Protein 6TT9 (pdb70)

Structure (mmCIF, N/CA/C/O backbone):
data_6TT9
#
_entry.id   6TT9
#
_cell.length_a   57.572
_cell.length_b   64.472
_cell.length_c   67.590
_cell.angle_alpha   96.352
_cell.angle_beta   101.952
_cell.angle_gamma   97.268
#
_symmetry.space_group_name_H-M   'P 1'
#
loop_
_entity.id
_entity.type
_entity.pdbx_description
1 polymer Phytohemagglutinin
2 branched alpha-D-mannopyranose-(1-2)-alpha-D-mannopyranose-(1-6)-[alpha-D-mannopyranose-(1-3)]alpha-D-mannopyranose-(1-6)-[alpha-D-mannopyranose-(1-3)]beta-D-mannopyranose-(1-4)-2-acetamido-2-deoxy-beta-D-glucopyranose-(1-4)-2-acetamido-2-deoxy-beta-D-glucopyranose
3 branched 2-acetamido-2-deoxy-beta-D-glucopyranose-(1-4)-2-acetamido-2-deoxy-beta-D-glucopyranose
4 branched alpha-D-mannopyranose-(1-2)-alpha-D-mannopyranose-(1-6)-alpha-D-mannopyranose-(1-6)-beta-D-mannopyranose-(1-4)-2-acetamido-2-deoxy-beta-D-glucopyranose-(1-4)-2-acetamido-2-deoxy-beta-D-glucopyranose
5 non-polymer 'CALCIUM ION'
6 non-polymer 'MANGANESE (II) ION'
7 non-polymer HEXANE
8 water water
#
loop_
_atom_site.group_PDB
_atom_site.id
_atom_site.type_symbol
_atom_site.label_atom_id
_atom_site.label_alt_id
_atom_site.label_comp_id
_atom_site.label_asym_id
_atom_site.label_entity_id
_atom_site.label_seq_id
_atom_site.pdbx_PDB_ins_code
_atom_site.Cartn_x
_atom_site.Cartn_y
_atom_site.Cartn_z
_atom_site.occupancy
_atom_site.B_iso_or_equiv
_atom_site.auth_seq_id
_atom_site.auth_comp_id
_atom_site.auth_asym_id
_atom_site.auth_atom_id
_atom_site.pdbx_PDB_model_num
ATOM 1 N N . ALA A 1 8 ? 38.409 11.442 46.701 1.000 62.228 3 ALA AAA N 1
ATOM 2 C CA . ALA A 1 8 ? 38.819 10.139 46.051 1.000 64.976 3 ALA AAA CA 1
ATOM 3 C C . ALA A 1 8 ? 39.727 9.307 46.990 1.000 57.844 3 ALA AAA C 1
ATOM 4 O O . ALA A 1 8 ? 40.431 9.846 47.932 1.000 36.380 3 ALA AAA O 1
ATOM 6 N N . ASN A 1 9 ? 39.674 8.001 46.764 1.000 40.906 4 ASN AAA N 1
ATOM 7 C CA . ASN A 1 9 ? 40.367 6.979 47.565 1.000 43.976 4 ASN AAA CA 1
ATOM 8 C C . ASN A 1 9 ? 40.615 5.767 46.631 1.000 62.005 4 ASN AAA C 1
ATOM 9 O O . ASN A 1 9 ? 39.791 4.776 46.689 1.000 57.942 4 ASN AAA O 1
ATOM 14 N N . ASP A 1 10 ? 41.682 5.808 45.799 1.000 42.468 5 ASP AAA N 1
ATOM 15 C CA . ASP A 1 10 ? 41.987 4.703 44.855 1.000 34.711 5 ASP AAA CA 1
ATOM 16 C C . ASP A 1 10 ? 43.132 3.879 45.408 1.000 30.900 5 ASP AAA C 1
ATOM 17 O O . ASP A 1 10 ? 44.016 4.449 46.079 1.000 26.398 5 ASP AAA O 1
ATOM 22 N N . ILE A 1 11 ? 43.136 2.612 45.048 1.000 27.338 6 ILE AAA N 1
ATOM 23 C CA . ILE A 1 11 ? 44.169 1.670 45.513 1.000 29.431 6 ILE AAA CA 1
ATOM 24 C C . ILE A 1 11 ? 44.344 0.661 44.399 1.000 27.213 6 ILE AAA C 1
ATOM 25 O O . ILE A 1 11 ? 43.346 0.283 43.768 1.000 30.689 6 ILE AAA O 1
ATOM 30 N N . SER A 1 12 ? 45.581 0.238 44.192 1.000 23.157 7 SER AAA N 1
ATOM 31 C CA . SER A 1 12 ? 45.940 -0.721 43.132 1.000 25.752 7 SER AAA CA 1
ATOM 32 C C . SER A 1 12 ? 47.084 -1.553 43.704 1.000 25.668 7 SER AAA C 1
ATOM 33 O O . SER A 1 12 ? 47.963 -0.953 44.410 1.000 21.685 7 SER AAA O 1
ATOM 36 N N . PHE A 1 13 ? 47.089 -2.859 43.503 1.000 21.759 8 PHE AAA N 1
ATOM 37 C CA . PHE A 1 13 ? 48.283 -3.660 43.849 1.000 22.320 8 PHE AAA CA 1
ATOM 38 C C . PHE A 1 13 ? 48.395 -4.794 42.877 1.000 23.155 8 PHE AAA C 1
ATOM 39 O O . PHE A 1 13 ? 47.391 -5.198 42.259 1.000 20.575 8 PHE AAA O 1
ATOM 47 N N . ASN A 1 14 ? 49.612 -5.328 42.785 1.000 23.702 9 ASN AAA N 1
ATOM 48 C CA . ASN A 1 14 ? 49.889 -6.423 41.833 1.000 24.338 9 ASN AAA CA 1
ATOM 49 C C . ASN A 1 14 ? 50.893 -7.330 42.533 1.000 23.861 9 ASN AAA C 1
ATOM 50 O O . ASN A 1 14 ? 51.982 -6.826 42.858 1.000 23.975 9 ASN AAA O 1
ATOM 55 N N . PHE A 1 15 ? 50.520 -8.562 42.855 1.000 22.480 10 PHE AAA N 1
ATOM 56 C CA . PHE A 1 15 ? 51.430 -9.552 43.482 1.000 23.794 10 PHE AAA CA 1
ATOM 57 C C . PHE A 1 15 ? 51.677 -10.669 42.485 1.000 25.727 10 PHE AAA C 1
ATOM 58 O O . PHE A 1 15 ? 50.743 -11.398 42.215 1.000 25.569 10 PHE AAA O 1
ATOM 66 N N . GLN A 1 16 ? 52.863 -10.794 41.933 1.000 27.123 11 GLN AAA N 1
ATOM 67 C CA . GLN A 1 16 ? 53.264 -11.972 41.132 1.000 30.139 11 GLN AAA CA 1
ATOM 68 C C . GLN A 1 16 ? 53.834 -13.049 42.068 1.000 32.442 11 GLN AAA C 1
ATOM 69 O O . GLN A 1 16 ? 53.989 -14.207 41.637 1.000 34.437 11 GLN AAA O 1
ATOM 75 N N . ARG A 1 17 ? 54.291 -12.641 43.234 1.000 28.403 12 ARG AAA N 1
ATOM 76 C CA . ARG A 1 17 ? 54.711 -13.547 44.329 1.000 39.316 12 ARG AAA CA 1
ATOM 77 C C . ARG A 1 17 ? 53.990 -13.036 45.581 1.000 31.824 12 ARG AAA C 1
ATOM 78 O O . ARG A 1 17 ? 53.924 -11.822 45.748 1.000 35.295 12 ARG AAA O 1
ATOM 86 N N . PHE A 1 18 ? 53.508 -13.922 46.419 1.000 25.494 13 PHE AAA N 1
ATOM 87 C CA . PHE A 1 18 ? 52.890 -13.549 47.697 1.000 24.575 13 PHE AAA CA 1
ATOM 88 C C . PHE A 1 18 ? 53.939 -13.436 48.790 1.000 26.788 13 PHE AAA C 1
ATOM 89 O O . PHE A 1 18 ? 55.013 -14.128 48.788 1.000 23.431 13 PHE AAA O 1
ATOM 97 N N . ASN A 1 19 ? 53.607 -12.594 49.740 1.000 22.361 14 ASN AAA N 1
ATOM 98 C CA . ASN A 1 19 ? 54.373 -12.486 51.000 1.000 25.332 14 ASN AAA CA 1
ATOM 99 C C . ASN A 1 19 ? 53.372 -12.293 52.123 1.000 25.128 14 ASN AAA C 1
ATOM 100 O O . ASN A 1 19 ? 52.412 -11.522 51.922 1.000 22.561 14 ASN AAA O 1
ATOM 105 N N A GLU A 1 20 ? 53.598 -12.933 53.270 0.500 26.246 15 GLU AAA N 1
ATOM 106 N N B GLU A 1 20 ? 53.573 -12.914 53.284 0.500 26.707 15 GLU AAA N 1
ATOM 107 C CA A GLU A 1 20 ? 52.767 -12.798 54.503 0.500 25.675 15 GLU AAA CA 1
ATOM 108 C CA B GLU A 1 20 ? 52.615 -12.748 54.422 0.500 26.097 15 GLU AAA CA 1
ATOM 109 C C A GLU A 1 20 ? 52.663 -11.344 54.971 0.500 23.797 15 GLU AAA C 1
ATOM 110 C C B GLU A 1 20 ? 52.653 -11.333 54.984 0.500 24.138 15 GLU AAA C 1
ATOM 111 O O A GLU A 1 20 ? 51.642 -10.984 55.641 0.500 24.922 15 GLU AAA O 1
ATOM 112 O O B GLU A 1 20 ? 51.644 -10.965 55.662 0.500 24.706 15 GLU AAA O 1
ATOM 123 N N . THR A 1 21 ? 53.669 -10.519 54.684 1.000 23.219 16 THR AAA N 1
ATOM 124 C CA . THR A 1 21 ? 53.829 -9.176 55.327 1.000 28.647 16 THR AAA CA 1
ATOM 125 C C . THR A 1 21 ? 52.625 -8.287 55.014 1.000 25.150 16 THR AAA C 1
ATOM 126 O O . THR A 1 21 ? 52.294 -7.464 55.868 1.000 23.178 16 THR AAA O 1
ATOM 130 N N . ASN A 1 22 ? 52.008 -8.438 53.841 1.000 23.154 17 ASN AAA N 1
ATOM 131 C CA . ASN A 1 22 ? 50.889 -7.529 53.429 1.000 27.403 17 ASN AAA CA 1
ATOM 132 C C . ASN A 1 22 ? 49.570 -8.332 53.337 1.000 25.861 17 ASN AAA C 1
ATOM 133 O O . ASN A 1 22 ? 48.598 -7.827 52.721 1.000 26.303 17 ASN AAA O 1
ATOM 138 N N . LEU A 1 23 ? 49.471 -9.451 54.054 1.000 23.779 18 LEU AAA N 1
ATOM 139 C CA . LEU A 1 23 ? 48.227 -10.268 54.134 1.000 24.916 18 LEU AAA CA 1
ATOM 140 C C . LEU A 1 23 ? 47.797 -10.475 55.597 1.000 26.853 18 LEU AAA C 1
ATOM 141 O O . LEU A 1 23 ? 48.652 -10.580 56.464 1.000 26.753 18 LEU AAA O 1
ATOM 146 N N . ILE A 1 24 ? 46.487 -10.474 55.837 1.000 23.402 19 ILE AAA N 1
ATOM 147 C CA . ILE A 1 24 ? 45.859 -11.093 57.025 1.000 25.673 19 ILE AAA CA 1
ATOM 148 C C . ILE A 1 24 ? 45.472 -12.523 56.652 1.000 28.056 19 ILE AAA C 1
ATOM 149 O O . ILE A 1 24 ? 44.581 -12.717 55.806 1.000 23.850 19 ILE AAA O 1
ATOM 154 N N . LEU A 1 25 ? 46.148 -13.491 57.249 1.000 25.231 20 LEU AAA N 1
ATOM 155 C CA . LEU A 1 25 ? 45.899 -14.938 57.072 1.000 24.762 20 LEU AAA CA 1
ATOM 156 C C . LEU A 1 25 ? 45.001 -15.406 58.200 1.000 27.413 20 LEU AAA C 1
ATOM 157 O O . LEU A 1 25 ? 45.247 -15.014 59.383 1.000 27.275 20 LEU AAA O 1
ATOM 162 N N . GLN A 1 26 ? 44.016 -16.235 57.878 1.000 24.496 21 GLN AAA N 1
ATOM 163 C CA . GLN A 1 26 ? 43.058 -16.793 58.864 1.000 25.397 21 GLN AAA CA 1
ATOM 164 C C . GLN A 1 26 ? 42.978 -18.295 58.629 1.000 26.668 21 GLN AAA C 1
ATOM 165 O O . GLN A 1 26 ? 43.189 -18.757 57.464 1.000 27.688 21 GLN AAA O 1
ATOM 171 N N . GLY A 1 27 ? 42.709 -19.046 59.711 1.000 27.363 22 GLY AAA N 1
ATOM 172 C CA . GLY A 1 27 ? 42.526 -20.505 59.715 1.000 25.005 22 GLY AAA CA 1
ATOM 173 C C . GLY A 1 27 ? 43.773 -21.182 59.203 1.000 24.732 22 GLY AAA C 1
ATOM 174 O O . GLY A 1 27 ? 44.858 -20.821 59.681 1.000 25.816 22 GLY AAA O 1
ATOM 175 N N . ASP A 1 28 ? 43.658 -21.972 58.140 1.000 24.394 23 ASP AAA N 1
ATOM 176 C CA . ASP A 1 28 ? 44.768 -22.810 57.626 1.000 23.041 23 ASP AAA CA 1
ATOM 177 C C . ASP A 1 28 ? 45.633 -22.063 56.606 1.000 25.593 23 ASP AAA C 1
ATOM 178 O O . ASP A 1 28 ? 46.644 -22.646 56.048 1.000 25.069 23 ASP AAA O 1
ATOM 183 N N . ALA A 1 29 ? 45.312 -20.828 56.258 1.000 26.564 24 ALA AAA N 1
ATOM 184 C CA . ALA A 1 29 ? 46.023 -20.165 55.125 1.000 25.255 24 ALA AAA CA 1
ATOM 185 C C . ALA A 1 29 ? 47.493 -19.925 55.460 1.000 27.087 24 ALA AAA C 1
ATOM 186 O O . ALA A 1 29 ? 47.816 -19.462 56.559 1.000 27.829 24 ALA AAA O 1
ATOM 188 N N . SER A 1 30 ? 48.366 -20.168 54.504 1.000 29.089 25 SER AAA N 1
ATOM 189 C CA . SER A 1 30 ? 49.807 -19.915 54.645 1.000 26.521 25 SER AAA CA 1
ATOM 190 C C . SER A 1 30 ? 50.364 -19.360 53.336 1.000 26.112 25 SER AAA C 1
ATOM 191 O O . SER A 1 30 ? 49.761 -19.561 52.240 1.000 25.275 25 SER AAA O 1
ATOM 194 N N . VAL A 1 31 ? 51.549 -18.759 53.422 1.000 25.677 26 VAL AAA N 1
ATOM 195 C CA . VAL A 1 31 ? 52.347 -18.421 52.230 1.000 27.051 26 VAL AAA CA 1
ATOM 196 C C . VAL A 1 31 ? 53.545 -19.372 52.202 1.000 29.546 26 VAL AAA C 1
ATOM 197 O O . VAL A 1 31 ? 54.224 -19.448 53.199 1.000 27.609 26 VAL AAA O 1
ATOM 201 N N . SER A 1 32 ? 53.729 -20.095 51.100 1.000 29.014 27 SER AAA N 1
ATOM 202 C CA . SER A 1 32 ? 54.821 -21.077 50.914 1.000 28.440 27 SER AAA CA 1
ATOM 203 C C . SER A 1 32 ? 56.136 -20.334 50.702 1.000 28.235 27 SER AAA C 1
ATOM 204 O O . SER A 1 32 ? 56.130 -19.146 50.311 1.000 28.220 27 SER AAA O 1
ATOM 207 N N . SER A 1 33 ? 57.258 -21.039 50.802 1.000 28.395 28 SER AAA N 1
ATOM 208 C CA . SER A 1 33 ? 58.590 -20.416 50.653 1.000 34.937 28 SER AAA CA 1
ATOM 209 C C . SER A 1 33 ? 58.805 -20.059 49.187 1.000 33.056 28 SER AAA C 1
ATOM 210 O O . SER A 1 33 ? 59.645 -19.198 48.925 1.000 33.668 28 SER AAA O 1
ATOM 213 N N . SER A 1 34 ? 58.026 -20.648 48.285 1.000 34.436 29 SER AAA N 1
ATOM 214 C CA . SER A 1 34 ? 58.026 -20.294 46.840 1.000 36.923 29 SER AAA CA 1
ATOM 215 C C . SER A 1 34 ? 57.091 -19.101 46.570 1.000 36.419 29 SER AAA C 1
ATOM 216 O O . SER A 1 34 ? 57.037 -18.686 45.421 1.000 35.984 29 SER AAA O 1
ATOM 219 N N . GLY A 1 35 ? 56.416 -18.536 47.576 1.000 31.031 30 GLY AAA N 1
ATOM 220 C CA . GLY A 1 35 ? 55.525 -17.372 47.390 1.000 31.361 30 GLY AAA CA 1
ATOM 221 C C . GLY A 1 35 ? 54.150 -17.714 46.787 1.000 30.158 30 GLY AAA C 1
ATOM 222 O O . GLY A 1 35 ? 53.511 -16.830 46.163 1.000 29.951 30 GLY AAA O 1
ATOM 223 N N . GLN A 1 36 ? 53.632 -18.906 47.038 1.000 24.790 31 GLN AAA N 1
ATOM 224 C CA . GLN A 1 36 ? 52.235 -19.278 46.708 1.000 22.930 31 GLN AAA CA 1
ATOM 225 C C . GLN A 1 36 ? 51.358 -19.063 47.944 1.000 25.054 31 GLN AAA C 1
ATOM 226 O O . GLN A 1 36 ? 51.818 -19.276 49.068 1.000 23.579 31 GLN AAA O 1
ATOM 232 N N . LEU A 1 37 ? 50.164 -18.552 47.732 1.000 19.084 32 LEU AAA N 1
ATOM 233 C CA . LEU A 1 37 ? 49.173 -18.427 48.809 1.000 19.524 32 LEU AAA CA 1
ATOM 234 C C . LEU A 1 37 ? 48.369 -19.730 48.826 1.000 22.565 32 LEU AAA C 1
ATOM 235 O O . LEU A 1 37 ? 47.506 -19.958 47.939 1.000 24.151 32 LEU AAA O 1
ATOM 240 N N . ARG A 1 38 ? 48.622 -20.575 49.816 1.000 23.594 33 ARG AAA N 1
ATOM 241 C CA A ARG A 1 38 ? 47.943 -21.883 50.004 0.500 24.251 33 ARG AAA CA 1
ATOM 242 C CA B ARG A 1 38 ? 47.945 -21.886 50.007 0.500 23.586 33 ARG AAA CA 1
ATOM 243 C C . ARG A 1 38 ? 46.811 -21.695 51.023 1.000 24.143 33 ARG AAA C 1
ATOM 244 O O . ARG A 1 38 ? 47.115 -21.601 52.241 1.000 22.820 33 ARG AAA O 1
ATOM 259 N N . LEU A 1 39 ? 45.570 -21.603 50.542 1.000 19.770 34 LEU AAA N 1
ATOM 260 C CA . LEU A 1 39 ? 44.468 -21.185 51.422 1.000 22.944 34 LEU AAA CA 1
ATOM 261 C C . LEU A 1 39 ? 44.118 -22.316 52.391 1.000 24.068 34 LEU AAA C 1
ATOM 262 O O . LEU A 1 39 ? 43.678 -22.040 53.527 1.000 28.852 34 LEU AAA O 1
ATOM 267 N N . THR A 1 40 ? 44.316 -23.550 51.989 1.000 25.999 35 THR AAA N 1
ATOM 268 C CA . THR A 1 40 ? 43.901 -24.719 52.783 1.000 24.768 35 THR AAA CA 1
ATOM 269 C C . THR A 1 40 ? 45.131 -25.577 53.027 1.000 25.804 35 THR AAA C 1
ATOM 270 O O . THR A 1 40 ? 46.108 -25.439 52.313 1.000 23.586 35 THR AAA O 1
ATOM 274 N N . ASN A 1 41 ? 45.019 -26.406 54.036 1.000 28.307 36 ASN AAA N 1
ATOM 275 C CA . ASN A 1 41 ? 46.141 -27.145 54.672 1.000 30.723 36 ASN AAA CA 1
ATOM 276 C C . ASN A 1 41 ? 46.666 -28.237 53.728 1.000 26.437 36 ASN AAA C 1
ATOM 277 O O . ASN A 1 41 ? 45.855 -29.033 53.170 1.000 28.379 36 ASN AAA O 1
ATOM 282 N N . LEU A 1 42 ? 47.985 -28.265 53.557 1.000 28.228 37 LEU AAA N 1
ATOM 283 C CA . LEU A 1 42 ? 48.738 -29.402 52.939 1.000 31.425 37 LEU AAA CA 1
ATOM 284 C C . LEU A 1 42 ? 49.527 -30.089 54.065 1.000 35.633 37 LEU AAA C 1
ATOM 285 O O . LEU A 1 42 ? 50.141 -29.324 54.890 1.000 36.531 37 LEU AAA O 1
ATOM 290 N N . ASN A 1 43 ? 49.577 -31.427 54.097 1.000 34.327 38 ASN AAA N 1
ATOM 291 C CA . ASN A 1 43 ? 50.515 -32.175 55.002 1.000 35.841 38 ASN AAA CA 1
ATOM 292 C C . ASN A 1 43 ? 51.925 -31.942 54.439 1.000 33.818 38 ASN AAA C 1
ATOM 293 O O . ASN A 1 43 ? 52.034 -31.263 53.410 1.000 33.512 38 ASN AAA O 1
ATOM 298 N N . ASP A 1 44 ? 52.960 -32.463 55.081 1.000 34.419 39 ASP AAA N 1
ATOM 299 C CA . ASP A 1 44 ? 54.382 -32.196 54.719 1.000 40.934 39 ASP AAA CA 1
ATOM 300 C C . ASP A 1 44 ? 54.671 -32.837 53.352 1.000 38.046 39 ASP AAA C 1
ATOM 301 O O . ASP A 1 44 ? 55.664 -32.419 52.708 1.000 42.068 39 ASP AAA O 1
ATOM 306 N N . ASN A 1 45 ? 53.846 -33.807 52.899 1.000 32.676 40 ASN AAA N 1
ATOM 307 C CA . ASN A 1 45 ? 54.030 -34.417 51.550 1.000 30.748 40 ASN AAA CA 1
ATOM 308 C C . ASN A 1 45 ? 53.266 -33.635 50.476 1.000 31.374 40 ASN AAA C 1
ATOM 309 O O . ASN A 1 45 ? 53.161 -34.126 49.387 1.000 33.051 40 ASN AAA O 1
ATOM 314 N N . GLY A 1 46 ? 52.695 -32.479 50.813 1.000 38.141 41 GLY AAA N 1
ATOM 315 C CA . GLY A 1 46 ? 51.997 -31.613 49.840 1.000 35.678 41 GLY AAA CA 1
ATOM 316 C C . GLY A 1 46 ? 50.615 -32.142 49.502 1.000 33.565 41 GLY AAA C 1
ATOM 317 O O . GLY A 1 46 ? 50.091 -31.728 48.465 1.000 38.608 41 GLY AAA O 1
ATOM 318 N N . GLU A 1 47 ? 50.038 -33.040 50.308 1.000 32.269 42 GLU AAA N 1
ATOM 319 C CA . GLU A 1 47 ? 48.681 -33.588 50.078 1.000 33.058 42 GLU AAA CA 1
ATOM 320 C C . GLU A 1 47 ? 47.669 -32.854 50.945 1.000 30.600 42 GLU AAA C 1
ATOM 321 O O . GLU A 1 47 ? 47.915 -32.566 52.122 1.000 35.270 42 GLU AAA O 1
ATOM 327 N N . PRO A 1 48 ? 46.543 -32.438 50.316 1.000 29.509 43 PRO AAA N 1
ATOM 328 C CA . PRO A 1 48 ? 45.530 -31.651 51.009 1.000 29.457 43 PRO AAA CA 1
ATOM 329 C C . PRO A 1 48 ? 44.810 -32.509 52.050 1.000 33.963 43 PRO AAA C 1
ATOM 330 O O . PRO A 1 48 ? 44.512 -33.646 51.738 1.000 32.174 43 PRO AAA O 1
ATOM 334 N N . THR A 1 49 ? 44.443 -31.907 53.189 1.000 33.358 44 THR AAA N 1
ATOM 335 C CA . THR A 1 49 ? 43.736 -32.573 54.308 1.000 33.380 44 THR AAA CA 1
ATOM 336 C C . THR A 1 49 ? 42.261 -32.166 54.317 1.000 33.846 44 THR AAA C 1
ATOM 337 O O . THR A 1 49 ? 41.899 -31.136 53.733 1.000 28.311 44 THR AAA O 1
ATOM 341 N N . LEU A 1 50 ? 41.447 -33.001 54.950 1.000 29.065 45 LEU AAA N 1
ATOM 342 C CA . LEU A 1 50 ? 39.994 -32.856 55.098 1.000 30.245 45 LEU AAA CA 1
ATOM 343 C C . LEU A 1 50 ? 39.662 -31.756 56.098 1.000 29.773 45 LEU AAA C 1
ATOM 344 O O . LEU A 1 50 ? 40.421 -31.518 57.056 1.000 29.738 45 LEU AAA O 1
ATOM 349 N N . SER A 1 51 ? 38.505 -31.140 55.896 1.000 28.195 46 SER AAA N 1
ATOM 350 C CA . SER A 1 51 ? 37.911 -30.148 56.840 1.000 32.183 46 SER AAA CA 1
ATOM 351 C C . SER A 1 51 ? 38.831 -28.932 57.033 1.000 31.545 46 SER AAA C 1
ATOM 352 O O . SER A 1 51 ? 38.740 -28.290 58.065 1.000 31.558 46 SER AAA O 1
ATOM 355 N N . SER A 1 52 ? 39.664 -28.605 56.047 1.000 26.212 47 SER AAA N 1
ATOM 356 C CA . SER A 1 52 ? 40.486 -27.387 56.061 1.000 25.358 47 SER AAA CA 1
ATOM 357 C C . SER A 1 52 ? 39.651 -26.151 55.695 1.000 27.433 47 SER AAA C 1
ATOM 358 O O . SER A 1 52 ? 38.682 -26.234 54.883 1.000 26.051 47 SER AAA O 1
ATOM 361 N N . LEU A 1 53 ? 40.023 -25.011 56.287 1.000 27.656 48 LEU AAA N 1
ATOM 362 C CA . LEU A 1 53 ? 39.373 -23.691 56.065 1.000 25.805 48 LEU AAA CA 1
ATOM 363 C C . LEU A 1 53 ? 40.483 -22.640 56.245 1.000 27.902 48 LEU AAA C 1
ATOM 364 O O . LEU A 1 53 ? 41.216 -22.660 57.277 1.000 24.741 48 LEU AAA O 1
ATOM 369 N N . GLY A 1 54 ? 40.702 -21.845 55.211 1.000 24.957 49 GLY AAA N 1
ATOM 370 C CA . GLY A 1 54 ? 41.623 -20.709 55.255 1.000 24.904 49 GLY AAA CA 1
ATOM 371 C C . GLY A 1 54 ? 41.031 -19.527 54.521 1.000 20.701 49 GLY AAA C 1
ATOM 372 O O . GLY A 1 54 ? 40.364 -19.716 53.475 1.000 21.678 49 GLY AAA O 1
ATOM 373 N N . ARG A 1 55 ? 41.444 -18.354 54.950 1.000 22.707 50 ARG AAA N 1
ATOM 374 C CA . ARG A 1 55 ? 41.165 -17.088 54.265 1.000 22.719 50 ARG AAA CA 1
ATOM 375 C C . ARG A 1 55 ? 42.410 -16.237 54.300 1.000 21.340 50 ARG AAA C 1
ATOM 376 O O . ARG A 1 55 ? 43.284 -16.395 55.199 1.000 22.580 50 ARG AAA O 1
ATOM 384 N N . ALA A 1 56 ? 42.434 -15.273 53.398 1.000 21.461 51 ALA AAA N 1
ATOM 385 C CA . ALA A 1 56 ? 43.566 -14.341 53.285 1.000 21.949 51 ALA AAA CA 1
ATOM 386 C C . ALA A 1 56 ? 43.081 -13.064 52.665 1.000 22.332 51 ALA AAA C 1
ATOM 387 O O . ALA A 1 56 ? 42.437 -13.155 51.643 1.000 20.276 51 ALA AAA O 1
ATOM 389 N N . PHE A 1 57 ? 43.430 -11.933 53.283 1.000 22.176 52 PHE AAA N 1
ATOM 390 C CA . PHE A 1 57 ? 42.959 -10.612 52.847 1.000 25.543 52 PHE AAA CA 1
ATOM 391 C C . PHE A 1 57 ? 44.144 -9.691 52.720 1.000 24.009 52 PHE AAA C 1
ATOM 392 O O . PHE A 1 57 ? 45.109 -9.771 53.505 1.000 24.889 52 PHE AAA O 1
ATOM 400 N N . TYR A 1 58 ? 44.066 -8.802 51.752 1.000 22.272 53 TYR AAA N 1
ATOM 401 C CA . TYR A 1 58 ? 44.976 -7.631 51.735 1.000 20.713 53 TYR AAA CA 1
ATOM 402 C C . TYR A 1 58 ? 44.859 -6.917 53.096 1.000 23.654 53 TYR AAA C 1
ATOM 403 O O . TYR A 1 58 ? 43.731 -6.661 53.560 1.000 23.381 53 TYR AAA O 1
ATOM 412 N N . SER A 1 59 ? 45.994 -6.529 53.678 1.000 23.341 54 SER AAA N 1
ATOM 413 C CA . SER A 1 59 ? 46.052 -6.090 55.094 1.000 27.324 54 SER AAA CA 1
ATOM 414 C C . SER A 1 59 ? 45.553 -4.665 55.289 1.000 25.787 54 SER AAA C 1
ATOM 415 O O . SER A 1 59 ? 45.321 -4.355 56.436 1.000 27.873 54 SER AAA O 1
ATOM 418 N N . THR A 1 60 ? 45.221 -3.891 54.250 1.000 23.726 55 THR AAA N 1
ATOM 419 C CA . THR A 1 60 ? 44.532 -2.598 54.451 1.000 26.780 55 THR AAA CA 1
ATOM 420 C C . THR A 1 60 ? 43.114 -2.621 53.878 1.000 27.842 55 THR AAA C 1
ATOM 421 O O . THR A 1 60 ? 42.920 -3.044 52.737 1.000 25.538 55 THR AAA O 1
ATOM 425 N N . PRO A 1 61 ? 42.092 -2.129 54.626 1.000 24.003 56 PRO AAA N 1
ATOM 426 C CA . PRO A 1 61 ? 40.735 -2.085 54.117 1.000 22.015 56 PRO AAA CA 1
ATOM 427 C C . PRO A 1 61 ? 40.623 -1.191 52.914 1.000 21.161 56 PRO AAA C 1
ATOM 428 O O . PRO A 1 61 ? 41.357 -0.183 52.793 1.000 24.913 56 PRO AAA O 1
ATOM 432 N N . ILE A 1 62 ? 39.642 -1.524 52.079 1.000 22.222 57 ILE AAA N 1
ATOM 433 C CA . ILE A 1 62 ? 39.304 -0.784 50.839 1.000 23.854 57 ILE AAA CA 1
ATOM 434 C C . ILE A 1 62 ? 37.999 -0.036 51.118 1.000 26.793 57 ILE AAA C 1
ATOM 435 O O . ILE A 1 62 ? 37.057 -0.701 51.597 1.000 27.368 57 ILE AAA O 1
ATOM 440 N N . GLN A 1 63 ? 37.913 1.219 50.732 1.000 23.079 58 GLN AAA N 1
ATOM 441 C CA . GLN A 1 63 ? 36.637 1.960 50.770 1.000 26.852 58 GLN AAA CA 1
ATOM 442 C C . GLN A 1 63 ? 35.797 1.645 49.512 1.000 26.940 58 GLN AAA C 1
ATOM 443 O O . GLN A 1 63 ? 36.212 2.008 48.389 1.000 29.182 58 GLN AAA O 1
ATOM 449 N N . ILE A 1 64 ? 34.665 0.996 49.710 1.000 25.349 59 ILE AAA N 1
ATOM 450 C CA . ILE A 1 64 ? 33.741 0.509 48.655 1.000 27.675 59 ILE AAA CA 1
ATOM 451 C C . ILE A 1 64 ? 32.667 1.576 48.373 1.000 26.522 59 ILE AAA C 1
ATOM 452 O O . ILE A 1 64 ? 32.197 1.645 47.240 1.000 26.069 59 ILE AAA O 1
ATOM 457 N N . TRP A 1 65 ? 32.264 2.351 49.367 1.000 28.093 60 TRP AAA N 1
ATOM 458 C CA . TRP A 1 65 ? 31.265 3.427 49.147 1.000 31.269 60 TRP AAA CA 1
ATOM 459 C C . TRP A 1 65 ? 31.390 4.440 50.285 1.000 31.228 60 TRP AAA C 1
ATOM 460 O O . TRP A 1 65 ? 32.073 4.151 51.251 1.000 34.471 60 TRP AAA O 1
ATOM 471 N N . ASP A 1 66 ? 30.816 5.619 50.103 1.000 33.298 61 ASP AAA N 1
ATOM 472 C CA . ASP A 1 66 ? 30.904 6.752 51.048 1.000 39.014 61 ASP AAA CA 1
ATOM 473 C C . ASP A 1 66 ? 29.474 7.232 51.332 1.000 39.718 61 ASP AAA C 1
ATOM 474 O O . ASP A 1 66 ? 28.732 7.518 50.346 1.000 44.541 61 ASP AAA O 1
ATOM 479 N N . SER A 1 67 ? 29.068 7.222 52.606 1.000 45.033 62 SER AAA N 1
ATOM 480 C CA . SER A 1 67 ? 27.669 7.554 53.006 1.000 53.467 62 SER AAA CA 1
ATOM 481 C C . SER A 1 67 ? 27.439 9.055 52.909 1.000 52.937 62 SER AAA C 1
ATOM 482 O O . SER A 1 67 ? 26.314 9.420 52.535 1.000 61.137 62 SER AAA O 1
ATOM 485 N N . THR A 1 68 ? 28.455 9.882 53.178 1.000 50.082 63 THR AAA N 1
ATOM 486 C CA . THR A 1 68 ? 28.352 11.357 53.009 1.000 56.303 63 THR AAA CA 1
ATOM 487 C C . THR A 1 68 ? 28.020 11.687 51.532 1.000 53.495 63 THR AAA C 1
ATOM 488 O O . THR A 1 68 ? 27.065 12.409 51.302 1.000 53.932 63 THR AAA O 1
ATOM 492 N N . THR A 1 69 ? 28.748 11.133 50.549 1.000 58.724 64 THR AAA N 1
ATOM 493 C CA . THR A 1 69 ? 28.689 11.543 49.112 1.000 48.339 64 THR AAA CA 1
ATOM 494 C C . THR A 1 69 ? 27.756 10.647 48.285 1.000 46.658 64 THR AAA C 1
ATOM 495 O O . THR A 1 69 ? 27.414 11.064 47.182 1.000 52.110 64 THR AAA O 1
ATOM 499 N N . GLY A 1 70 ? 27.432 9.432 48.735 1.000 49.396 65 GLY AAA N 1
ATOM 500 C CA . GLY A 1 70 ? 26.683 8.430 47.946 1.000 50.087 65 GLY AAA CA 1
ATOM 501 C C . GLY A 1 70 ? 27.524 7.722 46.866 1.000 54.726 65 GLY AAA C 1
ATOM 502 O O . GLY A 1 70 ? 26.977 6.805 46.207 1.000 60.513 65 GLY AAA O 1
ATOM 503 N N . ALA A 1 71 ? 28.785 8.115 46.664 1.000 44.829 66 ALA AAA N 1
ATOM 504 C CA . ALA A 1 71 ? 29.722 7.474 45.702 1.000 45.075 66 ALA AAA CA 1
ATOM 505 C C . ALA A 1 71 ? 29.912 5.974 46.022 1.000 37.879 66 ALA AAA C 1
ATOM 506 O O . ALA A 1 71 ? 29.990 5.602 47.199 1.000 34.415 66 ALA AAA O 1
ATOM 508 N N . VAL A 1 72 ? 29.984 5.138 44.987 1.000 34.255 67 VAL AAA N 1
ATOM 509 C CA . VAL A 1 72 ? 30.300 3.691 45.098 1.000 32.787 67 VAL AAA CA 1
ATOM 510 C C . VAL A 1 72 ? 31.567 3.421 44.267 1.000 28.555 67 VAL AAA C 1
ATOM 511 O O . VAL A 1 72 ? 31.739 4.007 43.219 1.000 31.017 67 VAL AAA O 1
ATOM 515 N N . ALA A 1 73 ? 32.444 2.562 44.753 1.000 25.875 68 ALA AAA N 1
ATOM 516 C CA . ALA A 1 73 ? 33.642 2.149 44.006 1.000 25.334 68 ALA AAA CA 1
ATOM 517 C C . ALA A 1 73 ? 33.287 1.265 42.827 1.000 24.596 68 ALA AAA C 1
ATOM 518 O O . ALA A 1 73 ? 32.385 0.442 42.899 1.000 26.134 68 ALA AAA O 1
ATOM 520 N N . SER A 1 74 ? 34.080 1.403 41.776 1.000 28.033 69 SER AAA N 1
ATOM 521 C CA . SER A 1 74 ? 34.240 0.411 40.704 1.000 27.899 69 SER AAA CA 1
ATOM 522 C C . SER A 1 74 ? 35.538 -0.323 41.040 1.000 28.469 69 SER AAA C 1
ATOM 523 O O . SER A 1 74 ? 36.472 0.334 41.585 1.000 25.715 69 SER AAA O 1
ATOM 526 N N . PHE A 1 75 ? 35.633 -1.600 40.709 1.000 23.484 70 PHE AAA N 1
ATOM 527 C CA . PHE A 1 75 ? 36.896 -2.340 40.977 1.000 19.876 70 PHE AAA CA 1
ATOM 528 C C . PHE A 1 75 ? 37.106 -3.393 39.916 1.000 20.438 70 PHE AAA C 1
ATOM 529 O O . PHE A 1 75 ? 36.154 -3.814 39.210 1.000 22.182 70 PHE AAA O 1
ATOM 537 N N . ALA A 1 76 ? 38.346 -3.897 39.881 1.000 21.646 71 ALA AAA N 1
ATOM 538 C CA . ALA A 1 76 ? 38.697 -5.014 38.988 1.000 21.853 71 ALA AAA CA 1
ATOM 539 C C . ALA A 1 76 ? 39.739 -5.838 39.748 1.000 22.469 71 ALA AAA C 1
ATOM 540 O O . ALA A 1 76 ? 40.660 -5.220 40.387 1.000 20.859 71 ALA AAA O 1
ATOM 542 N N . THR A 1 77 ? 39.658 -7.146 39.647 1.000 21.999 72 THR AAA N 1
ATOM 543 C CA . THR A 1 77 ? 40.682 -8.043 40.246 1.000 20.898 72 THR AAA CA 1
ATOM 544 C C . THR A 1 77 ? 40.963 -9.175 39.278 1.000 18.660 72 THR AAA C 1
ATOM 545 O O . THR A 1 77 ? 40.036 -9.704 38.646 1.000 19.199 72 THR AAA O 1
ATOM 549 N N . SER A 1 78 ? 42.227 -9.598 39.217 1.000 20.811 73 SER AAA N 1
ATOM 550 C CA . SER A 1 78 ? 42.599 -10.768 38.440 1.000 22.223 73 SER AAA CA 1
ATOM 551 C C . SER A 1 78 ? 43.474 -11.637 39.346 1.000 22.118 73 SER AAA C 1
ATOM 552 O O . SER A 1 78 ? 44.155 -11.113 40.270 1.000 20.171 73 SER AAA O 1
ATOM 555 N N . PHE A 1 79 ? 43.398 -12.927 39.130 1.000 22.047 74 PHE AAA N 1
ATOM 556 C CA . PHE A 1 79 ? 44.210 -13.894 39.908 1.000 19.205 74 PHE AAA CA 1
ATOM 557 C C . PHE A 1 79 ? 44.319 -15.197 39.167 1.000 23.907 74 PHE AAA C 1
ATOM 558 O O . PHE A 1 79 ? 43.425 -15.485 38.324 1.000 21.112 74 PHE AAA O 1
ATOM 566 N N . THR A 1 80 ? 45.443 -15.877 39.400 1.000 19.592 75 THR AAA N 1
ATOM 567 C CA . THR A 1 80 ? 45.644 -17.231 38.906 1.000 19.405 75 THR AAA CA 1
ATOM 568 C C . THR A 1 80 ? 45.562 -18.190 40.082 1.000 18.643 75 THR AAA C 1
ATOM 569 O O . THR A 1 80 ? 46.218 -17.925 41.158 1.000 19.434 75 THR AAA O 1
ATOM 573 N N . PHE A 1 81 ? 44.723 -19.217 39.957 1.000 17.769 76 PHE AAA N 1
ATOM 574 C CA . PHE A 1 81 ? 44.622 -20.258 41.008 1.000 19.420 76 PHE AAA CA 1
ATOM 575 C C . PHE A 1 81 ? 44.872 -21.632 40.429 1.000 20.114 76 PHE AAA C 1
ATOM 576 O O . PHE A 1 81 ? 44.742 -21.859 39.201 1.000 21.578 76 PHE AAA O 1
ATOM 584 N N . ASN A 1 82 ? 45.262 -22.533 41.341 1.000 24.000 77 ASN AAA N 1
ATOM 585 C CA . ASN A 1 82 ? 45.549 -23.952 41.013 1.000 22.238 77 ASN AAA CA 1
ATOM 586 C C . ASN A 1 82 ? 44.862 -24.809 42.068 1.000 20.840 77 ASN AAA C 1
ATOM 587 O O . ASN A 1 82 ? 45.240 -24.737 43.274 1.000 21.419 77 ASN AAA O 1
ATOM 592 N N . ILE A 1 83 ? 43.805 -25.508 41.639 1.000 24.686 78 ILE AAA N 1
ATOM 593 C CA . ILE A 1 83 ? 43.086 -26.514 42.461 1.000 22.157 78 ILE AAA CA 1
ATOM 594 C C . ILE A 1 83 ? 43.489 -27.890 41.938 1.000 24.181 78 ILE AAA C 1
ATOM 595 O O . ILE A 1 83 ? 43.168 -28.193 40.767 1.000 26.402 78 ILE AAA O 1
ATOM 600 N N . ARG A 1 84 ? 44.181 -28.654 42.775 1.000 24.056 79 ARG AAA N 1
ATOM 601 C CA . ARG A 1 84 ? 44.677 -30.013 42.477 1.000 24.527 79 ARG AAA CA 1
ATOM 602 C C . ARG A 1 84 ? 43.993 -31.027 43.395 1.000 24.756 79 ARG AAA C 1
ATOM 603 O O . ARG A 1 84 ? 43.860 -30.806 44.606 1.000 26.083 79 ARG AAA O 1
ATOM 611 N N . VAL A 1 85 ? 43.488 -32.090 42.783 1.000 27.362 80 VAL AAA N 1
ATOM 612 C CA . VAL A 1 85 ? 42.763 -33.191 43.463 1.000 26.626 80 VAL AAA CA 1
ATOM 613 C C . VAL A 1 85 ? 43.698 -34.405 43.430 1.000 30.319 80 VAL AAA C 1
ATOM 614 O O . VAL A 1 85 ? 44.223 -34.754 42.374 1.000 31.523 80 VAL AAA O 1
ATOM 618 N N . PRO A 1 86 ? 43.980 -35.014 44.588 1.000 31.528 81 PRO AAA N 1
ATOM 619 C CA . PRO A 1 86 ? 44.789 -36.239 44.640 1.000 36.305 81 PRO AAA CA 1
ATOM 620 C C . PRO A 1 86 ? 44.131 -37.379 43.845 1.000 34.718 81 PRO AAA C 1
ATOM 621 O O . PRO A 1 86 ? 42.911 -37.354 43.620 1.000 30.062 81 PRO AAA O 1
ATOM 625 N N . ASN A 1 87 ? 44.912 -38.364 43.421 1.000 42.878 82 ASN AAA N 1
ATOM 626 C CA . ASN A 1 87 ? 44.375 -39.542 42.679 1.000 46.200 82 ASN AAA CA 1
ATOM 627 C C . ASN A 1 87 ? 43.388 -40.280 43.595 1.000 40.647 82 ASN AAA C 1
ATOM 628 O O . ASN A 1 87 ? 43.544 -40.229 44.831 1.000 46.028 82 ASN AAA O 1
ATOM 633 N N . ASN A 1 88 ? 42.317 -40.823 43.011 1.000 47.216 83 ASN AAA N 1
ATOM 634 C CA . ASN A 1 88 ? 41.222 -41.521 43.736 1.000 52.984 83 ASN AAA CA 1
ATOM 635 C C . ASN A 1 88 ? 40.532 -40.563 44.710 1.000 55.322 83 ASN AAA C 1
ATOM 636 O O . ASN A 1 88 ? 40.068 -41.015 45.769 1.000 53.944 83 ASN AAA O 1
ATOM 641 N N . ALA A 1 89 ? 40.432 -39.286 44.345 1.000 51.676 84 ALA AAA N 1
ATOM 642 C CA . ALA A 1 89 ? 39.560 -38.306 45.039 1.000 41.618 84 ALA AAA CA 1
ATOM 643 C C . ALA A 1 89 ? 38.814 -37.543 43.957 1.000 40.122 84 ALA AAA C 1
ATOM 644 O O . ALA A 1 89 ? 39.269 -37.564 42.803 1.000 31.747 84 ALA AAA O 1
ATOM 646 N N . GLY A 1 90 ? 37.689 -36.934 44.327 1.000 35.087 85 GLY AAA N 1
ATOM 647 C CA . GLY A 1 90 ? 37.077 -35.802 43.605 1.000 33.631 85 GLY AAA CA 1
ATOM 648 C C . GLY A 1 90 ? 37.275 -34.507 44.398 1.000 33.170 85 GLY AAA C 1
ATOM 649 O O . GLY A 1 90 ? 37.681 -34.518 45.574 1.000 29.133 85 GLY AAA O 1
ATOM 650 N N . PRO A 1 91 ? 37.077 -33.345 43.742 1.000 30.963 86 PRO AAA N 1
ATOM 651 C CA . PRO A 1 91 ? 37.373 -32.060 44.381 1.000 29.151 86 PRO AAA CA 1
ATOM 652 C C . PRO A 1 91 ? 36.280 -31.700 45.386 1.000 25.184 86 PRO AAA C 1
ATOM 653 O O . PRO A 1 91 ? 35.154 -32.109 45.212 1.000 28.810 86 PRO AAA O 1
ATOM 657 N N . ALA A 1 92 ? 36.658 -30.947 46.401 1.000 26.235 87 ALA AAA N 1
ATOM 658 C CA . ALA A 1 92 ? 35.736 -30.247 47.329 1.000 25.764 87 ALA AAA CA 1
ATOM 659 C C . ALA A 1 92 ? 36.560 -29.293 48.178 1.000 21.286 87 ALA AAA C 1
ATOM 660 O O . ALA A 1 92 ? 37.717 -29.601 48.473 1.000 23.079 87 ALA AAA O 1
ATOM 662 N N . ASP A 1 93 ? 35.974 -28.183 48.646 1.000 18.860 88 ASP AAA N 1
ATOM 663 C CA . ASP A 1 93 ? 34.669 -27.668 48.312 1.000 22.548 88 ASP AAA CA 1
ATOM 664 C C . ASP A 1 93 ? 34.759 -26.499 47.309 1.000 26.111 88 ASP AAA C 1
ATOM 665 O O . ASP A 1 93 ? 33.728 -26.222 46.615 1.000 25.583 88 ASP AAA O 1
ATOM 670 N N . GLY A 1 94 ? 35.918 -25.818 47.213 1.000 24.755 89 GLY AAA N 1
ATOM 671 C CA . GLY A 1 94 ? 36.062 -24.697 46.273 1.000 23.329 89 GLY AAA CA 1
ATOM 672 C C . GLY A 1 94 ? 36.743 -23.496 46.919 1.000 24.576 89 GLY AAA C 1
ATOM 673 O O . GLY A 1 94 ? 37.244 -23.604 48.055 1.000 23.011 89 GLY AAA O 1
ATOM 674 N N . LEU A 1 95 ? 36.847 -22.413 46.154 1.000 23.596 90 LEU AAA N 1
ATOM 675 C CA . LEU A 1 95 ? 37.507 -21.175 46.627 1.000 24.301 90 LEU AAA CA 1
ATOM 676 C C . LEU A 1 95 ? 36.728 -19.984 46.086 1.000 26.682 90 LEU AAA C 1
ATOM 677 O O . LEU A 1 95 ? 35.906 -20.148 45.146 1.000 23.478 90 LEU AAA O 1
ATOM 682 N N . ALA A 1 96 ? 36.895 -18.856 46.756 1.000 24.060 91 ALA AAA N 1
ATOM 683 C CA . ALA A 1 96 ? 36.120 -17.655 46.428 1.000 20.576 91 ALA AAA CA 1
ATOM 684 C C . ALA A 1 96 ? 36.952 -16.420 46.656 1.000 19.905 91 ALA AAA C 1
ATOM 685 O O . ALA A 1 96 ? 37.843 -16.399 47.548 1.000 19.427 91 ALA AAA O 1
ATOM 687 N N . PHE A 1 97 ? 36.687 -15.415 45.820 1.000 18.055 92 PHE AAA N 1
ATOM 688 C CA . PHE A 1 97 ? 37.183 -14.062 46.049 1.000 17.047 92 PHE AAA CA 1
ATOM 689 C C . PHE A 1 97 ? 36.048 -13.393 46.810 1.000 18.249 92 PHE AAA C 1
ATOM 690 O O . PHE A 1 97 ? 34.913 -13.611 46.408 1.000 19.111 92 PHE AAA O 1
ATOM 698 N N . ALA A 1 98 ? 36.350 -12.608 47.812 1.000 21.956 93 ALA AAA N 1
ATOM 699 C CA . ALA A 1 98 ? 35.322 -12.020 48.678 1.000 21.336 93 ALA AAA CA 1
ATOM 700 C C . ALA A 1 98 ? 35.681 -10.592 49.122 1.000 21.853 93 ALA AAA C 1
ATOM 701 O O . ALA A 1 98 ? 36.844 -10.277 49.305 1.000 21.290 93 ALA AAA O 1
ATOM 703 N N . LEU A 1 99 ? 34.629 -9.825 49.386 1.000 21.339 94 LEU AAA N 1
ATOM 704 C CA . LEU A 1 99 ? 34.626 -8.549 50.119 1.000 22.318 94 LEU AAA CA 1
ATOM 705 C C . LEU A 1 99 ? 33.856 -8.796 51.412 1.000 22.213 94 LEU AAA C 1
ATOM 706 O O . LEU A 1 99 ? 32.690 -9.203 51.316 1.000 23.022 94 LEU AAA O 1
ATOM 711 N N . VAL A 1 100 ? 34.507 -8.586 52.549 1.000 22.915 95 VAL AAA N 1
ATOM 712 C CA . VAL A 1 100 ? 33.945 -8.930 53.880 1.000 27.385 95 VAL AAA CA 1
ATOM 713 C C . VAL A 1 100 ? 34.144 -7.736 54.801 1.000 26.898 95 VAL AAA C 1
ATOM 714 O O . VAL A 1 100 ? 35.005 -6.899 54.574 1.000 24.397 95 VAL AAA O 1
ATOM 718 N N . PRO A 1 101 ? 33.358 -7.642 55.887 1.000 28.764 96 PRO AAA N 1
ATOM 719 C CA . PRO A 1 101 ? 33.574 -6.596 56.884 1.000 27.097 96 PRO AAA CA 1
ATOM 720 C C . PRO A 1 101 ? 34.973 -6.669 57.462 1.000 25.493 96 PRO AAA C 1
ATOM 721 O O . PRO A 1 101 ? 35.532 -7.726 57.591 1.000 28.550 96 PRO AAA O 1
ATOM 725 N N . VAL A 1 102 ? 35.539 -5.512 57.762 1.000 26.114 97 VAL AAA N 1
ATOM 726 C CA . VAL A 1 102 ? 36.879 -5.443 58.395 1.000 29.528 97 VAL AAA CA 1
ATOM 727 C C . VAL A 1 102 ? 36.809 -6.181 59.730 1.000 27.160 97 VAL AAA C 1
ATOM 728 O O . VAL A 1 102 ? 35.907 -5.908 60.478 1.000 27.101 97 VAL AAA O 1
ATOM 732 N N . GLY A 1 103 ? 37.721 -7.105 59.985 1.000 29.487 98 GLY AAA N 1
ATOM 733 C CA . GLY A 1 103 ? 37.788 -7.933 61.206 1.000 31.591 98 GLY AAA CA 1
ATOM 734 C C . GLY A 1 103 ? 36.859 -9.134 61.156 1.000 31.120 98 GLY AAA C 1
ATOM 735 O O . GLY A 1 103 ? 36.763 -9.870 62.124 1.000 34.498 98 GLY AAA O 1
ATOM 736 N N . SER A 1 104 ? 36.206 -9.384 60.042 1.000 28.019 99 SER AAA N 1
ATOM 737 C CA . SER A 1 104 ? 35.349 -10.593 59.851 1.000 32.116 99 SER AAA CA 1
ATOM 738 C C . SER A 1 104 ? 36.208 -11.839 60.112 1.000 24.175 99 SER AAA C 1
ATOM 739 O O . SER A 1 104 ? 37.392 -11.847 59.711 1.000 35.550 99 SER AAA O 1
ATOM 742 N N . LYS A 1 105 ? 35.650 -12.841 60.768 1.000 33.044 100 LYS AAA N 1
ATOM 743 C CA . LYS A 1 105 ? 36.323 -14.123 61.094 1.000 33.316 100 LYS AAA CA 1
ATOM 744 C C . LYS A 1 105 ? 35.779 -15.180 60.155 1.000 28.889 100 LYS AAA C 1
ATOM 745 O O . LYS A 1 105 ? 34.694 -15.022 59.607 1.000 28.532 100 LYS AAA O 1
ATOM 751 N N . PRO A 1 106 ? 36.514 -16.280 59.920 1.000 27.269 101 PRO AAA N 1
ATOM 752 C CA . PRO A 1 106 ? 36.014 -17.356 59.076 1.000 29.737 101 PRO AAA CA 1
ATOM 753 C C . PRO A 1 106 ? 34.657 -17.876 59.568 1.000 31.814 101 PRO AAA C 1
ATOM 754 O O . PRO A 1 106 ? 34.431 -17.883 60.749 1.000 30.222 101 PRO AAA O 1
ATOM 758 N N . LYS A 1 107 ? 33.795 -18.292 58.647 1.000 28.832 102 LYS AAA N 1
ATOM 759 C CA . LYS A 1 107 ? 32.456 -18.848 58.949 1.000 31.713 102 LYS AAA CA 1
ATOM 760 C C . LYS A 1 107 ? 32.515 -20.362 58.762 1.000 29.608 102 LYS AAA C 1
ATOM 761 O O . LYS A 1 107 ? 33.531 -20.947 59.175 1.000 26.843 102 LYS AAA O 1
ATOM 767 N N . ASP A 1 108 ? 31.507 -20.988 58.163 1.000 25.360 103 ASP AAA N 1
ATOM 768 C CA . ASP A 1 108 ? 31.362 -22.462 58.229 1.000 29.498 103 ASP AAA CA 1
ATOM 769 C C . ASP A 1 108 ? 32.313 -23.086 57.230 1.000 29.939 103 ASP AAA C 1
ATOM 770 O O . ASP A 1 108 ? 32.561 -22.442 56.135 1.000 26.344 103 ASP AAA O 1
ATOM 775 N N . ARG A 1 109 ? 32.699 -24.326 57.481 1.000 26.552 104 ARG AAA N 1
ATOM 776 C CA . ARG A 1 109 ? 33.633 -25.021 56.556 1.000 28.391 104 ARG AAA CA 1
ATOM 777 C C . ARG A 1 109 ? 32.846 -25.804 55.509 1.000 25.199 104 ARG AAA C 1
ATOM 778 O O . ARG A 1 109 ? 31.707 -25.516 55.303 1.000 28.731 104 ARG AAA O 1
ATOM 786 N N . GLY A 1 110 ? 33.504 -26.677 54.762 1.000 28.374 105 GLY AAA N 1
ATOM 787 C CA . GLY A 1 110 ? 32.853 -27.466 53.697 1.000 30.789 105 GLY AAA CA 1
ATOM 788 C C . GLY A 1 110 ? 32.141 -26.586 52.662 1.000 30.241 105 GLY AAA C 1
ATOM 789 O O . GLY A 1 110 ? 32.758 -25.601 52.195 1.000 24.984 105 GLY AAA O 1
ATOM 790 N N . GLY A 1 111 ? 30.891 -26.892 52.362 1.000 24.741 106 GLY AAA N 1
ATOM 791 C CA . GLY A 1 111 ? 30.142 -26.234 51.287 1.000 28.278 106 GLY AAA CA 1
ATOM 792 C C . GLY A 1 111 ? 29.906 -24.739 51.518 1.000 28.925 106 GLY AAA C 1
ATOM 793 O O . GLY A 1 111 ? 29.428 -24.048 50.571 1.000 26.704 106 GLY AAA O 1
ATOM 794 N N . LEU A 1 112 ? 30.142 -24.231 52.730 1.000 26.792 107 LEU AAA N 1
ATOM 795 C CA . LEU A 1 112 ? 29.864 -22.801 53.014 1.000 27.302 107 LEU AAA CA 1
ATOM 796 C C . LEU A 1 112 ? 31.113 -21.926 52.762 1.000 27.338 107 LEU AAA C 1
ATOM 797 O O . LEU A 1 112 ? 31.014 -20.737 52.920 1.000 25.602 107 LEU AAA O 1
ATOM 802 N N . LEU A 1 113 ? 32.245 -22.549 52.371 1.000 24.896 108 LEU AAA N 1
ATOM 803 C CA . LEU A 1 113 ? 33.430 -21.924 51.753 1.000 25.647 108 LEU AAA CA 1
ATOM 804 C C . LEU A 1 113 ? 34.094 -20.931 52.698 1.000 23.587 108 LEU AAA C 1
ATOM 805 O O . LEU A 1 113 ? 34.907 -20.154 52.222 1.000 24.493 108 LEU AAA O 1
ATOM 810 N N . GLY A 1 114 ? 33.787 -21.008 54.000 1.000 25.864 109 GLY AAA N 1
ATOM 811 C CA . GLY A 1 114 ? 34.355 -20.158 55.034 1.000 24.246 109 GLY AAA CA 1
ATOM 812 C C . GLY A 1 114 ? 33.785 -18.755 54.982 1.000 25.382 109 GLY AAA C 1
ATOM 813 O O . GLY A 1 114 ? 34.279 -17.913 55.749 1.000 28.161 109 GLY AAA O 1
ATOM 814 N N . LEU A 1 115 ? 32.782 -18.517 54.158 1.000 24.623 110 LEU AAA N 1
ATOM 815 C CA . LEU A 1 115 ? 32.188 -17.179 53.941 1.000 26.659 110 LEU AAA CA 1
ATOM 816 C C . LEU A 1 115 ? 30.806 -17.029 54.582 1.000 29.131 110 LEU AAA C 1
ATOM 817 O O . LEU A 1 115 ? 30.411 -15.870 54.818 1.000 28.987 110 LEU AAA O 1
ATOM 822 N N . PHE A 1 116 ? 30.024 -18.097 54.696 1.000 31.234 111 PHE AAA N 1
ATOM 823 C CA . PHE A 1 116 ? 28.613 -17.970 55.151 1.000 32.449 111 PHE AAA CA 1
ATOM 824 C C . PHE A 1 116 ? 28.403 -19.016 56.240 1.000 33.725 111 PHE AAA C 1
ATOM 825 O O . PHE A 1 116 ? 29.231 -19.930 56.389 1.000 27.316 111 PHE AAA O 1
ATOM 833 N N . ASP A 1 117 ? 27.337 -18.898 57.000 1.000 34.445 112 ASP AAA N 1
ATOM 834 C CA . ASP A 1 117 ? 27.056 -19.946 58.011 1.000 38.889 112 ASP AAA CA 1
ATOM 835 C C . ASP A 1 117 ? 25.560 -20.227 58.050 1.000 38.159 112 ASP AAA C 1
ATOM 836 O O . ASP A 1 117 ? 24.835 -19.617 57.256 1.000 40.873 112 ASP AAA O 1
ATOM 841 N N . GLY A 1 118 ? 25.150 -21.151 58.918 1.000 42.305 113 GLY AAA N 1
ATOM 842 C CA . GLY A 1 118 ? 23.742 -21.523 59.117 1.000 53.613 113 GLY AAA CA 1
ATOM 843 C C . GLY A 1 118 ? 23.057 -20.615 60.131 1.000 66.222 113 GLY AAA C 1
ATOM 844 O O . GLY A 1 118 ? 21.956 -20.986 60.595 1.000 67.715 113 GLY AAA O 1
ATOM 845 N N . SER A 1 119 ? 23.674 -19.471 60.471 1.000 64.276 114 SER AAA N 1
ATOM 846 C CA . SER A 1 119 ? 23.119 -18.453 61.410 1.000 50.524 114 SER AAA CA 1
ATOM 847 C C . SER A 1 119 ? 22.060 -17.642 60.662 1.000 51.373 114 SER AAA C 1
ATOM 848 O O . SER A 1 119 ? 22.026 -17.712 59.409 1.000 52.470 114 SER AAA O 1
ATOM 851 N N . ASP A 1 120 ? 21.217 -16.906 61.395 1.000 49.776 115 ASP AAA N 1
ATOM 852 C CA . ASP A 1 120 ? 20.183 -16.028 60.789 1.000 56.644 115 ASP AAA CA 1
ATOM 853 C C . ASP A 1 120 ? 20.741 -14.598 60.630 1.000 56.648 115 ASP AAA C 1
ATOM 854 O O . ASP A 1 120 ? 19.969 -13.737 60.212 1.000 56.452 115 ASP AAA O 1
ATOM 859 N N . SER A 1 121 ? 22.019 -14.361 60.959 1.000 53.064 116 SER AAA N 1
ATOM 860 C CA . SER A 1 121 ? 22.728 -13.064 60.771 1.000 62.596 116 SER AAA CA 1
ATOM 861 C C . SER A 1 121 ? 23.187 -12.915 59.322 1.000 54.578 116 SER AAA C 1
ATOM 862 O O . SER A 1 121 ? 23.591 -13.934 58.734 1.000 64.611 116 SER AAA O 1
ATOM 865 N N . LYS A 1 122 ? 23.091 -11.704 58.775 1.000 57.569 117 LYS AAA N 1
ATOM 866 C CA . LYS A 1 122 ? 23.613 -11.377 57.414 1.000 53.789 117 LYS AAA CA 1
ATOM 867 C C . LYS A 1 122 ? 25.143 -11.216 57.516 1.000 55.294 117 LYS AAA C 1
ATOM 868 O O . LYS A 1 122 ? 25.658 -10.588 58.493 1.000 45.260 117 LYS AAA O 1
ATOM 872 N N . ALA A 1 123 ? 25.879 -11.842 56.587 1.000 45.212 118 ALA AAA N 1
ATOM 873 C CA . ALA A 1 123 ? 27.351 -11.896 56.623 1.000 39.173 118 ALA AAA CA 1
ATOM 874 C C . ALA A 1 123 ? 27.954 -10.561 56.141 1.000 39.681 118 ALA AAA C 1
ATOM 875 O O . ALA A 1 123 ? 29.216 -10.424 56.242 1.000 32.500 118 ALA AAA O 1
ATOM 877 N N . HIS A 1 124 ? 27.127 -9.639 55.618 1.000 30.793 119 HIS AAA N 1
ATOM 878 C CA . HIS A 1 124 ? 27.546 -8.433 54.845 1.000 33.004 119 HIS AAA CA 1
ATOM 879 C C . HIS A 1 124 ? 28.746 -8.777 53.950 1.000 27.704 119 HIS AAA C 1
ATOM 880 O O . HIS A 1 124 ? 29.726 -8.046 54.001 1.000 25.430 119 HIS AAA O 1
ATOM 887 N N . THR A 1 125 ? 28.599 -9.825 53.150 1.000 25.265 120 THR AAA N 1
ATOM 888 C CA . THR A 1 125 ? 29.671 -10.420 52.331 1.000 26.746 120 THR AAA CA 1
ATOM 889 C C . THR A 1 125 ? 29.171 -10.597 50.916 1.000 25.981 120 THR AAA C 1
ATOM 890 O O . THR A 1 125 ? 28.031 -11.088 50.726 1.000 28.148 120 THR AAA O 1
ATOM 894 N N . VAL A 1 126 ? 29.992 -10.154 49.944 1.000 20.925 121 VAL AAA N 1
ATOM 895 C CA . VAL A 1 126 ? 29.773 -10.382 48.508 1.000 19.497 121 VAL AAA CA 1
ATOM 896 C C . VAL A 1 126 ? 30.939 -11.273 48.062 1.000 20.410 121 VAL AAA C 1
ATOM 897 O O . VAL A 1 126 ? 32.052 -10.998 48.528 1.000 20.546 121 VAL AAA O 1
ATOM 901 N N . ALA A 1 127 ? 30.687 -12.332 47.301 1.000 19.793 122 ALA AAA N 1
ATOM 902 C CA . ALA A 1 127 ? 31.807 -13.201 46.861 1.000 18.710 122 ALA AAA CA 1
ATOM 903 C C . ALA A 1 127 ? 31.527 -13.712 45.471 1.000 21.886 122 ALA AAA C 1
ATOM 904 O O . ALA A 1 127 ? 30.374 -13.728 45.019 1.000 22.085 122 ALA AAA O 1
ATOM 906 N N . VAL A 1 128 ? 32.585 -14.187 44.826 1.000 17.921 123 VAL AAA N 1
ATOM 907 C CA . VAL A 1 128 ? 32.508 -14.913 43.565 1.000 21.831 123 VAL AAA CA 1
ATOM 908 C C . VAL A 1 128 ? 33.148 -16.256 43.918 1.000 21.457 123 VAL AAA C 1
ATOM 909 O O . VAL A 1 128 ? 34.303 -16.230 44.306 1.000 17.274 123 VAL AAA O 1
ATOM 913 N N . GLU A 1 129 ? 32.337 -17.328 43.866 1.000 20.750 124 GLU AAA N 1
ATOM 914 C CA . GLU A 1 129 ? 32.767 -18.688 44.235 1.000 21.667 124 GLU AAA CA 1
ATOM 915 C C . GLU A 1 129 ? 33.103 -19.484 42.981 1.000 22.190 124 GLU AAA C 1
ATOM 916 O O . GLU A 1 129 ? 32.451 -19.354 41.950 1.000 21.780 124 GLU AAA O 1
ATOM 922 N N . PHE A 1 130 ? 34.139 -20.276 43.104 1.000 19.569 125 PHE AAA N 1
ATOM 923 C CA . PHE A 1 130 ? 34.478 -21.365 42.195 1.000 17.999 125 PHE AAA CA 1
ATOM 924 C C . PHE A 1 130 ? 34.193 -22.655 42.967 1.000 21.336 125 PHE AAA C 1
ATOM 925 O O . PHE A 1 130 ? 35.032 -23.123 43.772 1.000 21.901 125 PHE AAA O 1
ATOM 933 N N . ASP A 1 131 ? 33.044 -23.229 42.695 1.000 23.401 126 ASP AAA N 1
ATOM 934 C CA . ASP A 1 131 ? 32.330 -24.239 43.535 1.000 22.607 126 ASP AAA CA 1
ATOM 935 C C . ASP A 1 131 ? 32.529 -25.618 42.909 1.000 25.598 126 ASP AAA C 1
ATOM 936 O O . ASP A 1 131 ? 32.055 -25.833 41.794 1.000 22.613 126 ASP AAA O 1
ATOM 941 N N . THR A 1 132 ? 33.347 -26.467 43.551 1.000 24.319 127 THR AAA N 1
ATOM 942 C CA . THR A 1 132 ? 33.753 -27.787 43.012 1.000 24.429 127 THR AAA CA 1
ATOM 943 C C . THR A 1 132 ? 32.874 -28.942 43.549 1.000 23.634 127 THR AAA C 1
ATOM 944 O O . THR A 1 132 ? 33.173 -30.089 43.165 1.000 21.497 127 THR AAA O 1
ATOM 948 N N . LEU A 1 133 ? 31.870 -28.677 44.396 1.000 22.121 128 LEU AAA N 1
ATOM 949 C CA . LEU A 1 133 ? 31.100 -29.791 45.058 1.000 24.812 128 LEU AAA CA 1
ATOM 950 C C . LEU A 1 133 ? 29.631 -29.446 45.159 1.000 22.422 128 LEU AAA C 1
ATOM 951 O O . LEU A 1 133 ? 29.289 -28.410 45.687 1.000 22.972 128 LEU AAA O 1
ATOM 956 N N . TYR A 1 134 ? 28.794 -30.295 44.586 1.000 26.877 129 TYR AAA N 1
ATOM 957 C CA . TYR A 1 134 ? 27.319 -30.151 44.618 1.000 28.145 129 TYR AAA CA 1
ATOM 958 C C . TYR A 1 134 ? 26.793 -30.253 46.043 1.000 29.281 129 TYR AAA C 1
ATOM 959 O O . TYR A 1 134 ? 26.900 -31.289 46.661 1.000 28.431 129 TYR AAA O 1
ATOM 968 N N . ASN A 1 135 ? 26.161 -29.192 46.527 1.000 29.482 130 ASN AAA N 1
ATOM 969 C CA . ASN A 1 135 ? 25.379 -29.186 47.778 1.000 30.165 130 ASN AAA CA 1
ATOM 970 C C . ASN A 1 135 ? 23.914 -29.093 47.359 1.000 35.406 130 ASN AAA C 1
ATOM 971 O O . ASN A 1 135 ? 23.524 -28.009 46.910 1.000 26.303 130 ASN AAA O 1
ATOM 976 N N . ARG A 1 136 ? 23.129 -30.183 47.475 1.000 30.185 131 ARG AAA N 1
ATOM 977 C CA . ARG A 1 136 ? 21.777 -30.258 46.853 1.000 28.535 131 ARG AAA CA 1
ATOM 978 C C . ARG A 1 136 ? 20.829 -29.205 47.457 1.000 24.573 131 ARG AAA C 1
ATOM 979 O O . ARG A 1 136 ? 19.888 -28.810 46.819 1.000 27.190 131 ARG AAA O 1
ATOM 987 N N . ASP A 1 137 ? 21.046 -28.760 48.668 1.000 25.725 132 ASP AAA N 1
ATOM 988 C CA . ASP A 1 137 ? 20.111 -27.800 49.309 1.000 27.728 132 ASP AAA CA 1
ATOM 989 C C . ASP A 1 137 ? 20.199 -26.403 48.650 1.000 33.338 132 ASP AAA C 1
ATOM 990 O O . ASP A 1 137 ? 19.273 -25.602 48.887 1.000 31.090 132 ASP AAA O 1
ATOM 995 N N . TRP A 1 138 ? 21.241 -26.071 47.876 1.000 31.414 133 TRP AAA N 1
ATOM 996 C CA . TRP A 1 138 ? 21.295 -24.692 47.285 1.000 32.289 133 TRP AAA CA 1
ATOM 997 C C . TRP A 1 138 ? 21.992 -24.628 45.922 1.000 27.864 133 TRP AAA C 1
ATOM 998 O O . TRP A 1 138 ? 21.706 -23.715 45.211 1.000 28.385 133 TRP AAA O 1
ATOM 1009 N N . ASP A 1 139 ? 22.843 -25.575 45.568 1.000 24.128 134 ASP AAA N 1
ATOM 1010 C CA . ASP A 1 139 ? 23.674 -25.485 44.346 1.000 25.723 134 ASP AAA CA 1
ATOM 1011 C C . ASP A 1 139 ? 22.923 -25.966 43.116 1.000 27.591 134 ASP AAA C 1
ATOM 1012 O O . ASP A 1 139 ? 22.111 -26.888 43.143 1.000 27.377 134 ASP AAA O 1
ATOM 1017 N N . PRO A 1 140 ? 23.358 -25.505 41.939 1.000 27.232 135 PRO AAA N 1
ATOM 1018 C CA . PRO A 1 140 ? 23.051 -26.206 40.700 1.000 26.503 135 PRO AAA CA 1
ATOM 1019 C C . PRO A 1 140 ? 23.921 -27.459 40.665 1.000 26.508 135 PRO AAA C 1
ATOM 1020 O O . PRO A 1 140 ? 24.921 -27.518 41.413 1.000 28.015 135 PRO AAA O 1
ATOM 1024 N N . ARG A 1 141 ? 23.569 -28.410 39.806 1.000 30.975 136 ARG AAA N 1
ATOM 1025 C CA . ARG A 1 141 ? 24.148 -29.769 39.856 1.000 34.858 136 ARG AAA CA 1
ATOM 1026 C C . ARG A 1 141 ? 25.575 -29.745 39.332 1.000 31.303 136 ARG AAA C 1
ATOM 1027 O O . ARG A 1 141 ? 26.406 -30.386 39.950 1.000 31.593 136 ARG AAA O 1
ATOM 1035 N N . GLU A 1 142 ? 25.872 -29.006 38.277 1.000 29.633 137 GLU AAA N 1
ATOM 1036 C CA . GLU A 1 142 ? 27.259 -28.973 37.756 1.000 33.342 137 GLU AAA CA 1
ATOM 1037 C C . GLU A 1 142 ? 28.138 -28.038 38.597 1.000 26.653 137 GLU AAA C 1
ATOM 1038 O O . GLU A 1 142 ? 27.633 -27.118 39.253 1.000 24.120 137 GLU AAA O 1
ATOM 1044 N N . ARG A 1 143 ? 29.419 -28.293 38.594 1.000 21.430 138 ARG AAA N 1
ATOM 1045 C CA . ARG A 1 143 ? 30.417 -27.330 39.121 1.000 25.178 138 ARG AAA CA 1
ATOM 1046 C C . ARG A 1 143 ? 30.221 -25.983 38.404 1.000 24.568 138 ARG AAA C 1
ATOM 1047 O O . ARG A 1 143 ? 29.787 -25.979 37.251 1.000 26.025 138 ARG AAA O 1
ATOM 1055 N N . HIS A 1 144 ? 30.462 -24.895 39.124 1.000 21.067 139 HIS AAA N 1
ATOM 1056 C CA . HIS A 1 144 ? 29.981 -23.574 38.724 1.000 24.251 139 HIS AAA CA 1
ATOM 1057 C C . HIS A 1 144 ? 30.800 -22.433 39.300 1.000 21.494 139 HIS AAA C 1
ATOM 1058 O O . HIS A 1 144 ? 31.429 -22.573 40.365 1.000 22.262 139 HIS AAA O 1
ATOM 1065 N N . ILE A 1 145 ? 30.695 -21.288 38.613 1.000 19.046 140 ILE AAA N 1
ATOM 1066 C CA . ILE A 1 145 ? 31.122 -19.979 39.115 1.000 18.176 140 ILE AAA CA 1
ATOM 1067 C C . ILE A 1 145 ? 29.823 -19.378 39.617 1.000 18.783 140 ILE AAA C 1
ATOM 1068 O O . ILE A 1 145 ? 28.865 -19.499 38.877 1.000 21.809 140 ILE AAA O 1
ATOM 1073 N N . GLY A 1 146 ? 29.820 -18.837 40.825 1.000 18.386 141 GLY AAA N 1
ATOM 1074 C CA . GLY A 1 146 ? 28.623 -18.189 41.378 1.000 17.115 141 GLY AAA CA 1
ATOM 1075 C C . GLY A 1 146 ? 28.892 -16.795 41.870 1.000 18.689 141 GLY AAA C 1
ATOM 1076 O O . GLY A 1 146 ? 29.946 -16.534 42.407 1.000 21.544 141 GLY AAA O 1
ATOM 1077 N N . ILE A 1 147 ? 27.861 -15.961 41.847 1.000 20.323 142 ILE AAA N 1
ATOM 1078 C CA . ILE A 1 147 ? 27.894 -14.649 42.518 1.000 22.453 142 ILE AAA CA 1
ATOM 1079 C C . ILE A 1 147 ? 27.051 -14.773 43.776 1.000 22.782 142 ILE AAA C 1
ATOM 1080 O O . ILE A 1 147 ? 25.858 -15.062 43.636 1.000 25.696 142 ILE AAA O 1
ATOM 1085 N N . ASP A 1 148 ? 27.651 -14.511 44.935 1.000 21.921 143 ASP AAA N 1
ATOM 1086 C CA . ASP A 1 148 ? 27.115 -14.781 46.290 1.000 23.096 143 ASP AAA CA 1
ATOM 1087 C C . ASP A 1 148 ? 26.928 -13.452 46.984 1.000 24.149 143 ASP AAA C 1
ATOM 1088 O O . ASP A 1 148 ? 27.901 -12.714 47.161 1.000 25.288 143 ASP AAA O 1
ATOM 1093 N N . VAL A 1 149 ? 25.692 -13.134 47.317 1.000 26.831 144 VAL AAA N 1
ATOM 1094 C CA . VAL A 1 149 ? 25.332 -11.867 48.001 1.000 27.011 144 VAL AAA CA 1
ATOM 1095 C C . VAL A 1 149 ? 24.707 -12.283 49.315 1.000 28.351 144 VAL AAA C 1
ATOM 1096 O O . VAL A 1 149 ? 23.565 -12.693 49.281 1.000 30.114 144 VAL AAA O 1
ATOM 1100 N N . ASN A 1 150 ? 25.467 -12.243 50.408 1.000 26.098 145 ASN AAA N 1
ATOM 1101 C CA . ASN A 1 150 ? 24.967 -12.588 51.761 1.000 31.825 145 ASN AAA CA 1
ATOM 1102 C C . ASN A 1 150 ? 24.386 -14.002 51.850 1.000 34.849 145 ASN AAA C 1
ATOM 1103 O O . ASN A 1 150 ? 23.618 -14.212 52.744 1.000 33.158 145 ASN AAA O 1
ATOM 1108 N N . SER A 1 151 ? 24.708 -14.922 50.943 1.000 28.254 146 SER AAA N 1
ATOM 1109 C CA . SER A 1 151 ? 24.177 -16.302 50.990 1.000 26.124 146 SER AAA CA 1
ATOM 1110 C C . SER A 1 151 ? 25.040 -17.195 50.110 1.000 25.795 146 SER AAA C 1
ATOM 1111 O O . SER A 1 151 ? 25.463 -16.744 49.033 1.000 24.909 146 SER AAA O 1
ATOM 1114 N N . ILE A 1 152 ? 25.200 -18.431 50.541 1.000 23.912 147 ILE AAA N 1
ATOM 1115 C CA . ILE A 1 152 ? 25.874 -19.518 49.788 1.000 24.330 147 ILE AAA CA 1
ATOM 1116 C C . ILE A 1 152 ? 24.988 -19.932 48.620 1.000 26.416 147 ILE AAA C 1
ATOM 1117 O O . ILE A 1 152 ? 25.516 -20.599 47.664 1.000 21.650 147 ILE AAA O 1
ATOM 1122 N N . LYS A 1 153 ? 23.719 -19.512 48.614 1.000 25.460 148 LYS AAA N 1
ATOM 1123 C CA . LYS A 1 153 ? 22.812 -19.747 47.472 1.000 25.039 148 LYS AAA CA 1
ATOM 1124 C C . LYS A 1 153 ? 22.984 -18.580 46.511 1.000 22.827 148 LYS AAA C 1
ATOM 1125 O O . LYS A 1 153 ? 22.406 -17.501 46.760 1.000 21.636 148 LYS AAA O 1
ATOM 1131 N N . SER A 1 154 ? 23.784 -18.780 45.473 1.000 24.106 149 SER AAA N 1
ATOM 1132 C CA . SER A 1 154 ? 24.237 -17.743 44.526 1.000 23.882 149 SER AAA CA 1
ATOM 1133 C C . SER A 1 154 ? 23.025 -17.067 43.891 1.000 28.750 149 SER AAA C 1
ATOM 1134 O O . SER A 1 154 ? 22.078 -17.789 43.512 1.000 26.500 149 SER AAA O 1
ATOM 1137 N N . ILE A 1 155 ? 23.087 -15.751 43.698 1.000 23.618 150 ILE AAA N 1
ATOM 1138 C CA . ILE A 1 155 ? 22.033 -15.037 42.940 1.000 27.502 150 ILE AAA CA 1
ATOM 1139 C C . ILE A 1 155 ? 22.142 -15.435 41.472 1.000 27.143 150 ILE AAA C 1
ATOM 1140 O O . ILE A 1 155 ? 21.172 -15.380 40.767 1.000 26.718 150 ILE AAA O 1
ATOM 1145 N N . LYS A 1 156 ? 23.299 -15.919 41.017 1.000 22.801 151 LYS AAA N 1
ATOM 1146 C CA . LYS A 1 156 ? 23.427 -16.360 39.640 1.000 22.230 151 LYS AAA CA 1
ATOM 1147 C C . LYS A 1 156 ? 24.621 -17.307 39.593 1.000 21.327 151 LYS AAA C 1
ATOM 1148 O O . LYS A 1 156 ? 25.641 -16.996 40.298 1.000 21.607 151 LYS AAA O 1
ATOM 1154 N N . THR A 1 157 ? 24.547 -18.309 38.736 1.000 20.886 152 THR AAA N 1
ATOM 1155 C CA . THR A 1 157 ? 25.727 -19.212 38.491 1.000 20.439 152 THR AAA CA 1
ATOM 1156 C C . THR A 1 157 ? 25.916 -19.418 37.014 1.000 21.719 152 THR AAA C 1
ATOM 1157 O O . THR A 1 157 ? 24.958 -19.161 36.279 1.000 24.124 152 THR AAA O 1
ATOM 1161 N N . THR A 1 158 ? 27.054 -19.997 36.604 1.000 21.870 153 THR AAA N 1
ATOM 1162 C CA . THR A 1 158 ? 27.266 -20.470 35.259 1.000 22.476 153 THR AAA CA 1
ATOM 1163 C C . THR A 1 158 ? 28.068 -21.743 35.396 1.000 23.686 153 THR AAA C 1
ATOM 1164 O O . THR A 1 158 ? 28.864 -21.881 36.340 1.000 19.643 153 THR AAA O 1
ATOM 1168 N N . PRO A 1 159 ? 27.810 -22.732 34.519 1.000 25.835 154 PRO AAA N 1
ATOM 1169 C CA . PRO A 1 159 ? 28.576 -23.966 34.602 1.000 27.601 154 PRO AAA CA 1
ATOM 1170 C C . PRO A 1 159 ? 30.079 -23.708 34.411 1.000 25.277 154 PRO AAA C 1
ATOM 1171 O O . PRO A 1 159 ? 30.488 -22.894 33.564 1.000 23.210 154 PRO AAA O 1
ATOM 1175 N N . TRP A 1 160 ? 30.889 -24.521 35.104 1.000 22.601 155 TRP AAA N 1
ATOM 1176 C CA . TRP A 1 160 ? 32.356 -24.484 35.057 1.000 23.352 155 TRP AAA CA 1
ATOM 1177 C C . TRP A 1 160 ? 32.870 -25.906 34.874 1.000 23.412 155 TRP AAA C 1
ATOM 1178 O O . TRP A 1 160 ? 32.645 -26.696 35.780 1.000 25.667 155 TRP AAA O 1
ATOM 1189 N N . ASP A 1 161 ? 33.545 -26.174 33.761 1.000 26.343 156 ASP AAA N 1
ATOM 1190 C CA . ASP A 1 161 ? 34.115 -27.505 33.465 1.000 28.606 156 ASP AAA CA 1
ATOM 1191 C C . ASP A 1 161 ? 35.489 -27.528 34.113 1.000 27.238 156 ASP AAA C 1
ATOM 1192 O O . ASP A 1 161 ? 36.475 -27.091 33.506 1.000 29.370 156 ASP AAA O 1
ATOM 1197 N N . PHE A 1 162 ? 35.482 -27.949 35.359 1.000 27.660 157 PHE AAA N 1
ATOM 1198 C CA . PHE A 1 162 ? 36.668 -28.017 36.221 1.000 27.917 157 PHE AAA CA 1
ATOM 1199 C C . PHE A 1 162 ? 37.755 -28.843 35.514 1.000 29.732 157 PHE AAA C 1
ATOM 1200 O O . PHE A 1 162 ? 37.432 -29.935 34.973 1.000 25.336 157 PHE AAA O 1
ATOM 1208 N N . VAL A 1 163 ? 39.002 -28.399 35.590 1.000 26.923 158 VAL AAA N 1
ATOM 1209 C CA . VAL A 1 163 ? 40.177 -29.158 35.074 1.000 29.287 158 VAL AAA CA 1
ATOM 1210 C C . VAL A 1 163 ? 41.155 -29.319 36.228 1.000 29.417 158 VAL AAA C 1
ATOM 1211 O O . VAL A 1 163 ? 41.678 -28.282 36.791 1.000 25.969 158 VAL AAA O 1
ATOM 1215 N N . ASN A 1 164 ? 41.401 -30.568 36.591 1.000 28.397 159 ASN AAA N 1
ATOM 1216 C CA . ASN A 1 164 ? 42.254 -30.918 37.742 1.000 28.856 159 ASN AAA CA 1
ATOM 1217 C C . ASN A 1 164 ? 43.684 -30.397 37.547 1.000 29.171 159 ASN AAA C 1
ATOM 1218 O O . ASN A 1 164 ? 44.309 -30.753 36.565 1.000 24.030 159 ASN AAA O 1
ATOM 1223 N N . GLY A 1 165 ? 44.189 -29.568 38.473 1.000 27.835 160 GLY AAA N 1
ATOM 1224 C CA . GLY A 1 165 ? 45.632 -29.285 38.548 1.000 27.141 160 GLY AAA CA 1
ATOM 1225 C C . GLY A 1 165 ? 46.118 -28.324 37.483 1.000 26.416 160 GLY AAA C 1
ATOM 1226 O O . GLY A 1 165 ? 47.348 -28.170 37.363 1.000 25.372 160 GLY AAA O 1
ATOM 1227 N N . GLU A 1 166 ? 45.223 -27.685 36.716 1.000 24.810 161 GLU AAA N 1
ATOM 1228 C CA . GLU A 1 166 ? 45.651 -26.717 35.667 1.000 29.065 161 GLU AAA CA 1
ATOM 1229 C C . GLU A 1 166 ? 45.383 -25.286 36.166 1.000 28.234 161 GLU AAA C 1
ATOM 1230 O O . GLU A 1 166 ? 44.341 -25.078 36.768 1.000 23.207 161 GLU AAA O 1
ATOM 1236 N N . ASP A 1 167 ? 46.280 -24.375 35.852 1.000 25.831 162 ASP AAA N 1
ATOM 1237 C CA . ASP A 1 167 ? 46.186 -22.956 36.236 1.000 23.805 162 ASP AAA CA 1
ATOM 1238 C C . ASP A 1 167 ? 44.892 -22.381 35.659 1.000 20.862 162 ASP AAA C 1
ATOM 1239 O O . ASP A 1 167 ? 44.645 -22.538 34.455 1.000 24.349 162 ASP AAA O 1
ATOM 1244 N N . ALA A 1 168 ? 44.087 -21.733 36.481 1.000 22.793 163 ALA AAA N 1
ATOM 1245 C CA . ALA A 1 168 ? 42.890 -20.977 36.044 1.000 21.520 163 ALA AAA CA 1
ATOM 1246 C C . ALA A 1 168 ? 43.160 -19.485 36.189 1.000 21.138 163 ALA AAA C 1
ATOM 1247 O O . ALA A 1 168 ? 43.629 -19.063 37.286 1.000 21.875 163 ALA AAA O 1
ATOM 1249 N N . GLU A 1 169 ? 42.810 -18.686 35.182 1.000 21.704 164 GLU AAA N 1
ATOM 1250 C CA . GLU A 1 169 ? 43.011 -17.219 35.238 1.000 19.574 164 GLU AAA CA 1
ATOM 1251 C C . GLU A 1 169 ? 41.614 -16.597 35.340 1.000 18.669 164 GLU AAA C 1
ATOM 1252 O O . GLU A 1 169 ? 40.763 -16.939 34.535 1.000 19.236 164 GLU AAA O 1
ATOM 1258 N N . VAL A 1 170 ? 41.433 -15.774 36.340 1.000 18.471 165 VAL AAA N 1
ATOM 1259 C CA . VAL A 1 170 ? 40.135 -15.137 36.670 1.000 16.373 165 VAL AAA CA 1
ATOM 1260 C C . VAL A 1 170 ? 40.254 -13.642 36.448 1.000 17.859 165 VAL AAA C 1
ATOM 1261 O O . VAL A 1 170 ? 41.260 -13.020 36.905 1.000 18.877 165 VAL AAA O 1
ATOM 1265 N N . LEU A 1 171 ? 39.127 -13.045 36.016 1.000 18.203 166 LEU AAA N 1
ATOM 1266 C CA . LEU A 1 171 ? 38.980 -11.595 36.039 1.000 19.475 166 LEU AAA CA 1
ATOM 1267 C C . LEU A 1 171 ? 37.590 -11.321 36.597 1.000 17.371 166 LEU AAA C 1
ATOM 1268 O O . LEU A 1 171 ? 36.653 -11.969 36.162 1.000 19.305 166 LEU AAA O 1
ATOM 1273 N N . ILE A 1 172 ? 37.500 -10.467 37.581 1.000 17.867 167 ILE AAA N 1
ATOM 1274 C CA . ILE A 1 172 ? 36.212 -10.018 38.174 1.000 18.649 167 ILE AAA CA 1
ATOM 1275 C C . ILE A 1 172 ? 36.183 -8.499 38.074 1.000 20.212 167 ILE AAA C 1
ATOM 1276 O O . ILE A 1 172 ? 37.189 -7.835 38.536 1.000 22.655 167 ILE AAA O 1
ATOM 1281 N N . THR A 1 173 ? 35.091 -7.936 37.547 1.000 20.271 168 THR AAA N 1
ATOM 1282 C CA . THR A 1 173 ? 34.970 -6.476 37.438 1.000 21.064 168 THR AAA CA 1
ATOM 1283 C C . THR A 1 173 ? 33.629 -6.068 38.038 1.000 20.509 168 THR AAA C 1
ATOM 1284 O O . THR A 1 173 ? 32.681 -6.857 37.962 1.000 21.281 168 THR AAA O 1
ATOM 1288 N N . TYR A 1 174 ? 33.604 -4.879 38.604 1.000 18.634 169 TYR AAA N 1
ATOM 1289 C CA . TYR A 1 174 ? 32.387 -4.274 39.199 1.000 18.518 169 TYR AAA CA 1
ATOM 1290 C C . TYR A 1 174 ? 32.357 -2.831 38.714 1.000 20.178 169 TYR AAA C 1
ATOM 1291 O O . TYR A 1 174 ? 33.257 -2.056 39.037 1.000 20.684 169 TYR AAA O 1
ATOM 1300 N N . ASP A 1 175 ? 31.299 -2.510 37.987 1.000 25.157 170 ASP AAA N 1
ATOM 1301 C CA . ASP A 1 175 ? 31.068 -1.171 37.398 1.000 27.989 170 ASP AAA CA 1
ATOM 1302 C C . ASP A 1 175 ? 29.982 -0.494 38.233 1.000 28.327 170 ASP AAA C 1
ATOM 1303 O O . ASP A 1 175 ? 28.851 -0.989 38.237 1.000 26.128 170 ASP AAA O 1
ATOM 1308 N N . SER A 1 176 ? 30.313 0.524 39.012 1.000 26.875 171 SER AAA N 1
ATOM 1309 C CA . SER A 1 176 ? 29.319 1.125 39.939 1.000 28.253 171 SER AAA CA 1
ATOM 1310 C C . SER A 1 176 ? 28.270 1.922 39.144 1.000 27.764 171 SER AAA C 1
ATOM 1311 O O . SER A 1 176 ? 27.207 2.152 39.738 1.000 34.310 171 SER AAA O 1
ATOM 1314 N N . SER A 1 177 ? 28.495 2.264 37.874 1.000 32.318 172 SER AAA N 1
ATOM 1315 C CA . SER A 1 177 ? 27.487 3.005 37.071 1.000 34.414 172 SER AAA CA 1
ATOM 1316 C C . SER A 1 177 ? 26.372 2.050 36.589 1.000 36.444 172 SER AAA C 1
ATOM 1317 O O . SER A 1 177 ? 25.221 2.439 36.604 1.000 35.700 172 SER AAA O 1
ATOM 1320 N N . THR A 1 178 ? 26.656 0.783 36.297 1.000 31.747 173 THR AAA N 1
ATOM 1321 C CA . THR A 1 178 ? 25.632 -0.223 35.877 1.000 30.131 173 THR AAA CA 1
ATOM 1322 C C . THR A 1 178 ? 25.287 -1.168 37.023 1.000 28.643 173 THR AAA C 1
ATOM 1323 O O . THR A 1 178 ? 24.334 -1.915 36.891 1.000 29.789 173 THR AAA O 1
ATOM 1327 N N . LYS A 1 179 ? 26.097 -1.171 38.078 1.000 25.573 174 LYS AAA N 1
ATOM 1328 C CA . LYS A 1 179 ? 26.033 -2.124 39.199 1.000 25.309 174 LYS AAA CA 1
ATOM 1329 C C . LYS A 1 179 ? 26.253 -3.543 38.706 1.000 27.538 174 LYS AAA C 1
ATOM 1330 O O . LYS A 1 179 ? 25.906 -4.503 39.472 1.000 26.249 174 LYS AAA O 1
ATOM 1336 N N . LEU A 1 180 ? 26.911 -3.703 37.560 1.000 24.402 175 LEU AAA N 1
ATOM 1337 C CA . LEU A 1 180 ? 27.137 -5.054 37.000 1.000 25.912 175 LEU AAA CA 1
ATOM 1338 C C . LEU A 1 180 ? 28.454 -5.616 37.552 1.000 24.954 175 LEU AAA C 1
ATOM 1339 O O . LEU A 1 180 ? 29.533 -4.958 37.447 1.000 22.287 175 LEU AAA O 1
ATOM 1344 N N . LEU A 1 181 ? 28.360 -6.784 38.149 1.000 25.279 176 LEU AAA N 1
ATOM 1345 C CA . LEU A 1 181 ? 29.510 -7.622 38.566 1.000 21.183 176 LEU AAA CA 1
ATOM 1346 C C . LEU A 1 181 ? 29.673 -8.703 37.513 1.000 27.699 176 LEU AAA C 1
ATOM 1347 O O . LEU A 1 181 ? 28.684 -9.453 37.255 1.000 25.047 176 LEU AAA O 1
ATOM 1352 N N . VAL A 1 182 ? 30.891 -8.828 36.965 1.000 22.054 177 VAL AAA N 1
ATOM 1353 C CA . VAL A 1 182 ? 31.146 -9.820 35.904 1.000 22.520 177 VAL AAA CA 1
ATOM 1354 C C . VAL A 1 182 ? 32.341 -10.656 36.343 1.000 22.226 177 VAL AAA C 1
ATOM 1355 O O . VAL A 1 182 ? 33.291 -10.049 36.779 1.000 20.277 177 VAL AAA O 1
ATOM 1359 N N . ALA A 1 183 ? 32.235 -11.976 36.300 1.000 19.973 178 ALA AAA N 1
ATOM 1360 C CA . ALA A 1 183 ? 33.364 -12.881 36.611 1.000 19.255 178 ALA AAA CA 1
ATOM 1361 C C . ALA A 1 183 ? 33.621 -13.750 35.410 1.000 18.382 178 ALA AAA C 1
ATOM 1362 O O . ALA A 1 183 ? 32.649 -14.441 34.965 1.000 22.978 178 ALA AAA O 1
ATOM 1364 N N . SER A 1 184 ? 34.886 -13.909 35.038 1.000 21.283 179 SER AAA N 1
ATOM 1365 C CA . SER A 1 184 ? 35.280 -14.798 33.934 1.000 19.024 179 SER AAA CA 1
ATOM 1366 C C . SER A 1 184 ? 36.446 -15.640 34.413 1.000 18.301 179 SER AAA C 1
ATOM 1367 O O . SER A 1 184 ? 37.195 -15.192 35.290 1.000 18.368 179 SER AAA O 1
ATOM 1370 N N . LEU A 1 185 ? 36.561 -16.839 33.878 1.000 19.897 180 LEU AAA N 1
ATOM 1371 C CA . LEU A 1 185 ? 37.683 -17.777 34.110 1.000 18.892 180 LEU AAA CA 1
ATOM 1372 C C . LEU A 1 185 ? 38.082 -18.356 32.783 1.000 18.473 180 LEU AAA C 1
ATOM 1373 O O . LEU A 1 185 ? 37.175 -18.771 31.982 1.000 19.980 180 LEU AAA O 1
ATOM 1378 N N A VAL A 1 186 ? 39.386 -18.498 32.580 0.500 21.368 181 VAL AAA N 1
ATOM 1379 N N B VAL A 1 186 ? 39.384 -18.506 32.580 0.500 22.452 181 VAL AAA N 1
ATOM 1380 C CA A VAL A 1 186 ? 39.957 -19.187 31.398 0.500 20.628 181 VAL AAA CA 1
ATOM 1381 C CA B VAL A 1 186 ? 39.950 -19.189 31.391 0.500 22.200 181 VAL AAA CA 1
ATOM 1382 C C A VAL A 1 186 ? 41.019 -20.164 31.906 0.500 22.904 181 VAL AAA C 1
ATOM 1383 C C B VAL A 1 186 ? 41.019 -20.160 31.899 0.500 23.932 181 VAL AAA C 1
ATOM 1384 O O A VAL A 1 186 ? 41.712 -19.842 32.892 0.500 21.610 181 VAL AAA O 1
ATOM 1385 O O B VAL A 1 186 ? 41.711 -19.839 32.888 0.500 22.527 181 VAL AAA O 1
ATOM 1392 N N . TYR A 1 187 ? 41.128 -21.300 31.231 1.000 23.803 182 TYR AAA N 1
ATOM 1393 C CA . TYR A 1 187 ? 42.225 -22.271 31.389 1.000 24.723 182 TYR AAA CA 1
ATOM 1394 C C . TYR A 1 187 ? 43.118 -22.088 30.172 1.000 25.757 182 TYR AAA C 1
ATOM 1395 O O . TYR A 1 187 ? 42.714 -22.490 29.086 1.000 24.307 182 TYR AAA O 1
ATOM 1404 N N . PRO A 1 188 ? 44.287 -21.431 30.309 1.000 26.247 183 PRO AAA N 1
ATOM 1405 C CA . PRO A 1 188 ? 45.182 -21.226 29.172 1.000 32.473 183 PRO AAA CA 1
ATOM 1406 C C . PRO A 1 188 ? 45.604 -22.540 28.487 1.000 29.572 183 PRO AAA C 1
ATOM 1407 O O . PRO A 1 188 ? 45.743 -22.546 27.299 1.000 30.011 183 PRO AAA O 1
ATOM 1411 N N . SER A 1 189 ? 45.708 -23.617 29.248 1.000 28.134 184 SER AAA N 1
ATOM 1412 C CA . SER A 1 189 ? 46.124 -24.982 28.787 1.000 33.601 184 SER AAA CA 1
ATOM 1413 C C . SER A 1 189 ? 45.011 -25.592 27.923 1.000 33.150 184 SER AAA C 1
ATOM 1414 O O . SER A 1 189 ? 45.348 -26.160 26.894 1.000 38.104 184 SER AAA O 1
ATOM 1417 N N . GLN A 1 190 ? 43.732 -25.424 28.290 1.000 30.609 185 GLN AAA N 1
ATOM 1418 C CA . GLN A 1 190 ? 42.577 -26.064 27.605 1.000 30.276 185 GLN AAA CA 1
ATOM 1419 C C . GLN A 1 190 ? 41.903 -25.104 26.634 1.000 31.085 185 GLN AAA C 1
ATOM 1420 O O . GLN A 1 190 ? 41.116 -25.587 25.824 1.000 24.563 185 GLN AAA O 1
ATOM 1426 N N . LYS A 1 191 ? 42.188 -23.789 26.757 1.000 29.342 186 LYS AAA N 1
ATOM 1427 C CA . LYS A 1 191 ? 41.618 -22.710 25.934 1.000 26.649 186 LYS AAA CA 1
ATOM 1428 C C . LYS A 1 191 ? 40.097 -22.632 26.159 1.000 25.902 186 LYS AAA C 1
ATOM 1429 O O . LYS A 1 191 ? 39.407 -22.173 25.291 1.000 25.525 186 LYS AAA O 1
ATOM 1435 N N . THR A 1 192 ? 39.599 -23.056 27.300 1.000 22.335 187 THR AAA N 1
ATOM 1436 C CA . THR A 1 192 ? 38.148 -22.975 27.679 1.000 21.750 187 THR AAA CA 1
ATOM 1437 C C . THR A 1 192 ? 37.893 -21.732 28.488 1.000 21.776 187 THR AAA C 1
ATOM 1438 O O . THR A 1 192 ? 38.802 -21.311 29.235 1.000 22.324 187 THR AAA O 1
ATOM 1442 N N . SER A 1 193 ? 36.642 -21.243 28.493 1.000 22.083 188 SER AAA N 1
ATOM 1443 C CA . SER A 1 193 ? 36.368 -19.997 29.207 1.000 22.061 188 SER AAA CA 1
ATOM 1444 C C . SER A 1 193 ? 34.899 -19.998 29.630 1.000 21.048 188 SER AAA C 1
ATOM 1445 O O . SER A 1 193 ? 34.091 -20.663 28.996 1.000 18.742 188 SER AAA O 1
ATOM 1448 N N . PHE A 1 194 ? 34.604 -19.304 30.711 1.000 20.833 189 PHE AAA N 1
ATOM 1449 C CA . PHE A 1 194 ? 33.297 -19.249 31.377 1.000 20.692 189 PHE AAA CA 1
ATOM 1450 C C . PHE A 1 194 ? 33.063 -17.836 31.848 1.000 18.053 189 PHE AAA C 1
ATOM 1451 O O . PHE A 1 194 ? 34.026 -17.177 32.279 1.000 19.824 189 PHE AAA O 1
ATOM 1459 N N . ILE A 1 195 ? 31.808 -17.431 31.923 1.000 19.126 190 ILE AAA N 1
ATOM 1460 C CA . ILE A 1 195 ? 31.537 -16.046 32.394 1.000 19.111 190 ILE AAA CA 1
ATOM 1461 C C . ILE A 1 195 ? 30.156 -16.041 33.017 1.000 19.135 190 ILE AAA C 1
ATOM 1462 O O . ILE A 1 195 ? 29.321 -16.839 32.606 1.000 20.176 190 ILE AAA O 1
ATOM 1467 N N . VAL A 1 196 ? 29.996 -15.196 34.022 1.000 20.375 191 VAL AAA N 1
ATOM 1468 C CA . VAL A 1 196 ? 28.682 -14.959 34.682 1.000 21.709 191 VAL AAA CA 1
ATOM 1469 C C . VAL A 1 196 ? 28.605 -13.483 35.043 1.000 18.740 191 VAL AAA C 1
ATOM 1470 O O . VAL A 1 196 ? 29.610 -12.905 35.409 1.000 18.048 191 VAL AAA O 1
ATOM 1474 N N . SER A 1 197 ? 27.396 -12.912 35.030 1.000 20.136 192 SER AAA N 1
ATOM 1475 C CA . SER A 1 197 ? 27.188 -11.494 35.263 1.000 20.130 192 SER AAA CA 1
ATOM 1476 C C . SER A 1 197 ? 25.866 -11.302 35.977 1.000 20.877 192 SER AAA C 1
ATOM 1477 O O . SER A 1 197 ? 24.925 -11.956 35.599 1.000 21.419 192 SER AAA O 1
ATOM 1480 N N . ASP A 1 198 ? 25.833 -10.412 36.954 1.000 21.328 193 ASP AAA N 1
ATOM 1481 C CA . ASP A 1 198 ? 24.565 -9.985 37.568 1.000 26.036 193 ASP AAA CA 1
ATOM 1482 C C . ASP A 1 198 ? 24.752 -8.599 38.165 1.000 27.508 193 ASP AAA C 1
ATOM 1483 O O . ASP A 1 198 ? 25.906 -8.206 38.443 1.000 27.667 193 ASP AAA O 1
ATOM 1488 N N . THR A 1 199 ? 23.651 -7.901 38.452 1.000 30.730 194 THR AAA N 1
ATOM 1489 C CA . THR A 1 199 ? 23.735 -6.610 39.155 1.000 31.985 194 THR AAA CA 1
ATOM 1490 C C . THR A 1 199 ? 23.740 -6.878 40.656 1.000 32.919 194 THR AAA C 1
ATOM 1491 O O . THR A 1 199 ? 23.115 -7.834 41.144 1.000 31.895 194 THR AAA O 1
ATOM 1495 N N . VAL A 1 200 ? 24.538 -6.100 41.351 1.000 26.843 195 VAL AAA N 1
ATOM 1496 C CA . VAL A 1 200 ? 24.689 -6.130 42.826 1.000 31.668 195 VAL AAA CA 1
ATOM 1497 C C . VAL A 1 200 ? 24.739 -4.689 43.314 1.000 31.377 195 VAL AAA C 1
ATOM 1498 O O . VAL A 1 200 ? 25.558 -3.906 42.800 1.000 28.880 195 VAL AAA O 1
ATOM 1502 N N . ASP A 1 201 ? 23.898 -4.340 44.256 1.000 36.053 196 ASP AAA N 1
ATOM 1503 C CA . ASP A 1 201 ? 23.862 -2.982 44.859 1.000 40.860 196 ASP AAA CA 1
ATOM 1504 C C . ASP A 1 201 ? 24.809 -3.006 46.063 1.000 33.807 196 ASP AAA C 1
ATOM 1505 O O . ASP A 1 201 ? 24.355 -3.458 47.143 1.000 32.784 196 ASP AAA O 1
ATOM 1510 N N . LEU A 1 202 ? 26.096 -2.682 45.872 1.000 32.345 197 LEU AAA N 1
ATOM 1511 C CA . LEU A 1 202 ? 27.108 -2.829 46.960 1.000 36.630 197 LEU AAA CA 1
ATOM 1512 C C . LEU A 1 202 ? 26.707 -2.010 48.198 1.000 40.581 197 LEU AAA C 1
ATOM 1513 O O . LEU A 1 202 ? 26.859 -2.535 49.283 1.000 31.229 197 LEU AAA O 1
ATOM 1518 N N . LYS A 1 203 ? 26.187 -0.798 48.033 1.000 41.160 198 LYS AAA N 1
ATOM 1519 C CA . LYS A 1 203 ? 25.793 0.109 49.148 1.000 47.929 198 LYS AAA CA 1
ATOM 1520 C C . LYS A 1 203 ? 24.857 -0.583 50.129 1.000 46.352 198 LYS AAA C 1
ATOM 1521 O O . LYS A 1 203 ? 24.978 -0.340 51.346 1.000 47.748 198 LYS AAA O 1
ATOM 1527 N N . SER A 1 204 ? 23.930 -1.385 49.621 1.000 41.363 199 SER AAA N 1
ATOM 1528 C CA . SER A 1 204 ? 22.860 -1.994 50.441 1.000 39.675 199 SER AAA CA 1
ATOM 1529 C C . SER A 1 204 ? 23.322 -3.283 51.111 1.000 38.933 199 SER AAA C 1
ATOM 1530 O O . SER A 1 204 ? 22.591 -3.775 51.931 1.000 40.197 199 SER AAA O 1
ATOM 1533 N N . VAL A 1 205 ? 24.499 -3.821 50.787 1.000 34.236 200 VAL AAA N 1
ATOM 1534 C CA . VAL A 1 205 ? 24.954 -5.159 51.269 1.000 34.638 200 VAL AAA CA 1
ATOM 1535 C C . VAL A 1 205 ? 26.257 -5.026 52.060 1.000 37.415 200 VAL AAA C 1
ATOM 1536 O O . VAL A 1 205 ? 26.419 -5.734 53.053 1.000 34.377 200 VAL AAA O 1
ATOM 1540 N N . LEU A 1 206 ? 27.217 -4.205 51.606 1.000 34.504 201 LEU AAA N 1
ATOM 1541 C CA . LEU A 1 206 ? 28.545 -4.151 52.267 1.000 32.565 201 LEU AAA CA 1
ATOM 1542 C C . LEU A 1 206 ? 28.613 -2.935 53.167 1.000 30.575 201 LEU AAA C 1
ATOM 1543 O O . LEU A 1 206 ? 27.999 -1.917 52.894 1.000 28.380 201 LEU AAA O 1
ATOM 1548 N N . PRO A 1 207 ? 29.466 -2.968 54.187 1.000 29.536 202 PRO AAA N 1
ATOM 1549 C CA . PRO A 1 207 ? 29.805 -1.740 54.887 1.000 30.120 202 PRO AAA CA 1
ATOM 1550 C C . PRO A 1 207 ? 30.631 -0.826 53.959 1.000 30.155 202 PRO AAA C 1
ATOM 1551 O O . PRO A 1 207 ? 31.061 -1.205 52.824 1.000 25.452 202 PRO AAA O 1
ATOM 1555 N N . GLU A 1 208 ? 30.890 0.371 54.440 1.000 25.156 203 GLU AAA N 1
ATOM 1556 C CA . GLU A 1 208 ? 31.634 1.396 53.646 1.000 31.036 203 GLU AAA CA 1
ATOM 1557 C C . GLU A 1 208 ? 33.080 0.929 53.351 1.000 28.423 203 GLU AAA C 1
ATOM 1558 O O . GLU A 1 208 ? 33.561 1.190 52.250 1.000 25.977 203 GLU AAA O 1
ATOM 1564 N N . TRP A 1 209 ? 33.692 0.247 54.308 1.000 25.194 204 TRP AAA N 1
ATOM 1565 C CA . TRP A 1 209 ? 35.073 -0.263 54.194 1.000 26.175 204 TRP AAA CA 1
ATOM 1566 C C . TRP A 1 209 ? 35.000 -1.784 54.264 1.000 26.299 204 TRP AAA C 1
ATOM 1567 O O . TRP A 1 209 ? 34.277 -2.286 55.094 1.000 26.051 204 TRP AAA O 1
ATOM 1578 N N . VAL A 1 210 ? 35.806 -2.487 53.450 1.000 22.916 205 VAL AAA N 1
ATOM 1579 C CA . VAL A 1 210 ? 35.808 -3.967 53.410 1.000 23.749 205 VAL AAA CA 1
ATOM 1580 C C . VAL A 1 210 ? 37.263 -4.406 53.344 1.000 22.051 205 VAL AAA C 1
ATOM 1581 O O . VAL A 1 210 ? 38.116 -3.597 52.959 1.000 26.281 205 VAL AAA O 1
ATOM 1585 N N . SER A 1 211 ? 37.491 -5.643 53.718 1.000 19.364 206 SER AAA N 1
ATOM 1586 C CA . SER A 1 211 ? 38.718 -6.388 53.399 1.000 19.668 206 SER AAA CA 1
ATOM 1587 C C . SER A 1 211 ? 38.470 -7.188 52.122 1.000 19.772 206 SER AAA C 1
ATOM 1588 O O . SER A 1 211 ? 37.342 -7.757 51.971 1.000 21.305 206 SER AAA O 1
ATOM 1591 N N . VAL A 1 212 ? 39.435 -7.230 51.213 1.000 19.735 207 VAL AAA N 1
ATOM 1592 C CA . VAL A 1 212 ? 39.306 -7.983 49.940 1.000 20.007 207 VAL AAA CA 1
ATOM 1593 C C . VAL A 1 212 ? 40.347 -9.095 50.003 1.000 21.707 207 VAL AAA C 1
ATOM 1594 O O . VAL A 1 212 ? 41.416 -8.858 50.575 1.000 18.592 207 VAL AAA O 1
ATOM 1598 N N . GLY A 1 213 ? 40.013 -10.243 49.458 1.000 19.694 208 GLY AAA N 1
ATOM 1599 C CA . GLY A 1 213 ? 40.867 -11.442 49.485 1.000 19.611 208 GLY AAA CA 1
ATOM 1600 C C . GLY A 1 213 ? 40.078 -12.698 49.134 1.000 19.965 208 GLY AAA C 1
ATOM 1601 O O . GLY A 1 213 ? 39.154 -12.653 48.272 1.000 21.886 208 GLY AAA O 1
ATOM 1602 N N . PHE A 1 214 ? 40.415 -13.792 49.786 1.000 20.621 209 PHE AAA N 1
ATOM 1603 C CA . PHE A 1 214 ? 39.995 -15.134 49.371 1.000 21.230 209 PHE AAA CA 1
ATOM 1604 C C . PHE A 1 214 ? 39.581 -15.959 50.572 1.000 20.254 209 PHE AAA C 1
ATOM 1605 O O . PHE A 1 214 ? 40.079 -15.764 51.682 1.000 20.732 209 PHE AAA O 1
ATOM 1613 N N . SER A 1 215 ? 38.762 -16.946 50.291 1.000 21.168 210 SER AAA N 1
ATOM 1614 C CA . SER A 1 215 ? 38.332 -17.986 51.247 1.000 24.381 210 SER AAA CA 1
ATOM 1615 C C . SER A 1 215 ? 38.273 -19.311 50.509 1.000 22.098 210 SER AAA C 1
ATOM 1616 O O . SER A 1 215 ? 37.861 -19.332 49.340 1.000 22.233 210 SER AAA O 1
ATOM 1619 N N . ALA A 1 216 ? 38.672 -20.408 51.162 1.000 22.220 211 ALA AAA N 1
ATOM 1620 C CA . ALA A 1 216 ? 38.577 -21.739 50.553 1.000 19.059 211 ALA AAA CA 1
ATOM 1621 C C . ALA A 1 216 ? 38.340 -22.762 51.663 1.000 22.726 211 ALA AAA C 1
ATOM 1622 O O . ALA A 1 216 ? 38.755 -22.534 52.824 1.000 22.908 211 ALA AAA O 1
ATOM 1624 N N . THR A 1 217 ? 37.772 -23.884 51.275 1.000 23.898 212 THR AAA N 1
ATOM 1625 C CA . THR A 1 217 ? 37.590 -25.072 52.142 1.000 25.687 212 THR AAA CA 1
ATOM 1626 C C . THR A 1 217 ? 37.882 -26.341 51.354 1.000 26.258 212 THR AAA C 1
ATOM 1627 O O . THR A 1 217 ? 37.670 -26.375 50.107 1.000 21.040 212 THR AAA O 1
ATOM 1631 N N . SER A 1 218 ? 38.415 -27.339 52.061 1.000 25.516 213 SER AAA N 1
ATOM 1632 C CA . SER A 1 218 ? 38.545 -28.718 51.534 1.000 28.406 213 SER AAA CA 1
ATOM 1633 C C . SER A 1 218 ? 37.320 -29.516 52.011 1.000 28.471 213 SER AAA C 1
ATOM 1634 O O . SER A 1 218 ? 36.580 -29.038 52.959 1.000 31.193 213 SER AAA O 1
ATOM 1637 N N . GLY A 1 219 ? 37.038 -30.656 51.390 1.000 28.785 214 GLY AAA N 1
ATOM 1638 C CA . GLY A 1 219 ? 35.839 -31.453 51.726 1.000 30.447 214 GLY AAA CA 1
ATOM 1639 C C . GLY A 1 219 ? 35.944 -32.030 53.136 1.000 31.251 214 GLY AAA C 1
ATOM 1640 O O . GLY A 1 219 ? 37.091 -32.151 53.654 1.000 33.849 214 GLY AAA O 1
ATOM 1641 N N . ILE A 1 220 ? 34.809 -32.350 53.753 1.000 37.246 215 ILE AAA N 1
ATOM 1642 C CA . ILE A 1 220 ? 34.756 -32.902 55.149 1.000 40.671 215 ILE AAA CA 1
ATOM 1643 C C . ILE A 1 220 ? 34.826 -34.446 55.132 1.000 45.717 215 ILE AAA C 1
ATOM 1644 O O . ILE A 1 220 ? 35.140 -35.017 56.192 1.000 58.328 215 ILE AAA O 1
ATOM 1649 N N . SER A 1 221 ? 34.607 -35.102 53.981 1.000 45.698 216 SER AAA N 1
ATOM 1650 C CA . SER A 1 221 ? 34.494 -36.587 53.849 1.000 44.508 216 SER AAA CA 1
ATOM 1651 C C . SER A 1 221 ? 35.605 -37.150 52.967 1.000 44.076 216 SER AAA C 1
ATOM 1652 O O . SER A 1 221 ? 35.977 -36.509 51.963 1.000 42.615 216 SER AAA O 1
ATOM 1655 N N . LYS A 1 222 ? 36.122 -38.315 53.344 1.000 45.543 217 LYS AAA N 1
ATOM 1656 C CA . LYS A 1 222 ? 37.238 -38.995 52.636 1.000 46.471 217 LYS AAA CA 1
ATOM 1657 C C . LYS A 1 222 ? 36.971 -38.955 51.117 1.000 42.209 217 LYS AAA C 1
ATOM 1658 O O . LYS A 1 222 ? 35.813 -39.136 50.701 1.000 43.867 217 LYS AAA O 1
ATOM 1660 N N . GLY A 1 223 ? 37.994 -38.746 50.296 1.000 35.343 218 GLY AAA N 1
ATOM 1661 C CA . GLY A 1 223 ? 37.843 -38.784 48.832 1.000 38.825 218 GLY AAA CA 1
ATOM 1662 C C . GLY A 1 223 ? 37.193 -37.536 48.241 1.000 40.723 218 GLY AAA C 1
ATOM 1663 O O . GLY A 1 223 ? 36.918 -37.554 47.000 1.000 42.896 218 GLY AAA O 1
ATOM 1664 N N . ASN A 1 224 ? 36.913 -36.514 49.057 1.000 37.302 219 ASN AAA N 1
ATOM 1665 C CA . ASN A 1 224 ? 36.431 -35.188 48.592 1.000 35.412 219 ASN AAA CA 1
ATOM 1666 C C . ASN A 1 224 ? 37.407 -34.134 49.129 1.000 33.072 219 ASN AAA C 1
ATOM 1667 O O . ASN A 1 224 ? 37.253 -33.638 50.249 1.000 31.902 219 ASN AAA O 1
ATOM 1672 N N . VAL A 1 225 ? 38.422 -33.800 48.342 1.000 33.273 220 VAL AAA N 1
ATOM 1673 C CA . VAL A 1 225 ? 39.500 -32.913 48.846 1.000 30.842 220 VAL AAA CA 1
ATOM 1674 C C . VAL A 1 225 ? 40.196 -32.252 47.663 1.000 28.064 220 VAL AAA C 1
ATOM 1675 O O . VAL A 1 225 ? 40.190 -32.859 46.573 1.000 27.229 220 VAL AAA O 1
ATOM 1679 N N . GLU A 1 226 ? 40.844 -31.106 47.899 1.000 25.618 221 GLU AAA N 1
ATOM 1680 C CA . GLU A 1 226 ? 41.614 -30.395 46.868 1.000 23.293 221 GLU AAA CA 1
ATOM 1681 C C . GLU A 1 226 ? 42.549 -29.414 47.554 1.000 22.400 221 GLU AAA C 1
ATOM 1682 O O . GLU A 1 226 ? 42.255 -28.971 48.683 1.000 23.803 221 GLU AAA O 1
ATOM 1688 N N . THR A 1 227 ? 43.622 -29.042 46.864 1.000 21.739 222 THR AAA N 1
ATOM 1689 C CA . THR A 1 227 ? 44.417 -27.834 47.193 1.000 23.640 222 THR AAA CA 1
ATOM 1690 C C . THR A 1 227 ? 43.659 -26.609 46.697 1.000 24.731 222 THR AAA C 1
ATOM 1691 O O . THR A 1 227 ? 42.821 -26.764 45.777 1.000 24.465 222 THR AAA O 1
ATOM 1695 N N . ASN A 1 228 ? 43.981 -25.446 47.259 1.000 24.055 223 ASN AAA N 1
ATOM 1696 C CA . ASN A 1 228 ? 43.328 -24.147 46.918 1.000 20.029 223 ASN AAA CA 1
ATOM 1697 C C . ASN A 1 228 ? 44.418 -23.091 46.908 1.000 21.119 223 ASN AAA C 1
ATOM 1698 O O . ASN A 1 228 ? 44.529 -22.357 47.911 1.000 24.180 223 ASN AAA O 1
ATOM 1703 N N . ASP A 1 229 ? 45.256 -23.108 45.866 1.000 23.042 224 ASP AAA N 1
ATOM 1704 C CA . ASP A 1 229 ? 46.477 -22.287 45.763 1.000 22.937 224 ASP AAA CA 1
ATOM 1705 C C . ASP A 1 229 ? 46.225 -21.069 44.874 1.000 22.177 224 ASP AAA C 1
ATOM 1706 O O . ASP A 1 229 ? 45.732 -21.233 43.768 1.000 23.837 224 ASP AAA O 1
ATOM 1711 N N . LEU A 1 230 ? 46.583 -19.893 45.359 1.000 21.743 225 LEU AAA N 1
ATOM 1712 C CA . LEU A 1 230 ? 46.708 -18.659 44.538 1.000 24.347 225 LEU AAA CA 1
ATOM 1713 C C . LEU A 1 230 ? 48.168 -18.405 44.172 1.000 23.110 225 LEU AAA C 1
ATOM 1714 O O . LEU A 1 230 ? 49.036 -18.428 45.033 1.000 23.904 225 LEU AAA O 1
ATOM 1719 N N . LEU A 1 231 ? 48.410 -18.111 42.914 1.000 22.226 226 LEU AAA N 1
ATOM 1720 C CA . LEU A 1 231 ? 49.754 -17.899 42.341 1.000 23.707 226 LEU AAA CA 1
ATOM 1721 C C . LEU A 1 231 ? 50.002 -16.426 42.084 1.000 22.381 226 LEU AAA C 1
ATOM 1722 O O . LEU A 1 231 ? 51.184 -16.021 42.130 1.000 22.218 226 LEU AAA O 1
ATOM 1727 N N . SER A 1 232 ? 48.955 -15.605 41.830 1.000 18.223 227 SER AAA N 1
ATOM 1728 C CA . SER A 1 232 ? 49.184 -14.185 41.573 1.000 19.082 227 SER AAA CA 1
ATOM 1729 C C . SER A 1 232 ? 47.828 -13.508 41.744 1.000 17.295 227 SER AAA C 1
ATOM 1730 O O . SER A 1 232 ? 46.788 -14.246 41.734 1.000 17.488 227 SER AAA O 1
ATOM 1733 N N . TRP A 1 233 ? 47.883 -12.245 42.061 1.000 18.084 228 TRP AAA N 1
ATOM 1734 C CA . TRP A 1 233 ? 46.671 -11.447 42.412 1.000 17.413 228 TRP AAA CA 1
ATOM 1735 C C . TRP A 1 233 ? 46.952 -9.980 42.113 1.000 21.042 228 TRP AAA C 1
ATOM 1736 O O . TRP A 1 233 ? 47.952 -9.457 42.616 1.000 20.718 228 TRP AAA O 1
ATOM 1747 N N A SER A 1 234 ? 46.064 -9.346 41.337 0.350 18.651 229 SER AAA N 1
ATOM 1748 N N B SER A 1 234 ? 46.069 -9.345 41.328 0.350 19.069 229 SER AAA N 1
ATOM 1749 N N C SER A 1 234 ? 46.074 -9.348 41.319 0.300 18.607 229 SER AAA N 1
ATOM 1750 C CA A SER A 1 234 ? 46.078 -7.909 41.011 0.350 19.102 229 SER AAA CA 1
ATOM 1751 C CA B SER A 1 234 ? 46.080 -7.903 41.005 0.350 19.835 229 SER AAA CA 1
ATOM 1752 C CA C SER A 1 234 ? 46.082 -7.899 41.015 0.300 18.822 229 SER AAA CA 1
ATOM 1753 C C A SER A 1 234 ? 44.704 -7.359 41.396 0.350 18.909 229 SER AAA C 1
ATOM 1754 C C B SER A 1 234 ? 44.705 -7.359 41.396 0.350 19.291 229 SER AAA C 1
ATOM 1755 C C C SER A 1 234 ? 44.703 -7.358 41.392 0.300 18.705 229 SER AAA C 1
ATOM 1756 O O A SER A 1 234 ? 43.707 -8.080 41.193 0.350 20.351 229 SER AAA O 1
ATOM 1757 O O B SER A 1 234 ? 43.707 -8.081 41.193 0.350 20.696 229 SER AAA O 1
ATOM 1758 O O C SER A 1 234 ? 43.708 -8.081 41.193 0.300 19.931 229 SER AAA O 1
ATOM 1765 N N . PHE A 1 235 ? 44.656 -6.169 41.966 1.000 18.166 230 PHE AAA N 1
ATOM 1766 C CA . PHE A 1 235 ? 43.379 -5.559 42.429 1.000 18.046 230 PHE AAA CA 1
ATOM 1767 C C . PHE A 1 235 ? 43.487 -4.076 42.141 1.000 21.462 230 PHE AAA C 1
ATOM 1768 O O . PHE A 1 235 ? 44.537 -3.496 42.444 1.000 23.694 230 PHE AAA O 1
ATOM 1776 N N . ALA A 1 236 ? 42.393 -3.433 41.758 1.000 23.350 231 ALA AAA N 1
ATOM 1777 C CA . ALA A 1 236 ? 42.367 -1.981 41.631 1.000 23.105 231 ALA AAA CA 1
ATOM 1778 C C . ALA A 1 236 ? 40.951 -1.539 41.973 1.000 20.513 231 ALA AAA C 1
ATOM 1779 O O . ALA A 1 236 ? 39.988 -2.179 41.540 1.000 21.749 231 ALA AAA O 1
ATOM 1781 N N . SER A 1 237 ? 40.849 -0.473 42.721 1.000 20.449 232 SER AAA N 1
ATOM 1782 C CA . SER A 1 237 ? 39.541 0.104 43.092 1.000 21.945 232 SER AAA CA 1
ATOM 1783 C C . SER A 1 237 ? 39.588 1.607 42.873 1.000 22.211 232 SER AAA C 1
ATOM 1784 O O . SER A 1 237 ? 40.622 2.227 43.221 1.000 22.269 232 SER AAA O 1
ATOM 1787 N N . LYS A 1 238 ? 38.457 2.208 42.521 1.000 24.199 233 LYS AAA N 1
ATOM 1788 C CA . LYS A 1 238 ? 38.428 3.677 42.275 1.000 27.701 233 LYS AAA CA 1
ATOM 1789 C C . LYS A 1 238 ? 37.097 4.199 42.782 1.000 26.742 233 LYS AAA C 1
ATOM 1790 O O . LYS A 1 238 ? 36.044 3.726 42.303 1.000 25.466 233 LYS AAA O 1
ATOM 1792 N N . LEU A 1 239 ? 37.137 5.046 43.792 1.000 27.350 234 LEU AAA N 1
ATOM 1793 C CA . LEU A 1 239 ? 35.901 5.543 44.431 1.000 34.186 234 LEU AAA CA 1
ATOM 1794 C C . LEU A 1 239 ? 35.546 6.877 43.794 1.000 43.588 234 LEU AAA C 1
ATOM 1795 O O . LEU A 1 239 ? 36.262 7.824 44.102 1.000 52.102 234 LEU AAA O 1
ATOM 1800 N N . SER A 1 240 ? 34.561 6.852 42.892 1.000 57.674 235 SER AAA N 1
ATOM 1801 C CA . SER A 1 240 ? 34.000 8.009 42.118 1.000 75.528 235 SER AAA CA 1
ATOM 1802 C C . SER A 1 240 ? 33.718 9.272 42.960 1.000 65.183 235 SER AAA C 1
ATOM 1803 O O . SER A 1 240 ? 34.427 9.733 43.890 1.000 62.056 235 SER AAA O 1
ATOM 1806 N N . SER B 1 7 ? 57.863 -12.190 39.930 1.000 77.964 2 SER BBB N 1
ATOM 1807 C CA . SER B 1 7 ? 57.779 -11.513 41.285 1.000 77.013 2 SER BBB CA 1
ATOM 1808 C C . SER B 1 7 ? 57.683 -9.985 41.170 1.000 78.008 2 SER BBB C 1
ATOM 1809 O O . SER B 1 7 ? 58.034 -9.293 42.153 1.000 71.347 2 SER BBB O 1
ATOM 1812 N N . ALA B 1 8 ? 57.225 -9.478 40.022 1.000 83.074 3 ALA BBB N 1
ATOM 1813 C CA . ALA B 1 8 ? 57.169 -8.035 39.722 1.000 81.122 3 ALA BBB CA 1
ATOM 1814 C C . ALA B 1 8 ? 55.936 -7.512 40.447 1.000 67.914 3 ALA BBB C 1
ATOM 1815 O O . ALA B 1 8 ? 54.825 -7.642 39.899 1.000 68.765 3 ALA BBB O 1
ATOM 1817 N N . AS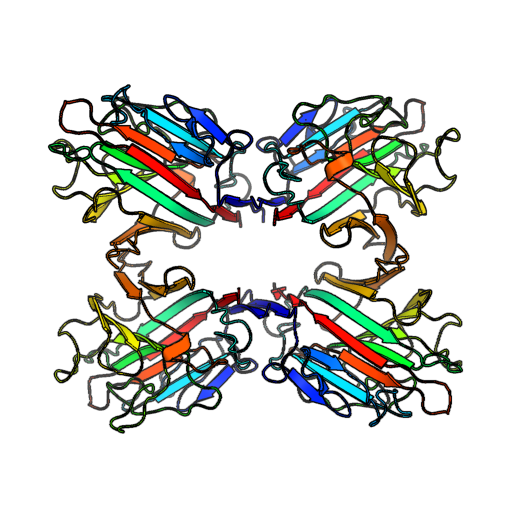N B 1 9 ? 56.153 -6.981 41.653 1.000 63.825 4 ASN BBB N 1
ATOM 1818 C CA . ASN B 1 9 ? 55.097 -6.474 42.561 1.000 48.069 4 ASN BBB CA 1
ATOM 1819 C C . ASN B 1 9 ? 54.931 -4.951 42.449 1.000 53.795 4 ASN BBB C 1
ATOM 1820 O O . ASN B 1 9 ? 55.899 -4.253 42.089 1.000 37.066 4 ASN BBB O 1
ATOM 1825 N N . ASP B 1 10 ? 53.707 -4.461 42.705 1.000 50.162 5 ASP BBB N 1
ATOM 1826 C CA . ASP B 1 10 ? 53.401 -3.023 42.644 1.000 35.944 5 ASP BBB CA 1
ATOM 1827 C C . ASP B 1 10 ? 52.345 -2.715 43.706 1.000 31.183 5 ASP BBB C 1
ATOM 1828 O O . ASP B 1 10 ? 51.532 -3.566 44.053 1.000 22.388 5 ASP BBB O 1
ATOM 1833 N N . ILE B 1 11 ? 52.361 -1.481 44.159 1.000 25.347 6 ILE BBB N 1
ATOM 1834 C CA . ILE B 1 11 ? 51.313 -0.893 45.023 1.000 25.643 6 ILE BBB CA 1
ATOM 1835 C C . ILE B 1 11 ? 51.221 0.561 44.634 1.000 27.162 6 ILE BBB C 1
ATOM 1836 O O . ILE B 1 11 ? 52.239 1.185 44.374 1.000 27.757 6 ILE BBB O 1
ATOM 1841 N N . SER B 1 12 ? 49.999 1.056 44.571 1.000 25.647 7 SER BBB N 1
ATOM 1842 C CA . SER B 1 12 ? 49.678 2.434 44.189 1.000 25.138 7 SER BBB CA 1
ATOM 1843 C C . SER B 1 12 ? 48.479 2.803 45.075 1.000 25.038 7 SER BBB C 1
ATOM 1844 O O . SER B 1 12 ? 47.545 1.972 45.201 1.000 27.041 7 SER BBB O 1
ATOM 1847 N N . PHE B 1 13 ? 48.436 4.002 45.603 1.000 21.825 8 PHE BBB N 1
ATOM 1848 C CA . PHE B 1 13 ? 47.198 4.532 46.229 1.000 19.017 8 PHE BBB CA 1
ATOM 1849 C C . PHE B 1 13 ? 47.143 6.020 46.002 1.000 22.805 8 PHE BBB C 1
ATOM 1850 O O . PHE B 1 13 ? 48.169 6.658 45.728 1.000 24.409 8 PHE BBB O 1
ATOM 1858 N N . ASN B 1 14 ? 45.941 6.554 46.106 1.000 25.993 9 ASN BBB N 1
ATOM 1859 C CA . ASN B 1 14 ? 45.682 7.971 45.875 1.000 23.835 9 ASN BBB CA 1
ATOM 1860 C C . ASN B 1 14 ? 44.603 8.373 46.890 1.000 30.778 9 ASN BBB C 1
ATOM 1861 O O . ASN B 1 14 ? 43.50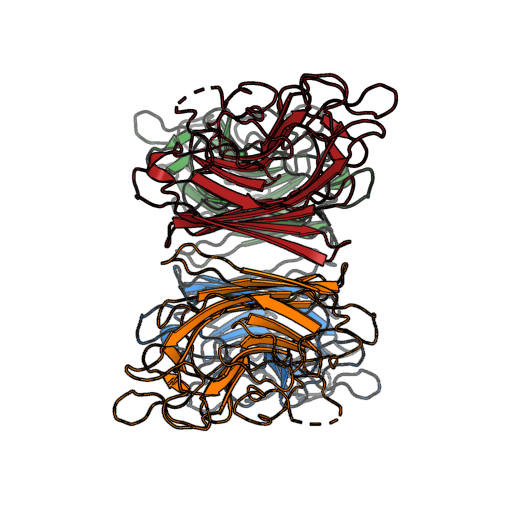2 7.817 46.808 1.000 27.301 9 ASN BBB O 1
ATOM 1866 N N . PHE B 1 15 ? 44.915 9.267 47.835 1.000 25.620 10 PHE BBB N 1
ATOM 1867 C CA . PHE B 1 15 ? 43.941 9.803 48.805 1.000 26.148 10 PHE BBB CA 1
ATOM 1868 C C . PHE B 1 15 ? 43.752 11.293 48.520 1.000 28.133 10 PHE BBB C 1
ATOM 1869 O O . PHE B 1 15 ? 44.718 12.056 48.654 1.000 28.528 10 PHE BBB O 1
ATOM 1877 N N . GLN B 1 16 ? 42.572 11.711 48.122 1.000 29.432 11 GLN BBB N 1
ATOM 1878 C CA . GLN B 1 16 ? 42.238 13.151 48.032 1.000 37.484 11 GLN BBB CA 1
ATOM 1879 C C . GLN B 1 16 ? 41.658 13.614 49.367 1.000 38.605 11 GLN BBB C 1
ATOM 1880 O O . GLN B 1 16 ? 41.574 14.835 49.600 1.000 42.178 11 GLN BBB O 1
ATOM 1886 N N . ARG B 1 17 ? 41.146 12.681 50.139 1.000 38.341 12 ARG BBB N 1
ATOM 1887 C CA . ARG B 1 17 ? 40.671 12.917 51.535 1.000 48.652 12 ARG BBB CA 1
ATOM 1888 C C . ARG B 1 17 ? 41.273 11.798 52.389 1.000 39.635 12 ARG BBB C 1
ATOM 1889 O O . ARG B 1 17 ? 41.430 10.704 51.887 1.000 43.309 12 ARG BBB O 1
ATOM 1897 N N . PHE B 1 18 ? 41.663 12.066 53.615 1.000 32.618 13 PHE BBB N 1
ATOM 1898 C CA . PHE B 1 18 ? 42.186 11.021 54.524 1.000 27.035 13 PHE BBB CA 1
ATOM 1899 C C . PHE B 1 18 ? 41.043 10.393 55.315 1.000 32.476 13 PHE BBB C 1
ATOM 1900 O O . PHE B 1 18 ? 40.023 11.035 55.650 1.000 29.773 13 PHE BBB O 1
ATOM 1908 N N . ASN B 1 19 ? 41.265 9.148 55.678 1.000 30.941 14 ASN BBB N 1
ATOM 1909 C CA . ASN B 1 19 ? 40.429 8.434 56.667 1.000 28.697 14 ASN BBB CA 1
ATOM 1910 C C . ASN B 1 19 ? 41.362 7.637 57.559 1.000 28.699 14 ASN BBB C 1
ATOM 1911 O O . ASN B 1 19 ? 42.326 7.056 57.018 1.000 26.376 14 ASN BBB O 1
ATOM 1916 N N . GLU B 1 20 ? 41.070 7.544 58.847 1.000 25.574 15 GLU BBB N 1
ATOM 1917 C CA . GLU B 1 20 ? 41.857 6.735 59.825 1.000 29.398 15 GLU BBB CA 1
ATOM 1918 C C . GLU B 1 20 ? 41.954 5.257 59.432 1.000 23.973 15 GLU BBB C 1
ATOM 1919 O O . GLU B 1 20 ? 42.957 4.599 59.849 1.000 26.616 15 GLU BBB O 1
ATOM 1925 N N . THR B 1 21 ? 40.980 4.712 58.716 1.000 26.820 16 THR BBB N 1
ATOM 1926 C CA . THR B 1 21 ? 40.841 3.226 58.525 1.000 28.199 16 THR BBB CA 1
ATOM 1927 C C . THR B 1 21 ? 42.090 2.653 57.840 1.000 26.868 16 THR BBB C 1
ATOM 1928 O O . THR B 1 21 ? 42.434 1.511 58.147 1.000 27.775 16 THR BBB O 1
ATOM 1932 N N . ASN B 1 22 ? 42.742 3.395 56.954 1.000 22.037 17 ASN BBB N 1
ATOM 1933 C CA . ASN B 1 22 ? 43.921 2.843 56.204 1.000 26.578 17 ASN BBB CA 1
ATOM 1934 C C . ASN B 1 22 ? 45.223 3.542 56.648 1.000 27.407 17 ASN BBB C 1
ATOM 1935 O O . ASN B 1 22 ? 46.240 3.438 55.917 1.000 24.246 17 ASN BBB O 1
ATOM 1940 N N . LEU B 1 23 ? 45.249 4.135 57.861 1.000 21.613 18 LEU BBB N 1
ATOM 1941 C CA . LEU B 1 23 ? 46.472 4.738 58.443 1.000 25.648 18 LEU BBB CA 1
ATOM 1942 C C . LEU B 1 23 ? 46.804 4.143 59.823 1.000 29.045 18 LEU BBB C 1
ATOM 1943 O O . LEU B 1 23 ? 45.891 3.806 60.571 1.000 26.717 18 LEU BBB O 1
ATOM 1948 N N . ILE B 1 24 ? 48.086 4.062 60.127 1.000 27.569 19 ILE BBB N 1
ATOM 1949 C CA . ILE B 1 24 ? 48.646 3.941 61.482 1.000 27.643 19 ILE BBB CA 1
ATOM 1950 C C . ILE B 1 24 ? 49.021 5.339 61.964 1.000 29.881 19 ILE BBB C 1
ATOM 1951 O O . ILE B 1 24 ? 49.955 5.927 61.427 1.000 27.457 19 ILE BBB O 1
ATOM 1956 N N . LEU B 1 25 ? 48.266 5.853 62.932 1.000 25.770 20 LEU BBB N 1
ATOM 1957 C CA . LEU B 1 25 ? 48.463 7.181 63.570 1.000 24.588 20 LEU BBB CA 1
ATOM 1958 C C . LEU B 1 25 ? 49.255 7.020 64.838 1.000 24.348 20 LEU BBB C 1
ATOM 1959 O O . LEU B 1 25 ? 48.921 6.109 65.629 1.000 28.314 20 LEU BBB O 1
ATOM 1964 N N . GLN B 1 26 ? 50.241 7.873 65.058 1.000 24.088 21 GLN BBB N 1
ATOM 1965 C CA . GLN B 1 26 ? 51.128 7.805 66.248 1.000 25.590 21 GLN BBB CA 1
ATOM 1966 C C . GLN B 1 26 ? 51.251 9.212 66.822 1.000 29.478 21 GLN BBB C 1
ATOM 1967 O O . GLN B 1 26 ? 51.170 10.220 66.059 1.000 24.865 21 GLN BBB O 1
ATOM 1973 N N . GLY B 1 27 ? 51.367 9.268 68.152 1.000 26.810 22 GLY BBB N 1
ATOM 1974 C CA . GLY B 1 27 ? 51.568 10.500 68.931 1.000 24.849 22 GLY BBB CA 1
ATOM 1975 C C . GLY B 1 27 ? 50.390 11.405 68.765 1.000 21.931 22 GLY BBB C 1
ATOM 1976 O O . GLY B 1 27 ? 49.301 10.903 68.868 1.000 24.069 22 GLY BBB O 1
ATOM 1977 N N . ASP B 1 28 ? 50.590 12.630 68.276 1.000 27.717 23 ASP BBB N 1
ATOM 1978 C CA . ASP B 1 28 ? 49.502 13.650 68.189 1.000 27.246 23 ASP BBB CA 1
ATOM 1979 C C . ASP B 1 28 ? 48.678 13.528 66.920 1.000 27.337 23 ASP BBB C 1
ATOM 1980 O O . ASP B 1 28 ? 47.629 14.253 66.770 1.000 23.799 23 ASP BBB O 1
ATOM 1985 N N . ALA B 1 29 ? 49.066 12.674 65.981 1.000 25.629 24 ALA BBB N 1
ATOM 1986 C CA . ALA B 1 29 ? 48.387 12.644 64.658 1.000 29.224 24 ALA BBB CA 1
ATOM 1987 C C . ALA B 1 29 ? 46.905 12.270 64.787 1.000 32.319 24 ALA BBB C 1
ATOM 1988 O O . ALA B 1 29 ? 46.554 11.282 65.467 1.000 35.412 24 ALA BBB O 1
ATOM 1990 N N . SER B 1 30 ? 46.074 12.967 64.031 1.000 29.594 25 SER BBB N 1
ATOM 1991 C CA . SER B 1 30 ? 44.634 12.700 63.921 1.000 29.702 25 SER BBB CA 1
ATOM 1992 C C . SER B 1 30 ? 44.155 12.966 62.497 1.000 28.736 25 SER BBB C 1
ATOM 1993 O O . SER B 1 30 ? 44.850 13.712 61.728 1.000 28.707 25 SER BBB O 1
ATOM 1996 N N . VAL B 1 31 ? 42.967 12.481 62.157 1.000 26.484 26 VAL BBB N 1
ATOM 1997 C CA . VAL B 1 31 ? 42.270 12.878 60.914 1.000 26.477 26 VAL BBB CA 1
ATOM 1998 C C . VAL B 1 31 ? 41.067 13.739 61.308 1.000 32.312 26 VAL BBB C 1
ATOM 1999 O O . VAL B 1 31 ? 40.294 13.294 62.122 1.000 25.032 26 VAL BBB O 1
ATOM 2003 N N . SER B 1 32 ? 40.941 14.946 60.738 1.000 33.121 27 SER BBB N 1
ATOM 2004 C CA . SER B 1 32 ? 39.826 15.894 60.999 1.000 33.720 27 SER BBB CA 1
ATOM 2005 C C . SER B 1 32 ? 38.545 15.388 60.356 1.000 33.513 27 SER BBB C 1
ATOM 2006 O O . SER B 1 32 ? 38.604 14.573 59.418 1.000 34.301 27 SER BBB O 1
ATOM 2009 N N . SER B 1 33 ? 37.393 15.938 60.740 1.000 36.914 28 SER BBB N 1
ATOM 2010 C CA . SER B 1 33 ? 36.093 15.531 60.151 1.000 38.557 28 SER BBB CA 1
ATOM 2011 C C . SER B 1 33 ? 36.026 15.974 58.693 1.000 32.024 28 SER BBB C 1
ATOM 2012 O O . SER B 1 33 ? 35.208 15.439 57.955 1.000 39.690 28 SER BBB O 1
ATOM 2015 N N . SER B 1 34 ? 36.848 16.928 58.296 1.000 30.465 29 SER BBB N 1
ATOM 2016 C CA . SER B 1 34 ? 36.967 17.395 56.892 1.000 35.969 29 SER BBB CA 1
ATOM 2017 C C . SER B 1 34 ? 37.967 16.504 56.115 1.000 33.606 29 SER BBB C 1
ATOM 2018 O O . SER B 1 34 ? 38.132 16.738 54.938 1.000 37.579 29 SER BBB O 1
ATOM 2021 N N . GLY B 1 35 ? 38.573 15.492 56.738 1.000 33.494 30 GLY BBB N 1
ATOM 2022 C CA . GLY B 1 35 ? 39.460 14.551 56.042 1.000 28.792 30 GLY BBB CA 1
ATOM 2023 C C . GLY B 1 35 ? 40.888 15.082 55.853 1.000 31.011 30 GLY BBB C 1
ATOM 2024 O O . GLY B 1 35 ? 41.599 14.659 54.892 1.000 34.152 30 GLY BBB O 1
ATOM 2025 N N . GLN B 1 36 ? 41.367 15.952 56.729 1.000 26.269 31 GLN BBB N 1
ATOM 2026 C CA . GLN B 1 36 ? 42.767 16.450 56.707 1.000 31.432 31 GLN BBB CA 1
ATOM 2027 C C . GLN B 1 36 ? 43.573 15.631 57.696 1.000 29.982 31 GLN BBB C 1
ATOM 2028 O O . GLN B 1 36 ? 43.040 15.282 58.765 1.000 29.049 31 GLN BBB O 1
ATOM 2034 N N . LEU B 1 37 ? 44.773 15.244 57.307 1.000 24.624 32 LEU BBB N 1
ATOM 2035 C CA . LEU B 1 37 ? 45.681 14.538 58.225 1.000 25.411 32 LEU BBB CA 1
ATOM 2036 C C . LEU B 1 37 ? 46.456 15.617 58.981 1.000 26.974 32 LEU BBB C 1
ATOM 2037 O O . LEU B 1 37 ? 47.388 16.235 58.390 1.000 27.213 32 LEU BBB O 1
ATOM 2042 N N . ARG B 1 38 ? 46.107 15.842 60.258 1.000 23.536 33 ARG BBB N 1
ATOM 2043 C CA . ARG B 1 38 ? 46.776 16.835 61.124 1.000 24.015 33 ARG BBB CA 1
ATOM 2044 C C . ARG B 1 38 ? 47.832 16.126 61.970 1.000 24.561 33 ARG BBB C 1
ATOM 2045 O O . ARG B 1 38 ? 47.478 15.378 62.945 1.000 26.536 33 ARG BBB O 1
ATOM 2053 N N . LEU B 1 39 ? 49.098 16.279 61.602 1.000 23.918 34 LEU BBB N 1
ATOM 2054 C CA . LEU B 1 39 ? 50.151 15.464 62.218 1.000 26.265 34 LEU BBB CA 1
ATOM 2055 C C . LEU B 1 39 ? 50.411 15.985 63.628 1.000 28.530 34 LEU BBB C 1
ATOM 2056 O O . LEU B 1 39 ? 50.801 15.152 64.490 1.000 29.799 34 LEU BBB O 1
ATOM 2061 N N . THR B 1 40 ? 50.213 17.283 63.862 1.000 27.117 35 THR BBB N 1
ATOM 2062 C CA . THR B 1 40 ? 50.557 17.877 65.165 1.000 28.671 35 THR BBB CA 1
ATOM 2063 C C . THR B 1 40 ? 49.304 18.496 65.778 1.000 28.023 35 THR BBB C 1
ATOM 2064 O O . THR B 1 40 ? 48.300 18.632 65.108 1.000 25.065 35 THR BBB O 1
ATOM 2068 N N . ASN B 1 41 ? 49.380 18.709 67.085 1.000 32.225 36 ASN BBB N 1
ATOM 2069 C CA . ASN B 1 41 ? 48.215 18.885 67.997 1.000 34.723 36 ASN BBB CA 1
ATOM 2070 C C . ASN B 1 41 ? 47.684 20.308 67.869 1.000 29.788 36 ASN BBB C 1
ATOM 2071 O O . ASN B 1 41 ? 48.515 21.262 67.829 1.000 30.753 36 ASN BBB O 1
ATOM 2076 N N . LEU B 1 42 ? 46.357 20.459 67.814 1.000 36.147 37 LEU BBB N 1
ATOM 2077 C CA . LEU B 1 42 ? 45.658 21.775 67.961 1.000 41.333 37 LEU BBB CA 1
ATOM 2078 C C . LEU B 1 42 ? 44.961 21.817 69.327 1.000 51.636 37 LEU BBB C 1
ATOM 2079 O O . LEU B 1 42 ? 44.355 20.797 69.694 1.000 54.907 37 LEU BBB O 1
ATOM 2084 N N . ASN B 1 43 ? 45.004 22.954 70.027 1.000 58.016 38 ASN BBB N 1
ATOM 2085 C CA . ASN B 1 43 ? 44.256 23.168 71.309 1.000 54.798 38 ASN BBB CA 1
ATOM 2086 C C . ASN B 1 43 ? 42.782 23.399 70.961 1.000 58.037 38 ASN BBB C 1
ATOM 2087 O O . ASN B 1 43 ? 42.458 23.396 69.753 1.000 53.848 38 ASN BBB O 1
ATOM 2092 N N . ASP B 1 44 ? 41.928 23.618 71.973 1.000 72.336 39 ASP BBB N 1
ATOM 2093 C CA . ASP B 1 44 ? 40.455 23.816 71.817 1.000 67.439 39 ASP BBB CA 1
ATOM 2094 C C . ASP B 1 44 ? 40.178 25.113 71.030 1.000 60.166 39 ASP BBB C 1
ATOM 2095 O O . ASP B 1 44 ? 39.080 25.239 70.467 1.000 64.765 39 ASP BBB O 1
ATOM 2097 N N . ASN B 1 45 ? 41.129 26.051 70.967 1.000 68.628 40 ASN BBB N 1
ATOM 2098 C CA . ASN B 1 45 ? 40.984 27.311 70.185 1.000 63.116 40 ASN BBB CA 1
ATOM 2099 C C . ASN B 1 45 ? 41.474 27.129 68.745 1.000 60.276 40 ASN BBB C 1
ATOM 2100 O O . ASN B 1 45 ? 41.548 28.141 68.046 1.000 67.980 40 ASN BBB O 1
ATOM 2105 N N . GLY B 1 46 ? 41.816 25.907 68.325 1.000 58.691 41 GLY BBB N 1
ATOM 2106 C CA . GLY B 1 46 ? 42.273 25.606 66.950 1.000 55.809 41 GLY BBB CA 1
ATOM 2107 C C . GLY B 1 46 ? 43.681 26.117 66.669 1.000 46.696 41 GLY BBB C 1
ATOM 2108 O O . GLY B 1 46 ? 44.015 26.323 65.495 1.000 53.213 41 GLY BBB O 1
ATOM 2109 N N . GLU B 1 47 ? 44.487 26.372 67.698 1.000 50.707 42 GLU BBB N 1
ATOM 2110 C CA . GLU B 1 47 ? 45.879 26.879 67.531 1.000 47.089 42 GLU BBB CA 1
ATOM 2111 C C . GLU B 1 47 ? 46.849 25.743 67.845 1.000 39.534 42 GLU BBB C 1
ATOM 2112 O O . GLU B 1 47 ? 46.572 24.895 68.697 1.000 34.751 42 GLU BBB O 1
ATOM 2118 N N . PRO B 1 48 ? 47.988 25.675 67.116 1.000 37.704 43 PRO BBB N 1
ATOM 2119 C CA . PRO B 1 48 ? 48.959 24.606 67.327 1.000 30.893 43 PRO BBB CA 1
ATOM 2120 C C . PRO B 1 48 ? 49.652 24.757 68.683 1.000 40.649 43 PRO BBB C 1
ATOM 2121 O O . PRO B 1 48 ? 49.995 25.874 69.009 1.000 33.211 43 PRO BBB O 1
ATOM 2125 N N . THR B 1 49 ? 49.991 23.633 69.325 1.000 34.530 44 THR BBB N 1
ATOM 2126 C CA . THR B 1 49 ? 50.639 23.542 70.650 1.000 35.659 44 THR BBB CA 1
ATOM 2127 C C . THR B 1 49 ? 52.130 23.227 70.528 1.000 33.773 44 THR BBB C 1
ATOM 2128 O O . THR B 1 49 ? 52.572 22.682 69.486 1.000 37.220 44 THR BBB O 1
ATOM 2132 N N . LEU B 1 50 ? 52.882 23.543 71.583 1.000 27.393 45 LEU BBB N 1
ATOM 2133 C CA . LEU B 1 50 ? 54.336 23.286 71.681 1.000 30.132 45 LEU BBB CA 1
ATOM 2134 C C . LEU B 1 50 ? 54.635 21.809 71.937 1.000 29.440 45 LEU BBB C 1
ATOM 2135 O O . LEU B 1 50 ? 53.818 21.111 72.533 1.000 30.455 45 LEU BBB O 1
ATOM 2140 N N . SER B 1 51 ? 55.832 21.388 71.540 1.000 34.921 46 SER BBB N 1
ATOM 2141 C CA . SER B 1 51 ? 56.377 20.025 71.798 1.000 37.156 46 SER BBB CA 1
ATOM 2142 C C . SER B 1 51 ? 55.471 18.937 71.231 1.000 33.691 46 SER BBB C 1
ATOM 2143 O O . SER B 1 51 ? 55.412 17.824 71.829 1.000 39.393 46 SER BBB O 1
ATOM 2146 N N . SER B 1 52 ? 54.724 19.229 70.164 1.000 28.148 47 SER BBB N 1
ATOM 2147 C CA . SER B 1 52 ? 53.878 18.235 69.485 1.000 31.285 47 SER BBB CA 1
ATOM 2148 C C . SER B 1 52 ? 54.754 17.331 68.594 1.000 28.627 47 SER BBB C 1
ATOM 2149 O O . SER B 1 52 ? 55.749 17.790 68.038 1.000 25.844 47 SER BBB O 1
ATOM 2152 N N . LEU B 1 53 ? 54.322 16.076 68.454 1.000 32.411 48 LEU BBB N 1
ATOM 2153 C CA . LEU B 1 53 ? 54.982 15.019 67.633 1.000 26.109 48 LEU BBB CA 1
ATOM 2154 C C . LEU B 1 53 ? 53.866 14.086 67.192 1.000 29.330 48 LEU BBB C 1
ATOM 2155 O O . LEU B 1 53 ? 53.075 13.583 68.040 1.000 30.134 48 LEU BBB O 1
ATOM 2160 N N . GLY B 1 54 ? 53.688 13.996 65.868 1.000 25.556 49 GLY BBB N 1
ATOM 2161 C CA . GLY B 1 54 ? 52.771 13.046 65.256 1.000 24.079 49 GLY BBB CA 1
ATOM 2162 C C . GLY B 1 54 ? 53.445 12.374 64.054 1.000 25.117 49 GLY BBB C 1
ATOM 2163 O O . GLY B 1 54 ? 54.223 13.037 63.348 1.000 21.579 49 GLY BBB O 1
ATOM 2164 N N . ARG B 1 55 ? 53.004 11.154 63.786 1.000 22.152 50 ARG BBB N 1
ATOM 2165 C CA . ARG B 1 55 ? 53.365 10.417 62.570 1.000 25.764 50 ARG BBB CA 1
ATOM 2166 C C . ARG B 1 55 ? 52.152 9.664 62.089 1.000 21.215 50 ARG BBB C 1
ATOM 2167 O O . ARG B 1 55 ? 51.182 9.360 62.897 1.000 23.536 50 ARG BBB O 1
ATOM 2175 N N . ALA B 1 56 ? 52.182 9.340 60.796 1.000 17.649 51 ALA BBB N 1
ATOM 2176 C CA . ALA B 1 56 ? 51.091 8.616 60.154 1.000 17.646 51 ALA BBB CA 1
ATOM 2177 C C . ALA B 1 56 ? 51.639 7.837 58.972 1.000 21.978 51 ALA BBB C 1
ATOM 2178 O O . ALA B 1 56 ? 52.371 8.417 58.164 1.000 21.874 51 ALA BBB O 1
ATOM 2180 N N . PHE B 1 57 ? 51.272 6.570 58.902 1.000 22.506 52 PHE BBB N 1
ATOM 2181 C CA . PHE B 1 57 ? 51.808 5.665 57.857 1.000 24.799 52 PHE BBB CA 1
ATOM 2182 C C . PHE B 1 57 ? 50.648 4.971 57.190 1.000 23.370 52 PHE BBB C 1
ATOM 2183 O O . PHE B 1 57 ? 49.614 4.659 57.842 1.000 25.225 52 PHE BBB O 1
ATOM 2191 N N . TYR B 1 58 ? 50.823 4.713 55.913 1.000 20.806 53 TYR BBB N 1
ATOM 2192 C CA . TYR B 1 58 ? 49.919 3.769 55.231 1.000 20.252 53 TYR BBB CA 1
ATOM 2193 C C . TYR B 1 58 ? 49.947 2.426 56.004 1.000 20.805 53 TYR BBB C 1
ATOM 2194 O O . TYR B 1 58 ? 51.042 1.922 56.384 1.000 22.652 53 TYR BBB O 1
ATOM 2203 N N . SER B 1 59 ? 48.800 1.795 56.169 1.000 21.095 54 SER BBB N 1
ATOM 2204 C CA . SER B 1 59 ? 48.656 0.676 57.157 1.000 22.383 54 SER BBB CA 1
ATOM 2205 C C . SER B 1 59 ? 49.185 -0.652 56.609 1.000 24.917 54 SER BBB C 1
ATOM 2206 O O . SER B 1 59 ? 49.375 -1.513 57.446 1.000 27.432 54 SER BBB O 1
ATOM 2209 N N . THR B 1 60 ? 49.611 -0.748 55.346 1.000 22.409 55 THR BBB N 1
ATOM 2210 C CA . THR B 1 60 ? 50.299 -1.953 54.842 1.000 24.753 55 THR BBB CA 1
ATOM 2211 C C . THR B 1 60 ? 51.753 -1.647 54.475 1.000 23.675 55 THR BBB C 1
ATOM 2212 O O . THR B 1 60 ? 52.026 -0.678 53.771 1.000 25.527 55 THR BBB O 1
ATOM 2216 N N . PRO B 1 61 ? 52.726 -2.485 54.906 1.000 21.423 56 PRO BBB N 1
ATOM 2217 C CA . PRO B 1 61 ? 54.113 -2.274 54.555 1.000 21.395 56 PRO BBB CA 1
ATOM 2218 C C . PRO B 1 61 ? 54.332 -2.378 53.058 1.000 20.989 56 PRO BBB C 1
ATOM 2219 O O . PRO B 1 61 ? 53.646 -3.128 52.384 1.000 24.193 56 PRO BBB O 1
ATOM 2223 N N . ILE B 1 62 ? 55.378 -1.677 52.604 1.000 23.166 57 ILE BBB N 1
ATOM 2224 C CA . ILE B 1 62 ? 55.821 -1.629 51.201 1.000 19.991 57 ILE BBB CA 1
ATOM 2225 C C . ILE B 1 62 ? 57.111 -2.436 51.111 1.000 21.113 57 ILE BBB C 1
ATOM 2226 O O . ILE B 1 62 ? 58.005 -2.191 51.928 1.000 21.994 57 ILE BBB O 1
ATOM 2231 N N . GLN B 1 63 ? 57.234 -3.273 50.087 1.000 19.754 58 GLN BBB N 1
ATOM 2232 C CA . GLN B 1 63 ? 58.498 -4.016 49.852 1.000 23.117 58 GLN BBB CA 1
ATOM 2233 C C . GLN B 1 63 ? 59.447 -3.139 49.024 1.000 23.707 58 GLN BBB C 1
ATOM 2234 O O . GLN B 1 63 ? 59.105 -2.756 47.899 1.000 27.825 58 GLN BBB O 1
ATOM 2240 N N . ILE B 1 64 ? 60.573 -2.776 49.624 1.000 24.282 59 ILE BBB N 1
ATOM 2241 C CA . ILE B 1 64 ? 61.578 -1.817 49.060 1.000 30.911 59 ILE BBB CA 1
ATOM 2242 C C . ILE B 1 64 ? 62.655 -2.631 48.322 1.000 28.386 59 ILE BBB C 1
ATOM 2243 O O . ILE B 1 64 ? 63.212 -2.143 47.334 1.000 27.622 59 ILE BBB O 1
ATOM 2248 N N . TRP B 1 65 ? 62.942 -3.844 48.777 1.000 31.504 60 TRP BBB N 1
ATOM 2249 C CA . TRP B 1 65 ? 63.932 -4.710 48.085 1.000 32.653 60 TRP BBB CA 1
ATOM 2250 C C . TRP B 1 65 ? 63.679 -6.150 48.473 1.000 37.689 60 TRP BBB C 1
ATOM 2251 O O . TRP B 1 65 ? 62.934 -6.388 49.443 1.000 31.694 60 TRP BBB O 1
ATOM 2262 N N . ASP B 1 66 ? 64.243 -7.074 47.696 1.000 35.740 61 ASP BBB N 1
ATOM 2263 C CA . ASP B 1 66 ? 64.036 -8.530 47.831 1.000 44.375 61 ASP BBB CA 1
ATOM 2264 C C . ASP B 1 66 ? 65.422 -9.179 47.921 1.000 50.432 61 ASP BBB C 1
ATOM 2265 O O . ASP B 1 66 ? 66.265 -8.925 47.018 1.000 47.347 61 ASP BBB O 1
ATOM 2270 N N . SER B 1 67 ? 65.664 -9.893 49.024 1.000 54.363 62 SER BBB N 1
ATOM 2271 C CA . SER B 1 67 ? 66.973 -10.505 49.380 1.000 64.686 62 SER BBB CA 1
ATOM 2272 C C . SER B 1 67 ? 67.263 -11.676 48.436 1.000 55.336 62 SER BBB C 1
ATOM 2273 O O . SER B 1 67 ? 68.434 -11.775 48.009 1.000 62.089 62 SER BBB O 1
ATOM 2276 N N . THR B 1 68 ? 66.250 -12.471 48.085 1.000 61.538 63 THR BBB N 1
ATOM 2277 C CA . THR B 1 68 ? 66.392 -13.598 47.119 1.000 74.262 63 THR BBB CA 1
ATOM 2278 C C . THR B 1 68 ? 66.889 -13.064 45.759 1.000 75.899 63 THR BBB C 1
ATOM 2279 O O . THR B 1 68 ? 67.906 -13.587 45.285 1.000 73.068 63 THR BBB O 1
ATOM 2283 N N . THR B 1 69 ? 66.255 -12.035 45.178 1.000 74.976 64 THR BBB N 1
ATOM 2284 C CA . THR B 1 69 ? 66.468 -11.608 43.759 1.000 61.343 64 THR BBB CA 1
ATOM 2285 C C . THR B 1 69 ? 67.464 -10.447 43.652 1.000 61.744 64 THR BBB C 1
ATOM 2286 O O . THR B 1 69 ? 67.944 -10.243 42.540 1.000 80.861 64 THR BBB O 1
ATOM 2290 N N . GLY B 1 70 ? 67.715 -9.680 44.717 1.000 54.694 65 GLY BBB N 1
ATOM 2291 C CA . GLY B 1 70 ? 68.527 -8.445 44.670 1.000 63.714 65 GLY BBB CA 1
ATOM 2292 C C . GLY B 1 70 ? 67.814 -7.235 44.037 1.000 51.596 65 GLY BBB C 1
ATOM 2293 O O . GLY B 1 70 ? 68.438 -6.149 43.989 1.000 48.446 65 GLY BBB O 1
ATOM 2294 N N . ALA B 1 71 ? 66.574 -7.396 43.574 1.000 42.644 66 ALA BBB N 1
ATOM 2295 C CA . ALA B 1 71 ? 65.657 -6.311 43.131 1.000 48.019 66 ALA BBB CA 1
ATOM 2296 C C . ALA B 1 71 ? 65.530 -5.184 44.172 1.000 46.742 66 ALA BBB C 1
ATOM 2297 O O . ALA B 1 71 ? 65.432 -5.499 45.394 1.000 41.910 66 ALA BBB O 1
ATOM 2299 N N . VAL B 1 72 ? 65.504 -3.926 43.699 1.000 39.966 67 VAL BBB N 1
ATOM 2300 C CA . VAL B 1 72 ? 65.177 -2.733 44.524 1.000 32.198 67 VAL BBB CA 1
ATOM 2301 C C . VAL B 1 72 ? 63.945 -2.039 43.918 1.000 34.676 67 VAL BBB C 1
ATOM 2302 O O . VAL B 1 72 ? 63.788 -2.002 42.681 1.000 36.816 67 VAL BBB O 1
ATOM 2306 N N . ALA B 1 73 ? 63.023 -1.560 44.744 1.000 24.554 68 ALA BBB N 1
ATOM 2307 C CA . ALA B 1 73 ? 61.868 -0.800 44.263 1.000 24.166 68 ALA BBB CA 1
ATOM 2308 C C . ALA B 1 73 ? 62.278 0.572 43.743 1.000 20.835 68 ALA BBB C 1
ATOM 2309 O O . ALA B 1 73 ? 63.160 1.226 44.305 1.000 22.831 68 ALA BBB O 1
ATOM 2311 N N . SER B 1 74 ? 61.548 1.034 42.731 1.000 20.665 69 SER BBB N 1
ATOM 2312 C CA . SER B 1 74 ? 61.466 2.452 42.340 1.000 21.933 69 SER BBB CA 1
ATOM 2313 C C . SER B 1 74 ? 60.140 2.942 42.954 1.000 21.304 69 SER BBB C 1
ATOM 2314 O O . SER B 1 74 ? 59.210 2.124 43.002 1.000 23.323 69 SER BBB O 1
ATOM 2317 N N . PHE B 1 75 ? 60.073 4.191 43.378 1.000 19.836 70 PHE BBB N 1
ATOM 2318 C CA . PHE B 1 75 ? 58.779 4.751 43.842 1.000 17.817 70 PHE BBB CA 1
ATOM 2319 C C . PHE B 1 75 ? 58.622 6.183 43.426 1.000 19.742 70 PHE BBB C 1
ATOM 2320 O O . PHE B 1 75 ? 59.618 6.885 43.136 1.000 21.945 70 PHE BBB O 1
ATOM 2328 N N . ALA B 1 76 ? 57.383 6.662 43.550 1.000 18.879 71 ALA BBB N 1
ATOM 2329 C CA . ALA B 1 76 ? 57.084 8.089 43.400 1.000 20.891 71 ALA BBB CA 1
ATOM 2330 C C . ALA B 1 76 ? 55.971 8.381 44.411 1.000 18.648 71 ALA BBB C 1
ATOM 2331 O O . ALA B 1 76 ? 55.069 7.504 44.568 1.000 17.123 71 ALA BBB O 1
ATOM 2333 N N . THR B 1 77 ? 56.021 9.543 45.027 1.000 18.169 72 THR BBB N 1
ATOM 2334 C CA . THR B 1 77 ? 54.946 9.997 45.931 1.000 19.320 72 THR BBB CA 1
ATOM 2335 C C . THR B 1 77 ? 54.706 11.472 45.690 1.000 19.512 72 THR BBB C 1
ATOM 2336 O O . THR B 1 77 ? 55.671 12.271 45.504 1.000 19.108 72 THR BBB O 1
ATOM 2340 N N . SER B 1 78 ? 53.444 11.888 45.814 1.000 20.510 73 SER BBB N 1
ATOM 2341 C CA . SER B 1 78 ? 53.111 13.306 45.766 1.000 20.180 73 SER BBB CA 1
ATOM 2342 C C . SER B 1 78 ? 52.164 13.581 46.933 1.000 20.809 73 SER BBB C 1
ATOM 2343 O O . SER B 1 78 ? 51.454 12.660 47.377 1.000 16.284 73 SER BBB O 1
ATOM 2346 N N . PHE B 1 79 ? 52.240 14.798 47.425 1.000 18.214 74 PHE BBB N 1
ATOM 2347 C CA . PHE B 1 79 ? 51.371 15.215 48.546 1.000 18.104 74 PHE BBB CA 1
ATOM 2348 C C . PHE B 1 79 ? 51.285 16.711 48.586 1.000 21.526 74 PHE BBB C 1
ATOM 2349 O O . PHE B 1 79 ? 52.205 17.394 48.080 1.000 20.880 74 PHE BBB O 1
ATOM 2357 N N . THR B 1 80 ? 50.164 17.173 49.160 1.000 20.413 75 THR BBB N 1
ATOM 2358 C CA . THR B 1 80 ? 49.930 18.582 49.387 1.000 21.129 75 THR BBB CA 1
ATOM 2359 C C . THR B 1 80 ? 49.963 18.775 50.894 1.000 20.664 75 THR BBB C 1
ATOM 2360 O O . THR B 1 80 ? 49.232 18.010 51.624 1.000 22.030 75 THR BBB O 1
ATOM 2364 N N . PHE B 1 81 ? 50.781 19.708 51.357 1.000 20.148 76 PHE BBB N 1
ATOM 2365 C CA . PHE B 1 81 ? 50.817 20.037 52.800 1.000 20.948 76 PHE BBB CA 1
ATOM 2366 C C . PHE B 1 81 ? 50.535 21.523 53.004 1.000 23.273 76 PHE BBB C 1
ATOM 2367 O O . PHE B 1 81 ? 50.773 22.377 52.099 1.000 22.046 76 PHE BBB O 1
ATOM 2375 N N . ASN B 1 82 ? 50.085 21.794 54.231 1.000 20.745 77 ASN BBB N 1
ATOM 2376 C CA . ASN B 1 82 ? 49.808 23.167 54.700 1.000 21.064 77 ASN BBB CA 1
ATOM 2377 C C . ASN B 1 82 ? 50.430 23.334 56.089 1.000 20.086 77 ASN BBB C 1
ATOM 2378 O O . ASN B 1 82 ? 49.987 22.656 57.035 1.000 23.058 77 ASN BBB O 1
ATOM 2383 N N . ILE B 1 83 ? 51.450 24.165 56.166 1.000 19.185 78 ILE BBB N 1
ATOM 2384 C CA . ILE B 1 83 ? 52.122 24.574 57.427 1.000 22.822 78 ILE BBB CA 1
ATOM 2385 C C . ILE B 1 83 ? 51.723 26.021 57.690 1.000 25.107 78 ILE BBB C 1
ATOM 2386 O O . ILE B 1 83 ? 52.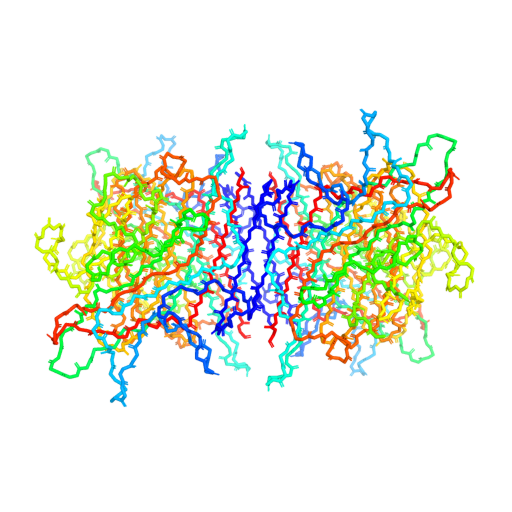085 26.866 56.877 1.000 23.973 78 ILE BBB O 1
ATOM 2391 N N . ARG B 1 84 ? 50.951 26.232 58.757 1.000 23.874 79 ARG BBB N 1
ATOM 2392 C CA . ARG B 1 84 ? 50.480 27.577 59.199 1.000 24.450 79 ARG BBB CA 1
ATOM 2393 C C . ARG B 1 84 ? 51.108 27.942 60.554 1.000 23.006 79 ARG BBB C 1
ATOM 2394 O O . ARG B 1 84 ? 51.114 27.129 61.486 1.000 22.071 79 ARG BBB O 1
ATOM 2402 N N . VAL B 1 85 ? 51.646 29.147 60.609 1.000 24.665 80 VAL BBB N 1
ATOM 2403 C CA . VAL B 1 85 ? 52.277 29.738 61.815 1.000 26.143 80 VAL BBB CA 1
ATOM 2404 C C . VAL B 1 85 ? 51.323 30.813 62.353 1.000 31.546 80 VAL BBB C 1
ATOM 2405 O O . VAL B 1 85 ? 50.889 31.659 61.609 1.000 28.715 80 VAL BBB O 1
ATOM 2409 N N . PRO B 1 86 ? 50.918 30.736 63.636 1.000 31.692 81 PRO BBB N 1
ATOM 2410 C CA . PRO B 1 86 ? 50.054 31.767 64.215 1.000 32.510 81 PRO BBB CA 1
ATOM 2411 C C . PRO B 1 86 ? 50.738 33.145 64.228 1.000 30.486 81 PRO BBB C 1
ATOM 2412 O O . PRO B 1 86 ? 51.957 33.245 64.096 1.000 26.399 81 PRO BBB O 1
ATOM 2416 N N . ASN B 1 87 ? 49.957 34.218 64.343 1.000 32.825 82 ASN BBB N 1
ATOM 2417 C CA . ASN B 1 87 ? 50.481 35.602 64.498 1.000 39.383 82 ASN BBB CA 1
ATOM 2418 C C . ASN B 1 87 ? 51.430 35.668 65.715 1.000 32.367 82 ASN BBB C 1
ATOM 2419 O O . ASN B 1 87 ? 51.225 34.932 66.682 1.000 38.667 82 ASN BBB O 1
ATOM 2424 N N . ASN B 1 88 ? 52.489 36.453 65.603 1.000 37.616 83 ASN BBB N 1
ATOM 2425 C CA . ASN B 1 88 ? 53.511 36.666 66.668 1.000 48.945 83 ASN BBB CA 1
ATOM 2426 C C . ASN B 1 88 ? 54.240 35.351 66.965 1.000 46.220 83 ASN BBB C 1
ATOM 2427 O O . ASN B 1 88 ? 54.617 35.156 68.127 1.000 50.427 83 ASN BBB O 1
ATOM 2432 N N . ALA B 1 89 ? 54.372 34.450 65.977 1.000 37.162 84 ALA BBB N 1
ATOM 2433 C CA . ALA B 1 89 ? 55.129 33.187 66.113 1.000 29.167 84 ALA BBB CA 1
ATOM 2434 C C . ALA B 1 89 ? 55.986 33.047 64.861 1.000 28.426 84 ALA BBB C 1
ATOM 2435 O O . ALA B 1 89 ? 55.709 33.731 63.886 1.000 29.038 84 ALA BBB O 1
ATOM 2437 N N . GLY B 1 90 ? 57.015 32.237 64.931 1.000 30.051 85 GLY BBB N 1
ATOM 2438 C CA . GLY B 1 90 ? 57.841 31.737 63.810 1.000 31.541 85 GLY BBB CA 1
ATOM 2439 C C . GLY B 1 90 ? 57.641 30.219 63.707 1.000 30.123 85 GLY BBB C 1
ATOM 2440 O O . GLY B 1 90 ? 57.167 29.559 64.667 1.000 24.957 85 GLY BBB O 1
ATOM 2441 N N . PRO B 1 91 ? 57.939 29.613 62.533 1.000 26.840 86 PRO BBB N 1
ATOM 2442 C CA . PRO B 1 91 ? 57.658 28.205 62.338 1.000 26.042 86 PRO BBB CA 1
ATOM 2443 C C . PRO B 1 91 ? 58.711 27.344 63.058 1.000 25.840 86 PRO BBB C 1
ATOM 2444 O O . PRO B 1 91 ? 59.785 27.731 63.191 1.000 28.156 86 PRO BBB O 1
ATOM 2448 N N . ALA B 1 92 ? 58.283 26.159 63.478 1.000 25.269 87 ALA BBB N 1
ATOM 2449 C CA . ALA B 1 92 ? 59.160 25.080 63.933 1.000 22.593 87 ALA BBB CA 1
ATOM 2450 C C . ALA B 1 92 ? 58.291 23.851 64.092 1.000 19.970 87 ALA BBB C 1
ATOM 2451 O O . ALA B 1 92 ? 57.123 23.989 64.446 1.000 23.526 87 ALA BBB O 1
ATOM 2453 N N . ASP B 1 93 ? 58.861 22.654 63.916 1.000 19.838 88 ASP BBB N 1
ATOM 2454 C CA . ASP B 1 93 ? 60.178 22.368 63.440 1.000 23.878 88 ASP BBB CA 1
ATOM 2455 C C . ASP B 1 93 ? 60.145 21.901 61.964 1.000 25.491 88 ASP BBB C 1
ATOM 2456 O O . ASP B 1 93 ? 61.195 21.950 61.308 1.000 25.962 88 ASP BBB O 1
ATOM 2461 N N . GLY B 1 94 ? 59.020 21.384 61.484 1.000 26.690 89 GLY BBB N 1
ATOM 2462 C CA . GLY B 1 94 ? 58.928 20.923 60.088 1.000 25.162 89 GLY BBB CA 1
ATOM 2463 C C . GLY B 1 94 ? 58.220 19.598 59.968 1.000 24.345 89 GLY BBB C 1
ATOM 2464 O O . GLY B 1 94 ? 57.669 19.091 60.984 1.000 27.184 89 GLY BBB O 1
ATOM 2465 N N . LEU B 1 95 ? 58.183 19.076 58.746 1.000 25.679 90 LEU BBB N 1
ATOM 2466 C CA . LEU B 1 95 ? 57.532 17.786 58.446 1.000 22.865 90 LEU BBB CA 1
ATOM 2467 C C . LEU B 1 95 ? 58.369 17.022 57.436 1.000 22.199 90 LEU BBB C 1
ATOM 2468 O O . LEU B 1 95 ? 59.257 17.630 56.785 1.000 20.018 90 LEU BBB O 1
ATOM 2473 N N . ALA B 1 96 ? 58.192 15.716 57.427 1.000 19.516 91 ALA BBB N 1
ATOM 2474 C CA . ALA B 1 96 ? 59.005 14.846 56.576 1.000 21.431 91 ALA BBB CA 1
ATOM 2475 C C . ALA B 1 96 ? 58.141 13.718 56.029 1.000 22.647 91 ALA BBB C 1
ATOM 2476 O O . ALA B 1 96 ? 57.158 13.271 56.697 1.000 19.453 91 ALA BBB O 1
ATOM 2478 N N . PHE B 1 97 ? 58.515 13.276 54.839 1.000 19.145 92 PHE BBB N 1
ATOM 2479 C CA . PHE B 1 97 ? 58.019 12.025 54.283 1.000 17.949 92 PHE BBB CA 1
ATOM 2480 C C . PHE B 1 97 ? 59.090 11.026 54.638 1.000 18.788 92 PHE BBB C 1
ATOM 2481 O O . PHE B 1 97 ? 60.255 11.364 54.448 1.000 20.849 92 PHE BBB O 1
ATOM 2489 N N . ALA B 1 98 ? 58.714 9.849 55.061 1.000 23.329 93 ALA BBB N 1
ATOM 2490 C CA . ALA B 1 98 ? 59.692 8.862 55.577 1.000 23.867 93 ALA BBB CA 1
ATOM 2491 C C . ALA B 1 98 ? 59.325 7.426 55.204 1.000 20.658 93 ALA BBB C 1
ATOM 2492 O O . ALA B 1 98 ? 58.171 7.110 55.090 1.000 19.738 93 ALA BBB O 1
ATOM 2494 N N . LEU B 1 99 ? 60.366 6.613 55.059 1.000 21.612 94 LEU BBB N 1
ATOM 2495 C CA . LEU B 1 99 ? 60.368 5.155 55.014 1.000 20.588 94 LEU BBB CA 1
ATOM 2496 C C . LEU B 1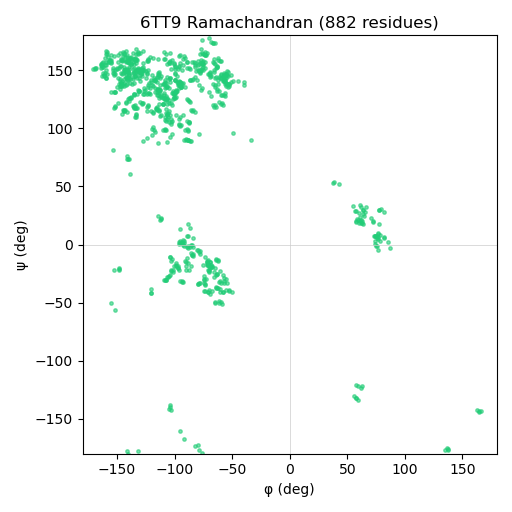 99 ? 61.044 4.699 56.320 1.000 19.987 94 LEU BBB C 1
ATOM 2497 O O . LEU B 1 99 ? 62.197 5.083 56.553 1.000 23.133 94 LEU BBB O 1
ATOM 2502 N N . VAL B 1 100 ? 60.331 3.923 57.117 1.000 20.681 95 VAL BBB N 1
ATOM 2503 C CA . VAL B 1 100 ? 60.790 3.529 58.473 1.000 22.480 95 VAL BBB CA 1
ATOM 2504 C C . VAL B 1 100 ? 60.527 2.040 58.630 1.000 21.286 95 VAL BBB C 1
ATOM 2505 O O . VAL B 1 100 ? 59.712 1.458 57.927 1.000 23.625 95 VAL BBB O 1
ATOM 2509 N N . PRO B 1 101 ? 61.219 1.378 59.577 1.000 23.779 96 PRO BBB N 1
ATOM 2510 C CA . PRO B 1 101 ? 60.956 -0.025 59.871 1.000 22.670 96 PRO BBB CA 1
ATOM 2511 C C . PRO B 1 101 ? 59.511 -0.245 60.271 1.000 25.887 96 PRO BBB C 1
ATOM 2512 O O . PRO B 1 101 ? 58.910 0.624 60.935 1.000 27.351 96 PRO BBB O 1
ATOM 2516 N N . VAL B 1 102 ? 58.948 -1.368 59.810 1.000 23.655 97 VAL BBB N 1
ATOM 2517 C CA . VAL B 1 102 ? 57.581 -1.745 60.226 1.000 26.734 97 VAL BBB CA 1
ATOM 2518 C C . VAL B 1 102 ? 57.530 -1.826 61.760 1.000 27.965 97 VAL BBB C 1
ATOM 2519 O O . VAL B 1 102 ? 58.370 -2.442 62.290 1.000 23.719 97 VAL BBB O 1
ATOM 2523 N N . GLY B 1 103 ? 56.540 -1.191 62.388 1.000 25.739 98 GLY BBB N 1
ATOM 2524 C CA . GLY B 1 103 ? 56.330 -1.197 63.850 1.000 31.725 98 GLY BBB CA 1
ATOM 2525 C C . GLY B 1 103 ? 57.115 -0.099 64.551 1.000 28.047 98 GLY BBB C 1
ATOM 2526 O O . GLY B 1 103 ? 57.002 -0.004 65.776 1.000 27.558 98 GLY BBB O 1
ATOM 2527 N N . SER B 1 104 ? 57.916 0.687 63.848 1.000 27.981 99 SER BBB N 1
ATOM 2528 C CA . SER B 1 104 ? 58.752 1.678 64.558 1.000 29.510 99 SER BBB CA 1
ATOM 2529 C C . SER B 1 104 ? 57.835 2.729 65.203 1.000 24.265 99 SER BBB C 1
ATOM 2530 O O . SER B 1 104 ? 56.694 2.987 64.717 1.000 27.081 99 SER BBB O 1
ATOM 2533 N N . LYS B 1 105 ? 58.290 3.269 66.302 1.000 27.646 100 LYS BBB N 1
ATOM 2534 C CA . LYS B 1 105 ? 57.551 4.252 67.157 1.000 29.710 100 LYS BBB CA 1
ATOM 2535 C C . LYS B 1 105 ? 58.226 5.593 66.956 1.000 26.349 100 LYS BBB C 1
ATOM 2536 O O . LYS B 1 105 ? 59.396 5.656 66.546 1.000 23.827 100 LYS BBB O 1
ATOM 2542 N N . PRO B 1 106 ? 57.536 6.702 67.256 1.000 22.789 101 PRO BBB N 1
ATOM 2543 C CA . PRO B 1 106 ? 58.140 8.020 67.139 1.000 28.518 101 PRO BBB CA 1
ATOM 2544 C C . PRO B 1 106 ? 59.422 8.146 67.966 1.000 31.086 101 PRO BBB C 1
ATOM 2545 O O . PRO B 1 106 ? 59.491 7.545 69.018 1.000 31.349 101 PRO BBB O 1
ATOM 2549 N N . LYS B 1 107 ? 60.382 8.925 67.479 1.000 28.561 102 LYS BBB N 1
ATOM 2550 C CA . LYS B 1 107 ? 61.681 9.177 68.119 1.000 29.520 102 LYS BBB CA 1
ATOM 2551 C C . LYS B 1 107 ? 61.662 10.558 68.759 1.000 25.949 102 LYS BBB C 1
ATOM 2552 O O . LYS B 1 107 ? 60.602 10.963 69.215 1.000 28.293 102 LYS BBB O 1
ATOM 2558 N N . ASP B 1 108 ? 62.752 11.292 68.721 1.000 32.129 103 ASP BBB N 1
ATOM 2559 C CA . ASP B 1 108 ? 62.879 12.574 69.484 1.000 33.221 103 ASP BBB CA 1
ATOM 2560 C C . ASP B 1 108 ? 62.074 13.675 68.792 1.000 35.908 103 ASP BBB C 1
ATOM 2561 O O . ASP B 1 108 ? 61.900 13.636 67.530 1.000 31.900 103 ASP BBB O 1
ATOM 2566 N N . ARG B 1 109 ? 61.574 14.631 69.563 1.000 31.514 104 ARG BBB N 1
ATOM 2567 C CA . ARG B 1 109 ? 60.719 15.675 68.961 1.000 37.365 104 ARG BBB CA 1
ATOM 2568 C C . ARG B 1 109 ? 61.532 16.901 68.618 1.000 29.568 104 ARG BBB C 1
ATOM 2569 O O . ARG B 1 109 ? 62.720 16.765 68.407 1.000 27.616 104 ARG BBB O 1
ATOM 2577 N N . GLY B 1 110 ? 60.894 18.053 68.437 1.000 25.020 105 GLY BBB N 1
ATOM 2578 C CA . GLY B 1 110 ? 61.632 19.285 68.048 1.000 24.670 105 GLY BBB CA 1
ATOM 2579 C C . GLY B 1 110 ? 62.402 19.073 66.747 1.000 25.779 105 GLY BBB C 1
ATOM 2580 O O . GLY B 1 110 ? 61.809 18.473 65.799 1.000 24.671 105 GLY BBB O 1
ATOM 2581 N N . GLY B 1 111 ? 63.670 19.467 66.725 1.000 23.282 106 GLY BBB N 1
ATOM 2582 C CA . GLY B 1 111 ? 64.501 19.436 65.516 1.000 27.898 106 GLY BBB CA 1
ATOM 2583 C C . GLY B 1 111 ? 64.725 18.043 64.945 1.000 28.897 106 GLY BBB C 1
ATOM 2584 O O . GLY B 1 111 ? 65.331 17.943 63.839 1.000 28.206 106 GLY BBB O 1
ATOM 2585 N N . LEU B 1 112 ? 64.432 16.980 65.688 1.000 28.203 107 LEU BBB N 1
ATOM 2586 C CA . LEU B 1 112 ? 64.727 15.609 65.186 1.000 27.147 107 LEU BBB CA 1
ATOM 2587 C C . LEU B 1 112 ? 63.490 15.030 64.488 1.000 24.300 107 LEU BBB C 1
ATOM 2588 O O . LEU B 1 112 ? 63.569 13.926 64.031 1.000 24.777 107 LEU BBB O 1
ATOM 2593 N N . LEU B 1 113 ? 62.388 15.783 64.398 1.000 22.377 108 LEU BBB N 1
ATOM 2594 C CA . LEU B 1 113 ? 61.239 15.602 63.477 1.000 25.466 108 LEU BBB CA 1
ATOM 2595 C C . LEU B 1 113 ? 60.535 14.269 63.734 1.000 25.088 108 LEU BBB C 1
ATOM 2596 O O . LEU B 1 113 ? 59.759 13.845 62.859 1.000 25.399 108 LEU BBB O 1
ATOM 2601 N N . GLY B 1 114 ? 60.725 13.667 64.927 1.000 25.187 109 GLY BBB N 1
ATOM 2602 C CA . GLY B 1 114 ? 60.084 12.416 65.304 1.000 25.362 109 GLY BBB CA 1
ATOM 2603 C C . GLY B 1 114 ? 60.680 11.223 64.590 1.000 25.938 109 GLY BBB C 1
ATOM 2604 O O . GLY B 1 114 ? 60.122 10.101 64.766 1.000 27.003 109 GLY BBB O 1
ATOM 2605 N N . LEU B 1 115 ? 61.773 11.431 63.865 1.000 26.265 110 LEU BBB N 1
ATOM 2606 C CA . LEU B 1 115 ? 62.416 10.390 63.040 1.000 27.803 110 LEU BBB CA 1
ATOM 2607 C C . LEU B 1 115 ? 63.753 9.911 63.623 1.000 30.885 110 LEU BBB C 1
ATOM 2608 O O . LEU B 1 115 ? 64.176 8.780 63.257 1.000 28.823 110 LEU BBB O 1
ATOM 2613 N N . PHE B 1 116 ? 64.496 10.738 64.332 1.000 27.991 111 PHE BBB N 1
ATOM 2614 C CA . PHE B 1 116 ? 65.895 10.375 64.718 1.000 33.938 111 PHE BBB CA 1
ATOM 2615 C C . PHE B 1 116 ? 66.098 10.612 66.222 1.000 34.831 111 PHE BBB C 1
ATOM 2616 O O . PHE B 1 116 ? 65.214 11.184 66.823 1.000 27.473 111 PHE BBB O 1
ATOM 2624 N N . ASP B 1 117 ? 67.165 10.076 66.840 1.000 43.683 112 ASP BBB N 1
ATOM 2625 C CA . ASP B 1 117 ? 67.463 10.366 68.285 1.000 53.337 112 ASP BBB CA 1
ATOM 2626 C C . ASP B 1 117 ? 68.955 10.277 68.572 1.000 48.944 112 ASP BBB C 1
ATOM 2627 O O . ASP B 1 117 ? 69.670 10.147 67.580 1.000 63.930 112 ASP BBB O 1
ATOM 2632 N N . LYS B 1 122 ? 71.211 2.019 65.930 1.000 67.240 117 LYS BBB N 1
ATOM 2633 C CA . LYS B 1 122 ? 71.245 1.671 64.477 1.000 63.375 117 LYS BBB CA 1
ATOM 2634 C C . LYS B 1 122 ? 69.941 2.135 63.825 1.000 57.979 117 LYS BBB C 1
ATOM 2635 O O . LYS B 1 122 ? 68.919 1.415 63.928 1.000 58.410 117 LYS BBB O 1
ATOM 2641 N N . ALA B 1 123 ? 69.932 3.322 63.220 1.000 52.708 118 ALA BBB N 1
ATOM 2642 C CA . ALA B 1 123 ? 68.705 3.829 62.556 1.000 45.389 118 ALA BBB CA 1
ATOM 2643 C C . ALA B 1 123 ? 68.598 3.121 61.181 1.000 52.921 118 ALA BBB C 1
ATOM 2644 O O . ALA B 1 123 ? 69.682 2.623 60.594 1.000 44.716 118 ALA BBB O 1
ATOM 2646 N N . HIS B 1 124 ? 67.367 2.939 60.718 1.000 32.556 119 HIS BBB N 1
ATOM 2647 C CA . HIS B 1 124 ? 67.105 2.391 59.367 1.000 36.543 119 HIS BBB CA 1
ATOM 2648 C C . HIS B 1 124 ? 65.941 3.194 58.778 1.000 28.289 119 HIS BBB C 1
ATOM 2649 O O . HIS B 1 124 ? 64.949 2.573 58.403 1.000 27.682 119 HIS BBB O 1
ATOM 2656 N N . THR B 1 125 ? 66.145 4.497 58.628 1.000 27.373 120 THR BBB N 1
ATOM 2657 C CA . THR B 1 125 ? 65.131 5.472 58.191 1.000 27.759 120 THR BBB CA 1
ATOM 2658 C C . THR B 1 125 ? 65.728 6.320 57.087 1.000 26.275 120 THR BBB C 1
ATOM 2659 O O . THR B 1 125 ? 66.890 6.819 57.275 1.000 26.268 120 THR BBB O 1
ATOM 2663 N N . VAL B 1 126 ? 64.979 6.485 55.989 1.000 23.530 121 VAL BBB N 1
ATOM 2664 C CA . VAL B 1 126 ? 65.281 7.457 54.916 1.000 23.215 121 VAL BBB CA 1
ATOM 2665 C C . VAL B 1 126 ? 64.124 8.474 54.938 1.000 22.908 121 VAL BBB C 1
ATOM 2666 O O . VAL B 1 126 ? 62.989 8.038 55.033 1.000 21.993 121 VAL BBB O 1
ATOM 2670 N N . ALA B 1 127 ? 64.403 9.771 54.893 1.000 21.059 122 ALA BBB N 1
ATOM 2671 C CA . ALA B 1 127 ? 63.317 10.760 54.856 1.000 18.945 122 ALA BBB CA 1
ATOM 2672 C C . ALA B 1 127 ? 63.682 11.925 53.955 1.000 20.285 122 ALA BBB C 1
ATOM 2673 O O . ALA B 1 127 ? 64.876 12.121 53.633 1.000 22.011 122 ALA BBB O 1
ATOM 2675 N N . VAL B 1 128 ? 62.657 12.664 53.557 1.000 17.470 123 VAL BBB N 1
ATOM 2676 C CA . VAL B 1 128 ? 62.792 13.962 52.911 1.000 18.493 123 VAL BBB CA 1
ATOM 2677 C C . VAL B 1 128 ? 62.139 14.933 53.883 1.000 18.641 123 VAL BBB C 1
ATOM 2678 O O . VAL B 1 128 ? 60.956 14.763 54.121 1.000 16.008 123 VAL BBB O 1
ATOM 2682 N N . GLU B 1 129 ? 62.944 15.858 54.422 1.000 19.097 124 GLU BBB N 1
ATOM 2683 C CA . GLU B 1 129 ? 62.465 16.838 55.420 1.000 22.284 124 GLU BBB CA 1
ATOM 2684 C C . GLU B 1 129 ? 62.181 18.175 54.749 1.000 19.672 124 GLU BBB C 1
ATOM 2685 O O . GLU B 1 129 ? 62.873 18.583 53.823 1.000 19.331 124 GLU BBB O 1
ATOM 2691 N N . PHE B 1 130 ? 61.121 18.788 55.221 1.000 19.818 125 PHE BBB N 1
ATOM 2692 C CA . PHE B 1 130 ? 60.809 20.197 55.008 1.000 20.454 125 PHE BBB CA 1
ATOM 2693 C C . PHE B 1 130 ? 61.041 20.884 56.364 1.000 20.647 125 PHE BBB C 1
ATOM 2694 O O . PHE B 1 130 ? 60.147 20.876 57.216 1.000 19.518 125 PHE BBB O 1
ATOM 2702 N N . ASP B 1 131 ? 62.203 21.497 56.485 1.000 20.403 126 ASP BBB N 1
ATOM 2703 C CA . ASP B 1 131 ? 62.863 21.896 57.761 1.000 19.886 126 ASP BBB CA 1
ATOM 2704 C C . ASP B 1 131 ? 62.683 23.398 57.965 1.000 22.474 126 ASP BBB C 1
ATOM 2705 O O . ASP B 1 131 ? 63.223 24.142 57.170 1.000 20.870 126 ASP BBB O 1
ATOM 2710 N N . THR B 1 132 ? 61.765 23.782 58.862 1.000 22.299 127 THR BBB N 1
ATOM 2711 C CA . THR B 1 132 ? 61.373 25.199 59.073 1.000 23.572 127 THR BBB CA 1
ATOM 2712 C C . THR B 1 132 ? 62.137 25.875 60.236 1.000 26.685 127 THR BBB C 1
ATOM 2713 O O . THR B 1 132 ? 61.840 27.070 60.479 1.000 22.045 127 THR BBB O 1
ATOM 2717 N N . LEU B 1 133 ? 63.094 25.196 60.897 1.000 27.224 128 LEU BBB N 1
ATOM 2718 C CA . LEU B 1 133 ? 63.834 25.812 62.034 1.000 26.585 128 LEU BBB CA 1
ATOM 2719 C C . LEU B 1 133 ? 65.301 25.463 61.957 1.000 28.954 128 LEU BBB C 1
ATOM 2720 O O . LEU B 1 133 ? 65.661 24.273 61.907 1.000 27.731 128 LEU BBB O 1
ATOM 2725 N N . TYR B 1 134 ? 66.147 26.488 61.989 1.000 29.539 129 TYR BBB N 1
ATOM 2726 C CA . TYR B 1 134 ? 67.624 26.301 62.013 1.000 29.466 129 TYR BBB CA 1
ATOM 2727 C C . TYR B 1 134 ? 68.025 25.661 63.332 1.000 28.245 129 TYR BBB C 1
ATOM 2728 O O . TYR B 1 134 ? 67.821 26.246 64.386 1.000 36.339 129 TYR BBB O 1
ATOM 2737 N N . ASN B 1 135 ? 68.640 24.495 63.263 1.000 31.324 130 ASN BBB N 1
ATOM 2738 C CA . ASN B 1 135 ? 69.315 23.839 64.402 1.000 31.438 130 ASN BBB CA 1
ATOM 2739 C C . ASN B 1 135 ? 70.805 23.983 64.121 1.000 32.357 130 ASN BBB C 1
ATOM 2740 O O . ASN B 1 135 ? 71.288 23.309 63.192 1.000 27.792 130 ASN BBB O 1
ATOM 2745 N N . ARG B 1 136 ? 71.518 24.842 64.877 1.000 33.994 131 ARG BBB N 1
ATOM 2746 C CA . ARG B 1 136 ? 72.898 25.270 64.549 1.000 29.991 131 ARG BBB CA 1
ATOM 2747 C C . ARG B 1 136 ? 73.843 24.069 64.593 1.000 28.854 131 ARG BBB C 1
ATOM 2748 O O . ARG B 1 136 ? 74.859 24.089 63.857 1.000 31.997 131 ARG BBB O 1
ATOM 2750 N N . ASP B 1 137 ? 73.537 23.025 65.357 1.000 31.630 132 ASP BBB N 1
ATOM 2751 C CA . ASP B 1 137 ? 74.463 21.867 65.443 1.000 37.147 132 ASP BBB CA 1
ATOM 2752 C C . ASP B 1 137 ? 74.508 21.052 64.140 1.000 38.701 132 ASP BBB C 1
ATOM 2753 O O . ASP B 1 137 ? 75.459 20.279 64.010 1.000 39.243 132 ASP BBB O 1
ATOM 2758 N N . TRP B 1 138 ? 73.536 21.144 63.221 1.000 32.440 133 TRP BBB N 1
ATOM 2759 C CA . TRP B 1 138 ? 73.618 20.269 61.998 1.000 32.256 133 TRP BBB CA 1
ATOM 2760 C C . TRP B 1 138 ? 73.007 20.925 60.739 1.000 31.821 133 TRP BBB C 1
ATOM 2761 O O . TRP B 1 138 ? 73.406 20.525 59.639 1.000 30.808 133 TRP BBB O 1
ATOM 2772 N N . ASP B 1 139 ? 72.149 21.923 60.862 1.000 22.566 134 ASP BBB N 1
ATOM 2773 C CA . ASP B 1 139 ? 71.422 22.492 59.693 1.000 26.885 134 ASP BBB CA 1
ATOM 2774 C C . ASP B 1 139 ? 72.233 23.508 58.905 1.000 34.726 134 ASP BBB C 1
ATOM 2775 O O . ASP B 1 139 ? 73.094 24.239 59.409 1.000 32.119 134 ASP BBB O 1
ATOM 2780 N N . PRO B 1 140 ? 71.877 23.696 57.622 1.000 30.320 135 PRO BBB N 1
ATOM 2781 C CA . PRO B 1 140 ? 72.268 24.924 56.912 1.000 28.917 135 PRO BBB CA 1
ATOM 2782 C C . PRO B 1 140 ? 71.391 26.051 57.481 1.000 28.715 135 PRO BBB C 1
ATOM 2783 O O . PRO B 1 140 ? 70.335 25.747 58.083 1.000 28.578 135 PRO BBB O 1
ATOM 2787 N N . ARG B 1 141 ? 71.805 27.295 57.235 1.000 30.028 136 ARG BBB N 1
ATOM 2788 C CA . ARG B 1 141 ? 71.239 28.520 57.835 1.000 32.177 136 ARG BBB CA 1
ATOM 2789 C C . ARG B 1 141 ? 69.797 28.713 57.391 1.000 28.097 136 ARG BBB C 1
ATOM 2790 O O . ARG B 1 141 ? 68.952 28.987 58.226 1.000 31.450 136 ARG BBB O 1
ATOM 2798 N N . GLU B 1 142 ? 69.533 28.649 56.100 1.000 29.093 137 GLU BBB N 1
ATOM 2799 C CA . GLU B 1 142 ? 68.158 28.940 55.604 1.000 27.776 137 GLU BBB CA 1
ATOM 2800 C C . GLU B 1 142 ? 67.294 27.689 55.761 1.000 24.572 137 GLU BBB C 1
ATOM 2801 O O . GLU B 1 142 ? 67.816 26.549 55.751 1.000 24.130 137 GLU BBB O 1
ATOM 2807 N N . ARG B 1 143 ? 65.997 27.892 55.873 1.000 23.640 138 ARG BBB N 1
ATOM 2808 C CA . ARG B 1 143 ? 65.017 26.793 55.775 1.000 23.822 138 ARG BBB CA 1
ATOM 2809 C C . ARG B 1 143 ? 65.266 26.027 54.459 1.000 26.457 138 ARG BBB C 1
ATOM 2810 O O . ARG B 1 143 ? 65.764 26.614 53.497 1.000 24.673 138 ARG BBB O 1
ATOM 2818 N N . HIS B 1 144 ? 64.989 24.724 54.479 1.000 22.869 139 HIS BBB N 1
ATOM 2819 C CA . HIS B 1 144 ? 65.514 23.798 53.483 1.000 22.248 139 HIS BBB CA 1
ATOM 2820 C C . HIS B 1 144 ? 64.679 22.530 53.315 1.000 21.460 139 HIS BBB C 1
ATOM 2821 O O . HIS B 1 144 ? 63.957 22.131 54.230 1.000 20.140 139 HIS BBB O 1
ATOM 2828 N N . ILE B 1 145 ? 64.871 21.904 52.147 1.000 19.519 140 ILE BBB N 1
ATOM 2829 C CA . ILE B 1 145 ? 64.414 20.552 51.837 1.000 22.203 140 ILE BBB CA 1
ATOM 2830 C C . ILE B 1 145 ? 65.684 19.742 52.012 1.000 24.474 140 ILE BBB C 1
ATOM 2831 O O . ILE B 1 145 ? 66.709 20.206 51.477 1.000 21.780 140 ILE BBB O 1
ATOM 2836 N N . GLY B 1 146 ? 65.604 18.652 52.785 1.000 20.772 141 GLY BBB N 1
ATOM 2837 C CA . GLY B 1 146 ? 66.797 17.833 53.029 1.000 21.609 141 GLY BBB CA 1
ATOM 2838 C C . GLY B 1 146 ? 66.539 16.378 52.728 1.000 20.470 141 GLY BBB C 1
ATOM 2839 O O . GLY B 1 146 ? 65.423 15.855 52.972 1.000 23.096 141 GLY BBB O 1
ATOM 2840 N N . ILE B 1 147 ? 67.581 15.675 52.306 1.000 22.827 142 ILE BBB N 1
ATOM 2841 C CA . ILE B 1 147 ? 67.519 14.207 52.185 1.000 22.269 142 ILE BBB CA 1
ATOM 2842 C C . ILE B 1 147 ? 68.273 13.628 53.385 1.000 24.294 142 ILE BBB C 1
ATOM 2843 O O . ILE B 1 147 ? 69.469 13.925 53.515 1.000 25.712 142 ILE BBB O 1
ATOM 2848 N N . ASP B 1 148 ? 67.588 12.815 54.192 1.000 22.418 143 ASP BBB N 1
ATOM 2849 C CA . ASP B 1 148 ? 68.033 12.310 55.515 1.000 21.498 143 ASP BBB CA 1
ATOM 2850 C C . ASP B 1 148 ? 68.197 10.808 55.408 1.000 24.465 143 ASP BBB C 1
ATOM 2851 O O . ASP B 1 148 ? 67.211 10.106 55.094 1.000 26.035 143 ASP BBB O 1
ATOM 2856 N N . VAL B 1 149 ? 69.424 10.319 55.578 1.000 25.242 144 VAL BBB N 1
ATOM 2857 C CA . VAL B 1 149 ? 69.711 8.870 55.535 1.000 26.444 144 VAL BBB CA 1
ATOM 2858 C C . VAL B 1 149 ? 70.249 8.527 56.927 1.000 27.996 144 VAL BBB C 1
ATOM 2859 O O . VAL B 1 149 ? 71.415 8.842 57.186 1.000 27.682 144 VAL BBB O 1
ATOM 2863 N N . ASN B 1 150 ? 69.402 7.999 57.804 1.000 27.366 145 ASN BBB N 1
ATOM 2864 C CA . ASN B 1 150 ? 69.784 7.538 59.153 1.000 32.286 145 ASN BBB CA 1
ATOM 2865 C C . ASN B 1 150 ? 70.326 8.692 60.005 1.000 39.684 145 ASN BBB C 1
ATOM 2866 O O . ASN B 1 150 ? 71.021 8.395 60.951 1.000 34.825 145 ASN BBB O 1
ATOM 2871 N N . SER B 1 151 ? 70.088 9.966 59.677 1.000 30.816 146 SER BBB N 1
ATOM 2872 C CA . SER B 1 151 ? 70.601 11.093 60.476 1.000 32.148 146 SER BBB CA 1
ATOM 2873 C C . SER B 1 151 ? 69.778 12.344 60.159 1.000 30.464 146 SER BBB C 1
ATOM 2874 O O . SER B 1 151 ? 69.446 12.533 58.986 1.000 24.159 146 SER BBB O 1
ATOM 2877 N N . ILE B 1 152 ? 69.609 13.198 61.143 1.000 25.945 147 ILE BBB N 1
ATOM 2878 C CA . ILE B 1 152 ? 68.964 14.529 61.018 1.000 27.487 147 ILE BBB CA 1
ATOM 2879 C C . ILE B 1 152 ? 69.907 15.464 60.259 1.000 29.309 147 ILE BBB C 1
ATOM 2880 O O . ILE B 1 152 ? 69.446 16.550 59.784 1.000 24.481 147 ILE BBB O 1
ATOM 2885 N N . LYS B 1 153 ? 71.178 15.086 60.124 1.000 30.398 148 LYS BBB N 1
ATOM 2886 C CA . LYS B 1 153 ? 72.153 15.915 59.380 1.000 28.861 148 LYS BBB CA 1
ATOM 2887 C C . LYS B 1 153 ? 72.113 15.442 57.929 1.000 27.551 148 LYS BBB C 1
ATOM 2888 O O . LYS B 1 153 ? 72.729 14.372 57.616 1.000 24.322 148 LYS BBB O 1
ATOM 2892 N N . SER B 1 154 ? 71.373 16.158 57.092 1.000 26.465 149 SER BBB N 1
ATOM 2893 C CA . SER B 1 154 ? 71.011 15.759 55.710 1.000 24.721 149 SER BBB CA 1
ATOM 2894 C C . SER B 1 154 ? 72.265 15.472 54.914 1.000 25.835 149 SER BBB C 1
ATOM 2895 O O . SER B 1 154 ? 73.210 16.286 55.001 1.000 31.857 149 SER BBB O 1
ATOM 2898 N N . ILE B 1 155 ? 72.220 14.472 54.056 1.000 23.353 150 ILE BBB N 1
ATOM 2899 C CA . ILE B 1 155 ? 73.320 14.222 53.084 1.000 26.996 150 ILE BBB CA 1
ATOM 2900 C C . ILE B 1 155 ? 73.305 15.324 52.041 1.000 31.385 150 ILE BBB C 1
ATOM 2901 O O . ILE B 1 155 ? 74.344 15.594 51.452 1.000 27.057 150 ILE BBB O 1
ATOM 2906 N N . LYS B 1 156 ? 72.155 15.975 51.834 1.000 26.973 151 LYS BBB N 1
ATOM 2907 C CA . LYS B 1 156 ? 72.115 17.088 50.864 1.000 26.943 151 LYS BBB CA 1
ATOM 2908 C C . LYS B 1 156 ? 70.895 17.921 51.205 1.000 24.367 151 LYS BBB C 1
ATOM 2909 O O . LYS B 1 156 ? 69.881 17.317 51.635 1.000 24.426 151 LYS BBB O 1
ATOM 2915 N N . THR B 1 157 ? 71.006 19.217 51.056 1.000 24.334 152 THR BBB N 1
ATOM 2916 C CA . THR B 1 157 ? 69.863 20.149 51.264 1.000 21.763 152 THR BBB CA 1
ATOM 2917 C C . THR B 1 157 ? 69.779 21.102 50.088 1.000 24.413 152 THR BBB C 1
ATOM 2918 O O . THR B 1 157 ? 70.777 21.254 49.358 1.000 20.861 152 THR BBB O 1
ATOM 2922 N N . THR B 1 158 ? 68.646 21.807 49.979 1.000 21.410 153 THR BBB N 1
ATOM 2923 C CA . THR B 1 158 ? 68.488 22.922 49.056 1.000 22.429 153 THR BBB CA 1
ATOM 2924 C C . THR B 1 158 ? 67.670 23.928 49.815 1.000 21.525 153 THR BBB C 1
ATOM 2925 O O . THR B 1 158 ? 66.838 23.568 50.645 1.000 20.982 153 THR BBB O 1
ATOM 2929 N N . PRO B 1 159 ? 67.967 25.225 49.626 1.000 26.207 154 PRO BBB N 1
ATOM 2930 C CA . PRO B 1 159 ? 67.159 26.252 50.270 1.000 22.762 154 PRO BBB CA 1
ATOM 2931 C C . PRO B 1 159 ? 65.677 26.143 49.893 1.000 24.211 154 PRO BBB C 1
ATOM 2932 O O . PRO B 1 159 ? 65.324 25.886 48.749 1.000 23.273 154 PRO BBB O 1
ATOM 2936 N N . TRP B 1 160 ? 64.824 26.520 50.846 1.000 23.019 155 TRP BBB N 1
ATOM 2937 C CA . TRP B 1 160 ? 63.368 26.520 50.712 1.000 22.931 155 TRP BBB CA 1
ATOM 2938 C C . TRP B 1 160 ? 62.858 27.829 51.277 1.000 24.844 155 TRP BBB C 1
ATOM 2939 O O . TRP B 1 160 ? 63.007 28.011 52.482 1.000 28.820 155 TRP BBB O 1
ATOM 2950 N N . ASP B 1 161 ? 62.232 28.655 50.432 1.000 23.862 156 ASP BBB N 1
ATOM 2951 C CA . ASP B 1 161 ? 61.687 29.955 50.865 1.000 27.429 156 ASP BBB CA 1
ATOM 2952 C C . ASP B 1 161 ? 60.272 29.638 51.331 1.000 24.363 156 ASP BBB C 1
ATOM 2953 O O . ASP B 1 161 ? 59.329 29.621 50.512 1.000 21.955 156 ASP BBB O 1
ATOM 2958 N N . PHE B 1 162 ? 60.184 29.316 52.613 1.000 24.739 157 PHE BBB N 1
ATOM 2959 C CA . PHE B 1 162 ? 58.942 28.973 53.314 1.000 24.124 157 PHE BBB CA 1
ATOM 2960 C C . PHE B 1 162 ? 57.921 30.083 53.088 1.000 24.501 157 PHE BBB C 1
ATOM 2961 O O . PHE B 1 162 ? 58.276 31.237 53.231 1.000 23.099 157 PHE BBB O 1
ATOM 2969 N N . VAL B 1 163 ? 56.661 29.715 52.847 1.000 24.948 158 VAL BBB N 1
ATOM 2970 C CA . VAL B 1 163 ? 55.512 30.661 52.774 1.000 23.051 158 VAL BBB CA 1
ATOM 2971 C C . VAL B 1 163 ? 54.495 30.203 53.790 1.000 25.426 158 VAL BBB C 1
ATOM 2972 O O . VAL B 1 163 ? 53.956 29.077 53.691 1.000 24.699 158 VAL BBB O 1
ATOM 2976 N N . ASN B 1 164 ? 54.198 31.086 54.728 1.000 24.588 159 ASN BBB N 1
ATOM 2977 C CA . ASN B 1 164 ? 53.249 30.814 55.818 1.000 27.628 159 ASN BBB CA 1
ATOM 2978 C C . ASN B 1 164 ? 51.859 30.455 55.265 1.000 25.045 159 ASN BBB C 1
ATOM 2979 O O . ASN B 1 164 ? 51.265 31.300 54.619 1.000 24.352 159 ASN BBB O 1
ATOM 2984 N N . GLY B 1 165 ? 51.322 29.279 55.581 1.000 23.521 160 GLY BBB N 1
ATOM 2985 C CA . GLY B 1 165 ? 49.876 29.000 55.431 1.000 25.042 160 GLY BBB CA 1
ATOM 2986 C C . GLY B 1 165 ? 49.432 28.735 54.009 1.000 26.014 160 GLY BBB C 1
ATOM 2987 O O . GLY B 1 165 ? 48.202 28.647 53.786 1.000 25.221 160 GLY BBB O 1
ATOM 2988 N N . GLU B 1 166 ? 50.362 28.641 53.041 1.000 22.154 161 GLU BBB N 1
ATOM 2989 C CA . GLU B 1 166 ? 49.952 28.396 51.625 1.000 26.463 161 GLU BBB CA 1
ATOM 2990 C C . GLU B 1 166 ? 50.245 26.927 51.304 1.000 22.551 161 GLU BBB C 1
ATOM 2991 O O . GLU B 1 166 ? 51.310 26.435 51.752 1.000 23.457 161 GLU BBB O 1
ATOM 2997 N N . ASP B 1 167 ? 49.392 26.305 50.528 1.000 22.783 162 ASP BBB N 1
ATOM 2998 C CA . ASP B 1 167 ? 49.533 24.875 50.167 1.000 23.702 162 ASP BBB CA 1
ATOM 2999 C C . ASP B 1 167 ? 50.848 24.726 49.403 1.000 20.372 162 ASP BBB C 1
ATOM 3000 O O . ASP B 1 167 ? 51.132 25.517 48.468 1.000 23.297 162 ASP BBB O 1
ATOM 3005 N N . ALA B 1 168 ? 51.625 23.729 49.801 1.000 23.091 163 ALA BBB N 1
ATOM 3006 C CA . ALA B 1 168 ? 52.831 23.297 49.064 1.000 21.360 163 ALA BBB CA 1
ATOM 3007 C C . ALA B 1 168 ? 52.549 21.950 48.409 1.000 22.745 163 ALA BBB C 1
ATOM 3008 O O . ALA B 1 168 ? 51.983 21.018 49.097 1.000 19.460 163 ALA BBB O 1
ATOM 3010 N N . GLU B 1 169 ? 53.030 21.773 47.179 1.000 19.726 164 GLU BBB N 1
ATOM 3011 C CA . GLU B 1 169 ? 52.813 20.500 46.469 1.000 20.287 164 GLU BBB CA 1
ATOM 3012 C C . GLU B 1 169 ? 54.204 19.905 46.304 1.000 18.483 164 GLU BBB C 1
ATOM 3013 O O . GLU B 1 169 ? 55.091 20.604 45.811 1.000 19.215 164 GLU BBB O 1
ATOM 3019 N N . VAL B 1 170 ? 54.339 18.672 46.697 1.000 18.804 165 VAL BBB N 1
ATOM 3020 C CA . VAL B 1 170 ? 55.622 17.934 46.704 1.000 16.738 165 VAL BBB CA 1
ATOM 3021 C C . VAL B 1 170 ? 55.528 16.802 45.698 1.000 17.029 165 VAL BBB C 1
ATOM 3022 O O . VAL B 1 170 ? 54.501 16.073 45.691 1.000 18.715 165 VAL BBB O 1
ATOM 3026 N N . LEU B 1 171 ? 56.690 16.490 45.091 1.000 18.754 166 LEU BBB N 1
ATOM 3027 C CA . LEU B 1 171 ? 56.874 15.236 44.374 1.000 20.944 166 LEU BBB CA 1
ATOM 3028 C C . LEU B 1 171 ? 58.235 14.673 44.792 1.000 20.631 166 LEU BBB C 1
ATOM 3029 O O . LEU B 1 171 ? 59.209 15.433 44.835 1.000 20.474 166 LEU BBB O 1
ATOM 3034 N N . ILE B 1 172 ? 58.265 13.436 45.209 1.000 17.775 167 ILE BBB N 1
ATOM 3035 C CA . ILE B 1 172 ? 59.519 12.696 45.548 1.000 19.141 167 ILE BBB CA 1
ATOM 3036 C C . ILE B 1 172 ? 59.566 11.476 44.659 1.000 19.994 167 ILE BBB C 1
ATOM 3037 O O . ILE B 1 172 ? 58.556 10.686 44.649 1.000 22.234 167 ILE BBB O 1
ATOM 3042 N N . THR B 1 173 ? 60.703 11.250 43.982 1.000 20.631 168 THR BBB N 1
ATOM 3043 C CA . THR B 1 173 ? 60.850 10.033 43.171 1.000 20.564 168 THR BBB CA 1
ATOM 3044 C C . THR B 1 173 ? 62.165 9.354 43.569 1.000 21.079 168 THR BBB C 1
ATOM 3045 O O . THR B 1 173 ? 63.119 10.041 43.975 1.000 20.158 168 THR BBB O 1
ATOM 3049 N N . TYR B 1 174 ? 62.193 8.050 43.419 1.000 19.003 169 TYR BBB N 1
ATOM 3050 C CA . TYR B 1 174 ? 63.363 7.193 43.633 1.000 19.135 169 TYR BBB CA 1
ATOM 3051 C C . TYR B 1 174 ? 63.439 6.249 42.468 1.000 20.998 169 TYR BBB C 1
ATOM 3052 O O . TYR B 1 174 ? 62.505 5.435 42.269 1.000 23.063 169 TYR BBB O 1
ATOM 3061 N N . ASP B 1 175 ? 64.550 6.303 41.743 1.000 23.865 170 ASP BBB N 1
ATOM 3062 C CA . ASP B 1 175 ? 64.814 5.439 40.567 1.000 26.337 170 ASP BBB CA 1
ATOM 3063 C C . ASP B 1 175 ? 65.864 4.414 40.996 1.000 26.731 170 ASP BBB C 1
ATOM 3064 O O . ASP B 1 175 ? 66.966 4.818 41.316 1.000 27.189 170 ASP BBB O 1
ATOM 3069 N N . SER B 1 176 ? 65.498 3.137 41.104 1.000 27.623 171 SER BBB N 1
ATOM 3070 C CA . SER B 1 176 ? 66.414 2.117 41.667 1.000 29.093 171 SER BBB CA 1
ATOM 3071 C C . SER B 1 176 ? 67.561 1.816 40.694 1.000 25.690 171 SER BBB C 1
ATOM 3072 O O . SER B 1 176 ? 68.564 1.298 41.180 1.000 32.341 171 SER BBB O 1
ATOM 3075 N N . SER B 1 177 ? 67.455 2.155 39.425 1.000 32.195 172 SER BBB N 1
ATOM 3076 C CA . SER B 1 177 ? 68.534 1.870 38.428 1.000 37.472 172 SER BBB CA 1
ATOM 3077 C C . SER B 1 177 ? 69.649 2.936 38.5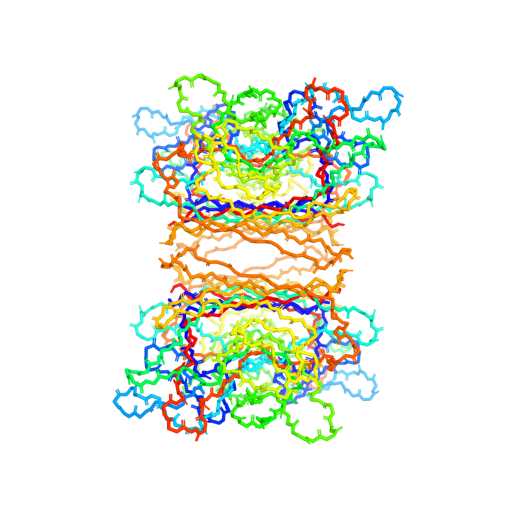73 1.000 38.368 172 SER BBB C 1
ATOM 3078 O O . SER B 1 177 ? 70.799 2.575 38.480 1.000 48.126 172 SER BBB O 1
ATOM 3081 N N . THR B 1 178 ? 69.336 4.192 38.907 1.000 37.323 173 THR BBB N 1
ATOM 3082 C CA . THR B 1 178 ? 70.339 5.283 39.080 1.000 34.505 173 THR BBB CA 1
ATOM 3083 C C . THR B 1 178 ? 70.575 5.573 40.564 1.000 36.253 173 THR BBB C 1
ATOM 3084 O O . THR B 1 178 ? 71.514 6.315 40.876 1.000 32.803 173 THR BBB O 1
ATOM 3088 N N . LYS B 1 179 ? 69.738 5.008 41.439 1.000 30.568 174 LYS BBB N 1
ATOM 3089 C CA . LYS B 1 179 ? 69.747 5.241 42.893 1.000 32.465 174 LYS BBB CA 1
ATOM 3090 C C . LYS B 1 179 ? 69.526 6.713 43.196 1.000 24.410 174 LYS BBB C 1
ATOM 3091 O O . LYS B 1 179 ? 69.800 7.134 44.343 1.000 29.667 174 LYS BBB O 1
ATOM 3097 N N . LEU B 1 180 ? 68.953 7.459 42.259 1.000 23.374 175 LEU BBB N 1
ATOM 3098 C CA . LEU B 1 180 ? 68.716 8.902 42.467 1.000 23.670 175 LEU BBB CA 1
ATOM 3099 C C . LEU B 1 180 ? 67.361 9.123 43.153 1.000 21.023 175 LEU BBB C 1
ATOM 3100 O O . LEU B 1 180 ? 66.316 8.640 42.645 1.000 23.898 175 LEU BBB O 1
ATOM 3105 N N . LEU B 1 181 ? 67.403 9.793 44.280 1.000 22.806 176 LEU BBB N 1
ATOM 3106 C CA . LEU B 1 181 ? 66.215 10.312 45.018 1.000 18.276 176 LEU BBB CA 1
ATOM 3107 C C . LEU B 1 181 ? 66.109 11.794 44.699 1.000 20.119 176 LEU BBB C 1
ATOM 3108 O O . LEU B 1 181 ? 67.095 12.571 44.956 1.000 21.784 176 LEU BBB O 1
ATOM 3113 N N . VAL B 1 182 ? 64.923 12.224 44.226 1.000 18.331 177 VAL BBB N 1
ATOM 3114 C CA . VAL B 1 182 ? 64.724 13.629 43.821 1.000 20.433 177 VAL BBB CA 1
ATOM 3115 C C . VAL B 1 182 ? 63.495 14.139 44.559 1.000 17.281 177 VAL BBB C 1
ATOM 3116 O O . VAL B 1 182 ? 62.532 13.423 44.522 1.000 17.401 177 VAL BBB O 1
ATOM 3120 N N . ALA B 1 183 ? 63.596 15.276 45.217 1.000 17.108 178 ALA BBB N 1
ATOM 3121 C CA . ALA B 1 183 ? 62.427 15.907 45.899 1.000 18.427 178 ALA BBB CA 1
ATOM 3122 C C . ALA B 1 183 ? 62.227 17.307 45.354 1.000 19.944 178 ALA BBB C 1
ATOM 3123 O O . ALA B 1 183 ? 63.182 18.075 45.307 1.000 20.531 178 ALA BBB O 1
ATOM 3125 N N . SER B 1 184 ? 60.968 17.657 45.062 1.000 21.334 179 SER BBB N 1
ATOM 3126 C CA . SER B 1 184 ? 60.626 18.982 44.511 1.000 21.189 179 SER BBB CA 1
ATOM 3127 C C . SER B 1 184 ? 59.407 19.465 45.267 1.000 18.378 179 SER BBB C 1
ATOM 3128 O O . SER B 1 184 ? 58.656 18.621 45.787 1.000 18.444 179 SER BBB O 1
ATOM 3131 N N . LEU B 1 185 ? 59.301 20.751 45.439 1.000 18.955 180 LEU BBB N 1
ATOM 3132 C CA . LEU B 1 185 ? 58.162 21.453 46.092 1.000 16.777 180 LEU BBB CA 1
ATOM 3133 C C . LEU B 1 185 ? 57.850 22.666 45.251 1.000 18.915 180 LEU BBB C 1
ATOM 3134 O O . LEU B 1 185 ? 58.801 23.417 44.833 1.000 20.872 180 LEU BBB O 1
ATOM 3139 N N A VAL B 1 186 ? 56.554 22.925 45.052 0.500 20.840 181 VAL BBB N 1
ATOM 3140 N N B VAL B 1 186 ? 56.552 22.925 45.053 0.500 19.766 181 VAL BBB N 1
ATOM 3141 C CA A VAL B 1 186 ? 56.080 24.140 44.351 0.500 20.572 181 VAL BBB CA 1
ATOM 3142 C CA B VAL B 1 186 ? 56.079 24.133 44.343 0.500 18.764 181 VAL BBB CA 1
ATOM 3143 C C A VAL B 1 186 ? 54.967 24.729 45.211 0.500 20.297 181 VAL BBB C 1
ATOM 3144 C C B VAL B 1 186 ? 54.970 24.730 45.205 0.500 19.251 181 VAL BBB C 1
ATOM 3145 O O A VAL B 1 186 ? 54.215 23.953 45.866 0.500 20.081 181 VAL BBB O 1
ATOM 3146 O O B VAL B 1 186 ? 54.222 23.955 45.859 0.500 19.125 181 VAL BBB O 1
ATOM 3153 N N . TYR B 1 187 ? 54.908 26.055 45.237 1.000 19.099 182 TYR BBB N 1
ATOM 3154 C CA . TYR B 1 187 ? 53.787 26.829 45.817 1.000 19.406 182 TYR BBB CA 1
ATOM 3155 C C . TYR B 1 187 ? 52.978 27.322 44.642 1.000 20.704 182 TYR BBB C 1
ATOM 3156 O O . TYR B 1 187 ? 53.410 28.252 43.954 1.000 24.542 182 TYR BBB O 1
ATOM 3165 N N . PRO B 1 188 ? 51.803 26.727 44.364 1.000 27.497 183 PRO BBB N 1
ATOM 3166 C CA . PRO B 1 188 ? 50.978 27.169 43.240 1.000 30.285 183 PRO BBB CA 1
ATOM 3167 C C . PRO B 1 188 ? 50.611 28.665 43.324 1.000 31.198 183 PRO BBB C 1
ATOM 3168 O O . PRO B 1 188 ? 50.535 29.277 42.307 1.000 29.461 183 PRO BBB O 1
ATOM 3172 N N . SER B 1 189 ? 50.432 29.197 44.527 1.000 34.173 184 SER BBB N 1
ATOM 3173 C CA . SER B 1 189 ? 50.060 30.613 44.818 1.000 34.216 184 SER BBB CA 1
ATOM 3174 C C . SER B 1 189 ? 51.226 31.553 44.474 1.000 36.280 184 SER BBB C 1
ATOM 3175 O O . SER B 1 189 ? 50.967 32.568 43.845 1.000 37.871 184 SER BBB O 1
ATOM 3178 N N . GLN B 1 190 ? 52.473 31.201 44.803 1.000 30.549 185 GLN BBB N 1
ATOM 3179 C CA . GLN B 1 190 ? 53.661 32.083 44.646 1.000 27.348 185 GLN BBB CA 1
ATOM 3180 C C . GLN B 1 190 ? 54.417 31.750 43.366 1.000 28.874 185 GLN BBB C 1
ATOM 3181 O O . GLN B 1 190 ? 55.211 32.564 42.974 1.000 28.719 185 GLN BBB O 1
ATOM 3187 N N . LYS B 1 191 ? 54.175 30.553 42.795 1.000 29.514 186 LYS BBB N 1
ATOM 3188 C CA . LYS B 1 191 ? 54.786 30.049 41.549 1.000 27.721 186 LYS BBB CA 1
ATOM 3189 C C . LYS B 1 191 ? 56.284 29.878 41.793 1.000 28.247 186 LYS BBB C 1
ATOM 3190 O O . LYS B 1 191 ? 57.035 29.901 40.845 1.000 32.739 186 LYS BBB O 1
ATOM 3196 N N . THR B 1 192 ? 56.691 29.622 43.039 1.000 25.494 187 THR BBB N 1
ATOM 3197 C CA . THR B 1 192 ? 58.099 29.345 43.404 1.000 22.197 187 THR BBB CA 1
ATOM 3198 C C . THR B 1 192 ? 58.304 27.846 43.447 1.000 19.729 187 THR BBB C 1
ATOM 3199 O O . THR B 1 192 ? 57.351 27.089 43.750 1.000 20.180 187 THR BBB O 1
ATOM 3203 N N . SER B 1 193 ? 59.540 27.400 43.219 1.000 19.838 188 SER BBB N 1
ATOM 3204 C CA . SER B 1 193 ? 59.755 25.950 43.183 1.000 18.620 188 SER BBB CA 1
ATOM 3205 C C . SER B 1 193 ? 61.211 25.656 43.583 1.000 20.564 188 SER BBB C 1
ATOM 3206 O O . SER B 1 193 ? 62.080 26.506 43.416 1.000 19.135 188 SER BBB O 1
ATOM 3209 N N . PHE B 1 194 ? 61.429 24.510 44.170 1.000 18.139 189 PHE BBB N 1
ATOM 3210 C CA . PHE B 1 194 ? 62.689 24.068 44.805 1.000 19.703 189 PHE BBB CA 1
ATOM 3211 C C . PHE B 1 194 ? 62.917 22.607 44.503 1.000 18.645 189 PHE BBB C 1
ATOM 3212 O O . PHE B 1 194 ? 61.912 21.862 44.395 1.000 18.853 189 PHE BBB O 1
ATOM 3220 N N . ILE B 1 195 ? 64.177 22.209 44.394 1.000 20.128 190 ILE BBB N 1
ATOM 3221 C CA . ILE B 1 195 ? 64.418 20.788 44.055 1.000 20.208 190 ILE BBB CA 1
ATOM 3222 C C . ILE B 1 195 ? 65.773 20.401 44.632 1.000 20.434 190 ILE BBB C 1
ATOM 3223 O O . ILE B 1 195 ? 66.675 21.290 44.701 1.000 19.933 190 ILE BBB O 1
ATOM 3228 N N . VAL B 1 196 ? 65.882 19.149 45.058 1.000 19.189 191 VAL BBB N 1
ATOM 3229 C CA . VAL B 1 196 ? 67.149 18.586 45.562 1.000 19.728 191 VAL BBB CA 1
ATOM 3230 C C . VAL B 1 196 ? 67.264 17.154 45.108 1.000 21.832 191 VAL BBB C 1
ATOM 3231 O O . VAL B 1 196 ? 66.247 16.446 45.090 1.000 22.752 191 VAL BBB O 1
ATOM 3235 N N . SER B 1 197 ? 68.496 16.685 44.844 1.000 21.200 192 SER BBB N 1
ATOM 3236 C CA . SER B 1 197 ? 68.688 15.339 44.302 1.000 24.189 192 SER BBB CA 1
ATOM 3237 C C . SER B 1 197 ? 69.996 14.765 44.832 1.000 24.904 192 SER BBB C 1
ATOM 3238 O O . SER B 1 197 ? 70.961 15.513 44.913 1.000 22.632 192 SER BBB O 1
ATOM 3241 N N . ASP B 1 198 ? 69.960 13.514 45.282 1.000 24.279 193 ASP BBB N 1
ATOM 3242 C CA . ASP B 1 198 ? 71.195 12.803 45.668 1.000 24.687 193 ASP BBB CA 1
ATOM 3243 C C . ASP B 1 198 ? 70.988 11.312 45.483 1.000 26.166 193 ASP BBB C 1
ATOM 3244 O O . ASP B 1 198 ? 69.820 10.849 45.419 1.000 23.764 193 ASP BBB O 1
ATOM 3249 N N . THR B 1 199 ? 72.088 10.539 45.421 1.000 30.733 194 THR BBB N 1
ATOM 3250 C CA . THR B 1 199 ? 71.964 9.070 45.314 1.000 26.635 194 THR BBB CA 1
ATOM 3251 C C . THR B 1 199 ? 71.850 8.515 46.732 1.000 29.354 194 THR BBB C 1
ATOM 3252 O O . THR B 1 199 ? 72.429 9.088 47.685 1.000 31.984 194 THR BBB O 1
ATOM 3256 N N . VAL B 1 200 ? 71.017 7.512 46.880 1.000 25.496 195 VAL BBB N 1
ATOM 3257 C CA . VAL B 1 200 ? 70.725 6.814 48.164 1.000 28.642 195 VAL BBB CA 1
ATOM 3258 C C . VAL B 1 200 ? 70.620 5.324 47.835 1.000 31.566 195 VAL BBB C 1
ATOM 3259 O O . VAL B 1 200 ? 69.841 4.949 46.934 1.000 31.333 195 VAL BBB O 1
ATOM 3263 N N . ASP B 1 201 ? 71.405 4.513 48.519 1.000 34.633 196 ASP BBB N 1
ATOM 3264 C CA . ASP B 1 201 ? 71.411 3.056 48.264 1.000 39.946 196 ASP BBB CA 1
ATOM 3265 C C . ASP B 1 201 ? 70.383 2.428 49.217 1.000 35.449 196 ASP BBB C 1
ATOM 3266 O O . ASP B 1 201 ? 70.751 2.203 50.348 1.000 32.576 196 ASP BBB O 1
ATOM 3271 N N . LEU B 1 202 ? 69.114 2.299 48.828 1.000 35.016 197 LEU BBB N 1
ATOM 3272 C CA . LEU B 1 202 ? 68.038 1.899 49.783 1.000 34.651 197 LEU BBB CA 1
ATOM 3273 C C . LEU B 1 202 ? 68.347 0.509 50.357 1.000 32.694 197 LEU BBB C 1
ATOM 3274 O O . LEU B 1 202 ? 68.154 0.336 51.554 1.000 31.546 197 LEU BBB O 1
ATOM 3279 N N . LYS B 1 203 ? 68.831 -0.442 49.542 1.000 38.592 198 LYS BBB N 1
ATOM 3280 C CA . LYS B 1 203 ? 69.176 -1.831 49.966 1.000 43.381 198 LYS BBB CA 1
ATOM 3281 C C . LYS B 1 203 ? 70.069 -1.823 51.207 1.000 45.568 198 LYS BBB C 1
ATOM 3282 O O . LYS B 1 203 ? 69.912 -2.688 52.065 1.000 50.199 198 LYS BBB O 1
ATOM 3288 N N . SER B 1 204 ? 71.034 -0.909 51.253 1.000 42.380 199 SER BBB N 1
ATOM 3289 C CA . SER B 1 204 ? 72.082 -0.893 52.286 1.000 40.779 199 SER BBB CA 1
ATOM 3290 C C . SER B 1 204 ? 71.609 -0.171 53.541 1.000 35.479 199 SER BBB C 1
ATOM 3291 O O . SER B 1 204 ? 72.329 -0.243 54.513 1.000 45.999 199 SER BBB O 1
ATOM 3294 N N . VAL B 1 205 ? 70.461 0.509 53.545 1.000 33.899 200 VAL BBB N 1
ATOM 3295 C CA A VAL B 1 205 ? 70.020 1.372 54.685 0.500 34.161 200 VAL BBB CA 1
ATOM 3296 C CA B VAL B 1 205 ? 70.039 1.353 54.711 0.500 34.239 200 VAL BBB CA 1
ATOM 3297 C C . VAL B 1 205 ? 68.677 0.897 55.265 1.000 33.936 200 VAL BBB C 1
ATOM 3298 O O . VAL B 1 205 ? 68.496 0.991 56.492 1.000 34.255 200 VAL BBB O 1
ATOM 3305 N N . LEU B 1 206 ? 67.726 0.476 54.421 1.000 28.648 201 LEU BBB N 1
ATOM 3306 C CA . LEU B 1 206 ? 66.375 0.117 54.902 1.000 28.997 201 LEU BBB CA 1
ATOM 3307 C C . LEU B 1 206 ? 66.243 -1.396 55.011 1.000 26.940 201 LEU BBB C 1
ATOM 3308 O O . LEU B 1 206 ? 66.856 -2.135 54.239 1.000 28.043 201 LEU BBB O 1
ATOM 3313 N N . PRO B 1 207 ? 65.327 -1.875 55.864 1.000 25.941 202 PRO BBB N 1
ATOM 3314 C CA . PRO B 1 207 ? 64.933 -3.273 55.790 1.000 24.880 202 PRO BBB CA 1
ATOM 3315 C C . PRO B 1 207 ? 64.178 -3.555 54.478 1.000 24.263 202 PRO BBB C 1
ATOM 3316 O O . PRO B 1 207 ? 63.812 -2.580 53.672 1.000 22.785 202 PRO BBB O 1
ATOM 3320 N N . GLU B 1 208 ? 63.889 -4.822 54.241 1.000 22.568 203 GLU BBB N 1
ATOM 3321 C CA . GLU B 1 208 ? 63.218 -5.276 52.993 1.000 26.911 203 GLU BBB CA 1
ATOM 3322 C C . GLU B 1 208 ? 61.828 -4.669 52.868 1.000 24.249 203 GLU BBB C 1
ATOM 3323 O O . GLU B 1 208 ? 61.449 -4.307 51.753 1.000 24.026 203 GLU BBB O 1
ATOM 3329 N N . TRP B 1 209 ? 61.138 -4.549 53.991 1.000 21.479 204 TRP BBB N 1
ATOM 3330 C CA . TRP B 1 209 ? 59.775 -4.012 54.046 1.000 21.796 204 TRP BBB CA 1
ATOM 3331 C C . TRP B 1 209 ? 59.814 -2.759 54.908 1.000 19.731 204 TRP BBB C 1
ATOM 3332 O O . TRP B 1 209 ? 60.450 -2.797 55.950 1.000 22.320 204 TRP BBB O 1
ATOM 3343 N N . VAL B 1 210 ? 59.034 -1.722 54.566 1.000 18.314 205 VAL BBB N 1
ATOM 3344 C CA . VAL B 1 210 ? 59.025 -0.452 55.334 1.000 19.545 205 VAL BBB CA 1
ATOM 3345 C C . VAL B 1 210 ? 57.576 -0.002 55.401 1.000 18.614 205 VAL BBB C 1
ATOM 3346 O O . VAL B 1 210 ? 56.768 -0.441 54.586 1.000 20.468 205 VAL BBB O 1
ATOM 3350 N N . SER B 1 211 ? 57.302 0.834 56.389 1.000 20.175 206 SER BBB N 1
ATOM 3351 C CA . SER B 1 211 ? 56.100 1.709 56.432 1.000 18.682 206 SER BBB CA 1
ATOM 3352 C C . SER B 1 211 ? 56.440 3.067 55.781 1.000 19.110 206 SER BBB C 1
ATOM 3353 O O . SER B 1 211 ? 57.544 3.591 56.006 1.000 20.765 206 SER BBB O 1
ATOM 3356 N N . VAL B 1 212 ? 55.541 3.582 54.940 1.000 18.091 207 VAL BBB N 1
ATOM 3357 C CA . VAL B 1 212 ? 55.697 4.879 54.268 1.000 19.263 207 VAL BBB CA 1
ATOM 3358 C C . VAL B 1 212 ? 54.652 5.795 54.864 1.000 19.356 207 VAL BBB C 1
ATOM 3359 O O . VAL B 1 212 ? 53.567 5.330 55.127 1.000 16.963 207 VAL BBB O 1
ATOM 3363 N N . GLY B 1 213 ? 55.019 7.065 54.995 1.000 20.212 208 GLY BBB N 1
ATOM 3364 C CA . GLY B 1 213 ? 54.138 8.091 55.563 1.000 21.768 208 GLY BBB CA 1
ATOM 3365 C C . GLY B 1 213 ? 54.914 9.324 55.979 1.000 22.125 208 GLY BBB C 1
ATOM 3366 O O . GLY B 1 213 ? 55.892 9.705 55.301 1.000 19.888 208 GLY BBB O 1
ATOM 3367 N N . PHE B 1 214 ? 54.506 9.918 57.095 1.000 20.512 209 PHE BBB N 1
ATOM 3368 C CA . PHE B 1 214 ? 54.935 11.273 57.469 1.000 20.020 209 PHE BBB CA 1
ATOM 3369 C C . PHE B 1 214 ? 55.249 11.322 58.946 1.000 20.177 209 PHE BBB C 1
ATOM 3370 O O . PHE B 1 214 ? 54.626 10.613 59.744 1.000 21.846 209 PHE BBB O 1
ATOM 3378 N N . SER B 1 215 ? 56.115 12.258 59.281 1.000 21.514 210 SER BBB N 1
ATOM 3379 C CA . SER B 1 215 ? 56.446 12.635 60.678 1.000 23.626 210 SER BBB CA 1
ATOM 3380 C C . SER B 1 215 ? 56.566 14.162 60.751 1.000 24.988 210 SER BBB C 1
ATOM 3381 O O . SER B 1 215 ? 57.053 14.769 59.794 1.000 19.862 210 SER BBB O 1
ATOM 3384 N N . ALA B 1 216 ? 56.056 14.785 61.812 1.000 22.193 211 ALA BBB N 1
ATOM 3385 C CA . ALA B 1 216 ? 56.129 16.242 61.977 1.000 23.135 211 ALA BBB CA 1
ATOM 3386 C C . ALA B 1 216 ? 56.218 16.596 63.459 1.000 23.699 211 ALA BBB C 1
ATOM 3387 O O . ALA B 1 216 ? 55.656 15.871 64.299 1.000 23.984 211 ALA BBB O 1
ATOM 3389 N N . THR B 1 217 ? 56.851 17.722 63.737 1.000 23.127 212 THR BBB N 1
ATOM 3390 C CA . THR B 1 217 ? 56.955 18.262 65.120 1.000 28.851 212 THR BBB CA 1
ATOM 3391 C C . THR B 1 217 ? 56.698 19.771 65.106 1.000 30.831 212 THR BBB C 1
ATOM 3392 O O . THR B 1 217 ? 57.018 20.431 64.078 1.000 23.554 212 THR BBB O 1
ATOM 3396 N N . SER B 1 218 ? 56.116 20.269 66.195 1.000 30.256 213 SER BBB N 1
ATOM 3397 C CA . SER B 1 218 ? 56.103 21.709 66.540 1.000 32.313 213 SER BBB CA 1
ATOM 3398 C C . SER B 1 218 ? 57.314 22.020 67.430 1.000 35.020 213 SER BBB C 1
ATOM 3399 O O . SER B 1 218 ? 57.938 21.092 67.983 1.000 34.736 213 SER BBB O 1
ATOM 3402 N N . GLY B 1 219 ? 57.683 23.290 67.542 1.000 29.974 214 GLY BBB N 1
ATOM 3403 C CA . GLY B 1 219 ? 58.843 23.720 68.352 1.000 33.345 214 GLY BBB CA 1
ATOM 3404 C C . GLY B 1 219 ? 58.594 23.456 69.854 1.000 32.985 214 GLY BBB C 1
ATOM 3405 O O . GLY B 1 219 ? 57.422 23.334 70.290 1.000 31.448 214 GLY BBB O 1
ATOM 3406 N N . ILE B 1 220 ? 59.664 23.392 70.618 1.000 41.620 215 ILE BBB N 1
ATOM 3407 C CA . ILE B 1 220 ? 59.669 23.129 72.092 1.000 42.959 215 ILE BBB CA 1
ATOM 3408 C C . ILE B 1 220 ? 59.564 24.430 72.910 1.000 46.140 215 ILE BBB C 1
ATOM 3409 O O . ILE B 1 220 ? 59.293 24.320 74.116 1.000 49.411 215 ILE BBB O 1
ATOM 3414 N N . SER B 1 221 ? 59.719 25.614 72.314 1.000 43.108 216 SER BBB N 1
ATOM 3415 C CA . SER B 1 221 ? 59.754 26.948 73.000 1.000 38.798 216 SER BBB CA 1
ATOM 3416 C C . SER B 1 221 ? 58.621 27.850 72.500 1.000 38.745 216 SER BBB C 1
ATOM 3417 O O . SER B 1 221 ? 58.282 27.819 71.289 1.000 33.324 216 SER BBB O 1
ATOM 3420 N N . LYS B 1 222 ? 58.090 28.681 73.383 1.000 32.171 217 LYS BBB N 1
ATOM 3421 C CA . LYS B 1 222 ? 56.967 29.583 73.057 1.000 35.638 217 LYS BBB CA 1
ATOM 3422 C C . LYS B 1 222 ? 57.276 30.348 71.753 1.000 29.719 217 LYS BBB C 1
ATOM 3423 O O . LYS B 1 222 ? 58.417 30.747 71.532 1.000 29.673 217 LYS BBB O 1
ATOM 3429 N N . GLY B 1 223 ? 56.267 30.541 70.894 1.000 33.662 218 GLY BBB N 1
ATOM 3430 C CA . GLY B 1 223 ? 56.413 31.313 69.659 1.000 33.011 218 GLY BBB CA 1
ATOM 3431 C C . GLY B 1 223 ? 57.180 30.603 68.550 1.000 36.349 218 GLY BBB C 1
ATOM 3432 O O . GLY B 1 223 ? 57.444 31.264 67.544 1.000 36.157 218 GLY BBB O 1
ATOM 3433 N N . ASN B 1 224 ? 57.602 29.344 68.736 1.000 26.607 219 ASN BBB N 1
ATOM 3434 C CA . ASN B 1 224 ? 58.198 28.497 67.679 1.000 30.590 219 ASN BBB CA 1
ATOM 3435 C C . ASN B 1 224 ? 57.226 27.325 67.440 1.000 31.619 219 ASN BBB C 1
ATOM 3436 O O . ASN B 1 224 ? 57.305 26.306 68.139 1.000 31.204 219 ASN BBB O 1
ATOM 3441 N N . VAL B 1 225 ? 56.253 27.524 66.553 1.000 30.382 220 VAL BBB N 1
ATOM 3442 C CA . VAL B 1 225 ? 55.136 26.569 66.432 1.000 27.571 220 VAL BBB CA 1
ATOM 3443 C C . VAL B 1 225 ? 54.535 26.649 65.023 1.000 23.753 220 VAL BBB C 1
ATOM 3444 O O . VAL B 1 225 ? 54.586 27.706 64.410 1.000 26.539 220 VAL BBB O 1
ATOM 3448 N N . GLU B 1 226 ? 53.872 25.583 64.598 1.000 23.807 221 GLU BBB N 1
ATOM 3449 C CA . GLU B 1 226 ? 53.183 25.509 63.302 1.000 24.368 221 GLU BBB CA 1
ATOM 3450 C C . GLU B 1 226 ? 52.211 24.344 63.337 1.000 23.971 221 GLU BBB C 1
ATOM 3451 O O . GLU B 1 226 ? 52.414 23.408 64.080 1.000 27.241 221 GLU BBB O 1
ATOM 3457 N N . THR B 1 227 ? 51.200 24.408 62.494 1.000 21.570 222 THR BBB N 1
ATOM 3458 C CA . THR B 1 227 ? 50.408 23.239 62.049 1.000 25.463 222 THR BBB CA 1
ATOM 3459 C C . THR B 1 227 ? 51.267 22.454 61.039 1.000 28.450 222 THR BBB C 1
ATOM 3460 O O . THR B 1 227 ? 52.178 23.058 60.400 1.000 22.969 222 THR BBB O 1
ATOM 3464 N N . ASN B 1 228 ? 50.930 21.176 60.877 1.000 26.893 223 ASN BBB N 1
ATOM 3465 C CA . ASN B 1 228 ? 51.614 20.232 59.959 1.000 23.928 223 ASN BBB CA 1
ATOM 3466 C C . ASN B 1 228 ? 50.530 19.361 59.343 1.000 24.654 223 ASN BBB C 1
ATOM 3467 O O . ASN B 1 228 ? 50.350 18.233 59.804 1.000 24.789 223 ASN BBB O 1
ATOM 3472 N N . ASP B 1 229 ? 49.792 19.928 58.384 1.000 21.794 224 ASP BBB N 1
ATOM 3473 C CA . ASP B 1 229 ? 48.587 19.311 57.800 1.000 21.954 224 ASP BBB CA 1
ATOM 3474 C C . ASP B 1 229 ? 48.930 18.707 56.430 1.000 24.124 224 ASP BBB C 1
ATOM 3475 O O . ASP B 1 229 ? 49.519 19.411 55.588 1.000 22.356 224 ASP BBB O 1
ATOM 3480 N N . LEU B 1 230 ? 48.543 17.455 56.220 1.000 23.403 225 LEU BBB N 1
ATOM 3481 C CA . LEU B 1 230 ? 48.478 16.837 54.870 1.000 23.947 225 LEU BBB CA 1
ATOM 3482 C C . LEU B 1 230 ? 47.060 16.861 54.322 1.000 23.860 225 LEU BBB C 1
ATOM 3483 O O . LEU B 1 230 ? 46.111 16.447 55.009 1.000 25.444 225 LEU BBB O 1
ATOM 3488 N N . LEU B 1 231 ? 46.925 17.316 53.086 1.000 20.926 226 LEU BBB N 1
ATOM 3489 C CA . LEU B 1 231 ? 45.628 17.464 52.408 1.000 24.186 226 LEU BBB CA 1
ATOM 3490 C C . LEU B 1 231 ? 45.432 16.355 51.381 1.000 24.403 226 LEU BBB C 1
ATOM 3491 O O . LEU B 1 231 ? 44.275 16.058 51.084 1.000 24.270 226 LEU BBB O 1
ATOM 3496 N N . SER B 1 232 ? 46.509 15.761 50.800 1.000 18.559 227 SER BBB N 1
ATOM 3497 C CA . SER B 1 232 ? 46.293 14.738 49.774 1.000 19.517 227 SER BBB CA 1
ATOM 3498 C C . SER B 1 232 ? 47.637 14.002 49.631 1.000 18.505 227 SER BBB C 1
ATOM 3499 O O . SER B 1 232 ? 48.656 14.564 50.115 1.000 15.774 227 SER BBB O 1
ATOM 3502 N N . TRP B 1 233 ? 47.563 12.743 49.239 1.000 18.473 228 TRP BBB N 1
ATOM 3503 C CA . TRP B 1 233 ? 48.752 11.870 49.198 1.000 19.197 228 TRP BBB CA 1
ATOM 3504 C C . TRP B 1 233 ? 48.527 10.793 48.154 1.000 23.165 228 TRP BBB C 1
ATOM 3505 O O . TRP B 1 233 ? 47.486 10.072 48.242 1.000 24.803 228 TRP BBB O 1
ATOM 3516 N N A SER B 1 234 ? 49.495 10.633 47.229 0.500 20.974 229 SER BBB N 1
ATOM 3517 N N B SER B 1 234 ? 49.473 10.652 47.211 0.250 19.408 229 SER BBB N 1
ATOM 3518 N N C SER B 1 234 ? 49.484 10.644 47.226 0.250 20.154 229 SER BBB N 1
ATOM 3519 C CA A SER B 1 234 ? 49.521 9.567 46.209 0.500 21.173 229 SER BBB CA 1
ATOM 3520 C CA B SER B 1 234 ? 49.504 9.530 46.244 0.250 17.868 229 SER BBB CA 1
ATOM 3521 C CA C SER B 1 234 ? 49.526 9.574 46.203 0.250 19.103 229 SER BBB CA 1
ATOM 3522 C C A SER B 1 234 ? 50.873 8.883 46.343 0.500 21.061 229 SER BBB C 1
ATOM 3523 C C B SER B 1 234 ? 50.878 8.881 46.344 0.250 18.661 229 SER BBB C 1
ATOM 3524 C C C SER B 1 234 ? 50.877 8.882 46.347 0.250 19.356 229 SER BBB C 1
ATOM 3525 O O A SER B 1 234 ? 51.867 9.589 46.611 0.500 20.892 229 SER BBB O 1
ATOM 3526 O O B SER B 1 234 ? 51.866 9.589 46.615 0.250 18.552 229 SER BBB O 1
ATOM 3527 O O C SER B 1 234 ? 51.869 9.586 46.619 0.250 19.288 229 SER BBB O 1
ATOM 3534 N N . PHE B 1 235 ? 50.926 7.562 46.183 1.000 18.559 230 PHE BBB N 1
ATOM 3535 C CA . PHE B 1 235 ? 52.169 6.789 46.339 1.000 17.684 230 PHE BBB CA 1
ATOM 3536 C C . PHE B 1 235 ? 52.117 5.697 45.293 1.000 19.925 230 PHE BBB C 1
ATOM 3537 O O . PHE B 1 235 ? 51.053 5.066 45.201 1.000 19.690 230 PHE BBB O 1
ATOM 3545 N N . ALA B 1 236 ? 53.267 5.316 44.728 1.000 19.322 231 ALA BBB N 1
ATOM 3546 C CA . ALA B 1 236 ? 53.314 4.190 43.801 1.000 17.148 231 ALA BBB CA 1
ATOM 3547 C C . ALA B 1 236 ? 54.703 3.601 43.938 1.000 19.032 231 ALA BBB C 1
ATOM 3548 O O . ALA B 1 236 ? 55.679 4.346 43.943 1.000 19.292 231 ALA BBB O 1
ATOM 3550 N N A SER B 1 237 ? 54.785 2.283 44.012 0.500 18.301 232 SER BBB N 1
ATOM 3551 N N B SER B 1 237 ? 54.780 2.281 44.023 0.500 17.823 232 SER BBB N 1
ATOM 3552 C CA A SER B 1 237 ? 56.059 1.564 44.115 0.500 20.707 232 SER BBB CA 1
ATOM 3553 C CA B SER B 1 237 ? 56.056 1.565 44.107 0.500 19.785 232 SER BBB CA 1
ATOM 3554 C C A SER B 1 237 ? 56.038 0.400 43.121 0.500 23.769 232 SER BBB C 1
ATOM 3555 C C B SER B 1 237 ? 56.035 0.397 43.117 0.500 23.182 232 SER BBB C 1
ATOM 3556 O O A SER B 1 237 ? 54.959 -0.227 42.916 0.500 23.174 232 SER BBB O 1
ATOM 3557 O O B SER B 1 237 ? 54.950 -0.221 42.894 0.500 22.744 232 SER BBB O 1
ATOM 3562 N N . LYS B 1 238 ? 57.216 0.047 42.595 1.000 23.436 233 LYS BBB N 1
ATOM 3563 C CA . LYS B 1 238 ? 57.303 -1.017 41.592 1.000 30.067 233 LYS BBB CA 1
ATOM 3564 C C . LYS B 1 238 ? 58.572 -1.791 41.882 1.000 28.309 233 LYS BBB C 1
ATOM 3565 O O . LYS B 1 238 ? 59.633 -1.199 41.818 1.000 27.569 233 LYS BBB O 1
ATOM 3571 N N . LEU B 1 239 ? 58.432 -3.053 42.221 1.000 28.301 234 LEU BBB N 1
ATOM 3572 C CA . LEU B 1 239 ? 59.567 -3.876 42.680 1.000 37.584 234 LEU BBB CA 1
ATOM 3573 C C . LEU B 1 239 ? 59.843 -4.799 41.515 1.000 49.501 234 LEU BBB C 1
ATOM 3574 O O . LEU B 1 239 ? 59.146 -5.828 41.408 1.000 50.981 234 LEU BBB O 1
ATOM 3579 N N . SER B 1 240 ? 60.699 -4.260 40.635 1.000 54.835 235 SER BBB N 1
ATOM 3580 C CA . SER B 1 240 ? 61.393 -4.787 39.424 1.000 70.760 235 SER BBB CA 1
ATOM 3581 C C . SER B 1 240 ? 61.685 -6.295 39.487 1.000 66.732 235 SER BBB C 1
ATOM 3582 O O . SER B 1 240 ? 62.196 -6.851 40.453 1.000 62.552 235 SER BBB O 1
ATOM 3585 N N A ALA C 1 8 ? 60.727 -1.591 27.609 0.600 64.690 3 ALA CCC N 1
ATOM 3586 N N B ALA C 1 8 ? 61.035 -0.673 24.785 0.400 35.733 3 ALA CCC N 1
ATOM 3587 C CA A ALA C 1 8 ? 59.286 -1.867 27.232 0.600 53.830 3 ALA CCC CA 1
ATOM 3588 C CA B ALA C 1 8 ? 59.616 -0.579 25.233 0.400 35.827 3 ALA CCC CA 1
ATOM 3589 C C A ALA C 1 8 ? 58.581 -0.566 26.838 0.600 50.549 3 ALA CCC C 1
ATOM 3590 C C B ALA C 1 8 ? 58.839 0.414 24.355 0.400 33.278 3 ALA CCC C 1
ATOM 3591 O O A ALA C 1 8 ? 58.726 0.438 27.576 0.600 56.190 3 ALA CCC O 1
ATOM 3592 O O B ALA C 1 8 ? 59.429 1.438 23.960 0.400 28.029 3 ALA CCC O 1
ATOM 3595 N N A ASN C 1 9 ? 57.822 -0.606 25.736 0.500 39.998 4 ASN CCC N 1
ATOM 3596 N N B ASN C 1 9 ? 57.573 0.109 24.036 0.500 31.631 4 ASN CCC N 1
ATOM 3597 C CA A ASN C 1 9 ? 57.021 0.529 25.223 0.500 34.030 4 ASN CCC CA 1
ATOM 3598 C CA B ASN C 1 9 ? 56.712 0.948 23.149 0.500 33.281 4 ASN CCC CA 1
ATOM 3599 C C A ASN C 1 9 ? 55.543 0.315 25.579 0.500 33.135 4 ASN CCC C 1
ATOM 3600 C C B ASN C 1 9 ? 55.248 0.684 23.533 0.500 37.868 4 ASN CCC C 1
ATOM 3601 O O A ASN C 1 9 ? 55.124 -0.868 25.659 0.500 33.742 4 ASN CCC O 1
ATOM 3602 O O B ASN C 1 9 ? 54.647 -0.300 23.007 0.500 35.622 4 ASN CCC O 1
ATOM 3611 N N A ASP C 1 10 ? 54.754 1.388 25.758 0.500 32.440 5 ASP CCC N 1
ATOM 3612 N N B ASP C 1 10 ? 54.732 1.476 24.481 0.500 32.411 5 ASP CCC N 1
ATOM 3613 C CA A ASP C 1 10 ? 53.287 1.210 25.887 0.500 28.828 5 ASP CCC CA 1
ATOM 3614 C CA B ASP C 1 10 ? 53.478 1.169 25.227 0.500 31.313 5 ASP CCC CA 1
ATOM 3615 C C A ASP C 1 10 ? 52.512 2.342 25.198 0.500 28.481 5 ASP CCC C 1
ATOM 3616 C C B ASP C 1 10 ? 52.534 2.342 24.990 0.500 29.035 5 ASP CCC C 1
ATOM 3617 O O A ASP C 1 10 ? 53.066 3.405 24.924 0.500 23.258 5 ASP CCC O 1
ATOM 3618 O O B ASP C 1 10 ? 53.018 3.486 24.840 0.500 23.619 5 ASP CCC O 1
ATOM 3627 N N . ILE C 1 11 ? 51.240 2.061 24.945 1.000 26.034 6 ILE CCC N 1
ATOM 3628 C CA . ILE C 1 11 ? 50.266 3.059 24.489 1.000 26.745 6 ILE CCC CA 1
ATOM 3629 C C . ILE C 1 11 ? 48.965 2.715 25.162 1.000 27.047 6 ILE CCC C 1
ATOM 3630 O O . ILE C 1 11 ? 48.670 1.531 25.322 1.000 29.568 6 ILE CCC O 1
ATOM 3635 N N . SER C 1 12 ? 48.233 3.740 25.560 1.000 26.362 7 SER CCC N 1
ATOM 3636 C CA . SER C 1 12 ? 46.942 3.612 26.253 1.000 25.387 7 SER CCC CA 1
ATOM 3637 C C . SER C 1 12 ? 46.102 4.781 25.738 1.000 24.188 7 SER CCC C 1
ATOM 3638 O O . SER C 1 12 ? 46.642 5.900 25.614 1.000 24.147 7 SER CCC O 1
ATOM 3641 N N . PHE C 1 13 ? 44.837 4.565 25.448 1.000 23.058 8 PHE CCC N 1
ATOM 3642 C CA . PHE C 1 13 ? 43.906 5.683 25.208 1.000 21.636 8 PHE CCC CA 1
ATOM 3643 C C . PHE C 1 13 ? 42.553 5.288 25.737 1.000 24.995 8 PHE CCC C 1
ATOM 3644 O O . PHE C 1 13 ? 42.228 4.104 25.852 1.000 23.215 8 PHE CCC O 1
ATOM 3652 N N . ASN C 1 14 ? 41.747 6.301 26.005 1.000 27.892 9 ASN CCC N 1
ATOM 3653 C CA . ASN C 1 14 ? 40.402 6.099 26.560 1.000 25.720 9 ASN CCC CA 1
ATOM 3654 C C . ASN C 1 14 ? 39.529 7.182 25.934 1.000 26.689 9 ASN CCC C 1
ATOM 3655 O O . ASN C 1 14 ? 39.846 8.367 26.142 1.000 23.525 9 ASN CCC O 1
ATOM 3660 N N . PHE C 1 15 ? 38.537 6.801 25.137 1.000 26.709 10 PHE CCC N 1
ATOM 3661 C CA . PHE C 1 15 ? 37.570 7.736 24.526 1.000 28.038 10 PHE CCC CA 1
ATOM 3662 C C . PHE C 1 15 ? 36.206 7.432 25.135 1.000 29.028 10 PHE CCC C 1
ATOM 3663 O O . PHE C 1 15 ? 35.660 6.373 24.837 1.000 24.335 10 PHE CCC O 1
ATOM 3671 N N . GLN C 1 16 ? 35.628 8.348 25.878 1.000 26.560 11 GLN CCC N 1
ATOM 3672 C CA . GLN C 1 16 ? 34.210 8.227 26.294 1.000 32.729 11 GLN CCC CA 1
ATOM 3673 C C . GLN C 1 16 ? 33.287 8.795 25.217 1.000 31.439 11 GLN CCC C 1
ATOM 3674 O O . GLN C 1 16 ? 32.105 8.515 25.258 1.000 34.982 11 GLN CCC O 1
ATOM 3680 N N . ARG C 1 17 ? 33.812 9.611 24.328 1.000 32.135 12 ARG CCC N 1
ATOM 3681 C CA . ARG C 1 17 ? 33.111 10.183 23.147 1.000 39.098 12 ARG CCC CA 1
ATOM 3682 C C . ARG C 1 17 ? 34.136 10.158 22.008 1.000 28.791 12 ARG CCC C 1
ATOM 3683 O O . ARG C 1 17 ? 35.305 10.227 22.287 1.000 29.451 12 ARG CCC O 1
ATOM 3691 N N . PHE C 1 18 ? 33.726 10.019 20.767 1.000 25.675 13 PHE CCC N 1
ATOM 3692 C CA . PHE C 1 18 ? 34.652 9.975 19.616 1.000 25.988 13 PHE CCC CA 1
ATOM 3693 C C . PHE C 1 18 ? 34.807 11.376 19.040 1.000 27.748 13 PHE CCC C 1
ATOM 3694 O O . PHE C 1 18 ? 33.890 12.229 19.054 1.000 26.584 13 PHE CCC O 1
ATOM 3702 N N . ASN C 1 19 ? 35.974 11.596 18.486 1.000 25.983 14 ASN CCC N 1
ATOM 3703 C CA . ASN C 1 19 ? 36.250 12.779 17.635 1.000 27.481 14 ASN CCC CA 1
ATOM 3704 C C . ASN C 1 19 ? 37.027 12.291 16.404 1.000 25.399 14 ASN CCC C 1
ATOM 3705 O O . ASN C 1 19 ? 37.906 11.460 16.571 1.000 27.135 14 ASN CCC O 1
ATOM 3710 N N . GLU C 1 20 ? 36.714 12.803 15.238 1.000 24.667 15 GLU CCC N 1
ATOM 3711 C CA . GLU C 1 20 ? 37.407 12.469 13.957 1.000 28.222 15 GLU CCC CA 1
ATOM 3712 C C . GLU C 1 20 ? 38.924 12.766 14.008 1.000 26.271 15 GLU CCC C 1
ATOM 3713 O O . GLU C 1 20 ? 39.708 12.125 13.227 1.000 22.693 15 GLU CCC O 1
ATOM 3719 N N . THR C 1 21 ? 39.368 13.698 14.848 1.000 24.217 16 THR CCC N 1
ATOM 3720 C CA . THR C 1 21 ? 40.762 14.225 14.805 1.000 30.028 16 THR CCC CA 1
ATOM 3721 C C . THR C 1 21 ? 41.786 13.099 15.061 1.000 29.388 16 THR CCC C 1
ATOM 3722 O O . THR C 1 21 ? 42.905 13.177 14.493 1.000 26.997 16 THR CCC O 1
ATOM 3726 N N . ASN C 1 22 ? 41.446 12.103 15.861 1.000 23.351 17 ASN CCC N 1
ATOM 3727 C CA . ASN C 1 22 ? 42.416 11.014 16.222 1.000 27.467 17 ASN CCC CA 1
ATOM 3728 C C . ASN C 1 22 ? 41.965 9.678 15.594 1.000 27.170 17 ASN CCC C 1
ATOM 3729 O O . ASN C 1 22 ? 42.472 8.606 16.018 1.000 27.356 17 ASN CCC O 1
ATOM 3734 N N . LEU C 1 23 ? 41.140 9.726 14.518 1.000 24.270 18 LEU CCC N 1
ATOM 3735 C CA . LEU C 1 23 ? 40.738 8.497 13.781 1.000 27.207 18 LEU CCC CA 1
ATOM 3736 C C . LEU C 1 23 ? 41.068 8.587 12.295 1.000 25.627 18 LEU CCC C 1
ATOM 3737 O O . LEU C 1 23 ? 41.014 9.702 11.715 1.000 25.405 18 LEU CCC O 1
ATOM 3742 N N . ILE C 1 24 ? 41.353 7.441 11.710 1.000 25.130 19 ILE CCC N 1
ATOM 3743 C CA . ILE C 1 24 ? 41.303 7.225 10.245 1.000 26.457 19 ILE CCC CA 1
ATOM 3744 C C . ILE C 1 24 ? 39.974 6.559 9.934 1.000 27.099 19 ILE CCC C 1
ATOM 3745 O O . ILE C 1 24 ? 39.774 5.386 10.360 1.000 26.022 19 ILE CCC O 1
ATOM 3750 N N . LEU C 1 25 ? 39.090 7.290 9.254 1.000 25.058 20 LEU CCC N 1
ATOM 3751 C CA . LEU C 1 25 ? 37.759 6.806 8.821 1.000 25.070 20 LEU CCC CA 1
ATOM 3752 C C . LEU C 1 25 ? 37.851 6.275 7.391 1.000 30.627 20 LEU CCC C 1
ATOM 3753 O O . LEU C 1 25 ? 38.424 6.965 6.532 1.000 29.203 20 LEU CCC O 1
ATOM 3758 N N . GLN C 1 26 ? 37.243 5.127 7.121 1.000 25.194 21 GLN CCC N 1
ATOM 3759 C CA . GLN C 1 26 ? 37.187 4.516 5.775 1.000 26.470 21 GLN CCC CA 1
ATOM 3760 C C . GLN C 1 26 ? 35.737 4.166 5.442 1.000 26.644 21 GLN CCC C 1
ATOM 3761 O O . GLN C 1 26 ? 34.941 3.849 6.360 1.000 25.590 21 GLN CCC O 1
ATOM 3767 N N . GLY C 1 27 ? 35.410 4.224 4.153 1.000 26.854 22 GLY CCC N 1
ATOM 3768 C CA . GLY C 1 27 ? 34.113 3.835 3.589 1.000 27.117 22 GLY CCC CA 1
ATOM 3769 C C . GLY C 1 27 ? 33.035 4.712 4.156 1.000 24.741 22 GLY CCC C 1
ATOM 3770 O O . GLY C 1 27 ? 33.218 5.929 4.187 1.000 23.717 22 GLY CCC O 1
ATOM 3771 N N . ASP C 1 28 ? 32.034 4.123 4.773 1.000 22.431 23 ASP CCC N 1
ATOM 3772 C CA . ASP C 1 28 ? 30.851 4.876 5.269 1.000 22.931 23 ASP CCC CA 1
ATOM 3773 C C . ASP C 1 28 ? 31.053 5.408 6.692 1.000 21.558 23 ASP CCC C 1
ATOM 3774 O O . ASP C 1 28 ? 30.155 6.096 7.220 1.000 24.777 23 ASP CCC O 1
ATOM 3779 N N . ALA C 1 29 ? 32.178 5.154 7.342 1.000 24.052 24 ALA CCC N 1
ATOM 3780 C CA . ALA C 1 29 ? 32.343 5.521 8.773 1.000 21.817 24 ALA CCC CA 1
ATOM 3781 C C . ALA C 1 29 ? 32.295 7.044 8.955 1.000 27.912 24 ALA CCC C 1
ATOM 3782 O O . ALA C 1 29 ? 32.976 7.822 8.209 1.000 26.884 24 ALA CCC O 1
ATOM 3784 N N . SER C 1 30 ? 31.559 7.484 9.972 1.000 21.751 25 SER CCC N 1
ATOM 3785 C CA . SER C 1 30 ? 31.508 8.909 10.320 1.000 27.903 25 SER CCC CA 1
ATOM 3786 C C . SER C 1 30 ? 31.503 9.025 11.832 1.000 23.352 25 SER CCC C 1
ATOM 3787 O O . SER C 1 30 ? 31.101 8.082 12.553 1.000 24.889 25 SER CCC O 1
ATOM 3790 N N . VAL C 1 31 ? 31.878 10.178 12.317 1.000 22.356 26 VAL CCC N 1
ATOM 3791 C CA . VAL C 1 31 ? 31.644 10.556 13.737 1.000 23.273 26 VAL CCC CA 1
ATOM 3792 C C . VAL C 1 31 ? 30.491 11.569 13.773 1.000 25.564 26 VAL CCC C 1
ATOM 3793 O O . VAL C 1 31 ? 30.580 12.519 13.066 1.000 25.894 26 VAL CCC O 1
ATOM 3797 N N . SER C 1 32 ? 29.441 11.287 14.532 1.000 26.493 27 SER CCC N 1
ATOM 3798 C CA . SER C 1 32 ? 28.268 12.180 14.672 1.000 31.104 27 SER CCC CA 1
ATOM 3799 C C . SER C 1 32 ? 28.620 13.391 15.547 1.000 34.233 27 SER CCC C 1
ATOM 3800 O O . SER C 1 32 ? 29.563 13.341 16.319 1.000 27.595 27 SER CCC O 1
ATOM 3803 N N . SER C 1 33 ? 27.800 14.439 15.492 1.000 33.848 28 SER CCC N 1
ATOM 3804 C CA . SER C 1 33 ? 27.983 15.662 16.312 1.000 36.635 28 SER CCC CA 1
ATOM 3805 C C . SER C 1 33 ? 27.696 15.333 17.783 1.000 33.041 28 SER CCC C 1
ATOM 3806 O O . SER C 1 33 ? 28.021 16.118 18.651 1.000 36.299 28 SER CCC O 1
ATOM 3809 N N . SER C 1 34 ? 27.067 14.209 18.071 1.000 32.257 29 SER CCC N 1
ATOM 3810 C CA . SER C 1 34 ? 26.892 13.691 19.451 1.000 35.520 29 SER CCC CA 1
ATOM 3811 C C . SER C 1 34 ? 28.113 12.854 19.870 1.000 32.623 29 SER CCC C 1
ATOM 3812 O O . SER C 1 34 ? 28.121 12.401 20.987 1.000 33.870 29 SER CCC O 1
ATOM 3815 N N . GLY C 1 35 ? 29.114 12.658 19.005 1.000 33.692 30 GLY CCC N 1
ATOM 3816 C CA . GLY C 1 35 ? 30.340 11.890 19.353 1.000 30.611 30 GLY CCC CA 1
ATOM 3817 C C . GLY C 1 35 ? 30.162 10.371 19.342 1.000 28.556 30 GLY CCC C 1
ATOM 3818 O O . GLY C 1 35 ? 30.979 9.685 19.968 1.000 29.400 30 GLY CCC O 1
ATOM 3819 N N . GLN C 1 36 ? 29.267 9.838 18.506 1.000 27.034 31 GLN CCC N 1
ATOM 3820 C CA . GLN C 1 36 ? 29.181 8.382 18.237 1.000 25.915 31 GLN CCC CA 1
ATOM 3821 C C . GLN C 1 36 ? 29.975 8.066 16.985 1.000 25.865 31 GLN CCC C 1
ATOM 3822 O O . GLN C 1 36 ? 29.978 8.874 16.044 1.000 27.004 31 GLN CCC O 1
ATOM 3828 N N . LEU C 1 37 ? 30.681 6.954 17.006 1.000 21.827 32 LEU CCC N 1
ATOM 3829 C CA . LEU C 1 37 ? 31.323 6.421 15.791 1.000 21.568 32 LEU CCC CA 1
ATOM 3830 C C . LEU C 1 37 ? 30.285 5.526 15.096 1.000 23.125 32 LEU CCC C 1
ATOM 3831 O O . LEU C 1 37 ? 30.017 4.412 15.561 1.000 22.385 32 LEU CCC O 1
ATOM 3836 N N . ARG C 1 38 ? 29.700 6.035 14.008 1.000 21.178 33 ARG CCC N 1
ATOM 3837 C CA . ARG C 1 38 ? 28.707 5.316 13.168 1.000 21.971 33 ARG CCC CA 1
ATOM 3838 C C . ARG C 1 38 ? 29.410 4.641 12.006 1.000 22.125 33 ARG CCC C 1
ATOM 3839 O O . ARG C 1 38 ? 29.800 5.366 11.064 1.000 23.196 33 ARG CCC O 1
ATOM 3847 N N . LEU C 1 39 ? 29.619 3.322 12.078 1.000 22.275 34 LEU CCC N 1
ATOM 3848 C CA . LEU C 1 39 ? 30.486 2.683 11.057 1.000 24.033 34 LEU CCC CA 1
ATOM 3849 C C . LEU C 1 39 ? 29.752 2.580 9.718 1.000 25.627 34 LEU CCC C 1
ATOM 3850 O O . LEU C 1 39 ? 30.425 2.521 8.690 1.000 25.541 34 LEU CCC O 1
ATOM 3855 N N . THR C 1 40 ? 28.446 2.508 9.717 1.000 24.166 35 THR CCC N 1
ATOM 3856 C CA . THR C 1 40 ? 27.658 2.213 8.497 1.000 26.981 35 THR CCC CA 1
ATOM 3857 C C . THR C 1 40 ? 26.605 3.310 8.378 1.000 24.909 35 THR CCC C 1
ATOM 3858 O O . THR C 1 40 ? 26.406 4.030 9.358 1.000 27.387 35 THR CCC O 1
ATOM 3862 N N . ASN C 1 41 ? 25.975 3.394 7.200 1.000 27.373 36 ASN CCC N 1
ATOM 3863 C CA . ASN C 1 41 ? 25.143 4.544 6.768 1.000 28.078 36 ASN CCC CA 1
ATOM 3864 C C . ASN C 1 41 ? 23.686 4.381 7.182 1.000 27.545 36 ASN CCC C 1
ATOM 3865 O O . ASN C 1 41 ? 23.248 3.244 7.288 1.000 27.009 36 ASN CCC O 1
ATOM 3870 N N . LEU C 1 42 ? 22.970 5.495 7.282 1.000 28.617 37 LEU CCC N 1
ATOM 3871 C CA . LEU C 1 42 ? 21.486 5.591 7.407 1.000 36.403 37 LEU CCC CA 1
ATOM 3872 C C . LEU C 1 42 ? 20.872 6.142 6.102 1.000 34.979 37 LEU CCC C 1
ATOM 3873 O O . LEU C 1 42 ? 21.422 7.049 5.584 1.000 38.512 37 LEU CCC O 1
ATOM 3878 N N . ASN C 1 43 ? 19.745 5.589 5.623 1.000 38.377 38 ASN CCC N 1
ATOM 3879 C CA . ASN C 1 43 ? 18.942 6.126 4.485 1.000 36.458 38 ASN CCC CA 1
ATOM 3880 C C . ASN C 1 43 ? 18.161 7.332 5.017 1.000 41.614 38 ASN CCC C 1
ATOM 3881 O O . ASN C 1 43 ? 18.248 7.638 6.214 1.000 42.099 38 ASN CCC O 1
ATOM 3886 N N . ASP C 1 44 ? 17.436 8.015 4.125 1.000 52.500 39 ASP CCC N 1
ATOM 3887 C CA . ASP C 1 44 ? 16.703 9.269 4.440 1.000 52.300 39 ASP CCC CA 1
ATOM 3888 C C . ASP C 1 44 ? 15.529 8.976 5.399 1.000 51.579 39 ASP CCC C 1
ATOM 3889 O O . ASP C 1 44 ? 15.064 9.931 6.041 1.000 54.124 39 ASP CCC O 1
ATOM 3894 N N . ASN C 1 45 ? 15.095 7.724 5.527 1.000 46.080 40 ASN CCC N 1
ATOM 3895 C CA . ASN C 1 45 ? 14.068 7.291 6.514 1.000 47.045 40 ASN CCC CA 1
ATOM 3896 C C . ASN C 1 45 ? 14.682 7.009 7.896 1.000 46.735 40 ASN CCC C 1
ATOM 3897 O O . ASN C 1 45 ? 13.924 6.544 8.758 1.000 54.236 40 ASN CCC O 1
ATOM 3902 N N . GLY C 1 46 ? 15.977 7.274 8.112 1.000 45.761 41 GLY CCC N 1
ATOM 3903 C CA . GLY C 1 46 ? 16.658 7.097 9.413 1.000 41.619 41 GLY CCC CA 1
ATOM 3904 C C . GLY C 1 46 ? 16.835 5.614 9.780 1.000 45.322 41 GLY CCC C 1
ATOM 3905 O O . GLY C 1 46 ? 16.988 5.293 10.980 1.000 39.912 41 GLY CCC O 1
ATOM 3906 N N . GLU C 1 47 ? 16.815 4.731 8.764 1.000 37.236 42 GLU CCC N 1
ATOM 3907 C CA . GLU C 1 47 ? 17.030 3.277 8.892 1.000 39.446 42 GLU CCC CA 1
ATOM 3908 C C . GLU C 1 47 ? 18.415 3.022 8.325 1.000 35.673 42 GLU CCC C 1
ATOM 3909 O O . GLU C 1 47 ? 18.804 3.705 7.391 1.000 33.041 42 GLU CCC O 1
ATOM 3915 N N . PRO C 1 48 ? 19.119 1.942 8.709 1.000 31.138 43 PRO CCC N 1
ATOM 3916 C CA . PRO C 1 48 ? 20.369 1.562 8.062 1.000 28.879 43 PRO CCC CA 1
ATOM 3917 C C . PRO C 1 48 ? 20.167 1.151 6.608 1.000 32.103 43 PRO CCC C 1
ATOM 3918 O O . PRO C 1 48 ? 19.193 0.433 6.369 1.000 34.376 43 PRO CCC O 1
ATOM 3922 N N . THR C 1 49 ? 21.114 1.503 5.738 1.000 29.369 44 THR CCC N 1
ATOM 3923 C CA . THR C 1 49 ? 21.065 1.232 4.293 1.000 32.608 44 THR CCC CA 1
ATOM 3924 C C . THR C 1 49 ? 21.738 -0.111 4.052 1.000 33.455 44 THR CCC C 1
ATOM 3925 O O . THR C 1 49 ? 22.589 -0.529 4.884 1.000 28.587 44 THR CCC O 1
ATOM 3929 N N . LEU C 1 50 ? 21.429 -0.700 2.900 1.000 28.938 45 LEU CCC N 1
ATOM 3930 C CA . LEU C 1 50 ? 21.995 -1.988 2.464 1.000 29.457 45 LEU CCC CA 1
ATOM 3931 C C . LEU C 1 50 ? 23.407 -1.790 1.975 1.000 28.290 45 LEU CCC C 1
ATOM 3932 O O . LEU C 1 50 ? 23.717 -0.695 1.428 1.000 27.306 45 LEU CCC O 1
ATOM 3937 N N . SER C 1 51 ? 24.189 -2.868 2.046 1.000 26.170 46 SER CCC N 1
ATOM 3938 C CA . SER C 1 51 ? 25.546 -2.935 1.450 1.000 26.898 46 SER CCC CA 1
ATOM 3939 C C . SER C 1 51 ? 26.467 -1.821 1.968 1.000 29.169 46 SER CCC C 1
ATOM 3940 O O . SER C 1 51 ? 27.393 -1.440 1.249 1.000 29.344 46 SER CCC O 1
ATOM 3943 N N . SER C 1 52 ? 26.253 -1.336 3.196 1.000 25.562 47 SER CCC N 1
ATOM 3944 C CA . SER C 1 52 ? 27.127 -0.319 3.811 1.000 24.432 47 SER CCC CA 1
ATOM 3945 C C . SER C 1 52 ? 28.366 -0.991 4.409 1.000 22.097 47 SER CCC C 1
ATOM 3946 O O . SER C 1 52 ? 28.299 -2.158 4.835 1.000 23.388 47 SER CCC O 1
ATOM 3949 N N . LEU C 1 53 ? 29.474 -0.272 4.427 1.000 23.927 48 LEU CCC N 1
ATOM 3950 C CA . LEU C 1 53 ? 30.831 -0.762 4.826 1.000 23.865 48 LEU CCC CA 1
ATOM 3951 C C . LEU C 1 53 ? 31.595 0.449 5.368 1.000 28.651 48 LEU CCC C 1
ATOM 3952 O O . LEU C 1 53 ? 31.697 1.485 4.676 1.000 25.184 48 LEU CCC O 1
ATOM 3957 N N . GLY C 1 54 ? 31.996 0.370 6.632 1.000 25.994 49 GLY CCC N 1
ATOM 3958 C CA . GLY C 1 54 ? 32.832 1.406 7.269 1.000 24.901 49 GLY CCC CA 1
ATOM 3959 C C . GLY C 1 54 ? 33.884 0.760 8.141 1.000 25.638 49 GLY CCC C 1
ATOM 3960 O O . GLY C 1 54 ? 33.592 -0.297 8.780 1.000 21.941 49 GLY CCC O 1
ATOM 3961 N N . ARG C 1 55 ? 35.005 1.446 8.271 1.000 23.254 50 ARG CCC N 1
ATOM 3962 C CA . ARG C 1 55 ? 36.083 1.101 9.215 1.000 22.003 50 ARG CCC CA 1
ATOM 3963 C C . ARG C 1 55 ? 36.622 2.369 9.830 1.000 23.736 50 ARG CCC C 1
ATOM 3964 O O . ARG C 1 55 ? 36.480 3.517 9.242 1.000 22.047 50 ARG CCC O 1
ATOM 3972 N N . ALA C 1 56 ? 37.199 2.202 11.005 1.000 19.844 51 ALA CCC N 1
ATOM 3973 C CA . ALA C 1 56 ? 37.787 3.330 11.751 1.000 21.293 51 ALA CCC CA 1
ATOM 3974 C C . ALA C 1 56 ? 38.914 2.809 12.622 1.000 22.193 51 ALA CCC C 1
ATOM 3975 O O . ALA C 1 56 ? 38.711 1.801 13.341 1.000 20.723 51 ALA CCC O 1
ATOM 3977 N N . PHE C 1 57 ? 40.049 3.477 12.545 1.000 21.311 52 PHE CCC N 1
ATOM 3978 C CA . PHE C 1 57 ? 41.254 3.063 13.282 1.000 22.266 52 PHE CCC CA 1
ATOM 3979 C C . PHE C 1 57 ? 41.786 4.245 14.057 1.000 25.031 52 PHE CCC C 1
ATOM 3980 O O . PHE C 1 57 ? 41.705 5.403 13.603 1.000 25.858 52 PHE CCC O 1
ATOM 3988 N N . TYR C 1 58 ? 42.362 3.938 15.197 1.000 22.637 53 TYR CCC N 1
ATOM 3989 C CA . TYR C 1 58 ? 43.229 4.902 15.885 1.000 22.261 53 TYR CCC CA 1
ATOM 3990 C C . TYR C 1 58 ? 44.295 5.382 14.895 1.000 22.755 53 TYR CCC C 1
ATOM 3991 O O . TYR C 1 58 ? 44.947 4.546 14.207 1.000 23.559 53 TYR CCC O 1
ATOM 4000 N N . SER C 1 59 ? 44.566 6.693 14.872 1.000 23.336 54 SER CCC N 1
ATOM 4001 C CA . SER C 1 59 ? 45.367 7.288 13.755 1.000 27.299 54 SER CCC CA 1
ATOM 4002 C C . SER C 1 59 ? 46.860 7.061 13.929 1.000 28.973 54 SER CCC C 1
ATOM 4003 O O . SER C 1 59 ? 47.547 7.336 12.979 1.000 27.396 54 SER CCC O 1
ATOM 4006 N N . THR C 1 60 ? 47.343 6.475 15.033 1.000 27.923 55 THR CCC N 1
ATOM 4007 C CA . THR C 1 60 ? 48.776 6.069 15.135 1.000 28.635 55 THR CCC CA 1
ATOM 4008 C C . THR C 1 60 ? 48.918 4.550 15.216 1.000 27.386 55 THR CCC C 1
ATOM 4009 O O . THR C 1 60 ? 48.239 3.914 16.001 1.000 23.903 55 THR CCC O 1
ATOM 4013 N N . PRO C 1 61 ? 49.821 3.920 14.424 1.000 22.976 56 PRO CCC N 1
ATOM 4014 C CA . PRO C 1 61 ? 50.017 2.488 14.486 1.000 25.137 56 PRO CCC CA 1
ATOM 4015 C C . PRO C 1 61 ? 50.552 2.055 15.841 1.000 25.929 56 PRO CCC C 1
ATOM 4016 O O . PRO C 1 61 ? 51.291 2.809 16.484 1.000 28.519 56 PRO CCC O 1
ATOM 4020 N N . ILE C 1 62 ? 50.202 0.822 16.178 1.000 25.594 57 ILE CCC N 1
ATOM 4021 C CA . ILE C 1 62 ? 50.593 0.128 17.430 1.000 26.791 57 ILE CCC CA 1
ATOM 4022 C C . ILE C 1 62 ? 51.683 -0.892 17.063 1.000 27.630 57 ILE CCC C 1
ATOM 4023 O O . ILE C 1 62 ? 51.477 -1.651 16.116 1.000 27.145 57 ILE CCC O 1
ATOM 4028 N N . GLN C 1 63 ? 52.744 -0.958 17.833 1.000 26.059 58 GLN CCC N 1
ATOM 4029 C CA . GLN C 1 63 ? 53.766 -2.021 17.675 1.000 27.265 58 GLN CCC CA 1
ATOM 4030 C C . GLN C 1 63 ? 53.313 -3.290 18.431 1.000 28.171 58 GLN CCC C 1
ATOM 4031 O O . GLN C 1 63 ? 53.141 -3.269 19.647 1.000 30.661 58 GLN CCC O 1
ATOM 4037 N N . ILE C 1 64 ? 53.074 -4.359 17.693 1.000 27.815 59 ILE CCC N 1
ATOM 4038 C CA . ILE C 1 64 ? 52.543 -5.660 18.186 1.000 30.620 59 ILE CCC CA 1
ATOM 4039 C C . ILE C 1 64 ? 53.715 -6.599 18.509 1.000 28.708 59 ILE CCC C 1
ATOM 4040 O O . ILE C 1 64 ? 53.597 -7.417 19.418 1.000 31.201 59 ILE CCC O 1
ATOM 4045 N N . TRP C 1 65 ? 54.813 -6.500 17.780 1.000 30.632 60 TRP CCC N 1
ATOM 4046 C CA . TRP C 1 65 ? 56.011 -7.330 18.068 1.000 35.102 60 TRP CCC CA 1
ATOM 4047 C C . TRP C 1 65 ? 57.239 -6.660 17.469 1.000 34.397 60 TRP CCC C 1
ATOM 4048 O O . TRP C 1 65 ? 57.060 -5.712 16.715 1.000 30.572 60 TRP CCC O 1
ATOM 4059 N N . ASP C 1 66 ? 58.433 -7.100 17.876 1.000 35.853 61 ASP CCC N 1
ATOM 4060 C CA . ASP C 1 66 ? 59.737 -6.520 17.476 1.000 42.334 61 ASP CCC CA 1
ATOM 4061 C C . ASP C 1 66 ? 60.618 -7.667 16.968 1.000 46.735 61 ASP CCC C 1
ATOM 4062 O O . ASP C 1 66 ? 60.781 -8.655 17.732 1.000 44.180 61 ASP CCC O 1
ATOM 4067 N N . SER C 1 67 ? 61.087 -7.603 15.715 1.000 44.280 62 SER CCC N 1
ATOM 4068 C CA . SER C 1 67 ? 61.880 -8.705 15.085 1.000 51.638 62 SER CCC CA 1
ATOM 4069 C C . SER C 1 67 ? 63.292 -8.748 15.670 1.000 49.405 62 SER CCC C 1
ATOM 4070 O O . SER C 1 67 ? 63.801 -9.855 15.827 1.000 55.548 62 SER CCC O 1
ATOM 4073 N N . THR C 1 68 ? 63.882 -7.599 16.014 1.000 58.294 63 THR CCC N 1
ATOM 4074 C CA . THR C 1 68 ? 65.228 -7.536 16.661 1.000 64.409 63 THR CCC CA 1
ATOM 4075 C C . THR C 1 68 ? 65.168 -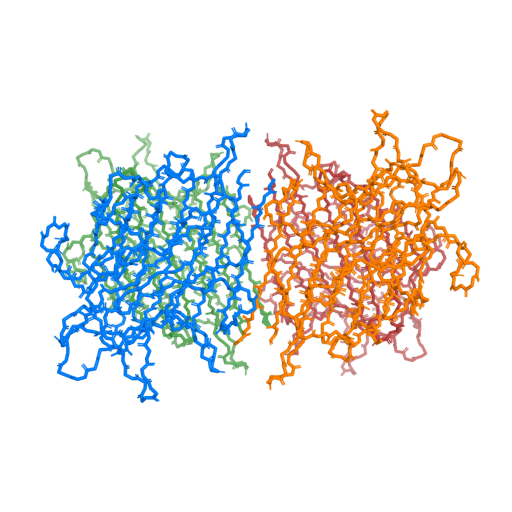8.280 18.014 1.000 67.812 63 THR CCC C 1
ATOM 4076 O O . THR C 1 68 ? 66.019 -9.151 18.228 1.000 69.562 63 THR CCC O 1
ATOM 4080 N N . THR C 1 69 ? 64.166 -8.009 18.868 1.000 69.676 64 THR CCC N 1
ATOM 4081 C CA . THR C 1 69 ? 64.111 -8.483 20.280 1.000 57.113 64 THR CCC CA 1
ATOM 4082 C C . THR C 1 69 ? 63.292 -9.772 20.442 1.000 57.044 64 THR CCC C 1
ATOM 4083 O O . THR C 1 69 ? 63.480 -10.424 21.453 1.000 65.791 64 THR CCC O 1
ATOM 4087 N N . GLY C 1 70 ? 62.382 -10.107 19.525 1.000 59.617 65 GLY CCC N 1
ATOM 4088 C CA . GLY C 1 70 ? 61.421 -11.228 19.667 1.000 58.453 65 GLY CCC CA 1
ATOM 4089 C C . GLY C 1 70 ? 60.269 -10.940 20.650 1.000 50.001 65 GLY CCC C 1
ATOM 4090 O O . GLY C 1 70 ? 59.412 -11.844 20.879 1.000 45.000 65 GLY CCC O 1
ATOM 4091 N N . ALA C 1 71 ? 60.231 -9.758 21.262 1.000 40.246 66 ALA CCC N 1
ATOM 4092 C CA . ALA C 1 71 ? 59.107 -9.272 22.109 1.000 47.863 66 ALA CCC CA 1
ATOM 4093 C C . ALA C 1 71 ? 57.765 -9.336 21.355 1.000 50.595 66 ALA CCC C 1
ATOM 4094 O O . ALA C 1 71 ? 57.752 -8.974 20.148 1.000 43.569 66 ALA CCC O 1
ATOM 4096 N N . VAL C 1 72 ? 56.685 -9.775 22.034 1.000 41.248 67 VAL CCC N 1
ATOM 4097 C CA . VAL C 1 72 ? 55.299 -9.676 21.515 1.000 37.765 67 VAL CCC CA 1
ATOM 4098 C C . VAL C 1 72 ? 54.494 -8.820 22.510 1.000 35.115 67 VAL CCC C 1
ATOM 4099 O O . VAL C 1 72 ? 54.695 -8.938 23.713 1.000 35.396 67 VAL CCC O 1
ATOM 4103 N N . ALA C 1 73 ? 53.661 -7.909 22.011 1.000 27.175 68 ALA CCC N 1
ATOM 4104 C CA . ALA C 1 73 ? 52.799 -7.089 22.882 1.000 25.147 68 ALA CCC CA 1
ATOM 4105 C C . ALA C 1 73 ? 51.709 -7.940 23.534 1.000 25.330 68 ALA CCC C 1
ATOM 4106 O O . ALA C 1 73 ? 51.171 -8.873 22.899 1.000 25.046 68 ALA CCC O 1
ATOM 4108 N N . SER C 1 74 ? 51.330 -7.543 24.748 1.000 25.422 69 SER CCC N 1
ATOM 4109 C CA . SER C 1 74 ? 50.052 -7.889 25.375 1.000 23.254 69 SER CCC CA 1
ATOM 4110 C C . SER C 1 74 ? 49.145 -6.683 25.176 1.000 26.123 69 SER CCC C 1
ATOM 4111 O O . SER C 1 74 ? 49.682 -5.539 25.149 1.000 26.166 69 SER CCC O 1
ATOM 4114 N N . PHE C 1 75 ? 47.832 -6.881 25.089 1.000 21.747 70 PHE CCC N 1
ATOM 4115 C CA . PHE C 1 75 ? 46.913 -5.712 24.946 1.000 19.502 70 PHE CCC CA 1
ATOM 4116 C C . PHE C 1 75 ? 45.601 -6.038 25.593 1.000 19.902 70 PHE CCC C 1
ATOM 4117 O O . PHE C 1 75 ? 45.231 -7.233 25.792 1.000 23.364 70 PHE CCC O 1
ATOM 4125 N N . ALA C 1 76 ? 44.839 -4.989 25.848 1.000 21.301 71 ALA CCC N 1
ATOM 4126 C CA . ALA C 1 76 ? 43.462 -5.097 26.363 1.000 19.309 71 ALA CCC CA 1
ATOM 4127 C C . ALA C 1 76 ? 42.671 -3.964 25.704 1.000 20.269 71 ALA CCC C 1
ATOM 4128 O O . ALA C 1 76 ? 43.228 -2.815 25.605 1.000 20.920 71 ALA CCC O 1
ATOM 4130 N N . THR C 1 77 ? 41.468 -4.248 25.238 1.000 21.227 72 THR CCC N 1
ATOM 4131 C CA . THR C 1 77 ? 40.568 -3.183 24.703 1.000 19.831 72 THR CCC CA 1
ATOM 4132 C C . THR C 1 77 ? 39.159 -3.397 25.222 1.000 18.640 72 THR CCC C 1
ATOM 4133 O O . THR C 1 77 ? 38.675 -4.537 25.310 1.000 19.555 72 THR CCC O 1
ATOM 4137 N N . SER C 1 78 ? 38.466 -2.309 25.491 1.000 20.120 73 SER CCC N 1
ATOM 4138 C CA . SER C 1 78 ? 37.058 -2.365 25.859 1.000 21.115 73 SER CCC CA 1
ATOM 4139 C C . SER C 1 78 ? 36.304 -1.363 24.989 1.000 19.462 73 SER CCC C 1
ATOM 4140 O O . SER C 1 78 ? 36.896 -0.342 24.576 1.000 20.754 73 SER CCC O 1
ATOM 4143 N N . PHE C 1 79 ? 35.038 -1.673 24.731 1.000 22.155 74 PHE CCC N 1
ATOM 4144 C CA . PHE C 1 79 ? 34.186 -0.752 23.933 1.000 21.212 74 PHE CCC CA 1
ATOM 4145 C C . PHE C 1 79 ? 32.728 -1.088 24.130 1.000 23.648 74 PHE CCC C 1
ATOM 4146 O O . PHE C 1 79 ? 32.417 -2.256 24.530 1.000 21.551 74 PHE CCC O 1
ATOM 4154 N N . THR C 1 80 ? 31.897 -0.059 23.955 1.000 21.629 75 THR CCC N 1
ATOM 4155 C CA . THR C 1 80 ? 30.451 -0.209 24.001 1.000 19.288 75 THR CCC CA 1
ATOM 4156 C C . THR C 1 80 ? 29.929 -0.026 22.588 1.000 20.465 75 THR CCC C 1
ATOM 4157 O O . THR C 1 80 ? 30.373 0.968 21.890 1.000 22.286 75 THR CCC O 1
ATOM 4161 N N . PHE C 1 81 ? 29.097 -0.943 22.137 1.000 19.696 76 PHE CCC N 1
ATOM 4162 C CA . PHE C 1 81 ? 28.477 -0.847 20.798 1.000 22.719 76 PHE CCC CA 1
ATOM 4163 C C . PHE C 1 81 ? 26.969 -0.993 20.892 1.000 22.134 76 PHE CCC C 1
ATOM 4164 O O . PHE C 1 81 ? 26.445 -1.588 21.849 1.000 24.113 76 PHE CCC O 1
ATOM 4172 N N . ASN C 1 82 ? 26.320 -0.422 19.861 1.000 21.929 77 ASN CCC N 1
ATOM 4173 C CA . ASN C 1 82 ? 24.853 -0.443 19.715 1.000 24.285 77 ASN CCC CA 1
ATOM 4174 C C . ASN C 1 82 ? 24.529 -0.826 18.273 1.000 24.423 77 ASN CCC C 1
ATOM 4175 O O . ASN C 1 82 ? 24.860 -0.081 17.354 1.000 24.093 77 ASN CCC O 1
ATOM 4180 N N . ILE C 1 83 ? 23.962 -2.016 18.105 1.000 21.777 78 ILE CCC N 1
ATOM 4181 C CA . ILE C 1 83 ? 23.451 -2.542 16.816 1.000 21.191 78 ILE CCC CA 1
ATOM 4182 C C . ILE C 1 83 ? 21.930 -2.520 16.886 1.000 24.874 78 ILE CCC C 1
ATOM 4183 O O . ILE C 1 83 ? 21.383 -3.188 17.788 1.000 25.071 78 ILE CCC O 1
ATOM 4188 N N . ARG C 1 84 ? 21.310 -1.720 16.009 1.000 24.370 79 ARG CCC N 1
ATOM 4189 C CA . ARG C 1 84 ? 19.830 -1.554 15.930 1.000 24.695 79 ARG CCC CA 1
ATOM 4190 C C . ARG C 1 84 ? 19.315 -2.031 14.574 1.000 24.959 79 ARG CCC C 1
ATOM 4191 O O . ARG C 1 84 ? 19.901 -1.711 13.500 1.000 29.893 79 ARG CCC O 1
ATOM 4199 N N . VAL C 1 85 ? 18.278 -2.855 14.631 1.000 25.098 80 VAL CCC N 1
ATOM 4200 C CA . VAL C 1 85 ? 17.606 -3.481 13.463 1.000 26.297 80 VAL CCC CA 1
ATOM 4201 C C . VAL C 1 85 ? 16.231 -2.839 13.296 1.000 26.435 80 VAL CCC C 1
ATOM 4202 O O . VAL C 1 85 ? 15.498 -2.700 14.269 1.000 27.694 80 VAL CCC O 1
ATOM 4206 N N . PRO C 1 86 ? 15.872 -2.353 12.095 1.000 29.321 81 PRO CCC N 1
ATOM 4207 C CA . PRO C 1 86 ? 14.512 -1.868 11.840 1.000 34.406 81 PRO CCC CA 1
ATOM 4208 C C . PRO C 1 86 ? 13.446 -2.972 12.056 1.000 34.661 81 PRO CCC C 1
ATOM 4209 O O . PRO C 1 86 ? 13.743 -4.138 12.012 1.000 28.222 81 PRO CCC O 1
ATOM 4213 N N . ASN C 1 87 ? 12.202 -2.578 12.303 1.000 35.862 82 ASN CCC N 1
ATOM 4214 C CA . ASN C 1 87 ? 11.057 -3.519 12.423 1.000 43.728 82 ASN CCC CA 1
ATOM 4215 C C . ASN C 1 87 ? 10.905 -4.312 11.110 1.000 42.172 82 ASN CCC C 1
ATOM 4216 O O . ASN C 1 87 ? 11.275 -3.821 10.044 1.000 40.673 82 ASN CCC O 1
ATOM 4221 N N . ASN C 1 88 ? 10.532 -5.580 11.237 1.000 40.837 83 ASN CCC N 1
ATOM 4222 C CA . ASN C 1 88 ? 10.348 -6.539 10.104 1.000 48.652 83 ASN CCC CA 1
ATOM 4223 C C . ASN C 1 88 ? 11.674 -6.736 9.365 1.000 47.677 83 ASN CCC C 1
ATOM 4224 O O . ASN C 1 88 ? 11.672 -6.916 8.108 1.000 45.387 83 ASN CCC O 1
ATOM 4229 N N . ALA C 1 89 ? 12.791 -6.650 10.096 1.000 45.033 84 ALA CCC N 1
ATOM 4230 C CA . ALA C 1 89 ? 14.128 -6.982 9.559 1.000 38.856 84 ALA CCC CA 1
ATOM 4231 C C . ALA C 1 89 ? 14.796 -7.853 10.605 1.000 33.898 84 ALA CCC C 1
ATOM 4232 O O . ALA C 1 89 ? 14.386 -7.791 11.750 1.000 40.175 84 ALA CCC O 1
ATOM 4234 N N . GLY C 1 90 ? 15.751 -8.653 10.176 1.000 30.148 85 GLY CCC N 1
ATOM 4235 C CA . GLY C 1 90 ? 16.792 -9.249 11.022 1.000 29.399 85 GLY CCC CA 1
ATOM 4236 C C . GLY C 1 90 ? 18.128 -8.518 10.810 1.000 30.130 85 GLY CCC C 1
ATOM 4237 O O . GLY C 1 90 ? 18.273 -7.662 9.914 1.000 28.615 85 GLY CCC O 1
ATOM 4238 N N . PRO C 1 91 ? 19.082 -8.737 11.737 1.000 26.846 86 PRO CCC N 1
ATOM 4239 C CA . PRO C 1 91 ? 20.348 -8.033 11.698 1.000 27.667 86 PRO CCC CA 1
ATOM 4240 C C . PRO C 1 91 ? 21.247 -8.627 10.627 1.000 28.242 86 PRO CCC C 1
ATOM 4241 O O . PRO C 1 91 ? 21.101 -9.782 10.343 1.000 27.805 86 PRO CCC O 1
ATOM 4245 N N . ALA C 1 92 ? 22.117 -7.801 10.055 1.000 24.491 87 ALA CCC N 1
ATOM 4246 C CA . ALA C 1 92 ? 23.243 -8.243 9.223 1.000 22.844 87 ALA CCC CA 1
ATOM 4247 C C . ALA C 1 92 ? 24.159 -7.041 9.009 1.000 23.187 87 ALA CCC C 1
ATOM 4248 O O . ALA C 1 92 ? 23.661 -5.933 8.954 1.000 21.307 87 ALA CCC O 1
ATOM 4250 N N . ASP C 1 93 ? 25.465 -7.250 8.804 1.000 20.579 88 ASP CCC N 1
ATOM 4251 C CA . ASP C 1 93 ? 26.167 -8.505 8.909 1.000 22.890 88 ASP CCC CA 1
ATOM 4252 C C . ASP C 1 93 ? 26.933 -8.625 10.226 1.000 26.079 88 ASP CCC C 1
ATOM 4253 O O . ASP C 1 93 ? 27.218 -9.776 10.636 1.000 24.550 88 ASP CCC O 1
ATOM 4258 N N . GLY C 1 94 ? 27.278 -7.493 10.859 1.000 27.301 89 GLY CCC N 1
ATOM 4259 C CA . GLY C 1 94 ? 27.990 -7.508 12.132 1.000 24.354 89 GLY CCC CA 1
ATOM 4260 C C . GLY C 1 94 ? 29.095 -6.479 12.187 1.000 26.094 89 GLY CCC C 1
ATOM 4261 O O . GLY C 1 94 ? 29.243 -5.650 11.232 1.000 23.389 89 GLY CCC O 1
ATOM 4262 N N . LEU C 1 95 ? 29.838 -6.499 13.299 1.000 22.777 90 LEU CCC N 1
ATOM 4263 C CA . LEU C 1 95 ? 30.966 -5.581 13.504 1.000 23.169 90 LEU CCC CA 1
ATOM 4264 C C . LEU C 1 95 ? 32.102 -6.321 14.171 1.000 21.381 90 LEU CCC C 1
ATOM 4265 O O . LEU C 1 95 ? 31.867 -7.435 14.751 1.000 22.925 90 LEU CCC O 1
ATOM 4270 N N . ALA C 1 96 ? 33.292 -5.798 13.991 1.000 18.185 91 ALA CCC N 1
ATOM 4271 C CA . ALA C 1 96 ? 34.494 -6.474 14.490 1.000 20.946 91 ALA CCC CA 1
ATOM 4272 C C . ALA C 1 96 ? 35.491 -5.449 15.002 1.000 21.466 91 ALA CCC C 1
ATOM 4273 O O . ALA C 1 96 ? 35.574 -4.293 14.463 1.000 20.296 91 ALA CCC O 1
ATOM 4275 N N . PHE C 1 97 ? 36.259 -5.897 15.980 1.000 17.537 92 PHE CCC N 1
ATOM 4276 C CA . PHE C 1 97 ? 37.467 -5.169 16.398 1.000 18.958 92 PHE CCC CA 1
ATOM 4277 C C . PHE C 1 97 ? 38.577 -5.860 15.629 1.000 18.964 92 PHE CCC C 1
ATOM 4278 O O . PHE C 1 97 ? 38.519 -7.080 15.591 1.000 20.600 92 PHE CCC O 1
ATOM 4286 N N . ALA C 1 98 ? 39.517 -5.122 15.116 1.000 21.247 93 ALA CCC N 1
ATOM 4287 C CA . ALA C 1 98 ? 40.562 -5.692 14.239 1.000 22.354 93 ALA CCC CA 1
ATOM 4288 C C . ALA C 1 98 ? 41.913 -5.019 14.451 1.000 22.811 93 ALA CCC C 1
ATOM 4289 O O . ALA C 1 98 ? 41.977 -3.824 14.756 1.000 23.885 93 ALA CCC O 1
ATOM 4291 N N . LEU C 1 99 ? 42.963 -5.801 14.232 1.000 22.203 94 LEU CCC N 1
ATOM 4292 C CA . LEU C 1 99 ? 44.344 -5.395 14.013 1.000 22.759 94 LEU CCC CA 1
ATOM 4293 C C . LEU C 1 99 ? 44.671 -5.690 12.552 1.000 23.181 94 LEU CCC C 1
ATOM 4294 O O . LEU C 1 99 ? 44.479 -6.861 12.124 1.000 23.748 94 LEU CCC O 1
ATOM 4299 N N . VAL C 1 100 ? 45.056 -4.660 11.810 1.000 24.396 95 VAL CCC N 1
ATOM 4300 C CA . VAL C 1 100 ? 45.226 -4.759 10.329 1.000 27.461 95 VAL CCC CA 1
ATOM 4301 C C . VAL C 1 100 ? 46.545 -4.108 9.969 1.000 24.538 95 VAL CCC C 1
ATOM 4302 O O . VAL C 1 100 ? 47.075 -3.296 10.733 1.000 24.600 95 VAL CCC O 1
ATOM 4306 N N . PRO C 1 101 ? 47.112 -4.436 8.792 1.000 27.783 96 PRO CCC N 1
ATOM 4307 C CA . PRO C 1 101 ? 48.335 -3.766 8.349 1.000 25.051 96 PRO CCC CA 1
ATOM 4308 C C . PRO C 1 101 ? 48.109 -2.258 8.206 1.000 25.336 96 PRO CCC C 1
ATOM 4309 O O . PRO C 1 101 ? 47.039 -1.839 7.832 1.000 29.915 96 PRO CCC O 1
ATOM 4313 N N . VAL C 1 102 ? 49.115 -1.481 8.560 1.000 24.572 97 VAL CCC N 1
ATOM 4314 C CA . VAL C 1 102 ? 49.070 -0.010 8.387 1.000 31.027 97 VAL CCC CA 1
ATOM 4315 C C . VAL C 1 102 ? 48.789 0.305 6.910 1.000 31.758 97 VAL CCC C 1
ATOM 4316 O O . VAL C 1 102 ? 49.461 -0.238 6.090 1.000 27.352 97 VAL CCC O 1
ATOM 4320 N N . GLY C 1 103 ? 47.783 1.141 6.646 1.000 30.078 98 GLY CCC N 1
ATOM 4321 C CA . GLY C 1 103 ? 47.381 1.586 5.308 1.000 34.319 98 GLY CCC CA 1
ATOM 4322 C C . GLY C 1 103 ? 46.429 0.608 4.649 1.000 31.335 98 GLY CCC C 1
ATOM 4323 O O . GLY C 1 103 ? 46.044 0.868 3.512 1.000 30.806 98 GLY CCC O 1
ATOM 4324 N N . SER C 1 104 ? 46.026 -0.475 5.304 1.000 28.752 99 SER CCC N 1
ATOM 4325 C CA . SER C 1 104 ? 45.114 -1.419 4.611 1.000 33.290 99 SER CCC CA 1
ATOM 4326 C C . SER C 1 104 ? 43.771 -0.703 4.377 1.000 29.882 99 SER CCC C 1
ATOM 4327 O O . SER C 1 104 ? 43.358 0.186 5.150 1.000 35.033 99 SER CCC O 1
ATOM 4330 N N . LYS C 1 105 ? 43.139 -1.082 3.295 1.000 30.238 100 LYS CCC N 1
ATOM 4331 C CA . LYS C 1 105 ? 41.872 -0.531 2.781 1.000 33.281 100 LYS CCC CA 1
ATOM 4332 C C . LYS C 1 105 ? 40.781 -1.549 3.092 1.000 30.629 100 LYS CCC C 1
ATOM 4333 O O . LYS C 1 105 ? 41.053 -2.738 3.280 1.000 27.565 100 LYS CCC O 1
ATOM 4335 N N . PRO C 1 106 ? 39.520 -1.096 3.166 1.000 24.377 101 PRO CCC N 1
ATOM 4336 C CA . PRO C 1 106 ? 38.404 -2.004 3.372 1.000 30.007 101 PRO CCC CA 1
ATOM 4337 C C . PRO C 1 106 ? 38.382 -3.137 2.339 1.000 29.004 101 PRO CCC C 1
ATOM 4338 O O . PRO C 1 106 ? 38.782 -2.933 1.220 1.000 27.387 101 PRO CCC O 1
ATOM 4342 N N . LYS C 1 107 ? 37.952 -4.322 2.772 1.000 29.431 102 LYS CCC N 1
ATOM 4343 C CA . LYS C 1 107 ? 37.852 -5.528 1.909 1.000 32.645 102 LYS CCC CA 1
ATOM 4344 C C . LYS C 1 107 ? 36.377 -5.731 1.595 1.000 30.286 102 LYS CCC C 1
ATOM 4345 O O . LYS C 1 107 ? 35.658 -4.725 1.475 1.000 31.706 102 LYS CCC O 1
ATOM 4351 N N . ASP C 1 108 ? 35.894 -6.972 1.564 1.000 30.265 103 ASP CCC N 1
ATOM 4352 C CA . ASP C 1 108 ? 34.566 -7.268 0.966 1.000 28.189 103 ASP CCC CA 1
ATOM 4353 C C . ASP C 1 108 ? 33.453 -6.826 1.907 1.000 32.160 103 ASP CCC C 1
ATOM 4354 O O . ASP C 1 108 ? 33.670 -6.856 3.174 1.000 30.937 103 ASP CCC O 1
ATOM 4359 N N . ARG C 1 109 ? 32.285 -6.557 1.328 1.000 26.069 104 ARG CCC N 1
ATOM 4360 C CA . ARG C 1 109 ? 31.064 -6.110 2.043 1.000 29.624 104 ARG CCC CA 1
ATOM 4361 C C . ARG C 1 109 ? 30.325 -7.311 2.628 1.000 26.164 104 ARG CCC C 1
ATOM 4362 O O . ARG C 1 109 ? 30.832 -8.410 2.580 1.000 25.668 104 ARG CCC O 1
ATOM 4370 N N . GLY C 1 110 ? 29.145 -7.088 3.181 1.000 23.178 105 GLY CCC N 1
ATOM 4371 C CA . GLY C 1 110 ? 28.299 -8.208 3.642 1.000 29.190 105 GLY CCC CA 1
ATOM 4372 C C . GLY C 1 110 ? 29.004 -9.100 4.667 1.000 31.043 105 GLY CCC C 1
ATOM 4373 O O . GLY C 1 110 ? 29.640 -8.558 5.610 1.000 22.853 105 GLY CCC O 1
ATOM 4374 N N . GLY C 1 111 ? 28.932 -10.410 4.451 1.000 27.758 106 GLY CCC N 1
ATOM 4375 C CA . GLY C 1 111 ? 29.401 -11.413 5.414 1.000 34.031 106 GLY CCC CA 1
ATOM 4376 C C . GLY C 1 111 ? 30.901 -11.361 5.655 1.000 29.353 106 GLY CCC C 1
ATOM 4377 O O . GLY C 1 111 ? 31.372 -12.034 6.627 1.000 30.701 106 GLY CCC O 1
ATOM 4378 N N . LEU C 1 112 ? 31.670 -10.640 4.836 1.000 29.305 107 LEU CCC N 1
ATOM 4379 C CA . LEU C 1 112 ? 33.141 -10.600 5.035 1.000 28.451 107 LEU CCC CA 1
ATOM 4380 C C . LEU C 1 112 ? 33.568 -9.412 5.930 1.000 26.168 107 LEU CCC C 1
ATOM 4381 O O . LEU C 1 112 ? 34.749 -9.300 6.195 1.000 24.623 107 LEU CCC O 1
ATOM 4386 N N . LEU C 1 113 ? 32.620 -8.624 6.414 1.000 22.556 108 LEU CCC N 1
ATOM 4387 C CA . LEU C 1 113 ? 32.727 -7.632 7.521 1.000 25.264 108 LEU CCC CA 1
ATOM 4388 C C . LEU C 1 113 ? 33.767 -6.547 7.204 1.000 24.973 108 LEU CCC C 1
ATOM 4389 O O . LEU C 1 113 ? 34.171 -5.836 8.134 1.000 22.401 108 LEU CCC O 1
ATOM 4394 N N . GLY C 1 114 ? 34.129 -6.384 5.926 1.000 23.496 109 GLY CCC N 1
ATOM 4395 C CA . GLY C 1 114 ? 35.080 -5.371 5.484 1.000 24.668 109 GLY CCC CA 1
ATOM 4396 C C . GLY C 1 114 ? 36.507 -5.741 5.847 1.000 27.467 109 GLY CCC C 1
ATOM 4397 O O . GLY C 1 114 ? 37.387 -4.895 5.629 1.000 28.163 109 GLY CCC O 1
ATOM 4398 N N . LEU C 1 115 ? 36.725 -6.962 6.358 1.000 27.804 110 LEU CCC N 1
ATOM 4399 C CA . LEU C 1 115 ? 38.056 -7.396 6.839 1.000 29.742 110 LEU CCC CA 1
ATOM 4400 C C . LEU C 1 115 ? 38.737 -8.414 5.916 1.000 27.696 110 LEU CCC C 1
ATOM 4401 O O . LEU C 1 115 ? 39.971 -8.556 5.986 1.000 27.726 110 LEU CCC O 1
ATOM 4406 N N . PHE C 1 116 ? 37.983 -9.235 5.219 1.000 27.389 111 PHE CCC N 1
ATOM 4407 C CA . PHE C 1 116 ? 38.574 -10.355 4.433 1.000 28.553 111 PHE CCC CA 1
ATOM 4408 C C . PHE C 1 116 ? 37.936 -10.274 3.061 1.000 29.161 111 PHE CCC C 1
ATOM 4409 O O . PHE C 1 116 ? 36.937 -9.557 2.883 1.000 23.622 111 PHE CCC O 1
ATOM 4417 N N . ASP C 1 117 ? 38.527 -10.952 2.104 1.000 32.656 112 ASP CCC N 1
ATOM 4418 C CA . ASP C 1 117 ? 37.911 -10.991 0.755 1.000 38.576 112 ASP CCC CA 1
ATOM 4419 C C . ASP C 1 117 ? 38.082 -12.389 0.184 1.000 36.385 112 ASP CCC C 1
ATOM 4420 O O . ASP C 1 117 ? 38.624 -13.210 0.878 1.000 35.996 112 ASP CCC O 1
ATOM 4425 N N . GLY C 1 118 ? 37.633 -12.616 -1.046 1.000 45.903 113 GLY CCC N 1
ATOM 4426 C CA . GLY C 1 118 ? 37.775 -13.920 -1.721 1.000 52.896 113 GLY CCC CA 1
ATOM 4427 C C . GLY C 1 118 ? 39.090 -14.037 -2.482 1.000 66.473 113 GLY CCC C 1
ATOM 4428 O O . GLY C 1 118 ? 39.174 -14.939 -3.361 1.000 74.432 113 GLY CCC O 1
ATOM 4429 N N . SER C 1 119 ? 40.083 -13.180 -2.176 1.000 61.441 114 SER CCC N 1
ATOM 4430 C CA . SER C 1 119 ? 41.437 -13.210 -2.799 1.000 53.575 114 SER CCC CA 1
ATOM 4431 C C . SER C 1 119 ? 42.239 -14.369 -2.191 1.000 53.574 114 SER CCC C 1
ATOM 4432 O O . SER C 1 119 ? 41.830 -14.862 -1.101 1.000 53.143 114 SER CCC O 1
ATOM 4435 N N . ASP C 1 120 ? 43.353 -14.751 -2.840 1.000 47.857 115 ASP CCC N 1
ATOM 4436 C CA . ASP C 1 120 ? 44.241 -15.842 -2.378 1.000 46.812 115 ASP CCC CA 1
ATOM 4437 C C . ASP C 1 120 ? 45.373 -15.249 -1.513 1.000 50.660 115 ASP CCC C 1
ATOM 4438 O O . ASP C 1 120 ? 46.269 -16.011 -1.108 1.000 48.071 115 ASP CCC O 1
ATOM 4443 N N . SER C 1 121 ? 45.365 -13.935 -1.272 1.000 53.877 116 SER CCC N 1
ATOM 4444 C CA . SER C 1 121 ? 46.352 -13.222 -0.415 1.000 60.223 116 SER CCC CA 1
ATOM 4445 C C . SER C 1 121 ? 45.914 -13.372 1.042 1.000 61.198 116 SER CCC C 1
ATOM 4446 O O . SER C 1 121 ? 44.666 -13.365 1.308 1.000 55.871 116 SER CCC O 1
ATOM 4449 N N . LYS C 1 122 ? 46.888 -13.495 1.950 1.000 62.717 117 LYS CCC N 1
ATOM 4450 C CA . LYS C 1 122 ? 46.710 -13.353 3.425 1.000 54.992 117 LYS CCC CA 1
ATOM 4451 C C . LYS C 1 122 ? 46.390 -11.886 3.728 1.000 48.546 117 LYS CCC C 1
ATOM 4452 O O . LYS C 1 122 ? 47.145 -11.012 3.252 1.000 45.834 117 LYS CCC O 1
ATOM 4454 N N . ALA C 1 123 ? 45.313 -11.619 4.469 1.000 45.879 118 ALA CCC N 1
ATOM 4455 C CA . ALA C 1 123 ? 44.911 -10.257 4.877 1.000 39.872 118 ALA CCC CA 1
ATOM 4456 C C . ALA C 1 123 ? 45.845 -9.723 5.968 1.000 37.296 118 ALA CCC C 1
ATOM 4457 O O . ALA C 1 123 ? 45.721 -8.526 6.280 1.000 36.278 118 ALA CCC O 1
ATOM 4459 N N . HIS C 1 124 ? 46.696 -10.581 6.544 1.000 31.228 119 HIS CCC N 1
ATOM 4460 C CA . HIS C 1 124 ? 47.546 -10.319 7.743 1.000 34.287 119 HIS CCC CA 1
ATOM 4461 C C . HIS C 1 124 ? 46.701 -9.560 8.789 1.000 28.111 119 HIS CCC C 1
ATOM 4462 O O . HIS C 1 124 ? 47.160 -8.531 9.276 1.000 25.757 119 HIS CCC O 1
ATOM 4469 N N . THR C 1 125 ? 45.532 -10.096 9.100 1.000 27.322 120 THR CCC N 1
ATOM 4470 C CA . THR C 1 125 ? 44.475 -9.457 9.917 1.000 26.158 120 THR CCC CA 1
ATOM 4471 C C . THR C 1 125 ? 44.010 -10.446 10.966 1.000 26.470 120 THR CCC C 1
ATOM 4472 O O . THR C 1 125 ? 43.782 -11.649 10.623 1.000 27.333 120 THR CCC O 1
ATOM 4476 N N . VAL C 1 126 ? 43.909 -9.976 12.221 1.000 23.829 121 VAL CCC N 1
ATOM 4477 C CA . VAL C 1 126 ? 43.314 -10.726 13.351 1.000 21.935 121 VAL CCC CA 1
ATOM 4478 C C . VAL C 1 126 ? 42.092 -9.899 13.766 1.000 21.895 121 VAL CCC C 1
ATOM 4479 O O . VAL C 1 126 ? 42.224 -8.675 13.797 1.000 20.753 121 VAL CCC O 1
ATOM 4483 N N . ALA C 1 127 ? 40.936 -10.516 13.991 1.000 21.936 122 ALA CCC N 1
ATOM 4484 C CA . ALA C 1 127 ? 39.753 -9.750 14.444 1.000 22.104 122 ALA CCC CA 1
ATOM 4485 C C . ALA C 1 127 ? 38.944 -10.581 15.404 1.000 24.566 122 ALA CCC C 1
ATOM 4486 O O . ALA C 1 127 ? 39.106 -11.821 15.468 1.000 25.135 122 ALA CCC O 1
ATOM 4488 N N . VAL C 1 128 ? 38.073 -9.885 16.115 1.000 20.688 123 VAL CCC N 1
ATOM 4489 C CA . VAL C 1 128 ? 37.034 -10.475 16.949 1.000 22.035 123 VAL CCC CA 1
ATOM 4490 C C . VAL C 1 128 ? 35.757 -9.943 16.327 1.000 21.744 123 VAL CCC C 1
ATOM 4491 O O . VAL C 1 128 ? 35.597 -8.746 16.331 1.000 20.620 123 VAL CCC O 1
ATOM 4495 N N . GLU C 1 129 ? 34.945 -10.846 15.743 1.000 21.062 124 GLU CCC N 1
ATOM 4496 C CA . GLU C 1 129 ? 33.687 -10.503 15.086 1.000 19.697 124 GLU CCC CA 1
ATOM 4497 C C . GLU C 1 129 ? 32.518 -10.746 16.017 1.000 20.043 124 GLU CCC C 1
ATOM 4498 O O . GLU C 1 129 ? 32.489 -11.730 16.833 1.000 19.496 124 GLU CCC O 1
ATOM 4504 N N . PHE C 1 130 ? 31.591 -9.816 15.940 1.000 16.533 125 PHE CCC N 1
ATOM 4505 C CA . PHE C 1 130 ? 30.248 -9.968 16.500 1.000 17.528 125 PHE CCC CA 1
ATOM 4506 C C . PHE C 1 130 ? 29.339 -10.144 15.268 1.000 21.203 125 PHE CCC C 1
ATOM 4507 O O . PHE C 1 130 ? 28.927 -9.125 14.618 1.000 19.385 125 PHE CCC O 1
ATOM 4515 N N . ASP C 1 131 ? 29.018 -11.403 14.988 1.000 19.357 126 ASP CCC N 1
ATOM 4516 C CA . ASP C 1 131 ? 28.484 -11.894 13.685 1.000 19.867 126 ASP CCC CA 1
ATOM 4517 C C . ASP C 1 131 ? 26.978 -12.107 13.820 1.000 22.807 126 ASP CCC C 1
ATOM 4518 O O . ASP C 1 131 ? 26.568 -13.007 14.573 1.000 23.424 126 ASP CCC O 1
ATOM 4523 N N . THR C 1 132 ? 26.181 -11.221 13.226 1.000 19.527 127 THR CCC N 1
ATOM 4524 C CA . THR C 1 132 ? 24.709 -11.191 13.352 1.000 22.917 127 THR CCC CA 1
ATOM 4525 C C . THR C 1 132 ? 23.987 -11.905 12.199 1.000 21.998 127 THR CCC C 1
ATOM 4526 O O . THR C 1 132 ? 22.781 -11.957 12.269 1.000 20.712 127 THR CCC O 1
ATOM 4530 N N . LEU C 1 133 ? 24.696 -12.509 11.244 1.000 19.971 128 LEU CCC N 1
ATOM 4531 C CA . LEU C 1 133 ? 24.046 -13.091 10.034 1.000 21.235 128 LEU CCC CA 1
ATOM 4532 C C . LEU C 1 133 ? 24.750 -14.382 9.661 1.000 20.732 128 LEU CCC C 1
ATOM 4533 O O . LEU C 1 133 ? 25.978 -14.377 9.420 1.000 24.470 128 LEU CCC O 1
ATOM 4538 N N . TYR C 1 134 ? 23.968 -15.455 9.628 1.000 25.098 129 TYR CCC N 1
ATOM 4539 C CA . TYR C 1 134 ? 24.452 -16.786 9.235 1.000 27.768 129 TYR CCC CA 1
ATOM 4540 C C . TYR C 1 134 ? 24.873 -16.788 7.769 1.000 24.284 129 TYR CCC C 1
ATOM 4541 O O . TYR C 1 134 ? 24.055 -16.583 6.906 1.000 26.627 129 TYR CCC O 1
ATOM 4550 N N . ASN C 1 135 ? 26.130 -17.103 7.516 1.000 29.214 130 ASN CCC N 1
ATOM 4551 C CA . ASN C 1 135 ? 26.680 -17.372 6.187 1.000 29.927 130 ASN CCC CA 1
ATOM 4552 C C . ASN C 1 135 ? 26.913 -18.872 6.080 1.000 32.484 130 ASN CCC C 1
ATOM 4553 O O . ASN C 1 135 ? 27.834 -19.369 6.711 1.000 29.462 130 ASN CCC O 1
ATOM 4558 N N . ARG C 1 136 ? 26.125 -19.530 5.209 1.000 31.472 131 ARG CCC N 1
ATOM 4559 C CA . ARG C 1 136 ? 26.069 -21.007 5.115 1.000 33.121 131 ARG CCC CA 1
ATOM 4560 C C . ARG C 1 136 ? 27.445 -21.561 4.689 1.000 30.779 131 ARG CCC C 1
ATOM 4561 O O . ARG C 1 136 ? 27.726 -22.704 4.950 1.000 37.393 131 ARG CCC O 1
ATOM 4569 N N . ASP C 1 137 ? 28.277 -20.803 3.998 1.000 30.488 132 ASP CCC N 1
ATOM 4570 C CA . ASP C 1 137 ? 29.553 -21.370 3.504 1.000 36.338 132 ASP CCC CA 1
ATOM 4571 C C . ASP C 1 137 ? 30.567 -21.515 4.649 1.000 36.354 132 ASP CCC C 1
ATOM 4572 O O . ASP C 1 137 ? 31.572 -22.171 4.413 1.000 35.063 132 ASP CCC O 1
ATOM 4577 N N . TRP C 1 138 ? 30.426 -20.858 5.824 1.000 32.369 133 TRP CCC N 1
ATOM 4578 C CA . TRP C 1 138 ? 31.520 -20.910 6.839 1.000 28.637 133 TRP CCC CA 1
ATOM 4579 C C . TRP C 1 138 ? 31.043 -20.728 8.297 1.000 31.001 133 TRP CCC C 1
ATOM 4580 O O . TRP C 1 138 ? 31.802 -21.139 9.201 1.000 31.309 133 TRP CCC O 1
ATOM 4591 N N . ASP C 1 139 ? 29.882 -20.136 8.576 1.000 25.386 134 ASP CCC N 1
ATOM 4592 C CA . ASP C 1 139 ? 29.473 -19.811 9.958 1.000 26.451 134 ASP CCC CA 1
ATOM 4593 C C . ASP C 1 139 ? 28.912 -21.007 10.714 1.000 27.688 134 ASP CCC C 1
ATOM 4594 O O . ASP C 1 139 ? 28.251 -21.896 10.161 1.000 24.714 134 ASP CCC O 1
ATOM 4599 N N . PRO C 1 140 ? 28.950 -20.944 12.048 1.000 27.662 135 PRO CCC N 1
ATOM 4600 C CA . PRO C 1 140 ? 28.107 -21.820 12.868 1.000 28.042 135 PRO CCC CA 1
ATOM 4601 C C . PRO C 1 140 ? 26.701 -21.250 12.771 1.000 27.702 135 PRO CCC C 1
ATOM 4602 O O . PRO C 1 140 ? 26.590 -20.047 12.410 1.000 30.645 135 PRO CCC O 1
ATOM 4606 N N . ARG C 1 141 ? 25.702 -22.061 13.166 1.000 25.664 136 ARG CCC N 1
ATOM 4607 C CA . ARG C 1 141 ? 24.280 -21.813 12.930 1.000 29.677 136 ARG CCC CA 1
ATOM 4608 C C . ARG C 1 141 ? 23.858 -20.563 13.703 1.000 31.717 136 ARG CCC C 1
ATOM 4609 O O . ARG C 1 141 ? 23.125 -19.750 13.119 1.000 27.005 136 ARG CCC O 1
ATOM 4617 N N . GLU C 1 142 ? 24.184 -20.462 14.997 1.000 26.780 137 GLU CCC N 1
ATOM 4618 C CA . GLU C 1 142 ? 23.630 -19.314 15.759 1.000 26.889 137 GLU CCC CA 1
ATOM 4619 C C . GLU C 1 142 ? 24.595 -18.133 15.632 1.000 24.055 137 GLU CCC C 1
ATOM 4620 O O . GLU C 1 142 ? 25.801 -18.301 15.340 1.000 22.887 137 GLU CCC O 1
ATOM 4626 N N . ARG C 1 143 ? 24.057 -16.950 15.829 1.000 21.583 138 ARG CCC N 1
ATOM 4627 C CA . ARG C 1 143 ? 24.873 -15.712 15.930 1.000 26.830 138 ARG CCC CA 1
ATOM 4628 C C . ARG C 1 143 ? 25.940 -15.937 17.024 1.000 26.846 138 ARG CCC C 1
ATOM 4629 O O . ARG C 1 143 ? 25.696 -16.753 17.962 1.000 22.435 138 ARG CCC O 1
ATOM 4637 N N . HIS C 1 144 ? 27.087 -15.300 16.857 1.000 20.926 139 HIS CCC N 1
ATOM 4638 C CA . HIS C 1 144 ? 28.310 -15.693 17.544 1.000 22.640 139 HIS CCC CA 1
ATOM 4639 C C . HIS C 1 144 ? 29.341 -14.576 17.666 1.000 25.643 139 HIS CCC C 1
ATOM 4640 O O . HIS C 1 144 ? 29.354 -13.618 16.852 1.000 22.553 139 HIS CCC O 1
ATOM 4647 N N . ILE C 1 145 ? 30.234 -14.770 18.643 1.000 20.991 140 ILE CCC N 1
ATOM 4648 C CA . ILE C 1 145 ? 31.497 -14.036 18.790 1.000 17.772 140 ILE CCC CA 1
ATOM 4649 C C . ILE C 1 145 ? 32.516 -14.977 18.203 1.000 20.008 140 ILE CCC C 1
ATOM 4650 O O . ILE C 1 145 ? 32.444 -16.171 18.525 1.000 18.947 140 ILE CCC O 1
ATOM 4655 N N . GLY C 1 146 ? 33.312 -14.488 17.264 1.000 20.076 141 GLY CCC N 1
ATOM 4656 C CA . GLY C 1 146 ? 34.320 -15.290 16.583 1.000 20.561 141 GLY CCC CA 1
ATOM 4657 C C . GLY C 1 146 ? 35.687 -14.682 16.747 1.000 19.140 141 GLY CCC C 1
ATOM 4658 O O . GLY C 1 146 ? 35.840 -13.456 16.679 1.000 20.548 141 GLY CCC O 1
ATOM 4659 N N . ILE C 1 147 ? 36.710 -15.533 16.750 1.000 21.764 142 ILE CCC N 1
ATOM 4660 C CA . ILE C 1 147 ? 38.107 -15.104 16.639 1.000 22.240 142 ILE CCC CA 1
ATOM 4661 C C . ILE C 1 147 ? 38.544 -15.480 15.220 1.000 24.457 142 ILE CCC C 1
ATOM 4662 O O . ILE C 1 147 ? 38.528 -16.679 14.896 1.000 26.804 142 ILE CCC O 1
ATOM 4667 N N . ASP C 1 148 ? 38.955 -14.484 14.443 1.000 23.672 143 ASP CCC N 1
ATOM 4668 C CA . ASP C 1 148 ? 39.228 -14.561 12.983 1.000 24.528 143 ASP CCC CA 1
ATOM 4669 C C . ASP C 1 148 ? 40.717 -14.292 12.791 1.000 24.119 143 ASP CCC C 1
ATOM 4670 O O . ASP C 1 148 ? 41.218 -13.228 13.190 1.000 24.873 143 ASP CCC O 1
ATOM 4675 N N . VAL C 1 149 ? 41.420 -15.273 12.249 1.000 24.859 144 VAL CCC N 1
ATOM 4676 C CA . VAL C 1 149 ? 42.861 -15.178 11.966 1.000 26.931 144 VAL CCC CA 1
ATOM 4677 C C . VAL C 1 149 ? 42.990 -15.354 10.468 1.000 31.360 144 VAL CCC C 1
ATOM 4678 O O . VAL C 1 149 ? 42.877 -16.509 10.011 1.000 27.786 144 VAL CCC O 1
ATOM 4682 N N . ASN C 1 150 ? 43.165 -14.259 9.733 1.000 29.145 145 ASN CCC N 1
ATOM 4683 C CA . ASN C 1 150 ? 43.353 -14.291 8.255 1.000 33.619 145 ASN CCC CA 1
ATOM 4684 C C . ASN C 1 150 ? 42.196 -14.969 7.511 1.000 32.842 145 ASN CCC C 1
ATOM 4685 O O . ASN C 1 150 ? 42.409 -15.356 6.403 1.000 36.815 145 ASN CCC O 1
ATOM 4690 N N . SER C 1 151 ? 41.017 -15.120 8.082 1.000 31.286 146 SER CCC N 1
ATOM 4691 C CA . SER C 1 151 ? 39.874 -15.754 7.380 1.000 31.164 146 SER CCC CA 1
ATOM 4692 C C . SER C 1 151 ? 38.586 -15.378 8.116 1.000 29.164 146 SER CCC C 1
ATOM 4693 O O . SER C 1 151 ? 38.598 -15.319 9.364 1.000 28.091 146 SER CCC O 1
ATOM 4696 N N . ILE C 1 152 ? 37.517 -15.255 7.360 1.000 25.511 147 ILE CCC N 1
ATOM 4697 C CA . ILE C 1 152 ? 36.140 -15.029 7.870 1.000 24.221 147 ILE CCC CA 1
ATOM 4698 C C . ILE C 1 152 ? 35.629 -16.322 8.524 1.000 28.410 147 ILE CCC C 1
ATOM 4699 O O . ILE C 1 152 ? 34.592 -16.286 9.271 1.000 23.269 147 ILE CCC O 1
ATOM 4704 N N . LYS C 1 153 ? 36.306 -17.429 8.287 1.000 25.952 148 LYS CCC N 1
ATOM 4705 C CA . LYS C 1 153 ? 35.972 -18.714 8.959 1.000 30.565 148 LYS CCC CA 1
ATOM 4706 C C . LYS C 1 153 ? 36.754 -18.767 10.271 1.000 24.636 148 LYS CCC C 1
ATOM 4707 O O . LYS C 1 153 ? 37.965 -19.069 10.253 1.000 25.870 148 LYS CCC O 1
ATOM 4713 N N . SER C 1 154 ? 36.083 -18.403 11.362 1.000 27.972 149 SER CCC N 1
ATOM 4714 C CA . SER C 1 154 ? 36.679 -18.190 12.696 1.000 24.156 149 SER CCC CA 1
ATOM 4715 C C . SER C 1 154 ? 37.416 -19.461 13.127 1.000 24.503 149 SER CCC C 1
ATOM 4716 O O . SER C 1 154 ? 36.857 -20.547 12.945 1.000 25.088 149 SER CCC O 1
ATOM 4719 N N . ILE C 1 155 ? 38.557 -19.316 13.760 1.000 27.232 150 ILE CCC N 1
ATOM 4720 C CA . ILE C 1 155 ? 39.272 -20.470 14.388 1.000 27.901 150 ILE CCC CA 1
ATOM 4721 C C . ILE C 1 155 ? 38.466 -20.924 15.591 1.000 27.419 150 ILE CCC C 1
ATOM 4722 O O . ILE C 1 155 ? 38.576 -22.053 15.972 1.000 24.490 150 ILE CCC O 1
ATOM 4727 N N . LYS C 1 156 ? 37.622 -20.062 16.172 1.000 25.245 151 LYS CCC N 1
ATOM 4728 C CA . LYS C 1 156 ? 36.801 -20.453 17.311 1.000 23.514 151 LYS CCC CA 1
ATOM 4729 C C . LYS C 1 156 ? 35.636 -19.476 17.414 1.000 25.091 151 LYS CCC C 1
ATOM 4730 O O . LYS C 1 156 ? 35.849 -18.290 17.127 1.000 23.316 151 LYS CCC O 1
ATOM 4736 N N . THR C 1 157 ? 34.474 -19.982 17.784 1.000 23.331 152 THR CCC N 1
ATOM 4737 C CA . THR C 1 157 ? 33.267 -19.156 17.999 1.000 22.032 152 THR CCC CA 1
ATOM 4738 C C . THR C 1 157 ? 32.594 -19.551 19.293 1.000 21.624 152 THR CCC C 1
ATOM 4739 O O . THR C 1 157 ? 32.856 -20.638 19.762 1.000 21.964 152 THR CCC O 1
ATOM 4743 N N . THR C 1 158 ? 31.693 -18.695 19.800 1.000 21.590 153 THR CCC N 1
ATOM 4744 C CA . THR C 1 158 ? 30.810 -19.012 20.907 1.000 20.603 153 THR CCC CA 1
ATOM 4745 C C . THR C 1 158 ? 29.481 -18.387 20.547 1.000 23.135 153 THR CCC C 1
ATOM 4746 O O . THR C 1 158 ? 29.448 -17.342 19.907 1.000 20.836 153 THR CCC O 1
ATOM 4750 N N . PRO C 1 159 ? 28.374 -19.065 20.857 1.000 24.509 154 PRO CCC N 1
ATOM 4751 C CA . PRO C 1 159 ? 27.063 -18.483 20.613 1.000 24.569 154 PRO CCC CA 1
ATOM 4752 C C . PRO C 1 159 ? 26.883 -17.134 21.330 1.000 24.069 154 PRO CCC C 1
ATOM 4753 O O . PRO C 1 159 ? 27.301 -16.950 22.513 1.000 23.569 154 PRO CCC O 1
ATOM 4757 N N . TRP C 1 160 ? 26.141 -16.244 20.667 1.000 22.363 155 TRP CCC N 1
ATOM 4758 C CA . TRP C 1 160 ? 25.838 -14.880 21.145 1.000 22.563 155 TRP CCC CA 1
ATOM 4759 C C . TRP C 1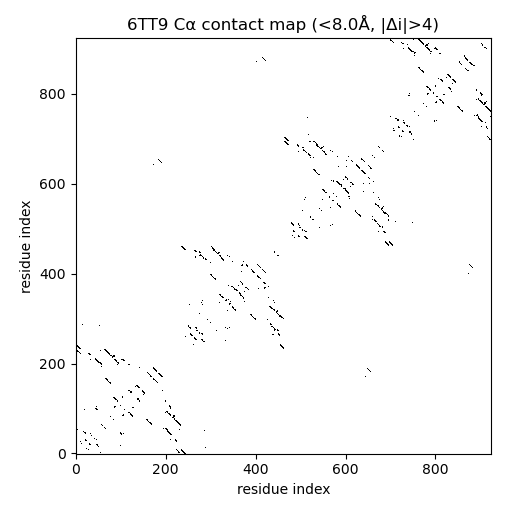 160 ? 24.362 -14.653 20.931 1.000 23.991 155 TRP CCC C 1
ATOM 4760 O O . TRP C 1 160 ? 23.951 -14.634 19.742 1.000 24.415 155 TRP CCC O 1
ATOM 4771 N N . ASP C 1 161 ? 23.614 -14.436 22.007 1.000 25.367 156 ASP CCC N 1
ATOM 4772 C CA . ASP C 1 161 ? 22.155 -14.183 21.923 1.000 26.308 156 ASP CCC CA 1
ATOM 4773 C C . ASP C 1 161 ? 22.019 -12.676 21.746 1.000 28.157 156 ASP CCC C 1
ATOM 4774 O O . ASP C 1 161 ? 21.985 -11.922 22.737 1.000 27.052 156 ASP CCC O 1
ATOM 4779 N N . PHE C 1 162 ? 22.013 -12.270 20.494 1.000 25.043 157 PHE CCC N 1
ATOM 4780 C CA . PHE C 1 162 ? 21.864 -10.865 20.069 1.000 25.787 157 PHE CCC CA 1
ATOM 4781 C C . PHE C 1 162 ? 20.616 -10.250 20.714 1.000 25.673 157 PHE CCC C 1
ATOM 4782 O O . PHE C 1 162 ? 19.581 -10.873 20.696 1.000 25.478 157 PHE CCC O 1
ATOM 4790 N N . VAL C 1 163 ? 20.711 -9.021 21.172 1.000 22.985 158 VAL CCC N 1
ATOM 4791 C CA . VAL C 1 163 ? 19.569 -8.200 21.671 1.000 25.934 158 VAL CCC CA 1
ATOM 4792 C C . VAL C 1 163 ? 19.508 -6.904 20.861 1.000 26.265 158 VAL CCC C 1
ATOM 4793 O O . VAL C 1 163 ? 20.467 -6.121 20.873 1.000 25.363 158 VAL CCC O 1
ATOM 4797 N N . ASN C 1 164 ? 18.395 -6.698 20.167 1.000 27.716 159 ASN CCC N 1
ATOM 4798 C CA . ASN C 1 164 ? 18.182 -5.548 19.262 1.000 27.088 159 ASN CCC CA 1
ATOM 4799 C C . ASN C 1 164 ? 18.291 -4.239 20.015 1.000 25.508 159 ASN CCC C 1
ATOM 4800 O O . ASN C 1 164 ? 17.525 -4.053 20.950 1.000 29.234 159 ASN CCC O 1
ATOM 4805 N N . GLY C 1 165 ? 19.207 -3.352 19.633 1.000 29.127 160 GLY CCC N 1
ATOM 4806 C CA . GLY C 1 165 ? 19.168 -1.949 20.103 1.000 27.187 160 GLY CCC CA 1
ATOM 4807 C C . GLY C 1 165 ? 19.645 -1.758 21.530 1.000 28.541 160 GLY CCC C 1
ATOM 4808 O O . GLY C 1 165 ? 19.482 -0.663 22.025 1.000 27.609 160 GLY CCC O 1
ATOM 4809 N N . GLU C 1 166 ? 20.231 -2.771 22.170 1.000 26.926 161 GLU CCC N 1
ATOM 4810 C CA . GLU C 1 166 ? 20.746 -2.636 23.562 1.000 32.920 161 GLU CCC CA 1
ATOM 4811 C C . GLU C 1 166 ? 22.265 -2.521 23.547 1.000 28.508 161 GLU CCC C 1
ATOM 4812 O O . GLU C 1 166 ? 22.900 -3.217 22.773 1.000 24.704 161 GLU CCC O 1
ATOM 4818 N N . ASP C 1 167 ? 22.800 -1.658 24.399 1.000 26.992 162 ASP CCC N 1
ATOM 4819 C CA . ASP C 1 167 ? 24.266 -1.425 24.467 1.000 26.119 162 ASP CCC CA 1
ATOM 4820 C C . ASP C 1 167 ? 24.915 -2.729 24.888 1.000 23.842 162 ASP CCC C 1
ATOM 4821 O O . ASP C 1 167 ? 24.447 -3.362 25.882 1.000 26.548 162 ASP CCC O 1
ATOM 4826 N N . ALA C 1 168 ? 25.957 -3.122 24.167 1.000 21.984 163 ALA CCC N 1
ATOM 4827 C CA . ALA C 1 168 ? 26.790 -4.290 24.502 1.000 20.020 163 ALA CCC CA 1
ATOM 4828 C C . ALA C 1 168 ? 28.174 -3.769 24.957 1.000 22.689 163 ALA CCC C 1
ATOM 4829 O O . ALA C 1 168 ? 28.753 -2.887 24.271 1.000 19.230 163 ALA CCC O 1
ATOM 4831 N N . GLU C 1 169 ? 28.736 -4.360 26.004 1.000 19.562 164 GLU CCC N 1
ATOM 4832 C CA . GLU C 1 169 ? 30.052 -3.952 26.543 1.000 18.791 164 GLU CCC CA 1
ATOM 4833 C C . GLU C 1 169 ? 30.992 -5.109 26.284 1.000 18.456 164 GLU CCC C 1
ATOM 4834 O O . GLU C 1 169 ? 30.632 -6.248 26.610 1.000 20.063 164 GLU CCC O 1
ATOM 4840 N N . VAL C 1 170 ? 32.093 -4.813 25.634 1.000 17.739 165 VAL CCC N 1
ATOM 4841 C CA . VAL C 1 170 ? 33.067 -5.840 25.178 1.000 18.020 165 VAL CCC CA 1
ATOM 4842 C C . VAL C 1 170 ? 34.365 -5.629 25.938 1.000 17.214 165 VAL CCC C 1
ATOM 4843 O O . VAL C 1 170 ? 34.842 -4.453 26.059 1.000 18.841 165 VAL CCC O 1
ATOM 4847 N N . LEU C 1 171 ? 35.039 -6.744 26.228 1.000 18.314 166 LEU CCC N 1
ATOM 4848 C CA . LEU C 1 171 ? 36.441 -6.693 26.673 1.000 20.727 166 LEU CCC CA 1
ATOM 4849 C C . LEU C 1 171 ? 37.204 -7.726 25.871 1.000 17.985 166 LEU CCC C 1
ATOM 4850 O O . LEU C 1 171 ? 36.710 -8.857 25.735 1.000 20.771 166 LEU CCC O 1
ATOM 4855 N N . ILE C 1 172 ? 38.308 -7.331 25.278 1.000 18.679 167 ILE CCC N 1
ATOM 4856 C CA . ILE C 1 172 ? 39.186 -8.291 24.534 1.000 18.113 167 ILE CCC CA 1
ATOM 4857 C C . ILE C 1 172 ? 40.566 -8.187 25.170 1.000 19.238 167 ILE CCC C 1
ATOM 4858 O O . ILE C 1 172 ? 41.105 -7.005 25.288 1.000 20.848 167 ILE CCC O 1
ATOM 4863 N N . THR C 1 173 ? 41.178 -9.315 25.524 1.000 20.000 168 THR CCC N 1
ATOM 4864 C CA . THR C 1 173 ? 42.547 -9.287 26.081 1.000 17.773 168 THR CCC CA 1
ATOM 4865 C C . THR C 1 173 ? 43.411 -10.261 25.273 1.000 20.694 168 THR CCC C 1
ATOM 4866 O O . THR C 1 173 ? 42.889 -11.279 24.798 1.000 21.020 168 THR CCC O 1
ATOM 4870 N N . TYR C 1 174 ? 44.687 -9.945 25.200 1.000 19.781 169 TYR CCC N 1
ATOM 4871 C CA . TYR C 1 174 ? 45.704 -10.806 24.559 1.000 20.094 169 TYR CCC CA 1
ATOM 4872 C C . TYR C 1 174 ? 46.891 -10.801 25.493 1.000 20.925 169 TYR CCC C 1
ATOM 4873 O O . TYR C 1 174 ? 47.503 -9.717 25.745 1.000 20.242 169 TYR CCC O 1
ATOM 4882 N N . ASP C 1 175 ? 47.227 -11.989 25.969 1.000 22.920 170 ASP CCC N 1
ATOM 4883 C CA . ASP C 1 175 ? 48.372 -12.225 26.879 1.000 26.538 170 ASP CCC CA 1
ATOM 4884 C C . ASP C 1 175 ? 49.503 -12.851 26.048 1.000 26.229 170 ASP CCC C 1
ATOM 4885 O O . ASP C 1 175 ? 49.317 -13.959 25.536 1.000 28.269 170 ASP CCC O 1
ATOM 4890 N N . SER C 1 176 ? 50.593 -12.128 25.824 1.000 27.202 171 SER CCC N 1
ATOM 4891 C CA . SER C 1 176 ? 51.651 -12.622 24.900 1.000 30.608 171 SER CCC CA 1
ATOM 4892 C C . SER C 1 176 ? 52.410 -13.809 25.520 1.000 28.250 171 SER CCC C 1
ATOM 4893 O O . SER C 1 176 ? 53.046 -14.528 24.730 1.000 34.128 171 SER CCC O 1
ATOM 4896 N N . SER C 1 177 ? 52.332 -14.038 26.825 1.000 32.448 172 SER CCC N 1
ATOM 4897 C CA . SER C 1 177 ? 53.065 -15.151 27.486 1.000 37.464 172 SER CCC CA 1
ATOM 4898 C C . SER C 1 177 ? 52.294 -16.469 27.268 1.000 36.048 172 SER CCC C 1
ATOM 4899 O O . SER C 1 177 ? 52.942 -17.465 27.006 1.000 38.452 172 SER CCC O 1
ATOM 4902 N N . THR C 1 178 ? 50.964 -16.462 27.215 1.000 33.569 173 THR CCC N 1
ATOM 4903 C CA . THR C 1 178 ? 50.143 -17.691 26.960 1.000 30.442 173 THR CCC CA 1
ATOM 4904 C C . THR C 1 178 ? 49.640 -17.728 25.521 1.000 29.521 173 THR CCC C 1
ATOM 4905 O O . THR C 1 178 ? 49.111 -18.762 25.125 1.000 26.387 173 THR CCC O 1
ATOM 4909 N N . LYS C 1 179 ? 49.764 -16.616 24.799 1.000 30.205 174 LYS CCC N 1
ATOM 4910 C CA . LYS C 1 179 ? 49.230 -16.428 23.438 1.000 31.546 174 LYS CCC CA 1
ATOM 4911 C C . LYS C 1 179 ? 47.710 -16.550 23.445 1.000 31.698 174 LYS CCC C 1
ATOM 4912 O O . LYS C 1 179 ? 47.125 -16.720 22.353 1.000 29.183 174 LYS CCC O 1
ATOM 4918 N N . LEU C 1 180 ? 47.077 -16.373 24.598 1.000 24.456 175 LEU CCC N 1
ATOM 4919 C CA . LEU C 1 180 ? 45.617 -16.509 24.689 1.000 26.676 175 LEU CCC CA 1
ATOM 4920 C C . LEU C 1 180 ? 44.932 -15.175 24.384 1.000 25.440 175 LEU CCC C 1
ATOM 4921 O O . LEU C 1 180 ? 45.243 -14.146 25.031 1.000 25.844 175 LEU CCC O 1
ATOM 4926 N N . LEU C 1 181 ? 44.052 -15.205 23.414 1.000 23.491 176 LEU CCC N 1
ATOM 4927 C CA . LEU C 1 181 ? 43.141 -14.089 23.045 1.000 21.749 176 LEU CCC CA 1
ATOM 4928 C C . LEU C 1 181 ? 41.780 -14.443 23.630 1.000 23.101 176 LEU CCC C 1
ATOM 4929 O O . LEU C 1 181 ? 41.255 -15.546 23.327 1.000 23.783 176 LEU CCC O 1
ATOM 4934 N N . VAL C 1 182 ? 41.213 -13.551 24.431 1.000 21.647 177 VAL CCC N 1
ATOM 4935 C CA . VAL C 1 182 ? 39.910 -13.812 25.099 1.000 21.204 177 VAL CCC CA 1
ATOM 4936 C C . VAL C 1 182 ? 38.986 -12.646 24.770 1.000 18.937 177 VAL CCC C 1
ATOM 4937 O O . VAL C 1 182 ? 39.439 -11.533 24.915 1.000 20.754 177 VAL CCC O 1
ATOM 4941 N N . ALA C 1 183 ? 37.758 -12.916 24.358 1.000 19.553 178 ALA CCC N 1
ATOM 4942 C CA . ALA C 1 183 ? 36.763 -11.855 24.084 1.000 19.666 178 ALA CCC CA 1
ATOM 4943 C C . ALA C 1 183 ? 35.521 -12.159 24.878 1.000 20.863 178 ALA CCC C 1
ATOM 4944 O O . ALA C 1 183 ? 35.018 -13.294 24.813 1.000 23.624 178 ALA CCC O 1
ATOM 4946 N N . SER C 1 184 ? 34.979 -11.131 25.527 1.000 22.683 179 SER CCC N 1
ATOM 4947 C CA . SER C 1 184 ? 33.751 -11.260 26.319 1.000 20.260 179 SER CCC CA 1
ATOM 4948 C C . SER C 1 184 ? 32.831 -10.109 25.911 1.000 21.223 179 SER CCC C 1
ATOM 4949 O O . SER C 1 184 ? 33.324 -9.068 25.484 1.000 19.728 179 SER CCC O 1
ATOM 4952 N N . LEU C 1 185 ? 31.537 -10.338 26.025 1.000 21.757 180 LEU CCC N 1
ATOM 4953 C CA . LEU C 1 185 ? 30.452 -9.370 25.805 1.000 19.391 180 LEU CCC CA 1
ATOM 4954 C C . LEU C 1 185 ? 29.455 -9.535 26.925 1.000 21.360 180 LEU CCC C 1
ATOM 4955 O O . LEU C 1 185 ? 29.078 -10.700 27.267 1.000 23.742 180 LEU CCC O 1
ATOM 4960 N N A VAL C 1 186 ? 28.972 -8.410 27.437 0.500 21.188 181 VAL CCC N 1
ATOM 4961 N N B VAL C 1 186 ? 28.992 -8.418 27.467 0.500 20.749 181 VAL CCC N 1
ATOM 4962 C CA A VAL C 1 186 ? 27.869 -8.382 28.430 0.500 20.362 181 VAL CCC CA 1
ATOM 4963 C CA B VAL C 1 186 ? 27.879 -8.388 28.450 0.500 19.595 181 VAL CCC CA 1
ATOM 4964 C C A VAL C 1 186 ? 26.850 -7.354 27.939 0.500 21.770 181 VAL CCC C 1
ATOM 4965 C C B VAL C 1 186 ? 26.860 -7.362 27.946 0.500 21.340 181 VAL CCC C 1
ATOM 4966 O O A VAL C 1 186 ? 27.272 -6.325 27.377 0.500 20.857 181 VAL CCC O 1
ATOM 4967 O O B VAL C 1 186 ? 27.301 -6.331 27.387 0.500 20.378 181 VAL CCC O 1
ATOM 4974 N N . TYR C 1 187 ? 25.580 -7.646 28.160 1.000 21.301 182 TYR CCC N 1
ATOM 4975 C CA . TYR C 1 187 ? 24.457 -6.704 28.030 1.000 23.743 182 TYR CCC CA 1
ATOM 4976 C C . TYR C 1 187 ? 24.081 -6.290 29.434 1.000 25.873 182 TYR CCC C 1
ATOM 4977 O O . TYR C 1 187 ? 23.478 -7.070 30.156 1.000 29.080 182 TYR CCC O 1
ATOM 4986 N N . PRO C 1 188 ? 24.445 -5.071 29.875 1.000 31.074 183 PRO CCC N 1
ATOM 4987 C CA . PRO C 1 188 ? 24.056 -4.587 31.200 1.000 35.912 183 PRO CCC CA 1
ATOM 4988 C C . PRO C 1 188 ? 22.538 -4.638 31.442 1.000 33.949 183 PRO CCC C 1
ATOM 4989 O O . PRO C 1 188 ? 22.145 -4.908 32.532 1.000 34.265 183 PRO CCC O 1
ATOM 4993 N N . SER C 1 189 ? 21.736 -4.430 30.405 1.000 37.219 184 SER CCC N 1
ATOM 4994 C CA . SER C 1 189 ? 20.238 -4.389 30.448 1.000 37.629 184 SER CCC CA 1
ATOM 4995 C C . SER C 1 189 ? 19.700 -5.804 30.696 1.000 34.412 184 SER CCC C 1
ATOM 4996 O O . SER C 1 189 ? 18.799 -5.938 31.495 1.000 36.838 184 SER CCC O 1
ATOM 4999 N N . GLN C 1 190 ? 20.271 -6.837 30.076 1.000 31.632 185 GLN CCC N 1
ATOM 5000 C CA . GLN C 1 190 ? 19.756 -8.222 30.134 1.000 30.006 185 GLN CCC CA 1
ATOM 5001 C C . GLN C 1 190 ? 20.537 -9.048 31.168 1.000 31.728 185 GLN CCC C 1
ATOM 5002 O O . GLN C 1 190 ? 20.065 -10.138 31.511 1.000 29.829 185 GLN CCC O 1
ATOM 5008 N N . LYS C 1 191 ? 21.724 -8.579 31.566 1.000 29.553 186 LYS CCC N 1
ATOM 5009 C CA . LYS C 1 191 ? 22.651 -9.225 32.514 1.000 29.162 186 LYS CCC CA 1
ATOM 5010 C C . LYS C 1 191 ? 23.119 -10.556 31.909 1.000 31.165 186 LYS CCC C 1
ATOM 5011 O O . LYS C 1 191 ? 23.476 -11.444 32.662 1.000 30.361 186 LYS CCC O 1
ATOM 5017 N N . THR C 1 192 ? 23.187 -10.638 30.578 1.000 26.820 187 THR CCC N 1
ATOM 5018 C CA . THR C 1 192 ? 23.688 -11.834 29.855 1.000 23.135 187 THR CCC CA 1
ATOM 5019 C C . THR C 1 192 ? 25.142 -11.625 29.509 1.000 26.147 187 THR CCC C 1
ATOM 5020 O O . THR C 1 192 ? 25.548 -10.481 29.264 1.000 23.965 187 THR CCC O 1
ATOM 5024 N N . SER C 1 193 ? 25.893 -12.705 29.376 1.000 22.299 188 SER CCC N 1
ATOM 5025 C CA . SER C 1 193 ? 27.317 -12.578 29.081 1.000 19.532 188 SER CCC CA 1
ATOM 5026 C C . SER C 1 193 ? 27.778 -13.780 28.277 1.000 18.571 188 SER CCC C 1
ATOM 5027 O O . SER C 1 193 ? 27.189 -14.844 28.417 1.000 20.364 188 SER CCC O 1
ATOM 5030 N N . PHE C 1 194 ? 28.798 -13.597 27.466 1.000 18.893 189 PHE CCC N 1
ATOM 5031 C CA . PHE C 1 194 ? 29.357 -14.580 26.515 1.000 18.812 189 PHE CCC CA 1
ATOM 5032 C C . PHE C 1 194 ? 30.858 -14.428 26.501 1.000 19.662 189 PHE CCC C 1
ATOM 5033 O O . PHE C 1 194 ? 31.358 -13.299 26.698 1.000 19.694 189 PHE CCC O 1
ATOM 5041 N N . ILE C 1 195 ? 31.578 -15.521 26.245 1.000 19.440 190 ILE CCC N 1
ATOM 5042 C CA . ILE C 1 195 ? 33.046 -15.422 26.234 1.000 18.258 190 ILE CCC CA 1
ATOM 5043 C C . ILE C 1 195 ? 33.570 -16.491 25.290 1.000 21.627 190 ILE CCC C 1
ATOM 5044 O O . ILE C 1 195 ? 32.931 -17.527 25.150 1.000 21.886 190 ILE CCC O 1
ATOM 5049 N N . VAL C 1 196 ? 34.673 -16.179 24.616 1.000 22.430 191 VAL CCC N 1
ATOM 5050 C CA . VAL C 1 196 ? 35.363 -17.138 23.732 1.000 21.626 191 VAL CCC CA 1
ATOM 5051 C C . VAL C 1 196 ? 36.854 -16.929 23.892 1.000 22.303 191 VAL CCC C 1
ATOM 5052 O O . VAL C 1 196 ? 37.284 -15.777 24.085 1.000 21.929 191 VAL CCC O 1
ATOM 5056 N N . SER C 1 197 ? 37.647 -17.999 23.749 1.000 22.127 192 SER CCC N 1
ATOM 5057 C CA . SER C 1 197 ? 39.082 -17.905 23.981 1.000 22.696 192 SER CCC CA 1
ATOM 5058 C C . SER C 1 197 ? 39.789 -18.866 23.048 1.000 24.324 192 SER CCC C 1
ATOM 5059 O O . SER C 1 197 ? 39.288 -19.976 22.874 1.000 24.078 192 SER CCC O 1
ATOM 5062 N N . ASP C 1 198 ? 40.936 -18.457 22.540 1.000 24.542 193 ASP CCC N 1
ATOM 5063 C CA . ASP C 1 198 ? 41.809 -19.353 21.750 1.000 24.399 193 ASP CCC CA 1
ATOM 5064 C C . ASP C 1 198 ? 43.206 -18.779 21.739 1.000 26.535 193 ASP CCC C 1
ATOM 5065 O O . ASP C 1 198 ? 43.356 -17.576 21.946 1.000 22.943 193 ASP CCC O 1
ATOM 5070 N N . THR C 1 199 ? 44.220 -19.607 21.438 1.000 31.599 194 THR CCC N 1
ATOM 5071 C CA . THR C 1 199 ? 45.592 -19.119 21.273 1.000 28.966 194 THR CCC CA 1
ATOM 5072 C C . THR C 1 199 ? 45.780 -18.632 19.845 1.000 31.534 194 THR CCC C 1
ATOM 5073 O O . THR C 1 199 ? 45.203 -19.190 18.893 1.000 30.540 194 THR CCC O 1
ATOM 5077 N N . VAL C 1 200 ? 46.516 -17.544 19.722 1.000 27.582 195 VAL CCC N 1
ATOM 5078 C CA . VAL C 1 200 ? 46.881 -16.908 18.430 1.000 30.682 195 VAL CCC CA 1
ATOM 5079 C C . VAL C 1 200 ? 48.337 -16.466 18.552 1.000 31.676 195 VAL CCC C 1
ATOM 5080 O O . VAL C 1 200 ? 48.679 -15.742 19.478 1.000 30.596 195 VAL CCC O 1
ATOM 5084 N N . ASP C 1 201 ? 49.164 -16.886 17.618 1.000 36.341 196 ASP CCC N 1
ATOM 5085 C CA . ASP C 1 201 ? 50.590 -16.512 17.570 1.000 38.419 196 ASP CCC CA 1
ATOM 5086 C C . ASP C 1 201 ? 50.663 -15.230 16.725 1.000 34.809 196 ASP CCC C 1
ATOM 5087 O O . ASP C 1 201 ? 50.678 -15.346 15.491 1.000 31.351 196 ASP CCC O 1
ATOM 5092 N N . LEU C 1 202 ? 50.576 -14.052 17.350 1.000 34.646 197 LEU CCC N 1
ATOM 5093 C CA . LEU C 1 202 ? 50.509 -12.763 16.619 1.000 34.829 197 LEU CCC CA 1
ATOM 5094 C C . LEU C 1 202 ? 51.743 -12.605 15.723 1.000 36.368 197 LEU CCC C 1
ATOM 5095 O O . LEU C 1 202 ? 51.540 -12.146 14.619 1.000 31.967 197 LEU CCC O 1
ATOM 5100 N N . LYS C 1 203 ? 52.947 -12.977 16.164 1.000 34.580 198 LYS CCC N 1
ATOM 5101 C CA . LYS C 1 203 ? 54.206 -12.818 15.382 1.000 44.168 198 LYS CCC CA 1
ATOM 5102 C C . LYS C 1 203 ? 54.079 -13.440 13.993 1.000 44.360 198 LYS CCC C 1
ATOM 5103 O O . LYS C 1 203 ? 54.626 -12.874 13.012 1.000 48.722 198 LYS CCC O 1
ATOM 5109 N N . SER C 1 204 ? 53.426 -14.593 13.906 1.000 39.100 199 SER CCC N 1
ATOM 5110 C CA . SER C 1 204 ? 53.351 -15.374 12.657 1.000 38.773 199 SER CCC CA 1
ATOM 5111 C C . SER C 1 204 ? 52.221 -14.885 11.742 1.000 40.535 199 SER CCC C 1
ATOM 5112 O O . SER C 1 204 ? 52.143 -15.369 10.635 1.000 41.415 199 SER CCC O 1
ATOM 5115 N N . VAL C 1 205 ? 51.348 -13.981 12.178 1.000 34.503 200 VAL CCC N 1
ATOM 5116 C CA . VAL C 1 205 ? 50.138 -13.564 11.405 1.000 35.360 200 VAL CCC CA 1
ATOM 5117 C C . VAL C 1 205 ? 50.162 -12.053 11.099 1.000 35.511 200 VAL CCC C 1
ATOM 5118 O O . VAL C 1 205 ? 49.770 -11.655 10.012 1.000 36.926 200 VAL CCC O 1
ATOM 5122 N N . LEU C 1 206 ? 50.555 -11.216 12.058 1.000 32.856 201 LEU CCC N 1
ATOM 5123 C CA . LEU C 1 206 ? 50.493 -9.737 11.878 1.000 33.309 201 LEU CCC CA 1
ATOM 5124 C C . LEU C 1 206 ? 51.865 -9.205 11.512 1.000 32.308 201 LEU CCC C 1
ATOM 5125 O O . LEU C 1 206 ? 52.873 -9.736 11.943 1.000 31.054 201 LEU CCC O 1
ATOM 5130 N N . PRO C 1 207 ? 51.927 -8.070 10.812 1.000 30.566 202 PRO CCC N 1
ATOM 5131 C CA . PRO C 1 207 ? 53.186 -7.341 10.744 1.000 29.285 202 PRO CCC CA 1
ATOM 5132 C C . PRO C 1 207 ? 53.566 -6.784 12.119 1.000 26.788 202 PRO CCC C 1
ATOM 5133 O O . PRO C 1 207 ? 52.781 -6.821 13.097 1.000 25.755 202 PRO CCC O 1
ATOM 5137 N N . GLU C 1 208 ? 54.753 -6.214 12.199 1.000 26.324 203 GLU CCC N 1
ATOM 5138 C CA . GLU C 1 208 ? 55.310 -5.677 13.470 1.000 28.308 203 GLU CCC CA 1
ATOM 5139 C C . GLU C 1 208 ? 54.435 -4.526 13.983 1.000 27.771 203 GLU CCC C 1
ATOM 5140 O O . GLU C 1 208 ? 54.234 -4.423 15.206 1.000 27.193 203 GLU CCC O 1
ATOM 5146 N N . TRP C 1 209 ? 53.925 -3.719 13.066 1.000 27.475 204 TRP CCC N 1
ATOM 5147 C CA . TRP C 1 209 ? 53.094 -2.535 13.387 1.000 29.187 204 TRP CCC CA 1
ATOM 5148 C C . TRP C 1 209 ? 51.735 -2.761 12.774 1.000 27.342 204 TRP CCC C 1
ATOM 5149 O O . TRP C 1 209 ? 51.701 -3.188 11.639 1.000 25.461 204 TRP CCC O 1
ATOM 5160 N N . VAL C 1 210 ? 50.665 -2.368 13.468 1.000 24.241 205 VAL CCC N 1
ATOM 5161 C CA . VAL C 1 210 ? 49.286 -2.561 12.981 1.000 24.583 205 VAL CCC CA 1
ATOM 5162 C C . VAL C 1 210 ? 48.506 -1.287 13.313 1.000 26.440 205 VAL CCC C 1
ATOM 5163 O O . VAL C 1 210 ? 48.928 -0.535 14.187 1.000 26.194 205 VAL CCC O 1
ATOM 5167 N N . SER C 1 211 ? 47.397 -1.104 12.627 1.000 23.610 206 SER CCC N 1
ATOM 5168 C CA . SER C 1 211 ? 46.327 -0.174 13.023 1.000 23.673 206 SER CCC CA 1
ATOM 5169 C C . SER C 1 211 ? 45.277 -0.965 13.806 1.000 24.657 206 SER CCC C 1
ATOM 5170 O O . SER C 1 211 ? 44.959 -2.123 13.411 1.000 23.129 206 SER CCC O 1
ATOM 5173 N N . VAL C 1 212 ? 44.739 -0.387 14.888 1.000 22.902 207 VAL CCC N 1
ATOM 5174 C CA . VAL C 1 212 ? 43.706 -1.038 15.709 1.000 21.178 207 VAL CCC CA 1
ATOM 5175 C C . VAL C 1 212 ? 42.450 -0.192 15.545 1.000 21.354 207 VAL CCC C 1
ATOM 5176 O O . VAL C 1 212 ? 42.581 1.021 15.430 1.000 19.843 207 VAL CCC O 1
ATOM 5180 N N . GLY C 1 213 ? 41.302 -0.855 15.531 1.000 19.849 208 GLY CCC N 1
ATOM 5181 C CA . GLY C 1 213 ? 39.992 -0.217 15.347 1.000 21.857 208 GLY CCC CA 1
ATOM 5182 C C . GLY C 1 213 ? 38.898 -1.210 15.003 1.000 22.806 208 GLY CCC C 1
ATOM 5183 O O . GLY C 1 213 ? 38.922 -2.351 15.488 1.000 26.924 208 GLY CCC O 1
ATOM 5184 N N . PHE C 1 214 ? 37.975 -0.776 14.151 1.000 19.609 209 PHE CCC N 1
ATOM 5185 C CA . PHE C 1 214 ? 36.707 -1.455 13.923 1.000 20.990 209 PHE CCC CA 1
ATOM 5186 C C . PHE C 1 214 ? 36.399 -1.526 12.440 1.000 22.955 209 PHE CCC C 1
ATOM 5187 O O . PHE C 1 214 ? 36.796 -0.645 11.674 1.000 19.432 209 PHE CCC O 1
ATOM 5195 N N . SER C 1 215 ? 35.600 -2.521 12.119 1.000 24.398 210 SER CCC N 1
ATOM 5196 C CA . SER C 1 215 ? 35.049 -2.744 10.760 1.000 25.831 210 SER CCC CA 1
ATOM 5197 C C . SER C 1 215 ? 33.613 -3.248 10.927 1.000 24.472 210 SER CCC C 1
ATOM 5198 O O . SER C 1 215 ? 33.360 -4.018 11.839 1.000 24.634 210 SER CCC O 1
ATOM 5201 N N . ALA C 1 216 ? 32.678 -2.761 10.128 1.000 22.938 211 ALA CCC N 1
ATOM 5202 C CA . ALA C 1 216 ? 31.291 -3.212 10.156 1.000 24.205 211 ALA CCC CA 1
ATOM 5203 C C . ALA C 1 216 ? 30.677 -3.144 8.766 1.000 24.754 211 ALA CCC C 1
ATOM 5204 O O . ALA C 1 216 ? 31.052 -2.286 7.968 1.000 23.336 211 ALA CCC O 1
ATOM 5206 N N . THR C 1 217 ? 29.683 -3.988 8.560 1.000 24.690 212 THR CCC N 1
ATOM 5207 C CA . THR C 1 217 ? 28.881 -4.033 7.312 1.000 28.111 212 THR CCC CA 1
ATOM 5208 C C . THR C 1 217 ? 27.422 -4.243 7.654 1.000 29.036 212 THR CCC C 1
ATOM 5209 O O . THR C 1 217 ? 27.120 -4.916 8.659 1.000 26.544 212 THR CCC O 1
ATOM 5213 N N . SER C 1 218 ? 26.544 -3.635 6.857 1.000 26.874 213 SER CCC N 1
ATOM 5214 C CA . SER C 1 218 ? 25.098 -3.908 6.826 1.000 27.865 213 SER CCC CA 1
ATOM 5215 C C . SER C 1 218 ? 24.831 -4.977 5.750 1.000 27.003 213 SER CCC C 1
ATOM 5216 O O . SER C 1 218 ? 25.729 -5.252 4.908 1.000 27.795 213 SER CCC O 1
ATOM 5219 N N . GLY C 1 219 ? 23.679 -5.662 5.836 1.000 25.733 214 GLY CCC N 1
ATOM 5220 C CA . GLY C 1 219 ? 23.340 -6.770 4.934 1.000 28.385 214 GLY CCC CA 1
ATOM 5221 C C . GLY C 1 219 ? 23.176 -6.287 3.493 1.000 27.640 214 GLY CCC C 1
ATOM 5222 O O . GLY C 1 219 ? 22.910 -5.068 3.302 1.000 27.276 214 GLY CCC O 1
ATOM 5223 N N . ILE C 1 220 ? 23.361 -7.171 2.529 1.000 29.306 215 ILE CCC N 1
ATOM 5224 C CA . ILE C 1 220 ? 23.250 -6.846 1.069 1.000 34.300 215 ILE CCC CA 1
ATOM 5225 C C . ILE C 1 220 ? 21.808 -7.012 0.559 1.000 38.852 215 ILE CCC C 1
ATOM 5226 O O . ILE C 1 220 ? 21.511 -6.425 -0.508 1.000 34.329 215 ILE CCC O 1
ATOM 5231 N N . SER C 1 221 ? 20.930 -7.702 1.306 1.000 37.849 216 SER CCC N 1
ATOM 5232 C CA . SER C 1 221 ? 19.535 -8.029 0.878 1.000 40.761 216 SER CCC CA 1
ATOM 5233 C C . SER C 1 221 ? 18.527 -7.402 1.840 1.000 43.945 216 SER CCC C 1
ATOM 5234 O O . SER C 1 221 ? 18.742 -7.394 3.058 1.000 42.661 216 SER CCC O 1
ATOM 5237 N N . LYS C 1 222 ? 17.475 -6.820 1.287 1.000 43.270 217 LYS CCC N 1
ATOM 5238 C CA . LYS C 1 222 ? 16.344 -6.217 2.038 1.000 45.782 217 LYS CCC CA 1
ATOM 5239 C C . LYS C 1 222 ? 15.983 -7.104 3.244 1.000 41.446 217 LYS CCC C 1
ATOM 5240 O O . LYS C 1 222 ? 15.972 -8.348 3.119 1.000 45.566 217 LYS CCC O 1
ATOM 5246 N N . GLY C 1 223 ? 15.673 -6.498 4.383 1.000 47.697 218 GLY CCC N 1
ATOM 5247 C CA . GLY C 1 223 ? 15.223 -7.276 5.560 1.000 56.538 218 GLY CCC CA 1
ATOM 5248 C C . GLY C 1 223 ? 16.370 -7.954 6.321 1.000 50.496 218 GLY CCC C 1
ATOM 5249 O O . GLY C 1 223 ? 16.086 -8.733 7.278 1.000 46.564 218 GLY CCC O 1
ATOM 5250 N N . ASN C 1 224 ? 17.616 -7.726 5.907 1.000 42.979 219 ASN CCC N 1
ATOM 5251 C CA . ASN C 1 224 ? 18.834 -8.117 6.651 1.000 42.942 219 ASN CCC CA 1
ATOM 5252 C C . ASN C 1 224 ? 19.700 -6.864 6.778 1.000 36.996 219 ASN CCC C 1
ATOM 5253 O O . ASN C 1 224 ? 20.558 -6.663 5.924 1.000 31.983 219 ASN CCC O 1
ATOM 5258 N N . VAL C 1 225 ? 19.522 -6.062 7.828 1.000 31.869 220 VAL CCC N 1
ATOM 5259 C CA . VAL C 1 225 ? 20.257 -4.767 7.915 1.000 34.146 220 VAL CCC CA 1
ATOM 5260 C C . VAL C 1 225 ? 20.395 -4.311 9.365 1.000 31.759 220 VAL CCC C 1
ATOM 5261 O O . VAL C 1 225 ? 19.542 -4.758 10.189 1.000 30.744 220 VAL CCC O 1
ATOM 5265 N N . GLU C 1 226 ? 21.396 -3.477 9.679 1.000 26.558 221 GLU CCC N 1
ATOM 5266 C CA . GLU C 1 226 ? 21.581 -2.969 11.063 1.000 24.059 221 GLU CCC CA 1
ATOM 5267 C C . GLU C 1 226 ? 22.438 -1.691 11.053 1.000 22.609 221 GLU CCC C 1
ATOM 5268 O O . GLU C 1 226 ? 23.280 -1.548 10.194 1.000 25.159 221 GLU CCC O 1
ATOM 5274 N N . THR C 1 227 ? 22.303 -0.888 12.092 1.000 23.323 222 THR CCC N 1
ATOM 5275 C CA . THR C 1 227 ? 23.298 0.120 12.505 1.000 26.697 222 THR CCC CA 1
ATOM 5276 C C . THR C 1 227 ? 24.462 -0.564 13.208 1.000 29.729 222 THR CCC C 1
ATOM 5277 O O . THR C 1 227 ? 24.267 -1.686 13.725 1.000 25.000 222 THR CCC O 1
ATOM 5281 N N . ASN C 1 228 ? 25.622 0.100 13.222 1.000 28.018 223 ASN CCC N 1
ATOM 5282 C CA . ASN C 1 228 ? 26.892 -0.434 13.764 1.000 24.541 223 ASN CCC CA 1
ATOM 5283 C C . ASN C 1 228 ? 27.624 0.696 14.475 1.000 24.891 223 ASN CCC C 1
ATOM 5284 O O . ASN C 1 228 ? 28.576 1.274 13.891 1.000 23.983 223 ASN CCC O 1
ATOM 5289 N N . ASP C 1 229 ? 27.114 1.073 15.646 1.000 24.149 224 ASP CCC N 1
ATOM 5290 C CA . ASP C 1 229 ? 27.535 2.292 16.389 1.000 21.614 224 ASP CCC CA 1
ATOM 5291 C C . ASP C 1 229 ? 28.479 1.913 17.525 1.000 22.540 224 ASP CCC C 1
ATOM 5292 O O . ASP C 1 229 ? 28.157 1.014 18.315 1.000 24.456 224 ASP CCC O 1
ATOM 5297 N N . LEU C 1 230 ? 29.609 2.592 17.619 1.000 24.542 225 LEU CCC N 1
ATOM 5298 C CA . LEU C 1 230 ? 30.515 2.564 18.789 1.000 23.831 225 LEU CCC CA 1
ATOM 5299 C C . LEU C 1 230 ? 30.311 3.817 19.652 1.000 25.287 225 LEU CCC C 1
ATOM 5300 O O . LEU C 1 230 ? 30.337 4.952 19.140 1.000 21.957 225 LEU CCC O 1
ATOM 5305 N N . LEU C 1 231 ? 30.181 3.608 20.946 1.000 21.709 226 LEU CCC N 1
ATOM 5306 C CA . LEU C 1 231 ? 29.869 4.654 21.926 1.000 24.297 226 LEU CCC CA 1
ATOM 5307 C C . LEU C 1 231 ? 31.093 5.002 22.758 1.000 26.166 226 LEU CCC C 1
ATOM 5308 O O . LEU C 1 231 ? 31.172 6.131 23.231 1.000 21.532 226 LEU CCC O 1
ATOM 5313 N N . SER C 1 232 ? 32.043 4.083 22.962 1.000 21.290 227 SER CCC N 1
ATOM 5314 C CA . SER C 1 232 ? 33.206 4.396 23.812 1.000 21.074 227 SER CCC CA 1
ATOM 5315 C C . SER C 1 232 ? 34.230 3.318 23.479 1.000 20.700 227 SER CCC C 1
ATOM 5316 O O . SER C 1 232 ? 33.805 2.263 22.962 1.000 17.373 227 SER CCC O 1
ATOM 5319 N N . TRP C 1 233 ? 35.486 3.630 23.685 1.000 21.403 228 TRP CCC N 1
ATOM 5320 C CA . TRP C 1 233 ? 36.600 2.709 23.333 1.000 19.468 228 TRP CCC CA 1
ATOM 5321 C C . TRP C 1 233 ? 37.802 3.050 24.213 1.000 23.272 228 TRP CCC C 1
ATOM 5322 O O . TRP C 1 233 ? 38.213 4.218 24.255 1.000 22.138 228 TRP CCC O 1
ATOM 5333 N N A SER C 1 234 ? 38.374 2.036 24.860 0.500 22.599 229 SER CCC N 1
ATOM 5334 N N B SER C 1 234 ? 38.363 2.034 24.860 0.500 23.287 229 SER CCC N 1
ATOM 5335 C CA A SER C 1 234 ? 39.643 2.115 25.640 0.500 23.872 229 SER CCC CA 1
ATOM 5336 C CA B SER C 1 234 ? 39.627 2.107 25.635 0.500 25.159 229 SER CCC CA 1
ATOM 5337 C C A SER C 1 234 ? 40.584 1.054 25.064 0.500 22.870 229 SER CCC C 1
ATOM 5338 C C B SER C 1 234 ? 40.580 1.067 25.033 0.500 23.365 229 SER CCC C 1
ATOM 5339 O O A SER C 1 234 ? 40.093 -0.039 24.706 0.500 18.929 229 SER CCC O 1
ATOM 5340 O O B SER C 1 234 ? 40.108 -0.039 24.675 0.500 19.278 229 SER CCC O 1
ATOM 5345 N N . PHE C 1 235 ? 41.862 1.374 24.966 1.000 22.868 230 PHE CCC N 1
ATOM 5346 C CA . PHE C 1 235 ? 42.867 0.419 24.431 1.000 21.248 230 PHE CCC CA 1
ATOM 5347 C C . PHE C 1 235 ? 44.122 0.582 25.253 1.000 24.483 230 PHE CCC C 1
ATOM 5348 O O . PHE C 1 235 ? 44.515 1.758 25.467 1.000 19.827 230 PHE CCC O 1
ATOM 5356 N N . ALA C 1 236 ? 44.858 -0.506 25.497 1.000 21.641 231 ALA CCC N 1
ATOM 5357 C CA . ALA C 1 236 ? 46.179 -0.397 26.117 1.000 22.508 231 ALA CCC CA 1
ATOM 5358 C C . ALA C 1 236 ? 47.028 -1.523 25.540 1.000 19.291 231 ALA CCC C 1
ATOM 5359 O O . ALA C 1 236 ? 46.546 -2.642 25.432 1.000 21.323 231 ALA CCC O 1
ATOM 5361 N N . SER C 1 237 ? 48.246 -1.207 25.197 1.000 20.646 232 SER CCC N 1
ATOM 5362 C CA . SER C 1 237 ? 49.224 -2.213 24.706 1.000 21.498 232 SER CCC CA 1
ATOM 5363 C C . SER C 1 237 ? 50.550 -2.079 25.458 1.000 25.005 232 SER CCC C 1
ATOM 5364 O O . SER C 1 237 ? 50.950 -0.959 25.744 1.000 27.363 232 SER CCC O 1
ATOM 5367 N N . LYS C 1 238 ? 51.265 -3.185 25.654 1.000 25.643 233 LYS CCC N 1
ATOM 5368 C CA . LYS C 1 238 ? 52.543 -3.140 26.387 1.000 29.603 233 LYS CCC CA 1
ATOM 5369 C C . LYS C 1 238 ? 53.518 -4.107 25.704 1.000 27.095 233 LYS CCC C 1
ATOM 5370 O O . LYS C 1 238 ? 53.219 -5.286 25.679 1.000 26.939 233 LYS CCC O 1
ATOM 5376 N N . LEU C 1 239 ? 54.562 -3.573 25.124 1.000 28.324 234 LEU CCC N 1
ATOM 5377 C CA . LEU C 1 239 ? 55.501 -4.334 24.282 1.000 34.838 234 LEU CCC CA 1
ATOM 5378 C C . LEU C 1 239 ? 56.709 -4.526 25.170 1.000 47.784 234 LEU CCC C 1
ATOM 5379 O O . LEU C 1 239 ? 57.516 -3.570 25.293 1.000 45.886 234 LEU CCC O 1
ATOM 5384 N N . SER C 1 240 ? 56.632 -5.681 25.826 1.000 56.486 235 SER CCC N 1
ATOM 5385 C CA . SER C 1 240 ? 57.486 -6.338 26.833 1.000 74.727 235 SER CCC CA 1
ATOM 5386 C C . SER C 1 240 ? 58.937 -6.445 26.349 1.000 68.506 235 SER CCC C 1
ATOM 5387 O O . SER C 1 240 ? 59.351 -7.540 26.722 1.000 61.429 235 SER CCC O 1
ATOM 5390 N N A ASN D 1 9 ? 38.778 11.895 27.179 0.500 37.430 4 ASN DDD N 1
ATOM 5391 N N B ASN D 1 9 ? 38.240 11.408 28.876 0.500 33.352 4 ASN DDD N 1
ATOM 5392 C CA A ASN D 1 9 ? 39.740 11.777 26.033 0.500 34.548 4 ASN DDD CA 1
ATOM 5393 C CA B ASN D 1 9 ? 39.168 11.038 27.752 0.500 34.818 4 ASN DDD CA 1
ATOM 5394 C C A ASN D 1 9 ? 41.177 11.700 26.593 0.500 37.296 4 ASN DDD C 1
ATOM 5395 C C B ASN D 1 9 ? 40.632 11.055 28.248 0.500 35.326 4 ASN DDD C 1
ATOM 5396 O O A ASN D 1 9 ? 41.892 12.735 26.609 0.500 34.256 4 ASN DDD O 1
ATOM 5397 O O B ASN D 1 9 ? 40.983 11.974 29.005 0.500 29.112 4 ASN DDD O 1
ATOM 5406 N N A ASP D 1 10 ? 41.587 10.524 27.091 0.500 35.002 5 ASP DDD N 1
ATOM 5407 N N B ASP D 1 10 ? 41.478 10.100 27.787 0.500 36.525 5 ASP DDD N 1
ATOM 5408 C CA A ASP D 1 10 ? 42.887 10.334 27.789 0.500 29.589 5 ASP DDD CA 1
ATOM 5409 C CA B ASP D 1 10 ? 42.908 9.930 28.188 0.500 32.153 5 ASP DDD CA 1
ATOM 5410 C C A ASP D 1 10 ? 43.801 9.549 26.865 0.500 30.600 5 ASP DDD C 1
ATOM 5411 C C B ASP D 1 10 ? 43.769 9.489 26.984 0.500 32.125 5 ASP DDD C 1
ATOM 5412 O O A ASP D 1 10 ? 43.311 8.754 26.027 0.500 24.023 5 ASP DDD O 1
ATOM 5413 O O B ASP D 1 10 ? 43.206 8.807 26.074 0.500 25.015 5 ASP DDD O 1
ATOM 5422 N N . ILE D 1 11 ? 45.086 9.770 27.022 1.000 26.227 6 ILE DDD N 1
ATOM 5423 C CA . ILE D 1 11 ? 46.113 9.230 26.102 1.000 26.215 6 ILE DDD CA 1
ATOM 5424 C C . ILE D 1 11 ? 47.372 9.128 26.952 1.000 30.119 6 ILE DDD C 1
ATOM 5425 O O . ILE D 1 11 ? 47.639 10.029 27.758 1.000 35.249 6 ILE DDD O 1
ATOM 5430 N N . SER D 1 12 ? 48.099 8.033 26.798 1.000 25.393 7 SER DDD N 1
ATOM 5431 C CA . SER D 1 12 ? 49.333 7.754 27.552 1.000 27.234 7 SER DDD CA 1
ATOM 5432 C C . SER D 1 12 ? 50.243 6.991 26.577 1.000 28.867 7 SER DDD C 1
ATOM 5433 O O . SER D 1 12 ? 49.725 6.157 25.779 1.000 27.751 7 SER DDD O 1
ATOM 5436 N N . PHE D 1 13 ? 51.512 7.319 26.512 1.000 25.521 8 PHE DDD N 1
ATOM 5437 C CA . PHE D 1 13 ? 52.466 6.468 25.762 1.000 24.674 8 PHE DDD CA 1
ATOM 5438 C C . PHE D 1 13 ? 53.792 6.508 26.478 1.000 28.280 8 PHE DDD C 1
ATOM 5439 O O . PHE D 1 13 ? 54.082 7.465 27.222 1.000 24.026 8 PHE DDD O 1
ATOM 5447 N N . ASN D 1 14 ? 54.580 5.482 26.217 1.000 28.210 9 ASN DDD N 1
ATOM 5448 C CA . ASN D 1 14 ? 55.906 5.370 26.837 1.000 28.284 9 ASN DDD CA 1
ATOM 5449 C C . ASN D 1 14 ? 56.814 4.743 25.778 1.000 28.630 9 ASN DDD C 1
ATOM 5450 O O . ASN D 1 14 ? 56.519 3.601 25.355 1.000 25.067 9 ASN DDD O 1
ATOM 5455 N N . PHE D 1 15 ? 57.814 5.478 25.301 1.000 26.712 10 PHE DDD N 1
ATOM 5456 C CA . PHE D 1 15 ? 58.809 4.982 24.331 1.000 26.891 10 PHE DDD CA 1
ATOM 5457 C C . PHE D 1 15 ? 60.158 4.877 25.013 1.000 29.104 10 PHE DDD C 1
ATOM 5458 O O . PHE D 1 15 ? 60.694 5.920 25.344 1.000 29.720 10 PHE DDD O 1
ATOM 5466 N N . GLN D 1 16 ? 60.684 3.685 25.230 1.000 30.684 11 GLN DDD N 1
ATOM 5467 C CA . GLN D 1 16 ? 62.079 3.543 25.723 1.000 33.856 11 GLN DDD CA 1
ATOM 5468 C C . GLN D 1 16 ? 63.022 3.458 24.529 1.000 36.491 11 GLN DDD C 1
ATOM 5469 O O . GLN D 1 16 ? 64.231 3.611 24.725 1.000 37.361 11 GLN DDD O 1
ATOM 5475 N N . ARG D 1 17 ? 62.498 3.140 23.365 1.000 36.441 12 ARG DDD N 1
ATOM 5476 C CA . ARG D 1 17 ? 63.211 3.278 22.073 1.000 40.562 12 ARG DDD CA 1
ATOM 5477 C C . ARG D 1 17 ? 62.202 3.930 21.133 1.000 33.861 12 ARG DDD C 1
ATOM 5478 O O . ARG D 1 17 ? 61.028 3.577 21.181 1.000 39.860 12 ARG DDD O 1
ATOM 5486 N N . PHE D 1 18 ? 62.682 4.763 20.252 1.000 27.991 13 PHE DDD N 1
ATOM 5487 C CA . PHE D 1 18 ? 61.869 5.436 19.225 1.000 31.589 13 PHE DDD CA 1
ATOM 5488 C C . PHE D 1 18 ? 61.754 4.548 17.979 1.000 34.144 13 PHE DDD C 1
ATOM 5489 O O . PHE D 1 18 ? 62.680 3.745 17.614 1.000 31.691 13 PHE DDD O 1
ATOM 5497 N N . ASN D 1 19 ? 60.648 4.734 17.297 1.000 31.275 14 ASN DDD N 1
ATOM 5498 C CA . ASN D 1 19 ? 60.467 4.219 15.910 1.000 29.084 14 ASN DDD CA 1
ATOM 5499 C C . ASN D 1 19 ? 59.818 5.316 15.093 1.000 31.152 14 ASN DDD C 1
ATOM 5500 O O . ASN D 1 19 ? 58.887 5.976 15.644 1.000 30.580 14 ASN DDD O 1
ATOM 5505 N N . GLU D 1 20 ? 60.200 5.455 13.841 1.000 28.655 15 GLU DDD N 1
ATOM 5506 C CA . GLU D 1 20 ? 59.613 6.438 12.854 1.000 34.811 15 GLU DDD CA 1
ATOM 5507 C C . GLU D 1 20 ? 58.085 6.262 12.724 1.000 25.021 15 GLU DDD C 1
ATOM 5508 O O . GLU D 1 20 ? 57.376 7.254 12.399 1.000 29.686 15 GLU DDD O 1
ATOM 5514 N N . THR D 1 21 ? 57.578 5.044 12.933 1.000 28.465 16 THR DDD N 1
ATOM 5515 C CA . THR D 1 21 ? 56.211 4.652 12.478 1.000 31.789 16 THR DDD CA 1
ATOM 5516 C C . THR D 1 21 ? 55.180 5.468 13.262 1.000 33.416 16 THR DDD C 1
ATOM 5517 O O . THR D 1 21 ? 54.135 5.726 12.682 1.000 30.037 16 THR DDD O 1
ATOM 5521 N N . ASN D 1 22 ? 55.458 5.906 14.496 1.000 25.178 17 ASN DDD N 1
ATOM 5522 C CA . ASN D 1 22 ? 54.447 6.665 15.310 1.000 30.245 17 ASN DDD CA 1
ATOM 5523 C C . ASN D 1 22 ? 54.891 8.124 15.510 1.000 28.688 17 ASN DDD C 1
ATOM 5524 O O . ASN D 1 22 ? 54.354 8.825 16.432 1.000 26.299 17 ASN DDD O 1
ATOM 5529 N N . LEU D 1 23 ? 55.784 8.630 14.646 1.000 23.957 18 LEU DDD N 1
ATOM 5530 C CA . LEU D 1 23 ? 56.249 10.051 14.698 1.000 25.713 18 LEU DDD CA 1
ATOM 5531 C C . LEU D 1 23 ? 56.019 10.777 13.373 1.000 28.385 18 LEU DDD C 1
ATOM 5532 O O . LEU D 1 23 ? 56.053 10.139 12.324 1.000 29.372 18 LEU DDD O 1
ATOM 5537 N N . ILE D 1 24 ? 55.744 12.065 13.469 1.000 24.835 19 ILE DDD N 1
ATOM 5538 C CA . ILE D 1 24 ? 55.851 13.051 12.373 1.000 29.190 19 ILE DDD CA 1
ATOM 5539 C C . ILE D 1 24 ? 57.205 13.727 12.509 1.000 32.288 19 ILE DDD C 1
ATOM 5540 O O . ILE D 1 24 ? 57.387 14.485 13.496 1.000 26.560 19 ILE DDD O 1
ATOM 5545 N N . LEU D 1 25 ? 58.131 13.406 11.600 1.000 27.762 20 LEU DDD N 1
ATOM 5546 C CA . LEU D 1 25 ? 59.500 13.977 11.545 1.000 32.137 20 LEU DDD CA 1
ATOM 5547 C C . LEU D 1 25 ? 59.504 15.155 10.588 1.000 32.012 20 LEU DDD C 1
ATOM 5548 O O . LEU D 1 25 ? 58.955 15.030 9.470 1.000 28.622 20 LEU DDD O 1
ATOM 5553 N N . GLN D 1 26 ? 60.132 16.253 10.983 1.000 30.273 21 GLN DDD N 1
ATOM 5554 C CA . GLN D 1 26 ? 60.239 17.473 10.170 1.000 29.978 21 GLN DDD CA 1
ATOM 5555 C C . GLN D 1 26 ? 61.703 17.900 10.162 1.000 34.077 21 GLN DDD C 1
ATOM 5556 O O . GLN D 1 26 ? 62.449 17.623 11.172 1.000 31.970 21 GLN DDD O 1
ATOM 5562 N N . GLY D 1 27 ? 62.116 18.517 9.042 1.000 28.982 22 GLY DDD N 1
ATOM 5563 C CA . GLY D 1 27 ? 63.473 19.043 8.783 1.000 24.925 22 GLY DDD CA 1
ATOM 5564 C C . GLY D 1 27 ? 64.483 17.926 8.930 1.000 27.587 22 GLY DDD C 1
ATOM 5565 O O . GLY D 1 27 ? 64.253 16.869 8.366 1.000 30.577 22 GLY DDD O 1
ATOM 5566 N N . ASP D 1 28 ? 65.437 18.077 9.841 1.000 31.414 23 ASP DDD N 1
ATOM 5567 C CA . ASP D 1 28 ? 66.612 17.172 9.965 1.000 31.157 23 ASP DDD CA 1
ATOM 5568 C C . ASP D 1 28 ? 66.337 15.970 10.877 1.000 38.327 23 ASP DDD C 1
ATOM 5569 O O . ASP D 1 28 ? 67.226 15.086 11.009 1.000 31.120 23 ASP DDD O 1
ATOM 5574 N N . ALA D 1 29 ? 65.166 15.867 11.489 1.000 34.302 24 ALA DDD N 1
ATOM 5575 C CA . ALA D 1 29 ? 64.933 14.804 12.486 1.000 31.407 24 ALA DDD CA 1
ATOM 5576 C C . ALA D 1 29 ? 64.996 13.412 11.856 1.000 35.929 24 ALA DDD C 1
ATOM 5577 O O . ALA D 1 29 ? 64.365 13.164 10.820 1.000 31.473 24 ALA DDD O 1
ATOM 5579 N N . SER D 1 30 ? 65.648 12.481 12.534 1.000 29.333 25 SER DDD N 1
ATOM 5580 C CA . SER D 1 30 ? 65.673 11.063 12.146 1.000 30.750 25 SER DDD CA 1
ATOM 5581 C C . SER D 1 30 ? 65.603 10.167 13.379 1.000 27.595 25 SER DDD C 1
ATOM 5582 O O . SER D 1 30 ? 65.887 10.623 14.501 1.000 28.293 25 SER DDD O 1
ATOM 5585 N N . VAL D 1 31 ? 65.236 8.912 13.187 1.000 26.962 26 VAL DDD N 1
ATOM 5586 C CA . VAL D 1 31 ? 65.368 7.852 14.207 1.000 31.167 26 VAL DDD CA 1
ATOM 5587 C C . VAL D 1 31 ? 66.522 6.922 13.785 1.000 38.374 26 VAL DDD C 1
ATOM 5588 O O . VAL D 1 31 ? 66.553 6.496 12.660 1.000 33.171 26 VAL DDD O 1
ATOM 5592 N N . SER D 1 32 ? 67.507 6.723 14.639 1.000 37.676 27 SER DDD N 1
ATOM 5593 C CA . SER D 1 32 ? 68.716 5.894 14.373 1.000 34.102 27 SER DDD CA 1
ATOM 5594 C C . SER D 1 32 ? 68.361 4.410 14.480 1.000 40.785 27 SER DDD C 1
ATOM 5595 O O . SER D 1 32 ? 67.309 4.061 15.103 1.000 36.064 27 SER DDD O 1
ATOM 5598 N N . SER D 1 33 ? 69.257 3.514 14.044 1.000 42.307 28 SER DDD N 1
ATOM 5599 C CA . SER D 1 33 ? 69.002 2.055 14.103 1.000 38.099 28 SER DDD CA 1
ATOM 5600 C C . SER D 1 33 ? 69.018 1.604 15.553 1.000 41.991 28 SER DDD C 1
ATOM 5601 O O . SER D 1 33 ? 68.417 0.534 15.861 1.000 48.262 28 SER DDD O 1
ATOM 5604 N N . SER D 1 34 ? 69.631 2.395 16.425 1.000 40.337 29 SER DDD N 1
ATOM 5605 C CA . SER D 1 34 ? 69.661 2.123 17.885 1.000 44.270 29 SER DDD CA 1
ATOM 5606 C C . SER D 1 34 ? 68.384 2.654 18.556 1.000 42.615 29 SER DDD C 1
ATOM 5607 O O . SER D 1 34 ? 68.237 2.419 19.749 1.000 42.054 29 SER DDD O 1
ATOM 5610 N N . GLY D 1 35 ? 67.468 3.296 17.812 1.000 43.763 30 GLY DDD N 1
ATOM 5611 C CA . GLY D 1 35 ? 66.185 3.790 18.353 1.000 37.415 30 GLY DDD CA 1
ATOM 5612 C C . GLY D 1 35 ? 66.329 5.108 19.113 1.000 34.867 30 GLY DDD C 1
ATOM 5613 O O . GLY D 1 35 ? 65.512 5.361 20.017 1.000 35.594 30 GLY DDD O 1
ATOM 5614 N N . GLN D 1 36 ? 67.272 5.957 18.741 1.000 33.225 31 GLN DDD N 1
ATOM 5615 C CA . GLN D 1 36 ? 67.398 7.313 19.307 1.000 34.150 31 GLN DDD CA 1
ATOM 5616 C C . GLN D 1 36 ? 66.711 8.293 18.361 1.000 36.037 31 GLN DDD C 1
ATOM 5617 O O . GLN D 1 36 ? 66.852 8.117 17.124 1.000 30.934 31 GLN DDD O 1
ATOM 5623 N N . LEU D 1 37 ? 65.993 9.256 18.923 1.000 24.647 32 LEU DDD N 1
ATOM 5624 C CA . LEU D 1 37 ? 65.441 10.352 18.134 1.000 25.631 32 LEU DDD CA 1
ATOM 5625 C C . LEU D 1 37 ? 66.484 11.462 18.053 1.000 27.153 32 LEU DDD C 1
ATOM 5626 O O . LEU D 1 37 ? 66.722 12.185 19.036 1.000 29.738 32 LEU DDD O 1
ATOM 5631 N N . ARG D 1 38 ? 67.119 11.606 16.895 1.000 25.793 33 ARG DDD N 1
ATOM 5632 C CA . ARG D 1 38 ? 68.164 12.615 16.620 1.000 24.290 33 ARG DDD CA 1
ATOM 5633 C C . ARG D 1 38 ? 67.513 13.811 15.939 1.000 30.981 33 ARG DDD C 1
ATOM 5634 O O . ARG D 1 38 ? 67.210 13.717 14.713 1.000 27.286 33 ARG DDD O 1
ATOM 5642 N N . LEU D 1 39 ? 67.285 14.903 16.678 1.000 32.911 34 LEU DDD N 1
ATOM 5643 C CA . LEU D 1 39 ? 66.473 16.005 16.146 1.000 33.438 34 LEU DDD CA 1
ATOM 5644 C C . LEU D 1 39 ? 67.291 16.771 15.121 1.000 38.483 34 LEU DDD C 1
ATOM 5645 O O . LEU D 1 39 ? 66.663 17.355 14.191 1.000 36.488 34 LEU DDD O 1
ATOM 5650 N N . THR D 1 40 ? 68.615 16.812 15.301 1.000 33.697 35 THR DDD N 1
ATOM 5651 C CA . THR D 1 40 ? 69.469 17.633 14.417 1.000 35.507 35 THR DDD CA 1
ATOM 5652 C C . THR D 1 40 ? 70.452 16.732 13.680 1.000 29.633 35 THR DDD C 1
ATOM 5653 O O . THR D 1 40 ? 70.574 15.569 14.023 1.000 28.810 35 THR DDD O 1
ATOM 5657 N N . ASN D 1 41 ? 70.984 17.261 12.594 1.000 32.461 36 ASN DDD N 1
ATOM 5658 C CA . ASN D 1 41 ? 71.676 16.496 11.509 1.000 35.605 36 ASN DDD CA 1
ATOM 5659 C C . ASN D 1 41 ? 73.085 16.075 11.946 1.000 34.173 36 ASN DDD C 1
ATOM 5660 O O . ASN D 1 41 ? 73.794 16.955 12.501 1.000 29.470 36 ASN DDD O 1
ATOM 5665 N N . LEU D 1 42 ? 73.465 14.826 11.689 1.000 36.002 37 LEU DDD N 1
ATOM 5666 C CA . LEU D 1 42 ? 74.863 14.304 11.834 1.000 38.844 37 LEU DDD CA 1
ATOM 5667 C C . LEU D 1 42 ? 75.472 14.068 10.440 1.000 48.320 37 LEU DDD C 1
ATOM 5668 O O . LEU D 1 42 ? 74.756 13.507 9.569 1.000 39.326 37 LEU DDD O 1
ATOM 5673 N N . ASN D 1 43 ? 76.767 14.378 10.275 1.000 46.248 38 ASN DDD N 1
ATOM 5674 C CA . ASN D 1 43 ? 77.552 14.125 9.034 1.000 40.272 38 ASN DDD CA 1
ATOM 5675 C C . ASN D 1 43 ? 77.945 12.648 9.003 1.000 46.215 38 ASN DDD C 1
ATOM 5676 O O . ASN D 1 43 ? 77.551 11.920 9.959 1.000 37.111 38 ASN DDD O 1
ATOM 5681 N N . ASP D 1 44 ? 78.720 12.243 7.975 1.000 46.719 39 ASP DDD N 1
ATOM 5682 C CA . ASP D 1 44 ? 79.240 10.872 7.738 1.000 51.047 39 ASP DDD CA 1
ATOM 5683 C C . ASP D 1 44 ? 80.129 10.431 8.922 1.000 52.202 39 ASP DDD C 1
ATOM 5684 O O . ASP D 1 44 ? 80.332 9.216 9.070 1.000 49.057 39 ASP DDD O 1
ATOM 5686 N N . ASN D 1 45 ? 80.690 11.359 9.710 1.000 42.461 40 ASN DDD N 1
ATOM 5687 C CA . ASN D 1 45 ? 81.561 11.007 10.866 1.000 48.207 40 ASN DDD CA 1
ATOM 5688 C C . ASN D 1 45 ? 80.719 10.894 12.143 1.000 50.927 40 ASN DDD C 1
ATOM 5689 O O . ASN D 1 45 ? 81.343 10.727 13.232 1.000 47.614 40 ASN DDD O 1
ATOM 5691 N N . GLY D 1 46 ? 79.387 11.042 12.073 1.000 40.908 41 GLY DDD N 1
ATOM 5692 C CA . GLY D 1 46 ? 78.535 11.077 13.292 1.000 41.608 41 GLY DDD CA 1
ATOM 5693 C C . GLY D 1 46 ? 78.681 12.377 14.095 1.000 42.199 41 GLY DDD C 1
ATOM 5694 O O . GLY D 1 46 ? 78.272 12.355 15.263 1.000 46.474 41 GLY DDD O 1
ATOM 5695 N N . GLU D 1 47 ? 79.191 13.461 13.490 1.000 35.304 42 GLU DDD N 1
ATOM 5696 C CA . GLU D 1 47 ? 79.385 14.801 14.113 1.000 37.991 42 GLU DDD CA 1
ATOM 5697 C C . GLU D 1 47 ? 78.190 15.712 13.765 1.000 43.909 42 GLU DDD C 1
ATOM 5698 O O . GLU D 1 47 ? 77.703 15.685 12.623 1.000 37.933 42 GLU DDD O 1
ATOM 5704 N N . PRO D 1 48 ? 77.702 16.546 14.717 1.000 41.639 43 PRO DDD N 1
ATOM 5705 C CA . PRO D 1 48 ? 76.602 17.472 14.436 1.000 39.285 43 PRO DDD CA 1
ATOM 5706 C C . PRO D 1 48 ? 77.016 18.586 13.470 1.000 40.270 43 PRO DDD C 1
ATOM 5707 O O . PRO D 1 48 ? 78.111 19.027 13.585 1.000 36.590 43 PRO DDD O 1
ATOM 5711 N N . THR D 1 49 ? 76.091 19.032 12.605 1.000 37.119 44 THR DDD N 1
ATOM 5712 C CA . THR D 1 49 ? 76.312 20.069 11.561 1.000 36.861 44 THR DDD CA 1
ATOM 5713 C C . THR D 1 49 ? 75.590 21.364 11.923 1.000 33.997 44 THR DDD C 1
ATOM 5714 O O . THR D 1 49 ? 74.665 21.340 12.772 1.000 30.339 44 THR DDD O 1
ATOM 5718 N N . LEU D 1 50 ? 76.032 22.463 11.319 1.000 30.714 45 LEU DDD N 1
ATOM 5719 C CA . LEU D 1 50 ? 75.540 23.847 11.581 1.000 35.651 45 LEU DDD CA 1
ATOM 5720 C C . LEU D 1 50 ? 74.191 24.078 10.894 1.000 34.745 45 LEU DDD C 1
ATOM 5721 O O . LEU D 1 50 ? 73.882 23.424 9.868 1.000 30.768 45 LEU DDD O 1
ATOM 5726 N N . SER D 1 51 ? 73.433 25.022 11.426 1.000 33.574 46 SER DDD N 1
ATOM 5727 C CA . SER D 1 51 ? 72.102 25.463 10.923 1.000 37.496 46 SER DDD CA 1
ATOM 5728 C C . SER D 1 51 ? 71.119 24.306 10.793 1.000 34.228 46 SER DDD C 1
ATOM 5729 O O . SER D 1 51 ? 70.262 24.328 9.886 1.000 36.265 46 SER DDD O 1
ATOM 5732 N N . SER D 1 52 ? 71.209 23.311 11.666 1.000 30.140 47 SER DDD N 1
ATOM 5733 C CA . SER D 1 52 ? 70.252 22.180 11.671 1.000 29.139 47 SER DDD CA 1
ATOM 5734 C C . SER D 1 52 ? 68.934 22.592 12.370 1.000 32.697 47 SER DDD C 1
ATOM 5735 O O . SER D 1 52 ? 68.958 23.516 13.209 1.000 28.157 47 SER DDD O 1
ATOM 5738 N N . LEU D 1 53 ? 67.838 21.992 11.938 1.000 32.067 48 LEU DDD N 1
ATOM 5739 C CA . LEU D 1 53 ? 66.449 22.259 12.443 1.000 32.882 48 LEU DDD CA 1
ATOM 5740 C C . LEU D 1 53 ? 65.664 20.976 12.217 1.000 33.210 48 LEU DDD C 1
ATOM 5741 O O . LEU D 1 53 ? 65.659 20.415 11.090 1.000 33.520 48 LEU DDD O 1
ATOM 5746 N N . GLY D 1 54 ? 65.206 20.393 13.315 1.000 25.121 49 GLY DDD N 1
ATOM 5747 C CA . GLY D 1 54 ? 64.434 19.162 13.324 1.000 26.957 49 GLY DDD CA 1
ATOM 5748 C C . GLY D 1 54 ? 63.333 19.290 14.373 1.000 28.900 49 GLY DDD C 1
ATOM 5749 O O . GLY D 1 54 ? 63.575 19.867 15.476 1.000 26.029 49 GLY DDD O 1
ATOM 5750 N N . ARG D 1 55 ? 62.193 18.700 14.038 1.000 27.344 50 ARG DDD N 1
ATOM 5751 C CA . ARG D 1 55 ? 61.080 18.542 14.960 1.000 24.926 50 ARG DDD CA 1
ATOM 5752 C C . ARG D 1 55 ? 60.549 17.139 14.799 1.000 26.939 50 ARG DDD C 1
ATOM 5753 O O . ARG D 1 55 ? 60.706 16.486 13.698 1.000 26.092 50 ARG DDD O 1
ATOM 5761 N N . ALA D 1 56 ? 59.894 16.699 15.856 1.000 23.333 51 ALA DDD N 1
ATOM 5762 C CA . ALA D 1 56 ? 59.279 15.368 15.881 1.000 22.392 51 ALA DDD CA 1
ATOM 5763 C C . ALA D 1 56 ? 58.090 15.398 16.825 1.000 22.465 51 ALA DDD C 1
ATOM 5764 O O . ALA D 1 56 ? 58.259 15.884 17.931 1.000 21.433 51 ALA DDD O 1
ATOM 5766 N N . PHE D 1 57 ? 56.966 14.885 16.351 1.000 22.390 52 PHE DDD N 1
ATOM 5767 C CA . PHE D 1 57 ? 55.694 14.909 17.082 1.000 24.953 52 PHE DDD CA 1
ATOM 5768 C C . PHE D 1 57 ? 55.132 13.516 17.115 1.000 24.681 52 PHE DDD C 1
ATOM 5769 O O . PHE D 1 57 ? 55.242 12.745 16.151 1.000 26.667 52 PHE DDD O 1
ATOM 5777 N N . TYR D 1 58 ? 54.492 13.206 18.224 1.000 23.963 53 TYR DDD N 1
ATOM 5778 C CA . TYR D 1 58 ? 53.607 12.028 18.276 1.000 23.321 53 TYR DDD CA 1
ATOM 5779 C C . TYR D 1 58 ? 52.572 12.178 17.148 1.000 23.620 53 TYR DDD C 1
ATOM 5780 O O . TYR D 1 58 ? 51.973 13.277 16.984 1.000 22.082 53 TYR DDD O 1
ATOM 5789 N N . SER D 1 59 ? 52.308 11.092 16.429 1.000 23.297 54 SER DDD N 1
ATOM 5790 C CA . SER D 1 59 ? 51.582 11.174 15.138 1.000 25.886 54 SER DDD CA 1
ATOM 5791 C C . SER D 1 59 ? 50.073 11.319 15.340 1.000 24.837 54 SER DDD C 1
ATOM 5792 O O . SER D 1 59 ? 49.444 11.645 14.356 1.000 29.363 54 SER DDD O 1
ATOM 5795 N N . THR D 1 60 ? 49.531 11.231 16.554 1.000 23.114 55 THR DDD N 1
ATOM 5796 C CA . THR D 1 60 ? 48.097 11.556 16.788 1.000 25.176 55 THR DDD CA 1
ATOM 5797 C C . THR D 1 60 ? 47.954 12.818 17.640 1.000 25.971 55 THR DDD C 1
ATOM 5798 O O . THR D 1 60 ? 48.602 12.954 18.680 1.000 25.438 55 THR DDD O 1
ATOM 5802 N N . PRO D 1 61 ? 47.089 13.779 17.249 1.000 25.615 56 PRO DDD N 1
ATOM 5803 C CA . PRO D 1 61 ? 46.882 14.982 18.027 1.000 28.441 56 PRO DDD CA 1
ATOM 5804 C C . PRO D 1 61 ? 46.289 14.633 19.390 1.000 27.413 56 PRO DDD C 1
ATOM 5805 O O . PRO D 1 61 ? 45.529 13.652 19.537 1.000 28.312 56 PRO DDD O 1
ATOM 5809 N N . ILE D 1 62 ? 46.585 15.522 20.327 1.000 28.092 57 ILE DDD N 1
ATOM 5810 C CA . ILE D 1 62 ? 46.130 15.447 21.734 1.000 26.290 57 ILE DDD CA 1
ATOM 5811 C C . ILE D 1 62 ? 45.055 16.519 21.894 1.000 23.729 57 ILE DDD C 1
ATOM 5812 O O . ILE D 1 62 ? 45.322 17.670 21.492 1.000 25.913 57 ILE DDD O 1
ATOM 5817 N N . GLN D 1 63 ? 43.961 16.189 22.553 1.000 24.361 58 GLN DDD N 1
ATOM 5818 C CA . GLN D 1 63 ? 42.952 17.208 22.921 1.000 26.141 58 GLN DDD CA 1
ATOM 5819 C C . GLN D 1 63 ? 43.356 17.873 24.246 1.000 25.096 58 GLN DDD C 1
ATOM 5820 O O . GLN D 1 63 ? 43.420 17.188 25.273 1.000 26.803 58 GLN DDD O 1
ATOM 5826 N N . ILE D 1 64 ? 43.653 19.165 24.190 1.000 23.220 59 ILE DDD N 1
ATOM 5827 C CA . ILE D 1 64 ? 44.203 19.975 25.323 1.000 25.748 59 ILE DDD CA 1
ATOM 5828 C C . ILE D 1 64 ? 43.034 20.678 26.042 1.000 27.314 59 ILE DDD C 1
ATOM 5829 O O . ILE D 1 64 ? 43.135 20.929 27.275 1.000 29.756 59 ILE DDD O 1
ATOM 5834 N N . TRP D 1 65 ? 41.969 21.021 25.323 1.000 27.386 60 TRP DDD N 1
ATOM 5835 C CA . TRP D 1 65 ? 40.771 21.628 25.983 1.000 33.576 60 TRP DDD CA 1
ATOM 5836 C C . TRP D 1 65 ? 39.565 21.441 25.070 1.000 33.142 60 TRP DDD C 1
ATOM 5837 O O . TRP D 1 65 ? 39.780 21.028 23.930 1.000 34.457 60 TRP DDD O 1
ATOM 5848 N N . ASP D 1 66 ? 38.365 21.659 25.582 1.000 34.960 61 ASP DDD N 1
ATOM 5849 C CA . ASP D 1 66 ? 37.087 21.462 24.849 1.000 44.881 61 ASP DDD CA 1
ATOM 5850 C C . ASP D 1 66 ? 36.246 22.737 25.036 1.000 43.056 61 ASP DDD C 1
ATOM 5851 O O . ASP D 1 66 ? 36.008 23.134 26.202 1.000 42.554 61 ASP DDD O 1
ATOM 5856 N N . SER D 1 67 ? 35.855 23.393 23.948 1.000 46.136 62 SER DDD N 1
ATOM 5857 C CA . SER D 1 67 ? 35.102 24.686 23.992 1.000 52.132 62 SER DDD CA 1
ATOM 5858 C C . SER D 1 67 ? 33.644 24.440 24.416 1.000 51.065 62 SER DDD C 1
ATOM 5859 O O . SER D 1 67 ? 33.112 25.270 25.137 1.000 55.985 62 SER DDD O 1
ATOM 5862 N N . THR D 1 68 ? 33.057 23.311 24.027 1.000 46.438 63 THR DDD N 1
ATOM 5863 C CA . THR D 1 68 ? 31.686 22.898 24.428 1.000 51.479 63 THR DDD CA 1
ATOM 5864 C C . THR D 1 68 ? 31.637 22.747 25.953 1.000 56.150 63 THR DDD C 1
ATOM 5865 O O . THR D 1 68 ? 30.739 23.345 26.556 1.000 57.577 63 THR DDD O 1
ATOM 5869 N N . THR D 1 69 ? 32.570 22.021 26.581 1.000 60.296 64 THR DDD N 1
ATOM 5870 C CA . THR D 1 69 ? 32.495 21.617 28.021 1.000 50.067 64 THR DDD CA 1
ATOM 5871 C C . THR D 1 69 ? 33.298 22.554 28.929 1.000 45.554 64 THR DDD C 1
ATOM 5872 O O . THR D 1 69 ? 33.079 22.463 30.138 1.000 56.995 64 THR DDD O 1
ATOM 5876 N N . GLY D 1 70 ? 34.237 23.352 28.402 1.000 45.535 65 GLY DDD N 1
ATOM 5877 C CA . GLY D 1 70 ? 35.163 24.177 29.202 1.000 43.500 65 GLY DDD CA 1
ATOM 5878 C C . GLY D 1 70 ? 36.305 23.382 29.866 1.000 41.200 65 GLY DDD C 1
ATOM 5879 O O . GLY D 1 70 ? 37.166 24.006 30.525 1.000 46.339 65 GLY DDD O 1
ATOM 5880 N N . ALA D 1 71 ? 36.345 22.065 29.685 1.000 36.891 66 ALA DDD N 1
ATOM 5881 C CA . ALA D 1 71 ? 37.384 21.171 30.255 1.000 39.906 66 ALA DDD CA 1
ATOM 5882 C C . ALA D 1 71 ? 38.773 21.543 29.706 1.000 32.047 66 ALA DDD C 1
ATOM 5883 O O . ALA D 1 71 ? 38.874 21.888 28.525 1.000 34.763 66 ALA DDD O 1
ATOM 5885 N N . VAL D 1 72 ? 39.804 21.483 30.548 1.000 33.679 67 VAL DDD N 1
ATOM 5886 C CA . VAL D 1 72 ? 41.229 21.662 30.149 1.000 30.317 67 VAL DDD CA 1
ATOM 5887 C C . VAL D 1 72 ? 41.986 20.401 30.573 1.000 25.669 67 VAL DDD C 1
ATOM 5888 O O . VAL D 1 72 ? 41.712 19.876 31.656 1.000 28.262 67 VAL DDD O 1
ATOM 5892 N N . ALA D 1 73 ? 42.877 19.886 29.718 1.000 25.057 68 ALA DDD N 1
ATOM 5893 C CA . ALA D 1 73 ? 43.687 18.727 30.089 1.000 26.213 68 ALA DDD CA 1
ATOM 5894 C C . ALA D 1 73 ? 44.710 19.070 31.181 1.000 23.919 68 ALA DDD C 1
ATOM 5895 O O . ALA D 1 73 ? 45.309 20.152 31.164 1.000 25.372 68 ALA DDD O 1
ATOM 5897 N N . SER D 1 74 ? 44.999 18.085 32.024 1.000 24.355 69 SER DDD N 1
ATOM 5898 C CA . SER D 1 74 ? 46.232 17.989 32.818 1.000 22.800 69 SER DDD CA 1
ATOM 5899 C C . SER D 1 74 ? 47.144 17.052 32.053 1.000 22.932 69 SER DDD C 1
ATOM 5900 O O . SER D 1 74 ? 46.599 16.077 31.449 1.000 24.351 69 SER DDD O 1
ATOM 5903 N N . PHE D 1 75 ? 48.438 17.289 32.076 1.000 20.919 70 PHE DDD N 1
ATOM 5904 C CA . PHE D 1 75 ? 49.376 16.351 31.410 1.000 20.577 70 PHE DDD CA 1
ATOM 5905 C C . PHE D 1 75 ? 50.672 16.249 32.164 1.000 21.145 70 PHE DDD C 1
ATOM 5906 O O . PHE D 1 75 ? 51.033 17.115 33.005 1.000 22.803 70 PHE DDD O 1
ATOM 5914 N N . ALA D 1 76 ? 51.436 15.215 31.803 1.000 19.419 71 ALA DDD N 1
ATOM 5915 C CA . ALA D 1 76 ? 52.765 14.988 32.391 1.000 19.724 71 ALA DDD CA 1
ATOM 5916 C C . ALA D 1 76 ? 53.594 14.380 31.262 1.000 19.787 71 ALA DDD C 1
ATOM 5917 O O . ALA D 1 76 ? 53.061 13.459 30.570 1.000 20.158 71 ALA DDD O 1
ATOM 5919 N N . THR D 1 77 ? 54.818 14.834 31.118 1.000 19.681 72 THR DDD N 1
ATOM 5920 C CA . THR D 1 77 ? 55.770 14.207 30.162 1.000 18.371 72 THR DDD CA 1
ATOM 5921 C C . THR D 1 77 ? 57.103 14.026 30.843 1.000 17.193 72 THR DDD C 1
ATOM 5922 O O . THR D 1 77 ? 57.561 14.942 31.544 1.000 20.481 72 THR DDD O 1
ATOM 5926 N N . SER D 1 78 ? 57.795 12.950 30.506 1.000 18.498 73 SER DDD N 1
ATOM 5927 C CA . SER D 1 78 ? 59.175 12.769 30.929 1.000 20.565 73 SER DDD CA 1
ATOM 5928 C C . SER D 1 78 ? 59.979 12.355 29.705 1.000 20.935 73 SER DDD C 1
ATOM 5929 O O . SER D 1 78 ? 59.421 11.737 28.751 1.000 20.271 73 SER DDD O 1
ATOM 5932 N N . PHE D 1 79 ? 61.234 12.728 29.710 1.000 20.659 74 PHE DDD N 1
ATOM 5933 C CA . PHE D 1 79 ? 62.128 12.331 28.583 1.000 21.108 74 PHE DDD CA 1
ATOM 5934 C C . PHE D 1 79 ? 63.554 12.443 29.035 1.000 21.745 74 PHE DDD C 1
ATOM 5935 O O . PHE D 1 79 ? 63.858 13.281 29.957 1.000 21.932 74 PHE DDD O 1
ATOM 5943 N N . THR D 1 80 ? 64.402 11.655 28.369 1.000 20.814 75 THR DDD N 1
ATOM 5944 C CA . THR D 1 80 ? 65.844 11.724 28.591 1.000 21.534 75 THR DDD CA 1
ATOM 5945 C C . THR D 1 80 ? 66.435 12.283 27.304 1.000 22.776 75 THR DDD C 1
ATOM 5946 O O . THR D 1 80 ? 66.070 11.763 26.184 1.000 20.493 75 THR DDD O 1
ATOM 5950 N N . PHE D 1 81 ? 67.244 13.315 27.426 1.000 22.099 76 PHE DDD N 1
ATOM 5951 C CA . PHE D 1 81 ? 67.980 13.874 26.265 1.000 24.684 76 PHE DDD CA 1
ATOM 5952 C C . PHE D 1 81 ? 69.472 13.871 26.516 1.000 26.238 76 PHE DDD C 1
ATOM 5953 O O . PHE D 1 81 ? 69.947 13.830 27.669 1.000 23.517 76 PHE DDD O 1
ATOM 5961 N N . ASN D 1 82 ? 70.190 13.926 25.403 1.000 25.268 77 ASN DDD N 1
ATOM 5962 C CA . ASN D 1 82 ? 71.672 13.960 25.350 1.000 25.187 77 ASN DDD CA 1
ATOM 5963 C C . ASN D 1 82 ? 72.067 15.054 24.361 1.000 22.856 77 ASN DDD C 1
ATOM 5964 O O . ASN D 1 82 ? 71.778 14.901 23.147 1.000 25.079 77 ASN DDD O 1
ATOM 5969 N N . ILE D 1 83 ? 72.612 16.142 24.872 1.000 22.099 78 ILE DDD N 1
ATOM 5970 C CA . ILE D 1 83 ? 73.192 17.239 24.076 1.000 24.531 78 ILE DDD CA 1
ATOM 5971 C C . ILE D 1 83 ? 74.722 17.134 24.192 1.000 25.784 78 ILE DDD C 1
ATOM 5972 O O . ILE D 1 83 ? 75.222 17.313 25.278 1.000 29.662 78 ILE DDD O 1
ATOM 5977 N N . ARG D 1 84 ? 75.387 16.813 23.085 1.000 28.741 79 ARG DDD N 1
ATOM 5978 C CA . ARG D 1 84 ? 76.863 16.657 22.970 1.000 27.749 79 ARG DDD CA 1
ATOM 5979 C C . ARG D 1 84 ? 77.458 17.727 22.047 1.000 30.142 79 ARG DDD C 1
ATOM 5980 O O . ARG D 1 84 ? 76.932 17.998 20.958 1.000 33.147 79 ARG DDD O 1
ATOM 5988 N N . VAL D 1 85 ? 78.473 18.404 22.551 1.000 32.693 80 VAL DDD N 1
ATOM 5989 C CA . VAL D 1 85 ? 79.219 19.477 21.843 1.000 32.125 80 VAL DDD CA 1
ATOM 5990 C C . VAL D 1 85 ? 80.583 18.896 21.443 1.000 35.784 80 VAL DDD C 1
ATOM 5991 O O . VAL D 1 85 ? 81.262 18.267 22.249 1.000 32.383 80 VAL DDD O 1
ATOM 5995 N N . PRO D 1 86 ? 80.957 18.959 20.156 1.000 35.853 81 PRO DDD N 1
ATOM 5996 C CA . PRO D 1 86 ? 82.283 18.513 19.719 1.000 37.033 81 PRO DDD CA 1
ATOM 5997 C C . PRO D 1 86 ? 83.384 19.370 20.389 1.000 36.120 81 PRO DDD C 1
ATOM 5998 O O . PRO D 1 86 ? 83.143 20.481 20.826 1.000 30.104 81 PRO DDD O 1
ATOM 6002 N N . ASN D 1 87 ? 84.600 18.849 20.448 1.000 40.833 82 ASN DDD N 1
ATOM 6003 C CA . ASN D 1 87 ? 85.759 19.610 21.002 1.000 52.549 82 ASN DDD CA 1
ATOM 6004 C C . ASN D 1 87 ? 86.022 20.822 20.096 1.000 43.650 82 ASN DDD C 1
ATOM 6005 O O . ASN D 1 87 ? 85.691 20.781 18.891 1.000 57.945 82 ASN DDD O 1
ATOM 6010 N N . ASN D 1 88 ? 86.414 21.932 20.707 1.000 49.317 83 ASN DDD N 1
ATOM 6011 C CA . ASN D 1 88 ? 86.670 23.221 20.010 1.000 57.794 83 ASN DDD CA 1
ATOM 6012 C C . ASN D 1 88 ? 85.345 23.743 19.440 1.000 58.559 83 ASN DDD C 1
ATOM 6013 O O . ASN D 1 88 ? 85.365 24.405 18.373 1.000 53.569 83 ASN DDD O 1
ATOM 6014 N N . ALA D 1 89 ? 84.231 23.459 20.117 1.000 53.354 84 ALA DDD N 1
ATOM 6015 C CA . ALA D 1 89 ? 82.932 24.111 19.868 1.000 42.154 84 ALA DDD CA 1
ATOM 6016 C C . ALA D 1 89 ? 82.333 24.463 21.221 1.000 36.653 84 ALA DDD C 1
ATOM 6017 O O . ALA D 1 89 ? 82.740 23.868 22.198 1.000 36.951 84 ALA DDD O 1
ATOM 6019 N N . GLY D 1 90 ? 81.405 25.400 21.238 1.000 35.891 85 GLY DDD N 1
ATOM 6020 C CA . GLY D 1 90 ? 80.413 25.614 22.313 1.000 40.097 85 GLY DDD CA 1
ATOM 6021 C C . GLY D 1 90 ? 79.012 25.217 21.831 1.000 39.843 85 GLY DDD C 1
ATOM 6022 O O . GLY D 1 90 ? 78.797 24.961 20.629 1.000 37.206 85 GLY DDD O 1
ATOM 6023 N N . PRO D 1 91 ? 78.050 25.067 22.766 1.000 32.446 86 PRO DDD N 1
ATOM 6024 C CA . PRO D 1 91 ? 76.727 24.576 22.410 1.000 29.333 86 PRO DDD CA 1
ATOM 6025 C C . PRO D 1 91 ? 75.876 25.684 21.773 1.000 29.050 86 PRO DDD C 1
ATOM 6026 O O . PRO D 1 91 ? 76.005 26.818 22.114 1.000 29.532 86 PRO DDD O 1
ATOM 6030 N N . ALA D 1 92 ? 74.990 25.257 20.875 1.000 29.192 87 ALA DDD N 1
ATOM 6031 C CA . ALA D 1 92 ? 73.873 26.091 20.361 1.000 29.592 87 ALA DDD CA 1
ATOM 6032 C C . ALA D 1 92 ? 72.950 25.180 19.594 1.000 23.527 87 ALA DDD C 1
ATOM 6033 O O . ALA D 1 92 ? 73.457 24.207 18.992 1.000 28.115 87 ALA DDD O 1
ATOM 6035 N N . ASP D 1 93 ? 71.657 25.506 19.519 1.000 24.086 88 ASP DDD N 1
ATOM 6036 C CA . ASP D 1 93 ? 70.980 26.568 20.237 1.000 24.632 88 ASP DDD CA 1
ATOM 6037 C C . ASP D 1 93 ? 70.157 25.983 21.407 1.000 25.196 88 ASP DDD C 1
ATOM 6038 O O . ASP D 1 93 ? 69.807 26.750 22.307 1.000 26.916 88 ASP DDD O 1
ATOM 6043 N N . GLY D 1 94 ? 69.794 24.694 21.356 1.000 27.993 89 GLY DDD N 1
ATOM 6044 C CA . GLY D 1 94 ? 68.971 24.089 22.412 1.000 27.735 89 GLY DDD CA 1
ATOM 6045 C C . GLY D 1 94 ? 67.892 23.189 21.859 1.000 26.759 89 GLY DDD C 1
ATOM 6046 O O . GLY D 1 94 ? 67.882 22.928 20.625 1.000 24.717 89 GLY DDD O 1
ATOM 6047 N N . LEU D 1 95 ? 67.059 22.662 22.764 1.000 24.504 90 LEU DDD N 1
ATOM 6048 C CA . LEU D 1 95 ? 65.920 21.803 22.416 1.000 23.240 90 LEU DDD CA 1
ATOM 6049 C C . LEU D 1 95 ? 64.744 22.124 23.325 1.000 23.063 90 LEU DDD C 1
ATOM 6050 O O . LEU D 1 95 ? 64.921 22.812 24.356 1.000 20.681 90 LEU DDD O 1
ATOM 6055 N N . ALA D 1 96 ? 63.566 21.789 22.835 1.000 21.546 91 ALA DDD N 1
ATOM 6056 C CA . ALA D 1 96 ? 62.313 22.171 23.528 1.000 22.012 91 ALA DDD CA 1
ATOM 6057 C C . ALA D 1 96 ? 61.281 21.095 23.356 1.000 21.709 91 ALA DDD C 1
ATOM 6058 O O . ALA D 1 96 ? 61.271 20.363 22.314 1.000 22.625 91 ALA DDD O 1
ATOM 6060 N N . PHE D 1 97 ? 60.467 20.945 24.384 1.000 19.346 92 PHE DDD N 1
ATOM 6061 C CA . PHE D 1 97 ? 59.266 20.141 24.338 1.000 17.084 92 PHE DDD CA 1
ATOM 6062 C C . PHE D 1 97 ? 58.172 21.145 24.005 1.000 18.144 92 PHE DDD C 1
ATOM 6063 O O . PHE D 1 97 ? 58.185 22.226 24.613 1.000 18.850 92 PHE DDD O 1
ATOM 6071 N N . ALA D 1 98 ? 57.291 20.802 23.099 1.000 21.376 93 ALA DDD N 1
ATOM 6072 C CA . ALA D 1 98 ? 56.294 21.791 22.613 1.000 23.640 93 ALA DDD CA 1
ATOM 6073 C C . ALA D 1 98 ? 54.939 21.132 22.343 1.000 22.436 93 ALA DDD C 1
ATOM 6074 O O . ALA D 1 98 ? 54.867 19.985 21.967 1.000 22.663 93 ALA DDD O 1
ATOM 6076 N N . LEU D 1 99 ? 53.903 21.950 22.510 1.000 21.565 94 LEU DDD N 1
ATOM 6077 C CA . LEU D 1 99 ? 52.536 21.763 22.048 1.000 22.335 94 LEU DDD CA 1
ATOM 6078 C C . LEU D 1 99 ? 52.319 22.790 20.939 1.000 21.555 94 LEU DDD C 1
ATOM 6079 O O . LEU D 1 99 ? 52.493 23.983 21.220 1.000 24.689 94 LEU DDD O 1
ATOM 6084 N N . VAL D 1 100 ? 51.993 22.319 19.745 1.000 21.514 95 VAL DDD N 1
ATOM 6085 C CA . VAL D 1 100 ? 51.913 23.177 18.532 1.000 24.625 95 VAL DDD CA 1
ATOM 6086 C C . VAL D 1 100 ? 50.622 22.818 17.800 1.000 24.762 95 VAL DDD C 1
ATOM 6087 O O . VAL D 1 100 ? 50.053 21.750 18.001 1.000 23.251 95 VAL DDD O 1
ATOM 6091 N N . PRO D 1 101 ? 50.114 23.725 16.940 1.000 28.221 96 PRO DDD N 1
ATOM 6092 C CA . PRO D 1 101 ? 48.923 23.444 16.159 1.000 27.888 96 PRO DDD CA 1
ATOM 6093 C C . PRO D 1 101 ? 49.124 22.214 15.297 1.000 27.098 96 PRO DDD C 1
ATOM 6094 O O . PRO D 1 101 ? 50.230 21.983 14.821 1.000 27.064 96 PRO DDD O 1
ATOM 6098 N N . VAL D 1 102 ? 48.059 21.437 15.126 1.000 26.661 97 VAL DDD N 1
ATOM 6099 C CA . VAL D 1 102 ? 48.113 20.260 14.213 1.000 25.682 97 VAL DDD CA 1
ATOM 6100 C C . VAL D 1 102 ? 48.517 20.739 12.818 1.000 27.660 97 VAL DDD C 1
ATOM 6101 O O . VAL D 1 102 ? 47.928 21.690 12.377 1.000 27.992 97 VAL DDD O 1
ATOM 6105 N N . GLY D 1 103 ? 49.532 20.119 12.206 1.000 27.884 98 GLY DDD N 1
ATOM 6106 C CA . GLY D 1 103 ? 50.035 20.422 10.858 1.000 31.998 98 GLY DDD CA 1
ATOM 6107 C C . GLY D 1 103 ? 50.987 21.604 10.836 1.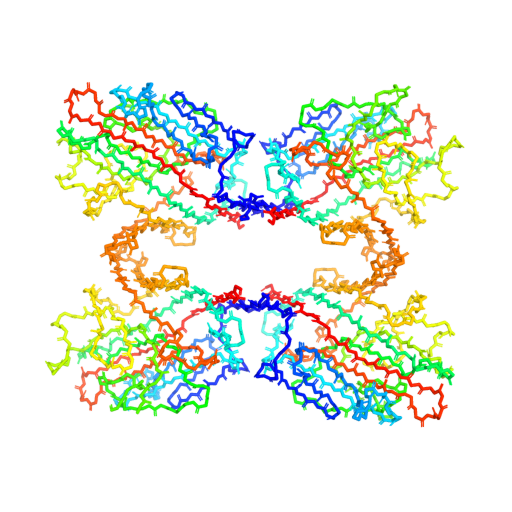000 33.661 98 GLY DDD C 1
ATOM 6108 O O . GLY D 1 103 ? 51.388 22.027 9.761 1.000 32.608 98 GLY DDD O 1
ATOM 6109 N N . SER D 1 104 ? 51.359 22.128 11.985 1.000 29.377 99 SER DDD N 1
ATOM 6110 C CA . SER D 1 104 ? 52.325 23.253 12.115 1.000 35.694 99 SER DDD CA 1
ATOM 6111 C C . SER D 1 104 ? 53.641 22.838 11.433 1.000 30.604 99 SER DDD C 1
ATOM 6112 O O . SER D 1 104 ? 54.043 21.657 11.522 1.000 32.211 99 SER DDD O 1
ATOM 6115 N N . LYS D 1 105 ? 54.273 23.786 10.764 1.000 37.375 100 LYS DDD N 1
ATOM 6116 C CA . LYS D 1 105 ? 55.553 23.584 10.034 1.000 40.177 100 LYS DDD CA 1
ATOM 6117 C C . LYS D 1 105 ? 56.647 24.201 10.887 1.000 33.880 100 LYS DDD C 1
ATOM 6118 O O . LYS D 1 105 ? 56.370 25.114 11.660 1.000 27.020 100 LYS DDD O 1
ATOM 6120 N N . PRO D 1 106 ? 57.908 23.756 10.729 1.000 28.900 101 PRO DDD N 1
ATOM 6121 C CA . PRO D 1 106 ? 59.009 24.373 11.455 1.000 32.130 101 PRO DDD CA 1
ATOM 6122 C C . PRO D 1 106 ? 59.061 25.881 11.189 1.000 36.030 101 PRO DDD C 1
ATOM 6123 O O . PRO D 1 106 ? 58.752 26.299 10.088 1.000 34.961 101 PRO DDD O 1
ATOM 6127 N N . LYS D 1 107 ? 59.471 26.659 12.184 1.000 35.767 102 LYS DDD N 1
ATOM 6128 C CA . LYS D 1 107 ? 59.628 28.127 12.074 1.000 34.446 102 LYS DDD CA 1
ATOM 6129 C C . LYS D 1 107 ? 61.135 28.422 11.951 1.000 33.200 102 LYS DDD C 1
ATOM 6130 O O . LYS D 1 107 ? 61.831 27.642 11.333 1.000 32.325 102 LYS DDD O 1
ATOM 6136 N N . ASP D 1 108 ? 61.621 29.459 12.605 1.000 29.757 103 ASP DDD N 1
ATOM 6137 C CA . ASP D 1 108 ? 62.988 29.983 12.379 1.000 32.361 103 ASP DDD CA 1
ATOM 6138 C C . ASP D 1 108 ? 64.029 29.075 13.020 1.000 37.080 103 ASP DDD C 1
ATOM 6139 O O . ASP D 1 108 ? 63.740 28.442 14.095 1.000 30.525 103 ASP DDD O 1
ATOM 6144 N N . ARG D 1 109 ? 65.221 29.105 12.434 1.000 31.414 104 ARG DDD N 1
ATOM 6145 C CA . ARG D 1 109 ? 66.411 28.312 12.835 1.000 33.772 104 ARG DDD CA 1
ATOM 6146 C C . ARG D 1 109 ? 67.082 28.981 14.049 1.000 30.584 104 ARG DDD C 1
ATOM 6147 O O . ARG D 1 109 ? 66.559 29.980 14.587 1.000 28.791 104 ARG DDD O 1
ATOM 6155 N N . GLY D 1 110 ? 68.246 28.504 14.445 1.000 30.399 105 GLY DDD N 1
ATOM 6156 C CA . GLY D 1 110 ? 69.056 29.213 15.453 1.000 29.462 105 GLY DDD CA 1
ATOM 6157 C C . GLY D 1 110 ? 68.335 29.394 16.772 1.000 32.470 105 GLY DDD C 1
ATOM 6158 O O . GLY D 1 110 ? 67.669 28.422 17.261 1.000 24.889 105 GLY DDD O 1
ATOM 6159 N N . GLY D 1 111 ? 68.424 30.612 17.293 1.000 31.238 106 GLY DDD N 1
ATOM 6160 C CA . GLY D 1 111 ? 67.884 30.966 18.613 1.000 32.193 106 GLY DDD CA 1
ATOM 6161 C C . GLY D 1 111 ? 66.368 30.810 18.724 1.000 35.558 106 GLY DDD C 1
ATOM 6162 O O . GLY D 1 111 ? 65.836 30.941 19.873 1.000 33.566 106 GLY DDD O 1
ATOM 6163 N N . LEU D 1 112 ? 65.647 30.649 17.619 1.000 29.549 107 LEU DDD N 1
ATOM 6164 C CA . LEU D 1 112 ? 64.164 30.573 17.688 1.000 34.131 107 LEU DDD CA 1
ATOM 6165 C C . LEU D 1 112 ? 63.687 29.112 17.793 1.000 28.375 107 LEU DDD C 1
ATOM 6166 O O . LEU D 1 112 ? 62.493 28.919 17.862 1.000 28.768 107 LEU DDD O 1
ATOM 6171 N N . LEU D 1 113 ? 64.606 28.152 17.801 1.000 24.227 108 LEU DDD N 1
ATOM 6172 C CA . LEU D 1 113 ? 64.424 26.747 18.232 1.000 28.024 108 LEU DDD CA 1
ATOM 6173 C C . LEU D 1 113 ? 63.406 26.040 17.333 1.000 28.028 108 LEU DDD C 1
ATOM 6174 O O . LEU D 1 113 ? 63.026 24.951 17.645 1.000 26.134 108 LEU DDD O 1
ATOM 6179 N N . GLY D 1 114 ? 63.130 26.576 16.133 1.000 24.182 109 GLY DDD N 1
ATOM 6180 C CA . GLY D 1 114 ? 62.215 25.950 15.186 1.000 25.443 109 GLY DDD CA 1
ATOM 6181 C C . GLY D 1 114 ? 60.767 26.149 15.597 1.000 28.364 109 GLY DDD C 1
ATOM 6182 O O . GLY D 1 114 ? 59.915 25.576 14.920 1.000 27.488 109 GLY DDD O 1
ATOM 6183 N N . LEU D 1 115 ? 60.514 26.926 16.649 1.000 25.708 110 LEU DDD N 1
ATOM 6184 C CA . LEU D 1 115 ? 59.169 27.063 17.244 1.000 30.968 110 LEU DDD CA 1
ATOM 6185 C C . LEU D 1 115 ? 58.544 28.430 16.974 1.000 33.492 110 LEU DDD C 1
ATOM 6186 O O . LEU D 1 115 ? 57.320 28.529 17.050 1.000 34.418 110 LEU DDD O 1
ATOM 6191 N N . PHE D 1 116 ? 59.333 29.482 16.845 1.000 35.763 111 PHE DDD N 1
ATOM 6192 C CA . PHE D 1 116 ? 58.773 30.864 16.785 1.000 39.193 111 PHE DDD CA 1
ATOM 6193 C C . PHE D 1 116 ? 59.445 31.565 15.592 1.000 38.764 111 PHE DDD C 1
ATOM 6194 O O . PHE D 1 116 ? 60.293 30.946 14.881 1.000 27.938 111 PHE DDD O 1
ATOM 6202 N N . ASP D 1 117 ? 59.139 32.833 15.378 1.000 46.137 112 ASP DDD N 1
ATOM 6203 C CA . ASP D 1 117 ? 59.578 33.591 14.159 1.000 54.741 112 ASP DDD CA 1
ATOM 6204 C C . ASP D 1 117 ? 59.621 35.091 14.460 1.000 50.428 112 ASP DDD C 1
ATOM 6205 O O . ASP D 1 117 ? 59.490 35.387 15.671 1.000 61.358 112 ASP DDD O 1
ATOM 6210 N N . LYS D 1 122 ? 52.081 35.447 17.623 1.000 75.961 117 LYS DDD N 1
ATOM 6211 C CA . LYS D 1 122 ? 51.130 34.367 18.028 1.000 74.153 117 LYS DDD CA 1
ATOM 6212 C C . LYS D 1 122 ? 51.284 33.145 17.109 1.000 68.944 117 LYS DDD C 1
ATOM 6213 O O . LYS D 1 122 ? 50.636 33.124 16.053 1.000 70.609 117 LYS DDD O 1
ATOM 6215 N N . ALA D 1 123 ? 52.166 32.199 17.468 1.000 71.837 118 ALA DDD N 1
ATOM 6216 C CA . ALA D 1 123 ? 52.365 30.901 16.770 1.000 58.907 118 ALA DDD CA 1
ATOM 6217 C C . ALA D 1 123 ? 51.546 29.782 17.442 1.000 44.473 118 ALA DDD C 1
ATOM 6218 O O . ALA D 1 123 ? 51.746 28.572 17.070 1.000 40.161 118 ALA DDD O 1
ATOM 6220 N N . HIS D 1 124 ? 50.619 30.167 18.318 1.000 34.944 119 HIS DDD N 1
ATOM 6221 C CA . HIS D 1 124 ? 49.770 29.267 19.148 1.000 41.913 119 HIS DDD CA 1
ATOM 6222 C C . HIS D 1 124 ? 50.582 28.062 19.636 1.000 36.243 119 HIS DDD C 1
ATOM 6223 O O . HIS D 1 124 ? 50.118 26.956 19.467 1.000 27.698 119 HIS DDD O 1
ATOM 6230 N N . THR D 1 125 ? 51.713 28.340 20.275 1.000 33.433 120 THR DDD N 1
ATOM 6231 C CA . THR D 1 125 ? 52.700 27.327 20.718 1.000 37.058 120 THR DDD CA 1
ATOM 6232 C C . THR D 1 125 ? 53.048 27.585 22.171 1.000 29.416 120 THR DDD C 1
ATOM 6233 O O . THR D 1 125 ? 53.316 28.750 22.528 1.000 31.769 120 THR DDD O 1
ATOM 6237 N N . VAL D 1 126 ? 53.026 26.536 22.992 1.000 27.029 121 VAL DDD N 1
ATOM 6238 C CA . VAL D 1 126 ? 53.558 26.533 24.387 1.000 25.243 121 VAL DDD CA 1
ATOM 6239 C C . VAL D 1 126 ? 54.769 25.588 24.380 1.000 26.446 121 VAL DDD C 1
ATOM 6240 O O . VAL D 1 126 ? 54.663 24.548 23.762 1.000 21.553 121 VAL DDD O 1
ATOM 6244 N N . ALA D 1 127 ? 55.891 25.983 24.955 1.000 22.762 122 ALA DDD N 1
ATOM 6245 C CA . ALA D 1 127 ? 57.087 25.132 24.947 1.000 23.572 122 ALA DDD CA 1
ATOM 6246 C C . ALA D 1 127 ? 57.857 25.295 26.252 1.000 23.371 122 ALA DDD C 1
ATOM 6247 O O . ALA D 1 127 ? 57.676 26.267 26.965 1.000 25.211 122 ALA DDD O 1
ATOM 6249 N N . VAL D 1 128 ? 58.669 24.288 26.539 1.000 18.655 123 VAL DDD N 1
ATOM 6250 C CA . VAL D 1 128 ? 59.645 24.307 27.626 1.000 19.213 123 VAL DDD CA 1
ATOM 6251 C C . VAL D 1 128 ? 60.977 24.129 26.905 1.000 17.399 123 VAL DDD C 1
ATOM 6252 O O . VAL D 1 128 ? 61.103 23.131 26.253 1.000 17.312 123 VAL DDD O 1
ATOM 6256 N N . GLU D 1 129 ? 61.807 25.173 26.942 1.000 22.815 124 GLU DDD N 1
ATOM 6257 C CA . GLU D 1 129 ? 63.115 25.196 26.240 1.000 22.219 124 GLU DDD CA 1
ATOM 6258 C C . GLU D 1 129 ? 64.238 24.888 27.223 1.000 19.301 124 GLU DDD C 1
ATOM 6259 O O . GLU D 1 129 ? 64.222 25.291 28.357 1.000 21.201 124 GLU DDD O 1
ATOM 6265 N N . PHE D 1 130 ? 65.189 24.142 26.725 1.000 20.372 125 PHE DDD N 1
ATOM 6266 C CA . PHE D 1 130 ? 66.499 23.929 27.306 1.000 17.807 125 PHE DDD CA 1
ATOM 6267 C C . PHE D 1 130 ? 67.472 24.672 26.368 1.000 23.303 125 PHE DDD C 1
ATOM 6268 O O . PHE D 1 130 ? 67.889 24.129 25.312 1.000 21.340 125 PHE DDD O 1
ATOM 6276 N N . ASP D 1 131 ? 67.828 25.869 26.788 1.000 22.395 126 ASP DDD N 1
ATOM 6277 C CA . ASP D 1 131 ? 68.383 26.965 25.953 1.000 22.318 126 ASP DDD CA 1
ATOM 6278 C C . ASP D 1 131 ? 69.890 27.057 26.224 1.000 22.960 126 ASP DDD C 1
ATOM 6279 O O . ASP D 1 131 ? 70.252 27.419 27.351 1.000 22.675 126 ASP DDD O 1
ATOM 6284 N N . THR D 1 132 ? 70.712 26.585 25.274 1.000 24.493 127 THR DDD N 1
ATOM 6285 C CA . THR D 1 132 ? 72.182 26.461 25.442 1.000 24.979 127 THR DDD CA 1
ATOM 6286 C C . THR D 1 132 ? 72.957 27.675 24.886 1.000 29.370 127 THR DDD C 1
ATOM 6287 O O . THR D 1 132 ? 74.207 27.651 24.982 1.000 26.955 127 THR DDD O 1
ATOM 6291 N N . LEU D 1 133 ? 72.285 28.702 24.350 1.000 27.815 128 LEU DDD N 1
ATOM 6292 C CA . LEU D 1 133 ? 72.982 29.851 23.705 1.000 29.723 128 LEU DDD CA 1
ATOM 6293 C C . LEU D 1 133 ? 72.280 31.141 24.084 1.000 26.444 128 LEU DDD C 1
ATOM 6294 O O . LEU D 1 133 ? 71.108 31.295 23.798 1.000 27.594 128 LEU DDD O 1
ATOM 6299 N N . TYR D 1 134 ? 73.036 32.059 24.662 1.000 30.003 129 TYR DDD N 1
ATOM 6300 C CA . TYR D 1 134 ? 72.569 33.414 25.018 1.000 30.753 129 TYR DDD CA 1
ATOM 6301 C C . TYR D 1 134 ? 72.240 34.202 23.741 1.000 35.486 129 TYR DDD C 1
ATOM 6302 O O . TYR D 1 134 ? 73.144 34.500 22.921 1.000 31.456 129 TYR DDD O 1
ATOM 6311 N N . ASN D 1 135 ? 70.985 34.598 23.600 1.000 31.166 130 ASN DDD N 1
ATOM 6312 C CA . ASN D 1 135 ? 70.526 35.558 22.565 1.000 30.828 130 ASN DDD CA 1
ATOM 6313 C C . ASN D 1 135 ? 70.216 36.844 23.307 1.000 33.992 130 ASN DDD C 1
ATOM 6314 O O . ASN D 1 135 ? 69.187 36.827 24.014 1.000 28.202 130 ASN DDD O 1
ATOM 6319 N N . ARG D 1 136 ? 71.061 37.903 23.197 1.000 31.341 131 ARG DDD N 1
ATOM 6320 C CA . ARG D 1 136 ? 70.990 39.067 24.128 1.000 26.354 131 ARG DDD CA 1
ATOM 6321 C C . ARG D 1 136 ? 69.664 39.809 23.929 1.000 24.051 131 ARG DDD C 1
ATOM 6322 O O . ARG D 1 136 ? 69.203 40.464 24.863 1.000 25.294 131 ARG DDD O 1
ATOM 6330 N N . ASP D 1 137 ? 69.010 39.716 22.772 1.000 29.757 132 ASP DDD N 1
ATOM 6331 C CA . ASP D 1 137 ? 67.732 40.467 22.559 1.000 30.659 132 ASP DDD CA 1
ATOM 6332 C C . ASP D 1 137 ? 66.591 39.933 23.448 1.000 35.206 132 ASP DDD C 1
ATOM 6333 O O . ASP D 1 137 ? 65.615 40.664 23.646 1.000 31.320 132 ASP DDD O 1
ATOM 6338 N N . TRP D 1 138 ? 66.673 38.713 24.005 1.000 31.020 133 TRP DDD N 1
ATOM 6339 C CA . TRP D 1 138 ? 65.524 38.218 24.826 1.000 34.202 133 TRP DDD CA 1
ATOM 6340 C C . TRP D 1 138 ? 65.944 37.278 25.974 1.000 31.964 133 TRP DDD C 1
ATOM 6341 O O . TRP D 1 138 ? 65.233 37.250 26.940 1.000 30.715 133 TRP DDD O 1
ATOM 6352 N N . ASP D 1 139 ? 67.117 36.651 25.922 1.000 24.824 134 ASP DDD N 1
ATOM 6353 C CA . ASP D 1 139 ? 67.500 35.615 26.925 1.000 29.088 134 ASP DDD CA 1
ATOM 6354 C C . ASP D 1 139 ? 68.054 36.241 28.185 1.000 27.478 134 ASP DDD C 1
ATOM 6355 O O . ASP D 1 139 ? 68.752 37.246 28.149 1.000 36.513 134 ASP DDD O 1
ATOM 6360 N N . PRO D 1 140 ? 67.986 35.503 29.306 1.000 31.054 135 PRO DDD N 1
ATOM 6361 C CA . PRO D 1 140 ? 68.869 35.777 30.439 1.000 29.667 135 PRO DDD CA 1
ATOM 6362 C C . PRO D 1 140 ? 70.255 35.250 30.052 1.000 25.957 135 PRO DDD C 1
ATOM 6363 O O . PRO D 1 140 ? 70.351 34.429 29.099 1.000 31.086 135 PRO DDD O 1
ATOM 6367 N N . ARG D 1 141 ? 71.278 35.668 30.781 1.000 33.048 136 ARG DDD N 1
ATOM 6368 C CA . ARG D 1 141 ? 72.687 35.458 30.346 1.000 36.086 136 ARG DDD CA 1
ATOM 6369 C C . ARG D 1 141 ? 73.107 34.011 30.517 1.000 30.960 136 ARG DDD C 1
ATOM 6370 O O . ARG D 1 141 ? 73.750 33.478 29.608 1.000 35.294 136 ARG DDD O 1
ATOM 6378 N N . GLU D 1 142 ? 72.730 33.344 31.586 1.000 29.692 137 GLU DDD N 1
ATOM 6379 C CA . GLU D 1 142 ? 73.154 31.931 31.758 1.000 29.584 137 GLU DDD CA 1
ATOM 6380 C C . GLU D 1 142 ? 72.207 31.023 30.967 1.000 27.992 137 GLU DDD C 1
ATOM 6381 O O . GLU D 1 142 ? 71.011 31.390 30.724 1.000 26.895 137 GLU DDD O 1
ATOM 6387 N N . ARG D 1 143 ? 72.720 29.878 30.559 1.000 25.618 138 ARG DDD N 1
ATOM 6388 C CA . ARG D 1 143 ? 71.912 28.779 30.028 1.000 27.956 138 ARG DDD CA 1
ATOM 6389 C C . ARG D 1 143 ? 70.765 28.497 31.025 1.000 30.460 138 ARG DDD C 1
ATOM 6390 O O . ARG D 1 143 ? 70.933 28.709 32.243 1.000 26.332 138 ARG DDD O 1
ATOM 6398 N N . HIS D 1 144 ? 69.608 28.112 30.491 1.000 24.717 139 HIS DDD N 1
ATOM 6399 C CA . HIS D 1 144 ? 68.359 28.186 31.253 1.000 24.502 139 HIS DDD CA 1
ATOM 6400 C C . HIS D 1 144 ? 67.335 27.189 30.727 1.000 24.374 139 HIS DDD C 1
ATOM 6401 O O . HIS D 1 144 ? 67.391 26.795 29.519 1.000 22.549 139 HIS DDD O 1
ATOM 6408 N N . ILE D 1 145 ? 66.382 26.894 31.622 1.000 21.001 140 ILE DDD N 1
ATOM 6409 C CA . ILE D 1 145 ? 65.139 26.218 31.287 1.000 22.403 140 ILE DDD CA 1
ATOM 6410 C C . ILE D 1 145 ? 64.149 27.358 31.209 1.000 23.264 140 ILE DDD C 1
ATOM 6411 O O . ILE D 1 145 ? 64.163 28.162 32.143 1.000 23.816 140 ILE DDD O 1
ATOM 6416 N N . GLY D 1 146 ? 63.362 27.414 30.135 1.000 22.924 141 GLY DDD N 1
ATOM 6417 C CA . GLY D 1 146 ? 62.359 28.486 30.010 1.000 24.886 141 GLY DDD CA 1
ATOM 6418 C C . GLY D 1 146 ? 60.980 27.960 29.743 1.000 22.005 141 GLY DDD C 1
ATOM 6419 O O . GLY D 1 146 ? 60.834 26.975 29.009 1.000 23.324 141 GLY DDD O 1
ATOM 6420 N N . ILE D 1 147 ? 59.971 28.688 30.194 1.000 22.796 142 ILE DDD N 1
ATOM 6421 C CA . ILE D 1 147 ? 58.574 28.429 29.794 1.000 22.986 142 ILE DDD CA 1
ATOM 6422 C C . ILE D 1 147 ? 58.188 29.480 28.752 1.000 27.319 142 ILE DDD C 1
ATOM 6423 O O . ILE D 1 147 ? 58.222 30.666 29.094 1.000 27.469 142 ILE DDD O 1
ATOM 6428 N N . ASP D 1 148 ? 57.816 29.041 27.549 1.000 25.161 143 ASP DDD N 1
ATOM 6429 C CA . ASP D 1 148 ? 57.624 29.860 26.328 1.000 24.909 143 ASP DDD CA 1
ATOM 6430 C C . ASP D 1 148 ? 56.148 29.787 25.967 1.000 26.250 143 ASP DDD C 1
ATOM 6431 O O . ASP D 1 148 ? 55.637 28.710 25.709 1.000 28.849 143 ASP DDD O 1
ATOM 6436 N N . VAL D 1 149 ? 55.463 30.908 26.023 1.000 25.624 144 VAL DDD N 1
ATOM 6437 C CA . VAL D 1 149 ? 54.031 31.007 25.683 1.000 28.260 144 VAL DDD CA 1
ATOM 6438 C C . VAL D 1 149 ? 53.958 31.950 24.468 1.000 28.863 144 VAL DDD C 1
ATOM 6439 O O . VAL D 1 149 ? 54.078 33.129 24.651 1.000 29.370 144 VAL DDD O 1
ATOM 6443 N N . ASN D 1 150 ? 53.894 31.399 23.260 1.000 29.500 145 ASN DDD N 1
ATOM 6444 C CA . ASN D 1 150 ? 53.766 32.158 21.997 1.000 34.884 145 ASN DDD CA 1
ATOM 6445 C C . ASN D 1 150 ? 54.949 33.100 21.780 1.000 38.365 145 ASN DDD C 1
ATOM 6446 O O . ASN D 1 150 ? 54.760 34.022 21.015 1.000 32.201 145 ASN DDD O 1
ATOM 6451 N N . SER D 1 151 ? 56.110 32.908 22.411 1.000 31.053 146 SER DDD N 1
ATOM 6452 C CA . SER D 1 151 ? 57.271 33.803 22.190 1.000 28.683 146 SER DDD CA 1
ATOM 6453 C C . SER D 1 151 ? 58.537 33.096 22.642 1.000 31.931 146 SER DDD C 1
ATOM 6454 O O . SER D 1 151 ? 58.458 32.391 23.685 1.000 29.469 146 SER DDD O 1
ATOM 6457 N N . ILE D 1 152 ? 59.650 33.361 21.944 1.000 30.827 147 ILE DDD N 1
ATOM 6458 C CA . ILE D 1 152 ? 61.006 32.869 22.318 1.000 29.786 147 ILE DDD CA 1
ATOM 6459 C C . ILE D 1 152 ? 61.457 33.596 23.600 1.000 28.697 147 ILE DDD C 1
ATOM 6460 O O . ILE D 1 152 ? 62.425 33.151 24.261 1.000 27.353 147 ILE DDD O 1
ATOM 6465 N N . LYS D 1 153 ? 60.778 34.680 23.962 1.000 30.577 148 LYS DDD N 1
ATOM 6466 C CA . LYS D 1 153 ? 61.073 35.410 25.213 1.000 28.134 148 LYS DDD CA 1
ATOM 6467 C C . LYS D 1 153 ? 60.231 34.799 26.327 1.000 30.744 148 LYS DDD C 1
ATOM 6468 O O . LYS D 1 153 ? 59.035 35.100 26.406 1.000 32.219 148 LYS DDD O 1
ATOM 6474 N N . SER D 1 154 ? 60.850 33.928 27.121 1.000 30.569 149 SER DDD N 1
ATOM 6475 C CA . SER D 1 154 ? 60.190 33.066 28.131 1.000 26.479 149 SER DDD CA 1
ATOM 6476 C C . SER D 1 154 ? 59.424 33.933 29.124 1.000 30.677 149 SER DDD C 1
ATOM 6477 O O . SER D 1 154 ? 59.977 34.953 29.566 1.000 30.097 149 SER DDD O 1
ATOM 6480 N N . ILE D 1 155 ? 58.265 33.476 29.561 1.000 27.644 150 ILE DDD N 1
ATOM 6481 C CA . ILE D 1 155 ? 57.518 34.131 30.672 1.000 28.173 150 ILE DDD CA 1
ATOM 6482 C C . ILE D 1 155 ? 58.260 33.891 31.970 1.000 30.245 150 ILE DDD C 1
ATOM 6483 O O . ILE D 1 155 ? 58.083 34.637 32.891 1.000 27.687 150 ILE DDD O 1
ATOM 6488 N N . LYS D 1 156 ? 59.095 32.857 32.044 1.000 28.096 151 LYS DDD N 1
ATOM 6489 C CA . LYS D 1 156 ? 59.839 32.573 33.269 1.000 26.295 151 LYS DDD CA 1
ATOM 6490 C C . LYS D 1 156 ? 61.003 31.666 32.871 1.000 23.952 151 LYS DDD C 1
ATOM 6491 O O . LYS D 1 156 ? 60.792 30.794 32.001 1.000 23.318 151 LYS DDD O 1
ATOM 6497 N N . THR D 1 157 ? 62.140 31.833 33.521 1.000 24.413 152 THR DDD N 1
ATOM 6498 C CA . THR D 1 157 ? 63.342 30.979 33.278 1.000 25.116 152 THR DDD CA 1
ATOM 6499 C C . THR D 1 157 ? 63.947 30.608 34.614 1.000 25.250 152 THR DDD C 1
ATOM 6500 O O . THR D 1 157 ? 63.650 31.300 35.594 1.000 26.255 152 THR DDD O 1
ATOM 6504 N N . THR D 1 158 ? 64.834 29.602 34.618 1.000 22.673 153 THR DDD N 1
ATOM 6505 C CA . THR D 1 158 ? 65.638 29.258 35.775 1.000 21.629 153 THR DDD CA 1
ATOM 6506 C C . THR D 1 158 ? 66.988 28.877 35.209 1.000 22.190 153 THR DDD C 1
ATOM 6507 O O . THR D 1 158 ? 67.062 28.346 34.103 1.000 20.222 153 THR DDD O 1
ATOM 6511 N N . PRO D 1 159 ? 68.079 29.226 35.901 1.000 23.341 154 PRO DDD N 1
ATOM 6512 C CA . PRO D 1 159 ? 69.402 28.842 35.429 1.000 25.817 154 PRO DDD CA 1
ATOM 6513 C C . PRO D 1 159 ? 69.554 27.335 35.312 1.000 24.862 154 PRO DDD C 1
ATOM 6514 O O . PRO D 1 159 ? 69.065 26.571 36.184 1.000 25.865 154 PRO DDD O 1
ATOM 6518 N N . TRP D 1 160 ? 70.330 26.906 34.313 1.000 25.059 155 TRP DDD N 1
ATOM 6519 C CA . TRP D 1 160 ? 70.614 25.483 34.025 1.000 25.504 155 TRP DDD CA 1
ATOM 6520 C C . TRP D 1 160 ? 72.117 25.348 33.788 1.000 27.849 155 TRP DDD C 1
ATOM 6521 O O . TRP D 1 160 ? 72.574 25.907 32.819 1.000 30.074 155 TRP DDD O 1
ATOM 6532 N N . ASP D 1 161 ? 72.804 24.589 34.627 1.000 26.017 156 ASP DDD N 1
ATOM 6533 C CA . ASP D 1 161 ? 74.250 24.340 34.508 1.000 29.286 156 ASP DDD CA 1
ATOM 6534 C C . ASP D 1 161 ? 74.397 23.169 33.564 1.000 28.154 156 ASP DDD C 1
ATOM 6535 O O . ASP D 1 161 ? 74.384 22.014 33.987 1.000 26.991 156 ASP DDD O 1
ATOM 6540 N N . PHE D 1 162 ? 74.491 23.515 32.302 1.000 27.446 157 PHE DDD N 1
ATOM 6541 C CA . PHE D 1 162 ? 74.614 22.560 31.188 1.000 29.096 157 PHE DDD CA 1
ATOM 6542 C C . PHE D 1 162 ? 75.834 21.672 31.426 1.000 27.733 157 PHE DDD C 1
ATOM 6543 O O . PHE D 1 162 ? 76.885 22.194 31.778 1.000 27.189 157 PHE DDD O 1
ATOM 6551 N N . VAL D 1 163 ? 75.695 20.379 31.158 1.000 25.426 158 VAL DDD N 1
ATOM 6552 C CA . VAL D 1 163 ? 76.791 19.392 31.214 1.000 28.258 158 VAL DDD CA 1
ATOM 6553 C C . VAL D 1 163 ? 76.869 18.713 29.859 1.000 29.105 158 VAL DDD C 1
ATOM 6554 O O . VAL D 1 163 ? 75.924 18.039 29.420 1.000 28.743 158 VAL DDD O 1
ATOM 6558 N N . ASN D 1 164 ? 77.988 18.933 29.182 1.000 30.345 159 ASN DDD N 1
ATOM 6559 C CA . ASN D 1 164 ? 78.261 18.411 27.837 1.000 31.135 159 ASN DDD CA 1
ATOM 6560 C C . ASN D 1 164 ? 78.172 16.883 27.823 1.000 32.836 159 ASN DDD C 1
ATOM 6561 O O . ASN D 1 164 ? 78.891 16.230 28.549 1.000 31.752 159 ASN DDD O 1
ATOM 6566 N N . GLY D 1 165 ? 77.279 16.321 27.015 1.000 28.876 160 GLY DDD N 1
ATOM 6567 C CA . GLY D 1 165 ? 77.323 14.898 26.655 1.000 29.427 160 GLY DDD CA 1
ATOM 6568 C C . GLY D 1 165 ? 76.794 13.979 27.732 1.000 29.926 160 GLY DDD C 1
ATOM 6569 O O . GLY D 1 165 ? 76.936 12.767 27.572 1.000 27.380 160 GLY DDD O 1
ATOM 6570 N N . GLU D 1 166 ? 76.189 14.504 28.806 1.000 27.455 161 GLU DDD N 1
ATOM 6571 C CA . GLU D 1 166 ? 75.616 13.661 29.873 1.000 29.221 161 GLU DDD CA 1
ATOM 6572 C C . GLU D 1 166 ? 74.093 13.637 29.742 1.000 26.541 161 GLU DDD C 1
ATOM 6573 O O . GLU D 1 166 ? 73.506 14.687 29.441 1.000 23.799 161 GLU DDD O 1
ATOM 6579 N N . ASP D 1 167 ? 73.496 12.494 30.033 1.000 25.295 162 ASP DDD N 1
ATOM 6580 C CA . ASP D 1 167 ? 72.056 12.286 29.916 1.000 24.675 162 ASP DDD CA 1
ATOM 6581 C C . ASP D 1 167 ? 71.375 13.239 30.902 1.000 22.709 162 ASP DDD C 1
ATOM 6582 O O . ASP D 1 167 ? 71.754 13.267 32.094 1.000 22.727 162 ASP DDD O 1
ATOM 6587 N N . ALA D 1 168 ? 70.346 13.925 30.445 1.000 22.295 163 ALA DDD N 1
ATOM 6588 C CA . ALA D 1 168 ? 69.473 14.778 31.302 1.000 18.589 163 ALA DDD CA 1
ATOM 6589 C C . ALA D 1 168 ? 68.094 14.151 31.367 1.000 23.876 163 ALA DDD C 1
ATOM 6590 O O . ALA D 1 168 ? 67.548 13.818 30.283 1.000 22.298 163 ALA DDD O 1
ATOM 6592 N N . GLU D 1 169 ? 67.479 14.123 32.561 1.000 19.664 164 GLU DDD N 1
ATOM 6593 C CA . GLU D 1 169 ? 66.126 13.540 32.711 1.000 20.401 164 GLU DDD CA 1
ATOM 6594 C C . GLU D 1 169 ? 65.220 14.709 33.045 1.000 18.807 164 GLU DDD C 1
ATOM 6595 O O . GLU D 1 169 ? 65.542 15.451 33.983 1.000 21.332 164 GLU DDD O 1
ATOM 6601 N N . VAL D 1 170 ? 64.149 14.827 32.296 1.000 18.404 165 VAL DDD N 1
ATOM 6602 C CA . VAL D 1 170 ? 63.187 15.937 32.426 1.000 18.019 165 VAL DDD CA 1
ATOM 6603 C C . VAL D 1 170 ? 61.876 15.375 32.914 1.000 16.943 165 VAL DDD C 1
ATOM 6604 O O . VAL D 1 170 ? 61.389 14.337 32.339 1.000 19.068 165 VAL DDD O 1
ATOM 6608 N N . LEU D 1 171 ? 61.161 16.207 33.692 1.000 18.498 166 LEU DDD N 1
ATOM 6609 C CA . LEU D 1 171 ? 59.736 15.967 33.959 1.000 18.259 166 LEU DDD CA 1
ATOM 6610 C C . LEU D 1 171 ? 59.038 17.307 33.804 1.000 18.245 166 LEU DDD C 1
ATOM 6611 O O . LEU D 1 171 ? 59.520 18.292 34.335 1.000 18.234 166 LEU DDD O 1
ATOM 6616 N N . ILE D 1 172 ? 57.979 17.325 33.028 1.000 16.853 167 ILE DDD N 1
ATOM 6617 C CA . ILE D 1 172 ? 57.116 18.527 32.868 1.000 19.323 167 ILE DDD CA 1
ATOM 6618 C C . ILE D 1 172 ? 55.725 18.127 33.272 1.000 20.060 167 ILE DDD C 1
ATOM 6619 O O . ILE D 1 172 ? 55.170 17.101 32.686 1.000 22.628 167 ILE DDD O 1
ATOM 6624 N N . THR D 1 173 ? 55.083 18.921 34.137 1.000 21.621 168 THR DDD N 1
ATOM 6625 C CA . THR D 1 173 ? 53.678 18.640 34.499 1.000 19.149 168 THR DDD CA 1
ATOM 6626 C C . THR D 1 173 ? 52.853 19.898 34.306 1.000 20.665 168 THR DDD C 1
ATOM 6627 O O . THR D 1 173 ? 53.395 21.006 34.441 1.000 22.330 168 THR DDD O 1
ATOM 6631 N N . TYR D 1 174 ? 51.593 19.706 33.996 1.000 19.585 169 TYR DDD N 1
ATOM 6632 C CA . TYR D 1 174 ? 50.589 20.783 33.841 1.000 18.454 169 TYR DDD CA 1
ATOM 6633 C C . TYR D 1 174 ? 49.339 20.325 34.559 1.000 23.129 169 TYR DDD C 1
ATOM 6634 O O . TYR D 1 174 ? 48.746 19.304 34.190 1.000 21.695 169 TYR DDD O 1
ATOM 6643 N N . ASP D 1 175 ? 48.937 21.098 35.559 1.000 24.858 170 ASP DDD N 1
ATOM 6644 C CA . ASP D 1 175 ? 47.764 20.791 36.419 1.000 25.551 170 ASP DDD CA 1
ATOM 6645 C C . ASP D 1 175 ? 46.680 21.796 36.028 1.000 27.292 170 ASP DDD C 1
ATOM 6646 O O . ASP D 1 175 ? 46.901 23.002 36.204 1.000 26.823 170 ASP DDD O 1
ATOM 6651 N N . SER D 1 176 ? 45.611 21.359 35.377 1.000 26.119 171 SER DDD N 1
ATOM 6652 C CA . SER D 1 176 ? 44.599 22.315 34.829 1.000 31.268 171 SER DDD CA 1
ATOM 6653 C C . SER D 1 176 ? 43.795 22.960 35.978 1.000 30.274 171 SER DDD C 1
ATOM 6654 O O . SER D 1 176 ? 43.217 23.994 35.712 1.000 35.000 171 SER DDD O 1
ATOM 6657 N N . SER D 1 177 ? 43.807 22.415 37.197 1.000 35.536 172 SER DDD N 1
ATOM 6658 C CA . SER D 1 177 ? 43.055 23.010 38.344 1.000 35.706 172 SER DDD CA 1
ATOM 6659 C C . SER D 1 177 ? 43.837 24.219 38.915 1.000 36.610 172 SER DDD C 1
ATOM 6660 O O . SER D 1 177 ? 43.215 25.216 39.221 1.000 41.359 172 SER DDD O 1
ATOM 6663 N N . THR D 1 178 ? 45.173 24.226 38.895 1.000 32.633 173 THR DDD N 1
ATOM 6664 C CA . THR D 1 178 ? 46.003 25.372 39.370 1.000 31.550 173 THR DDD CA 1
ATOM 6665 C C . THR D 1 178 ? 46.576 26.166 38.198 1.000 29.482 173 THR DDD C 1
ATOM 6666 O O . THR D 1 178 ? 47.120 27.240 38.425 1.000 29.858 173 THR DDD O 1
ATOM 6670 N N . LYS D 1 179 ? 46.474 25.642 36.982 1.000 28.309 174 LYS DDD N 1
ATOM 6671 C CA . LYS D 1 179 ? 47.100 26.181 35.757 1.000 26.949 174 LYS DDD CA 1
ATOM 6672 C C . LYS D 1 179 ? 48.615 26.253 35.910 1.000 25.390 174 LYS DDD C 1
ATOM 6673 O O . LYS D 1 179 ? 49.252 26.974 35.098 1.000 28.644 174 LYS DDD O 1
ATOM 6679 N N . LEU D 1 180 ? 49.181 25.474 36.807 1.000 25.936 175 LEU DDD N 1
ATOM 6680 C CA . LEU D 1 180 ? 50.629 25.466 37.041 1.000 24.275 175 LEU DDD CA 1
ATOM 6681 C C . LEU D 1 180 ? 51.324 24.495 36.079 1.000 24.040 175 LEU DDD C 1
ATOM 6682 O O . LEU D 1 180 ? 51.004 23.303 36.077 1.000 25.169 175 LEU DDD O 1
ATOM 6687 N N . LEU D 1 181 ? 52.258 25.022 35.320 1.000 23.897 176 LEU DDD N 1
ATOM 6688 C CA . LEU D 1 181 ? 53.235 24.263 34.503 1.000 22.737 176 LEU DDD CA 1
ATOM 6689 C C . LEU D 1 181 ? 54.537 24.232 35.281 1.000 23.216 176 LEU DDD C 1
ATOM 6690 O O . LEU D 1 181 ? 55.099 25.325 35.579 1.000 22.251 176 LEU DDD O 1
ATOM 6695 N N . VAL D 1 182 ? 55.083 23.045 35.506 1.000 22.419 177 VAL DDD N 1
ATOM 6696 C CA . VAL D 1 182 ? 56.358 22.903 36.245 1.000 20.954 177 VAL DDD CA 1
ATOM 6697 C C . VAL D 1 182 ? 57.303 22.091 35.359 1.000 19.823 177 VAL DDD C 1
ATOM 6698 O O . VAL D 1 182 ? 56.857 21.066 34.885 1.000 23.185 177 VAL DDD O 1
ATOM 6702 N N . ALA D 1 183 ? 58.536 22.516 35.191 1.000 17.558 178 ALA DDD N 1
ATOM 6703 C CA . ALA D 1 183 ? 59.571 21.708 34.494 1.000 20.033 178 ALA DDD CA 1
ATOM 6704 C C . ALA D 1 183 ? 60.743 21.495 35.433 1.000 19.311 178 ALA DDD C 1
ATOM 6705 O O . ALA D 1 183 ? 61.258 22.504 35.988 1.000 22.524 178 ALA DDD O 1
ATOM 6707 N N . SER D 1 184 ? 61.279 20.288 35.423 1.000 19.662 179 SER DDD N 1
ATOM 6708 C CA . SER D 1 184 ? 62.449 19.938 36.238 1.000 18.957 179 SER DDD CA 1
ATOM 6709 C C . SER D 1 184 ? 63.392 19.138 35.354 1.000 18.527 179 SER DDD C 1
ATOM 6710 O O . SER D 1 184 ? 62.928 18.482 34.422 1.000 19.558 179 SER DDD O 1
ATOM 6713 N N . LEU D 1 185 ? 64.663 19.238 35.639 1.000 18.586 180 LEU DDD N 1
ATOM 6714 C CA . LEU D 1 185 ? 65.767 18.503 34.958 1.000 18.484 180 LEU DDD CA 1
ATOM 6715 C C . LEU D 1 185 ? 66.705 18.026 36.041 1.000 18.855 180 LEU DDD C 1
ATOM 6716 O O . LEU D 1 185 ? 67.064 18.837 36.948 1.000 23.828 180 LEU DDD O 1
ATOM 6721 N N . VAL D 1 186 ? 67.171 16.789 35.908 1.000 22.187 181 VAL DDD N 1
ATOM 6722 C CA . VAL D 1 186 ? 68.210 16.224 36.784 1.000 19.436 181 VAL DDD CA 1
ATOM 6723 C C . VAL D 1 186 ? 69.255 15.590 35.865 1.000 21.670 181 VAL DDD C 1
ATOM 6724 O O . VAL D 1 186 ? 68.868 15.000 34.814 1.000 20.014 181 VAL DDD O 1
ATOM 6728 N N . TYR D 1 187 ? 70.509 15.700 36.268 1.000 20.090 182 TYR DDD N 1
ATOM 6729 C CA . TYR D 1 187 ? 71.645 14.948 35.690 1.000 22.379 182 TYR DDD CA 1
ATOM 6730 C C . TYR D 1 187 ? 71.963 13.843 36.683 1.000 22.950 182 TYR DDD C 1
ATOM 6731 O O . TYR D 1 187 ? 72.523 14.126 37.735 1.000 22.906 182 TYR DDD O 1
ATOM 6740 N N . PRO D 1 188 ? 71.601 12.579 36.396 1.000 26.507 183 PRO DDD N 1
ATOM 6741 C CA . PRO D 1 188 ? 71.861 11.492 37.350 1.000 29.922 183 PRO DDD CA 1
ATOM 6742 C C . PRO D 1 188 ? 73.365 11.325 37.647 1.000 31.106 183 PRO DDD C 1
ATOM 6743 O O . PRO D 1 188 ? 73.679 11.032 38.756 1.000 27.272 183 PRO DDD O 1
ATOM 6747 N N . SER D 1 189 ? 74.214 11.619 36.668 1.000 30.857 184 SER DDD N 1
ATOM 6748 C CA . SER D 1 189 ? 75.703 11.553 36.736 1.000 34.097 184 SER DDD CA 1
ATOM 6749 C C . SER D 1 189 ? 76.249 12.616 37.701 1.000 32.361 184 SER DDD C 1
ATOM 6750 O O . SER D 1 189 ? 77.114 12.288 38.470 1.000 35.687 184 SER DDD O 1
ATOM 6753 N N . GLN D 1 190 ? 75.702 13.837 37.710 1.000 28.858 185 GLN DDD N 1
ATOM 6754 C CA . GLN D 1 190 ? 76.212 14.985 38.473 1.000 28.011 185 GLN DDD CA 1
ATOM 6755 C C . GLN D 1 190 ? 75.402 15.182 39.757 1.000 27.533 185 GLN DDD C 1
ATOM 6756 O O . GLN D 1 190 ? 75.875 15.921 40.611 1.000 25.351 185 GLN DDD O 1
ATOM 6762 N N . LYS D 1 191 ? 74.202 14.609 39.832 1.000 26.484 186 LYS DDD N 1
ATOM 6763 C CA . LYS D 1 191 ? 73.261 14.716 40.956 1.000 28.057 186 LYS DDD CA 1
ATOM 6764 C C . LYS D 1 191 ? 72.800 16.163 41.092 1.000 28.832 186 LYS DDD C 1
ATOM 6765 O O . LYS D 1 191 ? 72.351 16.514 42.159 1.000 31.099 186 LYS DDD O 1
ATOM 6771 N N . THR D 1 192 ? 72.841 16.953 40.027 1.000 23.056 187 THR DDD N 1
ATOM 6772 C CA . THR D 1 192 ? 72.337 18.342 40.000 1.000 24.761 187 THR DDD CA 1
ATOM 6773 C C . THR D 1 192 ? 70.885 18.361 39.526 1.000 23.252 187 THR DDD C 1
ATOM 6774 O O . THR D 1 192 ? 70.482 17.510 38.722 1.000 25.564 187 THR DDD O 1
ATOM 6778 N N . SER D 1 193 ? 70.143 19.376 39.916 1.000 21.568 188 SER DDD N 1
ATOM 6779 C CA . SER D 1 193 ? 68.727 19.455 39.564 1.000 20.790 188 SER DDD CA 1
ATOM 6780 C C . SER D 1 193 ? 68.301 20.904 39.496 1.000 22.055 188 SER DDD C 1
ATOM 6781 O O . SER D 1 193 ? 68.892 21.748 40.191 1.000 19.572 188 SER DDD O 1
ATOM 6784 N N . PHE D 1 194 ? 67.312 21.175 38.647 1.000 20.232 189 PHE DDD N 1
ATOM 6785 C CA . PHE D 1 194 ? 66.811 22.522 38.321 1.000 20.624 189 PHE DDD CA 1
ATOM 6786 C C . PHE D 1 194 ? 65.317 22.463 38.182 1.000 19.813 189 PHE DDD C 1
ATOM 6787 O O . PHE D 1 194 ? 64.808 21.447 37.705 1.000 19.933 189 PHE DDD O 1
ATOM 6795 N N . ILE D 1 195 ? 64.630 23.562 38.488 1.000 19.584 190 ILE DDD N 1
ATOM 6796 C CA . ILE D 1 195 ? 63.150 23.522 38.386 1.000 19.195 190 ILE DDD CA 1
ATOM 6797 C C . ILE D 1 195 ? 62.678 24.943 38.131 1.000 20.904 190 ILE DDD C 1
ATOM 6798 O O . ILE D 1 195 ? 63.308 25.890 38.623 1.000 19.998 190 ILE DDD O 1
ATOM 6803 N N . VAL D 1 196 ? 61.589 25.054 37.386 1.000 21.317 191 VAL DDD N 1
ATOM 6804 C CA . VAL D 1 196 ? 60.923 26.350 37.105 1.000 21.425 191 VAL DDD CA 1
ATOM 6805 C C . VAL D 1 196 ? 59.440 26.108 37.041 1.000 20.885 191 VAL DDD C 1
ATOM 6806 O O . VAL D 1 196 ? 59.023 25.050 36.533 1.000 21.233 191 VAL DDD O 1
ATOM 6810 N N . SER D 1 197 ? 58.634 27.075 37.452 1.000 22.353 192 SER DDD N 1
ATOM 6811 C CA . SER D 1 197 ? 57.182 26.896 37.514 1.000 22.825 192 SER DDD CA 1
ATOM 6812 C C . SER D 1 197 ? 56.496 28.226 37.217 1.000 24.263 192 SER DDD C 1
ATOM 6813 O O . SER D 1 197 ? 56.972 29.247 37.690 1.000 21.166 192 SER DDD O 1
ATOM 6816 N N . ASP D 1 198 ? 55.393 28.183 36.481 1.000 23.658 193 ASP DDD N 1
ATOM 6817 C CA . ASP D 1 198 ? 54.568 29.382 36.244 1.000 24.144 193 ASP DDD CA 1
ATOM 6818 C C . ASP D 1 198 ? 53.187 28.925 35.867 1.000 25.826 193 ASP DDD C 1
ATOM 6819 O O . ASP D 1 198 ? 53.010 27.786 35.420 1.000 26.180 193 ASP DDD O 1
ATOM 6824 N N . THR D 1 199 ? 52.201 29.820 35.979 1.000 30.018 194 THR DDD N 1
ATOM 6825 C CA . THR D 1 199 ? 50.835 29.531 35.508 1.000 27.798 194 THR DDD CA 1
ATOM 6826 C C . THR D 1 199 ? 50.764 29.833 34.018 1.000 29.627 194 THR DDD C 1
ATOM 6827 O O . THR D 1 199 ? 51.456 30.732 33.521 1.000 29.620 194 THR DDD O 1
ATOM 6831 N N . VAL D 1 200 ? 50.022 29.010 33.311 1.000 23.712 195 VAL DDD N 1
ATOM 6832 C CA . VAL D 1 200 ? 49.725 29.173 31.865 1.000 31.327 195 VAL DDD CA 1
ATOM 6833 C C . VAL D 1 200 ? 48.243 28.847 31.656 1.000 32.490 195 VAL DDD C 1
ATOM 6834 O O . VAL D 1 200 ? 47.800 27.762 32.049 1.000 28.770 195 VAL DDD O 1
ATOM 6838 N N . ASP D 1 201 ? 47.519 29.760 31.041 1.000 36.670 196 ASP DDD N 1
ATOM 6839 C CA . ASP D 1 201 ? 46.108 29.549 30.656 1.000 38.699 196 ASP DDD CA 1
ATOM 6840 C C . ASP D 1 201 ? 46.100 28.908 29.262 1.000 35.364 196 ASP DDD C 1
ATOM 6841 O O . ASP D 1 201 ? 46.163 29.643 28.274 1.000 35.579 196 ASP DDD O 1
ATOM 6846 N N . LEU D 1 202 ? 46.119 27.571 29.186 1.000 40.880 197 LEU DDD N 1
ATOM 6847 C CA . LEU D 1 202 ? 46.263 26.856 27.877 1.000 35.375 197 LEU DDD CA 1
ATOM 6848 C C . LEU D 1 202 ? 45.099 27.224 26.945 1.000 31.711 197 LEU DDD C 1
ATOM 6849 O O . LEU D 1 202 ? 45.352 27.396 25.793 1.000 31.443 197 LEU DDD O 1
ATOM 6854 N N . LYS D 1 203 ? 43.883 27.373 27.452 1.000 36.190 198 LYS DDD N 1
ATOM 6855 C CA . LYS D 1 203 ? 42.661 27.677 26.653 1.000 46.367 198 LYS DDD CA 1
ATOM 6856 C C . LYS D 1 203 ? 42.862 28.931 25.819 1.000 45.762 198 LYS DDD C 1
ATOM 6857 O O . LYS D 1 203 ? 42.375 28.977 24.663 1.000 48.422 198 LYS DDD O 1
ATOM 6863 N N . SER D 1 204 ? 43.523 29.932 26.382 1.000 38.292 199 SER DDD N 1
ATOM 6864 C CA . SER D 1 204 ? 43.670 31.255 25.725 1.000 41.454 199 SER DDD CA 1
ATOM 6865 C C . SER D 1 204 ? 44.840 31.271 24.739 1.000 41.094 199 SER DDD C 1
ATOM 6866 O O . SER D 1 204 ? 44.932 32.250 24.000 1.000 38.362 199 SER DDD O 1
ATOM 6869 N N . VAL D 1 205 ? 45.704 30.249 24.702 1.000 34.605 200 VAL DDD N 1
ATOM 6870 C CA . VAL D 1 205 ? 46.925 30.284 23.842 1.000 37.422 200 VAL DDD CA 1
ATOM 6871 C C . VAL D 1 205 ? 46.944 29.133 22.816 1.000 36.905 200 VAL DDD C 1
ATOM 6872 O O . VAL D 1 205 ? 47.434 29.338 21.717 1.000 41.798 200 VAL DDD O 1
ATOM 6876 N N . LEU D 1 206 ? 46.500 27.935 23.178 1.000 33.657 201 LEU DDD N 1
ATOM 6877 C CA . LEU D 1 206 ? 46.574 26.768 22.262 1.000 32.098 201 LEU DDD CA 1
ATOM 6878 C C . LEU D 1 206 ? 45.224 26.548 21.599 1.000 28.172 201 LEU DDD C 1
ATOM 6879 O O . LEU D 1 206 ? 44.183 26.797 22.198 1.000 25.930 201 LEU DDD O 1
ATOM 6884 N N . PRO D 1 207 ? 45.215 25.965 20.402 1.000 26.976 202 PRO DDD N 1
ATOM 6885 C CA . PRO D 1 207 ? 43.975 25.412 19.867 1.000 29.052 202 PRO DDD CA 1
ATOM 6886 C C . PRO D 1 207 ? 43.493 24.233 20.717 1.000 26.077 202 PRO DDD C 1
ATOM 6887 O O . PRO D 1 207 ? 44.203 23.736 21.616 1.000 26.913 202 PRO DDD O 1
ATOM 6891 N N . GLU D 1 208 ? 42.312 23.740 20.408 1.000 26.878 203 GLU DDD N 1
ATOM 6892 C CA . GLU D 1 208 ? 41.674 22.625 21.189 1.000 29.675 203 GLU DDD CA 1
ATOM 6893 C C . GLU D 1 208 ? 42.498 21.332 21.079 1.000 25.595 203 GLU DDD C 1
ATOM 6894 O O . GLU D 1 208 ? 42.633 20.610 22.060 1.000 25.112 203 GLU DDD O 1
ATOM 6900 N N . TRP D 1 209 ? 43.045 21.102 19.904 1.000 24.950 204 TRP DDD N 1
ATOM 6901 C CA . TRP D 1 209 ? 43.855 19.913 19.578 1.000 26.347 204 TRP DDD CA 1
ATOM 6902 C C . TRP D 1 209 ? 45.253 20.391 19.232 1.000 21.175 204 TRP DDD C 1
ATOM 6903 O O . TRP D 1 209 ? 45.357 21.363 18.533 1.000 22.287 204 TRP DDD O 1
ATOM 6914 N N . VAL D 1 210 ? 46.290 19.649 19.656 1.000 22.779 205 VAL DDD N 1
ATOM 6915 C CA . VAL D 1 210 ? 47.702 20.009 19.414 1.000 22.151 205 VAL DDD CA 1
ATOM 6916 C C . VAL D 1 210 ? 48.441 18.745 19.040 1.000 19.510 205 VAL DDD C 1
ATOM 6917 O O . VAL D 1 210 ? 47.951 17.671 19.364 1.000 22.324 205 VAL DDD O 1
ATOM 6921 N N . SER D 1 211 ? 49.597 18.917 18.436 1.000 19.774 206 SER DDD N 1
ATOM 6922 C CA . SER D 1 211 ? 50.651 17.901 18.320 1.000 19.850 206 SER DDD CA 1
ATOM 6923 C C . SER D 1 211 ? 51.658 18.124 19.460 1.000 22.383 206 SER DDD C 1
ATOM 6924 O O . SER D 1 211 ? 52.002 19.310 19.763 1.000 23.300 206 SER DDD O 1
ATOM 6927 N N . VAL D 1 212 ? 52.111 17.037 20.097 1.000 19.716 207 VAL DDD N 1
ATOM 6928 C CA . VAL D 1 212 ? 53.089 17.126 21.199 1.000 20.422 207 VAL DDD CA 1
ATOM 6929 C C . VAL D 1 212 ? 54.380 16.485 20.681 1.000 19.460 207 VAL DDD C 1
ATOM 6930 O O . VAL D 1 212 ? 54.285 15.531 19.937 1.000 17.250 207 VAL DDD O 1
ATOM 6934 N N . GLY D 1 213 ? 55.501 17.039 21.075 1.000 19.323 208 GLY DDD N 1
ATOM 6935 C CA . GLY D 1 213 ? 56.831 16.543 20.644 1.000 24.110 208 GLY DDD CA 1
ATOM 6936 C C . GLY D 1 213 ? 57.922 17.543 20.951 1.000 22.923 208 GLY DDD C 1
ATOM 6937 O O . GLY D 1 213 ? 57.863 18.253 22.012 1.000 24.569 208 GLY DDD O 1
ATOM 6938 N N . PHE D 1 214 ? 58.891 17.636 20.042 1.000 24.107 209 PHE DDD N 1
ATOM 6939 C CA . PHE D 1 214 ? 60.158 18.330 20.302 1.000 21.408 209 PHE DDD CA 1
ATOM 6940 C C . PHE D 1 214 ? 60.559 19.151 19.086 1.000 21.917 209 PHE DDD C 1
ATOM 6941 O O . PHE D 1 214 ? 60.287 18.766 17.933 1.000 22.997 209 PHE DDD O 1
ATOM 6949 N N . SER D 1 215 ? 61.343 20.161 19.361 1.000 23.053 210 SER DDD N 1
ATOM 6950 C CA . SER D 1 215 ? 61.999 21.019 18.355 1.000 26.942 210 SER DDD CA 1
ATOM 6951 C C . SER D 1 215 ? 63.396 21.350 18.834 1.000 26.859 210 SER DDD C 1
ATOM 6952 O O . SER D 1 215 ? 63.596 21.534 20.047 1.000 29.457 210 SER DDD O 1
ATOM 6955 N N . ALA D 1 216 ? 64.374 21.319 17.941 1.000 24.946 211 ALA DDD N 1
ATOM 6956 C CA . ALA D 1 216 ? 65.774 21.626 18.294 1.000 27.127 211 ALA DDD CA 1
ATOM 6957 C C . ALA D 1 216 ? 66.474 22.237 17.069 1.000 27.983 211 ALA DDD C 1
ATOM 6958 O O . ALA D 1 216 ? 66.115 21.932 15.927 1.000 27.117 211 ALA DDD O 1
ATOM 6960 N N . THR D 1 217 ? 67.446 23.070 17.343 1.000 28.498 212 THR DDD N 1
ATOM 6961 C CA . THR D 1 217 ? 68.317 23.697 16.314 1.000 31.019 212 THR DDD CA 1
ATOM 6962 C C . THR D 1 217 ? 69.766 23.631 16.782 1.000 31.572 212 THR DDD C 1
ATOM 6963 O O . THR D 1 217 ? 70.018 23.680 18.035 1.000 27.404 212 THR DDD O 1
ATOM 6967 N N . SER D 1 218 ? 70.682 23.509 15.820 1.000 29.190 213 SER DDD N 1
ATOM 6968 C CA . SER D 1 218 ? 72.138 23.683 16.061 1.000 29.304 213 SER DDD CA 1
ATOM 6969 C C . SER D 1 218 ? 72.482 25.127 15.681 1.000 35.118 213 SER DDD C 1
ATOM 6970 O O . SER D 1 218 ? 71.654 25.789 14.974 1.000 35.089 213 SER DDD O 1
ATOM 6973 N N . GLY D 1 219 ? 73.609 25.647 16.133 1.000 34.912 214 GLY DDD N 1
ATOM 6974 C CA . GLY D 1 219 ? 73.984 27.053 15.884 1.000 32.565 214 GLY DDD CA 1
ATOM 6975 C C . GLY D 1 219 ? 74.243 27.336 14.393 1.000 33.026 214 GLY DDD C 1
ATOM 6976 O O . GLY D 1 219 ? 74.534 26.374 13.622 1.000 32.528 214 GLY DDD O 1
ATOM 6977 N N . ILE D 1 220 ? 74.109 28.593 14.015 1.000 35.163 215 ILE DDD N 1
ATOM 6978 C CA . ILE D 1 220 ? 74.218 29.092 12.610 1.000 49.963 215 ILE DDD CA 1
ATOM 6979 C C . ILE D 1 220 ? 75.663 29.506 12.285 1.000 54.727 215 ILE DDD C 1
ATOM 6980 O O . ILE D 1 220 ? 75.955 29.703 11.081 1.000 61.786 215 ILE DDD O 1
ATOM 6985 N N . SER D 1 221 ? 76.533 29.659 13.289 1.000 51.609 216 SER DDD N 1
ATOM 6986 C CA . SER D 1 221 ? 77.940 30.124 13.151 1.000 53.505 216 SER DDD CA 1
ATOM 6987 C C . SER D 1 221 ? 78.903 29.011 13.564 1.000 53.748 216 SER DDD C 1
ATOM 6988 O O . SER D 1 221 ? 78.636 28.317 14.573 1.000 41.894 216 SER DDD O 1
ATOM 6991 N N . LYS D 1 222 ? 79.999 28.882 12.813 1.000 49.120 217 LYS DDD N 1
ATOM 6992 C CA . LYS D 1 222 ? 81.097 27.927 13.095 1.000 47.173 217 LYS DDD CA 1
ATOM 6993 C C . LYS D 1 222 ? 81.378 27.868 14.609 1.000 43.892 217 LYS DDD C 1
ATOM 6994 O O . LYS D 1 222 ? 81.401 28.945 15.276 1.000 45.993 217 LYS DDD O 1
ATOM 6996 N N . GLY D 1 223 ? 81.588 26.661 15.140 1.000 41.847 218 GLY DDD N 1
ATOM 6997 C CA . GLY D 1 223 ? 81.994 26.461 16.538 1.000 40.361 218 GLY DDD CA 1
ATOM 6998 C C . GLY D 1 223 ? 80.850 26.668 17.536 1.000 40.346 218 GLY DDD C 1
ATOM 6999 O O . GLY D 1 223 ? 81.158 26.670 18.732 1.000 42.967 218 GLY DDD O 1
ATOM 7000 N N . ASN D 1 224 ? 79.608 26.852 17.084 1.000 38.443 219 ASN DDD N 1
ATOM 7001 C CA . ASN D 1 224 ? 78.380 26.828 17.931 1.000 33.264 219 ASN DDD CA 1
ATOM 7002 C C . ASN D 1 224 ? 77.468 25.709 17.421 1.000 35.150 219 ASN DDD C 1
ATOM 7003 O O . ASN D 1 224 ? 76.736 25.905 16.458 1.000 37.543 219 ASN DDD O 1
ATOM 7008 N N . VAL D 1 225 ? 77.555 24.529 18.008 1.000 30.257 220 VAL DDD N 1
ATOM 7009 C CA . VAL D 1 225 ? 76.863 23.349 17.467 1.000 32.633 220 VAL DDD CA 1
ATOM 7010 C C . VAL D 1 225 ? 76.666 22.324 18.587 1.000 32.005 220 VAL DDD C 1
ATOM 7011 O O . VAL D 1 225 ? 77.483 22.308 19.529 1.000 33.396 220 VAL DDD O 1
ATOM 7015 N N . GLU D 1 226 ? 75.684 21.439 18.422 1.000 25.368 221 GLU DDD N 1
ATOM 7016 C CA . GLU D 1 226 ? 75.417 20.357 19.381 1.000 26.952 221 GLU DDD CA 1
ATOM 7017 C C . GLU D 1 226 ? 74.554 19.303 18.716 1.000 29.066 221 GLU DDD C 1
ATOM 7018 O O . GLU D 1 226 ? 73.811 19.634 17.792 1.000 30.297 221 GLU DDD O 1
ATOM 7024 N N . THR D 1 227 ? 74.650 18.066 19.201 1.000 25.905 222 THR DDD N 1
ATOM 7025 C CA . THR D 1 227 ? 73.621 17.038 18.980 1.000 28.775 222 THR DDD CA 1
ATOM 7026 C C . THR D 1 227 ? 72.410 17.392 19.858 1.000 28.854 222 THR DDD C 1
ATOM 7027 O O . THR D 1 227 ? 72.596 18.096 20.899 1.000 25.541 222 THR DDD O 1
ATOM 7031 N N . ASN D 1 228 ? 71.241 16.893 19.463 1.000 27.999 223 ASN DDD N 1
ATOM 7032 C CA . ASN D 1 228 ? 69.954 17.121 20.180 1.000 27.618 223 ASN DDD CA 1
ATOM 7033 C C . ASN D 1 228 ? 69.200 15.811 20.147 1.000 27.991 223 ASN DDD C 1
ATOM 7034 O O . ASN D 1 228 ? 68.287 15.679 19.310 1.000 28.384 223 ASN DDD O 1
ATOM 7039 N N . ASP D 1 229 ? 69.660 14.851 20.951 1.000 24.331 224 ASP DDD N 1
ATOM 7040 C CA . ASP D 1 229 ? 69.194 13.461 20.929 1.000 25.737 224 ASP DDD CA 1
ATOM 7041 C C . ASP D 1 229 ? 68.186 13.233 22.060 1.000 24.602 224 ASP DDD C 1
ATOM 7042 O O . ASP D 1 229 ? 68.492 13.545 23.189 1.000 23.604 224 ASP DDD O 1
ATOM 7047 N N . LEU D 1 230 ? 67.044 12.645 21.734 1.000 26.580 225 LEU DDD N 1
ATOM 7048 C CA . LEU D 1 230 ? 66.088 12.061 22.716 1.000 27.639 225 LEU DDD CA 1
ATOM 7049 C C . LEU D 1 230 ? 66.275 10.551 22.794 1.000 27.500 225 LEU DDD C 1
ATOM 7050 O O . LEU D 1 230 ? 66.293 9.858 21.772 1.000 27.962 225 LEU DDD O 1
ATOM 7055 N N . LEU D 1 231 ? 66.379 10.035 23.997 1.000 26.158 226 LEU DDD N 1
ATOM 7056 C CA . LEU D 1 231 ? 66.610 8.605 24.275 1.000 27.803 226 LEU DDD CA 1
ATOM 7057 C C . LEU D 1 231 ? 65.322 7.929 24.747 1.000 29.325 226 LEU DDD C 1
ATOM 7058 O O . LEU D 1 231 ? 65.230 6.739 24.578 1.000 28.533 226 LEU DDD O 1
ATOM 7063 N N . SER D 1 232 ? 64.361 8.651 25.361 1.000 22.599 227 SER DDD N 1
ATOM 7064 C CA . SER D 1 232 ? 63.141 8.021 25.851 1.000 20.992 227 SER DDD CA 1
ATOM 7065 C C . SER D 1 232 ? 62.148 9.153 26.084 1.000 20.554 227 SER DDD C 1
ATOM 7066 O O . SER D 1 232 ? 62.579 10.310 26.163 1.000 19.686 227 SER DDD O 1
ATOM 7069 N N . TRP D 1 233 ? 60.884 8.827 25.977 1.000 20.527 228 TRP DDD N 1
ATOM 7070 C CA . TRP D 1 233 ? 59.782 9.815 26.073 1.000 20.588 228 TRP DDD CA 1
ATOM 7071 C C . TRP D 1 233 ? 58.542 9.102 26.580 1.000 22.059 228 TRP DDD C 1
ATOM 7072 O O . TRP D 1 233 ? 58.132 8.106 25.968 1.000 20.541 228 TRP DDD O 1
ATOM 7083 N N A SER D 1 234 ? 57.927 9.645 27.640 0.600 22.489 229 SER DDD N 1
ATOM 7084 N N B SER D 1 234 ? 57.955 9.618 27.664 0.400 21.458 229 SER DDD N 1
ATOM 7085 C CA A SER D 1 234 ? 56.625 9.225 28.194 0.600 21.887 229 SER DDD CA 1
ATOM 7086 C CA B SER D 1 234 ? 56.621 9.188 28.133 0.400 20.366 229 SER DDD CA 1
ATOM 7087 C C A SER D 1 234 ? 55.717 10.446 28.229 0.600 20.538 229 SER DDD C 1
ATOM 7088 C C B SER D 1 234 ? 55.731 10.429 28.254 0.400 20.177 229 SER DDD C 1
ATOM 7089 O O A SER D 1 234 ? 56.224 11.527 28.517 0.600 17.366 229 SER DDD O 1
ATOM 7090 O O B SER D 1 234 ? 56.252 11.504 28.549 0.400 18.129 229 SER DDD O 1
ATOM 7095 N N . PHE D 1 235 ? 54.444 10.280 27.943 1.000 21.269 230 PHE DDD N 1
ATOM 7096 C CA . PHE D 1 235 ? 53.473 11.402 27.891 1.000 20.079 230 PHE DDD CA 1
ATOM 7097 C C . PHE D 1 235 ? 52.164 10.838 28.395 1.000 22.246 230 PHE DDD C 1
ATOM 7098 O O . PHE D 1 235 ? 51.776 9.739 27.972 1.000 22.710 230 PHE DDD O 1
ATOM 7106 N N . ALA D 1 236 ? 51.393 11.639 29.135 1.000 22.406 231 ALA DDD N 1
ATOM 7107 C CA . ALA D 1 236 ? 50.071 11.216 29.564 1.000 19.483 231 ALA DDD CA 1
ATOM 7108 C C . ALA D 1 236 ? 49.253 12.487 29.672 1.000 20.327 231 ALA DDD C 1
ATOM 7109 O O . ALA D 1 236 ? 49.753 13.468 30.209 1.000 19.057 231 ALA DDD O 1
ATOM 7111 N N . SER D 1 237 ? 48.042 12.439 29.163 1.000 18.572 232 SER DDD N 1
ATOM 7112 C CA . SER D 1 237 ? 47.101 13.556 29.259 1.000 20.487 232 SER DDD CA 1
ATOM 7113 C C . SER D 1 237 ? 45.750 13.054 29.736 1.000 24.704 232 SER DDD C 1
ATOM 7114 O O . SER D 1 237 ? 45.304 11.944 29.284 1.000 26.480 232 SER DDD O 1
ATOM 7117 N N . LYS D 1 238 ? 44.997 13.923 30.404 1.000 27.001 233 LYS DDD N 1
ATOM 7118 C CA . LYS D 1 238 ? 43.673 13.517 30.932 1.000 30.550 233 LYS DDD CA 1
ATOM 7119 C C . LYS D 1 238 ? 42.782 14.738 30.833 1.000 30.277 233 LYS DDD C 1
ATOM 7120 O O . LYS D 1 238 ? 43.076 15.758 31.456 1.000 27.390 233 LYS DDD O 1
ATOM 7123 N N . LEU D 1 239 ? 41.802 14.650 29.970 1.000 28.595 234 LEU DDD N 1
ATOM 7124 C CA . LEU D 1 239 ? 40.882 15.739 29.658 1.000 36.417 234 LEU DDD CA 1
ATOM 7125 C C . LEU D 1 239 ? 39.639 15.363 30.427 1.000 53.476 234 LEU DDD C 1
ATOM 7126 O O . LEU D 1 239 ? 38.908 14.422 29.989 1.000 57.588 234 LEU DDD O 1
ATOM 7131 N N . SER D 1 240 ? 39.630 15.966 31.609 1.000 59.322 235 SER DDD N 1
ATOM 7132 C CA . SER D 1 240 ? 38.632 16.014 32.696 1.000 75.723 235 SER DDD CA 1
ATOM 7133 C C . SER D 1 240 ? 37.241 16.366 32.136 1.000 63.695 235 SER DDD C 1
ATOM 7134 O O . SER D 1 240 ? 36.786 17.385 32.605 1.000 76.059 235 SER DDD O 1
#

Secondary structure (P-SEA, 3-state):
cbbbbbbbcccccccccccccccccccccccccccccccccccbbbbbbccccccccccccccbbbbbcccbbbbbbbccccccccccccccccccccccccccccccccccccccccccccccccccccccccccbbbbbcccccccbbbbbbcccbbbbbbbbbbbccccbbbbbbbccccccccbbbbbbccccccccbbbbbccccccccccccccccccbbbbbbbcc/cccbbbbbbcccccccccccccccccccccccccccccccccccbbbbbbcccccccccccccbbbbbbcccbbbbbbbccccccccccccccccccccccccccccccccccccccccccccccccccccccbbbbbcccccccbbbbbbcccbbbbbbbbbbbccccbbbbbbbccccccccbbbbbbccccccccbbbbbccccccccccccccccccbbbbbbbcc/ccbbbbbbcccccccccccccccccccccccccccccccccccbbbbbbcccbbbbcccccccbbbbbcccbbbbbbbcccccccccccccccccccccccccccccccccccccccbbbbbbccccccccccccccbbbbcccccccbbbbbbcccbbbbbbbbbbbccccbbbbbbbccccccbbbbbbbbccccccccbbbbbccccccccccccbbbbbcbbbbbbbcc/cbbbbbbcccccccccccccccccccccccccccccccccccbbbbbbccccccccccccccbbbbbcccbbbbbbbccccccccccccccccccccccccccccccccccccccccccccccccccccccbbbbbcccccccbbbbbbccccbbbbbbbbbbccccbbbbbbbccccccccbbbbbbccccccccbbbbbccccccccccccccccccbbbbbbbcc

B-factor: mean 31.67, std 11.1, range [9.49, 90.89]

Sequence (924 aa):
ANDISFNFQRFNEETNLILQGDASVSSSGQLRRLTNLNDNGEPTLSSLGRAFYSTPIQIWDSTTGAVASFATSFTFNIRVPNNAGPADGLAFALVPVGSKPKDRGGLLGLFDGSDSKAHTVAVEFDTLYNRDWDPRERHIGIDVNSIKSIKTTPWDFVNGEDAEVLITYDSSTKLLVASLVVYPSQKTSFIVSDTVDLKSVLPEWVSVGFSATSGISKGNVETNDLLSWSSSFASKLSSANDISFNFQRFNETNLILQGDASVSSSGQLRLTNLNDNGEPTLSSLGRAFYSTPIQIWDSTTGAVASFATSFTFNIRVPNNAGPADGLAFALVPVGSKPKDRGGLLGLFDKAHTVAVEFDTLYNRDWDPRERHIGIDVNSIKSIKTTPWDFVNGEDAEVLITYDSSTKLLVASLVVYPSQKTSFIVSDTVDLKSVVLPEWVSVGFSATSGISKGNVETNDLLSWSSSFASSKLSAANNDDISFNFQRFNETNLILQGDASVSSSGQLRLTNLNDNGEPTLSSLGRAFYSTPIQIWDSTTGAVASFATSFTFNIRVPNNAGPADGLAFALVPVGSKPKDRGGLLGLFDGSDSKAHTVAVEFDTLYNRDWDPRERHIGIDVNSIKSIKTTPWDFVNGEDAEVLITYDSSTKLLVASLVVYPSQKTSFIVSDTVDLKSVLPEWVSVGFSATSGISKGNVETNDLLSWSSFASKLSNNDDISFNFQRFNETNLILQGDASVSSSGQLRLTNLNDNGEPTLSSLGRAFYSTPIQIWDSTTGAVASFATSFTFNIRVPNNAGPADGLAFALVPVGSKPKDRGGLLGLFDKAHTVAVEFDTLYNRDWDPRERHIGIDVNSIKSIKTTPWDFVNGEDAEVLITYDSSTKLLVASLVYPSQKTSFIVSDTVDLKSVLPEWVSVGFSATSGISKGNVETNDLLSWSSFASKLS

Nearest PDB structures (foldseek):
  6tt9-assembly1_CCC  TM=9.996E-01  e=6.944E-49  Phaseolus acutifolius
  1g8w-assembly1_A  TM=9.962E-01  e=4.349E-43  Phaseolus vulgaris
  1fat-assembly1_C  TM=9.961E-01  e=3.419E-42  Phaseolus vulgaris
  1fat-assembly1_D  TM=9.978E-01  e=5.277E-42  Phaseolus vulgaris
  1bjq-assembly1_D  TM=9.739E-01  e=1.151E-35  Vigna cylindrica

Solvent-accessible surface area: 33908 Å² total; per-residue (Å²): 58,14,46,9,42,3,38,10,91,70,2,36,96,52,11,14,79,61,35,64,56,10,50,24,15,116,69,3,58,0,80,0,2,58,32,72,166,120,30,58,12,47,79,43,3,7,0,1,0,5,2,28,2,17,5,16,0,40,18,70,116,101,32,21,24,0,39,10,39,2,43,5,22,2,26,2,82,9,28,142,159,30,27,10,0,3,0,0,0,2,0,3,2,34,78,67,17,157,46,57,56,118,4,11,35,1,0,1,7,49,78,64,150,84,109,15,90,1,1,0,3,0,0,3,1,57,99,32,192,111,65,15,53,196,111,96,2,0,0,0,0,29,36,43,14,135,22,78,71,44,26,76,4,88,35,37,75,30,63,56,0,48,4,51,0,43,5,49,28,101,44,91,3,3,22,0,16,0,14,2,25,58,76,78,54,22,24,15,4,1,20,38,6,58,2,84,84,18,5,45,59,32,0,7,0,0,0,0,0,0,0,1,112,59,87,36,46,10,0,4,0,18,0,41,22,2,39,1,42,5,51,12,104,72,45,20,45,17,42,3,35,4,101,110,3,45,88,52,5,15,75,60,24,62,55,11,51,18,17,115,70,3,60,0,77,0,6,58,48,69,120,134,35,69,11,37,73,45,2,5,0,2,0,4,2,29,2,16,3,23,0,49,13,75,110,84,31,18,23,0,37,9,39,3,44,4,23,3,24,2,84,10,26,145,161,30,28,12,0,3,0,0,0,2,0,2,3,38,76,62,22,143,40,78,64,106,4,12,39,1,0,4,9,127,238,48,80,8,1,0,2,0,0,2,1,54,112,32,76,132,70,17,54,180,80,95,2,0,0,0,0,28,54,45,14,93,22,81,69,47,25,78,3,87,35,37,77,31,66,55,0,47,4,51,1,45,5,51,24,97,47,86,3,2,21,0,15,1,13,2,24,54,79,74,54,22,23,15,4,1,20,42,6,60,1,84,85,19,6,47,46,30,0,5,0,0,0,0,0,0,0,1,116,58,190,27,48,10,0,7,1,19,0,38,22,3,38,1,42,9,111,8,84,71,25,51,17,42,5,38,6,121,130,2,39,99,47,6,15,80,62,35,63,42,12,53,28,33,118,75,3,61,0,60,0,8,66,70,61,162,131,35,59,5,38,82,41,3,9,0,2,0,4,3,28,2,16,4,24,0,41,15,67,114,103,34,17,23,0,37,10,39,2,42,5,23,2,27,2,78,8,21,149,160,29,25,10,0,3,0,0,0,1,0,2,2,30,77,74,21,57,45,55,57,125,4,12,35,0,0,1,6,50,80,63,154,84,52,19,91,3,1,0,2,0,0,3,1,49,112,29,205,118,62,17,52,185,84,96,2,0,0,0,0,28,51,44,13,128,18,81,69,45,26,78,3,89,34,38,75,32,62,58,0,49,4,51,1,43,4,50,27,100,42,92,3,2,20,0,16,1,13,2,28,58,80,72,53,24,25,14,5,1,18,42,7,55,1,86,85,20,5,49,55,36,0,7,0,0,0,0,0,0,0,0,115,61,184,28,47,9,0,3,0,10,0,43,19,1,31,2,42,7,99,16,78,39,41,15,39,1,28,10,94,85,3,44,89,53,10,15,77,61,34,64,52,12,50,16,33,120,81,3,56,0,49,0,4,60,40,60,124,73,36,85,10,39,80,44,2,10,0,1,0,4,2,27,2,16,4,19,0,40,20,66,122,99,35,18,25,0,39,9,39,2,44,5,23,2,25,2,92,9,34,158,87,30,28,14,0,3,0,0,0,1,0,3,2,33,77,74,17,60,47,61,62,124,3,13,35,1,0,1,7,120,116,18,92,1,1,0,2,0,0,4,1,56,96,33,193,114,66,14,55,195,110,94,2,0,0,0,0,28,38,43,13,134,24,81,70,46,25,77,3,87,34,37,79,30,62,57,0,52,4,51,0,45,5,50,28,101,44,96,3,2,22,0,14,0,13,2,26,61,76,75,51,22,24,16,4,1,18,43,7,63,1,72,82,20,4,46,56,32,0,7,0,0,0,0,0,0,0,1,117,60,87,36,45,10,0,1,1,8,0,41,16,2,36,1,41,6,66,23,102

Radius of gyration: 29.79 Å; Cα contacts (8 Å, |Δi|>4): 2960; chains: 4; bounding box: 76×82×76 Å

Foldseek 3Di:
DFKDKDKFLFADCPQKDKAFQWDQDPRRKTWQFDADPVRHGDAFTKMWMFGNDWDFQADPVVRWGKKKKKKFKKFKAADPLFFADFWKKKKWFAVVQHFEGATLQLSQAYPDPDQRLMWIWIQGRDDDPVADDPAGWTATDQSDSNGPDIKHDPDDHGFMKMKMWIADQVQQKIKIKIAGPVVRDMIMDIDHDNSPVRHPRITTITMMGHFHNDPRHGIIIIISIMIMIMDTD/DWDKDKDKFLFADCPQKDKAFQWDADPRRKTWQFHADPVRHGDAFTKMWMFGNDWDFQADPVPRWGKKKKKKFKKWKAADPLFFADFWKKKKWAAPPDHFAGFTLQLSQAVLGQMWIWIQGRDDDPVADDDAGWTATDQRDSRGPDIKHDPDDHGAMKMKMWIADQVQQKIKIKIAGPVVRDMIMDIDHDNSPVRHPRITTITMMGHFHNDPRHGIIIIISIMIMMMIGD/DFKDKDKFLFADCPQKDKAFAWDQDPRRKTWAFDADPVRATDAQTKMWMFGNDWDFQADPVVRWGKKKKKKFKKWKAHDPLFFADFWKKKKWFAPPDHFEGATLQLSQAYPDPDQRLMWIWIQGRDDDPVADDDAGWTATDQSDSRGPDIKHDPDDHGFMKMKMWIADQVQQKIKIKIAGPVVRDMIMDIDHDNSPVRHPRITTITMMGHAHNDPRHGIIIIISIMIMIMDGD/DKDKDKFLFADCPQKDKAFQWDQDPRRKTWQFHADPVRHGDAQTKMWMFGNDWDFQADPVVRWGKKKKKKFKKFKAADPLFFADFWKKKKWAAVPDHFADATLQLSQAVLRLMWIWIQGRDDDPVADDDAGWTATDQSDSRGPWIKHDPDDHGFMKMKMWIADQVQQKIKIKIARPVVRDMIMDIDHDPSPVRHDRITTITMMGHFHNDPRHGITIIISIMIMMMDGD